Protein 7ZCC (pdb70)

Solvent-accessible surface area: 51188 Å² total; per-residue (Å²): 101,73,30,0,42,63,0,1,64,128,33,62,14,73,69,0,35,137,109,59,21,44,95,56,46,13,53,8,125,36,61,41,127,45,0,75,61,2,44,15,3,86,60,0,71,50,30,73,57,0,40,86,50,3,48,0,1,0,27,0,4,5,48,15,0,16,44,79,24,147,42,100,45,34,79,27,0,2,1,19,81,56,0,77,101,31,15,86,135,13,0,2,0,26,0,10,6,1,5,37,34,0,86,83,0,67,61,15,0,74,125,0,17,66,22,4,78,2,0,54,25,4,25,16,15,0,8,0,44,1,4,49,94,19,9,12,31,87,17,15,0,27,17,55,0,11,0,0,0,0,6,88,22,104,11,13,12,43,11,19,166,26,149,11,8,56,30,2,35,49,86,0,50,10,97,50,35,117,141,50,21,86,39,0,73,57,25,38,62,62,95,44,38,53,55,26,6,87,142,11,110,77,13,51,0,47,62,0,1,0,0,0,5,2,22,3,13,1,9,14,13,88,0,91,146,51,4,6,0,1,9,0,8,0,5,13,8,0,6,0,34,0,0,19,25,6,0,75,76,46,2,2,53,37,54,91,0,7,64,28,0,44,28,43,47,39,15,64,83,82,40,66,70,134,31,65,44,64,0,106,55,0,10,62,34,0,20,57,36,0,71,72,8,55,24,58,58,0,9,134,10,24,105,38,68,32,18,19,105,21,34,10,34,55,84,12,2,88,60,0,51,104,15,187,58,133,73,91,24,36,0,56,34,1,2,56,127,40,69,22,79,88,0,37,83,133,65,20,45,113,32,44,12,51,10,131,37,127,33,85,44,0,69,49,1,26,12,3,67,87,0,61,49,39,73,55,0,48,90,41,6,44,0,0,0,40,0,7,13,104,24,0,68,81,105,20,165,50,92,50,46,66,50,6,9,20,13,71,74,0,59,114,25,15,99,108,12,0,3,0,12,0,22,4,0,6,30,28,0,16,11,0,61,78,12,0,73,62,0,14,31,25,4,96,2,0,53,19,5,22,14,17,0,11,0,50,2,3,46,91,17,9,16,35,94,3,14,0,28,14,55,0,12,0,0,0,0,5,69,25,94,12,42,12,56,9,18,153,23,118,5,4,40,39,1,38,51,78,5,41,8,84,51,73,160,57,32,131,47,0,51,57,14,28,108,62,127,51,42,146,85,80,5,72,140,18,107,103,9,56,0,47,59,0,1,0,0,0,4,3,23,5,25,3,9,17,16,107,0,92,135,54,4,4,0,0,8,0,8,0,6,11,7,2,7,4,34,0,0,17,25,4,0,68,77,47,2,1,53,49,41,104,1,7,50,23,1,32,31,54,68,79,30,150,102,76,44,64,74,127,23,54,42,68,0,53,63,5,12,116,44,0,17,108,37,0,65,85,8,58,16,93,56,0,8,130,14,28,76,39,73,30,23,22,94,22,36,11,41,45,84,4,6,100,38,1,52,37,23,84,48,108,134,36,38,1,39,61,0,1,66,126,32,59,28,78,68,0,44,88,106,59,22,41,99,56,48,14,52,7,128,37,64,34,122,50,0,76,49,1,44,14,2,88,61,0,68,55,30,72,62,0,40,86,47,3,50,0,2,0,28,0,5,6,48,15,0,16,47,112,23,143,41,102,46,35,80,25,0,2,2,19,79,54,0,76,106,37,15,83,144,12,0,3,0,26,0,11,6,0,3,37,34,0,87,87,0,67,63,11,0,77,106,2,17,57,19,5,96,2,0,45,21,5,26,17,14,0,7,0,44,1,3,51,91,16,7,13,30,99,17,16,0,28,16,55,1,12,2,0,0,0,2,77,24,57,10,20,12,44,10,17,158,24,147,11,10,56,31,2,35,47,85,0,48,9,105,59,62,163,52,25,127,41,0,73,56,23,39,66,61,90,41,37,48,55,29,5,84,143,11,111,75,12,81,0,53,59,0,1,0,0,0,4,2,21,4,13,0,10,15,11,89,0,86,138,53,4,5,0,0,7,0,9,0,5,14,8,0,4,0,32,0,0,18,25,6,0,71,74,55,2,1,55,38,53,91,0,4,66,27,1,44,31,69,55,44,32,65,92,78,47,27,71,134,34,54,45,68,0,94,52,0,7,62,31,0,19,59,36,0,71,76,9,51,24,94,48,0,8,125,13,24,108,40,67,33,19,20,107,22,34,10,36,56,84,13,3,89,60,1,44,111,16,84,69,115,111,21,36,2,57,35,1,1,56,130,40,69,23,80,87,0,39,87,128,60,19,48,114,33,44,12,52,11,135,38,124,37,88,42,0,53,49,1,25,13,1,90,89,0,48,48,37,72,55,0,46,88,40,3,38,0,0,0,39,0,6,12,105,24,0,71,85,103,23,102,52,94,48,48,66,52,6,8,26,11,73,70,0,58,115,26,15,96,108,11,0,2,0,14,0,21,4,0,5,35,28,0,16,9,0,59,76,11,0,71,63,1,15,34,25,3,108,2,0,51,19,4,18,14,18,0,11,0,51,2,4,46,92,16,7,17,36,93,3,12,0,28,14,56,0,11,1,0,0,0,5,72,25,99,11,37,12,56,9,18,151,22,116,5,3,38,39,1,35,53,80,2,41,7,85,78,58,163,54,28,131,48,0,70,58,13,31,120,62,130,48,40,152,82,82,6,76,145,19,110,106,9,58,0,47,61,0,1,0,0,0,4,4,24,6,24,3,8,19,17,103,0,92,139,52,4,4,0,0,8,0,9,0,5,14,6,0,7,0,31,0,0,18,24,5,0,69,81,52,2,1,53,50,42,100,1,6,51,24,1,39,30,41,67,77,22,153,79,77,49,69,71,134,25,56,42,65,0,51,64,4,13,114,42,0,17,113,37,0,65,79,6,56,13,88,58,0,8,137,12,29,68,42,72,32,23,22,97,22,38,12,42,51,81,4,6,106,35,1,50,39,25,83,59

Organism: Bacillus subtilis (strain 168) (NCBI:txid224308)

Secondary structure (DSSP, 8-state):
--TTHHHHTTS-HHHIIIIITTTS-EEE---GGGGGGSTTGGGGSSHHHHHHH--S-EEEESHHHHHHTTTS-SEEEE-HHHHHHHHHTT-EEEETTGGGT-THHHHHHHHHHHHTT--TT--EEEEEEEE-TTB---SEE-SSEEEEEEEES-EEEEEE--SS-SS--S-EEGGGTT---HHHHTT--SPPPPTT-TTPEEEEE-TT-EEEE-TT-EEEEEBSS-EEEEEEEE---BHHHHHHHHHHHHHTTSHHHHSBP--GGGS-HHHHHHHHHHHHHHHHHHHHHHHT--HHHHHTTTTS-S-HHHHHHHHHHHHTTT---/----HHHHHHTTS-HHHIIIIITTTS-EEE---GGGGGGSTTGGGGSSHHHHHHH--S-EEEESHHHHHHTTTS-SEEEE-HHHHHHHHHTTPEEEETTGGGTSTHHHHHHHHHHHHTT--TT--EEEEEEEE-TTB---SEE-SSEEEEEEEES-EEEEEE--SS-SS-SS-EEGGG----HHHHHH--SPPPPTT-TTPEEEEE-TT-EEEE-TT-EEEEEBSS-EEEEEEEE---BHHHHHHHHHHHHHTT-HHHHSBP--GGGS-HHHHHHHHHHHHHHHHHHHHHHHT--HHHHHHTTTS-S-HHHHHHHHHHHHHTTS--/---HHHHHHTTS-HHHIIIIITTTS-EEE---GGGGGGSTTGGGGSSHHHHHHH--S-EEEESHHHHHHTTTS-SEEEE-HHHHHHHHHTTPEEEETTGGGT-THHHHHHHHHHHHTT--TT--EEEEEEEE-TTB---SEE-SSEEEEEEEES-EEEEEE--SS-SS--S-EEGGG----HHHHHH--SPPPPTT-TTPEEEEE-TT-EEEE-TT-EEEEEBSS-EEEEEEEE---BHHHHHHHHHHHHHTTSHHHHSBP--STTS-HHHHHHHHHHHHHHHHHHHHHHHT--HHHHHTTTTS-S-HHHHHHHHHHHTTTT---/---HHHHHHTTS-HHHIIIIITTTS-EEE---GGGGGGSTTGGGGSSHHHHHHH--S-EEEESHHHHHHTTTS-SEEEE-HHHHHHHHHTT-EEEETTGGGTSTHHHHHHHHHHHHTT--TT--EEEEEEEE-TTB---SEE-SSEEEEEEEES-EEEEEE--SS-SS-SS-EEGGG----HHHHHH--SPPPPTT-TTPEEEEE-TT-EEEE-TT-EEEEEBSS-EEEEEEEE---BHHHHHHHHHHHHHTT-HHHHSBP--GGGS-HHHHHHHHHHHHHHHHHHHHHHHT--HHHHHHTTTS-S-HHHHHHHHHHHHHTTS--

B-factor: mean 42.54, std 18.54, range [14.97, 152.39]

Nearest PDB structures (foldseek):
  7zcc-assembly2_D  TM=1.003E+00  e=8.969E-68  Bacillus subtilis subsp. subtilis str. 168
  7zcc-assembly1_A  TM=9.883E-01  e=1.552E-63  Bacillus subtilis subsp. subtilis str. 168
  1vrb-assembly1_A  TM=9.916E-01  e=4.651E-55  Bacillus subtilis
  1vrb-assembly1_B  TM=9.631E-01  e=7.523E-57  Bacillus subtilis
  1vrb-assembly2_C  TM=9.761E-01  e=9.740E-53  Bacillus subtilis

Structure (mmCIF, N/CA/C/O backbone):
data_7ZCC
#
_entry.id   7ZCC
#
_cell.length_a   109.733
_cell.length_b   109.733
_cell.length_c   192.191
_cell.angle_alpha   90.000
_cell.angle_beta   90.000
_cell.angle_gamma   120.000
#
_symmetry.space_group_name_H-M   'P 31 1 2'
#
loop_
_entity.id
_entity.type
_entity.pdbx_description
1 polymer 'Uncharacterized protein YxbC'
2 non-polymer 'MANGANESE (II) ION'
3 non-polymer N-OXALYLGLYCINE
4 non-polymer GLYCEROL
5 non-polymer 'SULFATE ION'
6 water water
#
loop_
_atom_site.group_PDB
_atom_site.id
_atom_site.type_symbol
_atom_site.label_atom_id
_atom_site.label_alt_id
_atom_site.label_comp_id
_atom_site.label_asym_id
_atom_site.label_entity_id
_atom_site.label_seq_id
_atom_site.pdbx_PDB_ins_code
_atom_site.Cartn_x
_atom_site.Cartn_y
_atom_site.Cartn_z
_atom_site.occupancy
_atom_site.B_iso_or_equiv
_atom_site.auth_seq_id
_atom_site.auth_comp_id
_atom_site.auth_asym_id
_atom_site.auth_atom_id
_atom_site.pdbx_PDB_model_num
ATOM 1 N N . GLU A 1 17 ? 21.580 -44.977 40.466 1.00 130.56 6 GLU A N 1
ATOM 2 C CA . GLU A 1 17 ? 21.095 -44.569 41.775 1.00 126.99 6 GLU A CA 1
ATOM 3 C C . GLU A 1 17 ? 22.121 -44.798 42.883 1.00 120.96 6 GLU A C 1
ATOM 4 O O . GLU A 1 17 ? 21.770 -44.806 44.064 1.00 124.62 6 GLU A O 1
ATOM 7 N N . SER A 1 18 ? 23.390 -44.928 42.516 1.00 110.86 7 SER A N 1
ATOM 8 C CA . SER A 1 18 ? 24.406 -45.372 43.466 1.00 99.30 7 SER A CA 1
ATOM 9 C C . SER A 1 18 ? 25.515 -44.362 43.720 1.00 89.83 7 SER A C 1
ATOM 10 O O . SER A 1 18 ? 25.987 -44.254 44.849 1.00 94.76 7 SER A O 1
ATOM 14 N N . VAL A 1 19 ? 25.930 -43.605 42.706 1.00 76.74 8 VAL A N 1
ATOM 15 C CA . VAL A 1 19 ? 27.183 -42.837 42.754 1.00 64.01 8 VAL A CA 1
ATOM 16 C C . VAL A 1 19 ? 27.313 -41.965 44.015 1.00 57.79 8 VAL A C 1
ATOM 17 O O . VAL A 1 19 ? 28.382 -41.861 44.636 1.00 53.35 8 VAL A O 1
ATOM 30 N N . LEU A 1 20 ? 26.247 -41.313 44.404 1.00 56.83 9 LEU A N 1
ATOM 31 C CA . LEU A 1 20 ? 26.322 -40.387 45.533 1.00 55.52 9 LEU A CA 1
ATOM 32 C C . LEU A 1 20 ? 26.155 -41.061 46.903 1.00 46.91 9 LEU A C 1
ATOM 33 O O . LEU A 1 20 ? 26.477 -40.458 47.944 1.00 41.72 9 LEU A O 1
ATOM 49 N N . GLU A 1 21 ? 25.688 -42.303 46.893 1.00 42.86 10 GLU A N 1
ATOM 50 C CA . GLU A 1 21 ? 25.192 -42.975 48.077 1.00 42.93 10 GLU A CA 1
ATOM 51 C C . GLU A 1 21 ? 26.201 -42.925 49.204 1.00 41.80 10 GLU A C 1
ATOM 52 O O . GLU A 1 21 ? 25.852 -42.609 50.333 1.00 40.80 10 GLU A O 1
ATOM 56 N N . SER A 1 22 ? 27.438 -43.350 48.956 1.00 42.07 11 SER A N 1
ATOM 57 C CA . SER A 1 22 ? 28.401 -43.433 50.052 1.00 46.42 11 SER A CA 1
ATOM 58 C C . SER A 1 22 ? 28.776 -42.065 50.613 1.00 46.34 11 SER A C 1
ATOM 59 O O . SER A 1 22 ? 29.178 -41.973 51.778 1.00 48.35 11 SER A O 1
ATOM 67 N N . ILE A 1 23 ? 28.612 -41.006 49.832 1.00 43.48 12 ILE A N 1
ATOM 68 C CA . ILE A 1 23 ? 28.952 -39.655 50.268 1.00 43.68 12 ILE A CA 1
ATOM 69 C C . ILE A 1 23 ? 27.814 -39.006 51.054 1.00 42.53 12 ILE A C 1
ATOM 70 O O . ILE A 1 23 ? 28.054 -38.321 52.050 1.00 43.88 12 ILE A O 1
ATOM 86 N N . ILE A 1 24 ? 26.552 -39.214 50.669 1.00 36.80 13 ILE A N 1
ATOM 87 C CA . ILE A 1 24 ? 25.477 -38.538 51.389 1.00 35.78 13 ILE A CA 1
ATOM 88 C C . ILE A 1 24 ? 24.877 -39.416 52.483 1.00 33.10 13 ILE A C 1
ATOM 89 O O . ILE A 1 24 ? 23.971 -38.982 53.201 1.00 33.06 13 ILE A O 1
ATOM 105 N N . SER A 1 25 ? 25.336 -40.645 52.608 1.00 38.91 14 SER A N 1
ATOM 106 C CA . SER A 1 25 ? 24.849 -41.539 53.648 1.00 47.34 14 SER A CA 1
ATOM 107 C C . SER A 1 25 ? 24.945 -40.840 55.002 1.00 48.95 14 SER A C 1
ATOM 108 O O . SER A 1 25 ? 25.942 -40.169 55.274 1.00 44.75 14 SER A O 1
ATOM 116 N N . PRO A 1 26 ? 23.939 -40.976 55.879 1.00 46.72 15 PRO A N 1
ATOM 117 C CA . PRO A 1 26 ? 22.751 -41.838 55.807 1.00 44.31 15 PRO A CA 1
ATOM 118 C C . PRO A 1 26 ? 21.582 -41.380 54.941 1.00 39.02 15 PRO A C 1
ATOM 119 O O . PRO A 1 26 ? 20.587 -42.095 54.894 1.00 41.50 15 PRO A O 1
ATOM 130 N N . VAL A 1 27 ? 21.679 -40.235 54.267 1.00 34.90 16 VAL A N 1
ATOM 131 C CA . VAL A 1 27 ? 20.641 -39.873 53.302 1.00 33.90 16 VAL A CA 1
ATOM 132 C C . VAL A 1 27 ? 20.703 -40.837 52.126 1.00 35.79 16 VAL A C 1
ATOM 133 O O . VAL A 1 27 ? 21.775 -41.105 51.596 1.00 35.01 16 VAL A O 1
ATOM 146 N N . THR A 1 28 ? 19.549 -41.341 51.701 1.00 36.35 17 THR A N 1
ATOM 147 C CA . THR A 1 28 ? 19.453 -42.220 50.541 1.00 37.16 17 THR A CA 1
ATOM 148 C C . THR A 1 28 ? 19.238 -41.427 49.249 1.00 34.80 17 THR A C 1
ATOM 149 O O . THR A 1 28 ? 18.767 -40.281 49.246 1.00 32.44 17 THR A O 1
ATOM 160 N N . MET A 1 29 ? 19.578 -42.053 48.127 1.00 35.60 18 MET A N 1
ATOM 161 C CA . MET A 1 29 ? 19.398 -41.367 46.855 1.00 36.51 18 MET A CA 1
ATOM 162 C C . MET A 1 29 ? 17.920 -41.040 46.624 1.00 34.50 18 MET A C 1
ATOM 163 O O . MET A 1 29 ? 17.584 -40.008 46.033 1.00 32.35 18 MET A O 1
ATOM 177 N N . SER A 1 30 ? 17.018 -41.941 47.023 1.00 36.88 19 SER A N 1
ATOM 178 C CA . SER A 1 30 ? 15.592 -41.656 46.865 1.00 43.93 19 SER A CA 1
ATOM 179 C C . SER A 1 30 ? 15.178 -40.449 47.697 1.00 36.16 19 SER A C 1
ATOM 180 O O . SER A 1 30 ? 14.428 -39.584 47.223 1.00 34.22 19 SER A O 1
ATOM 188 N N . GLU A 1 31 ? 15.636 -40.380 48.946 1.00 33.24 20 GLU A N 1
ATOM 189 C CA . GLU A 1 31 ? 15.369 -39.191 49.746 1.00 32.22 20 GLU A CA 1
ATOM 190 C C . GLU A 1 31 ? 15.954 -37.948 49.088 1.00 29.31 20 GLU A C 1
ATOM 191 O O . GLU A 1 31 ? 15.330 -36.884 49.125 1.00 29.91 20 GLU A O 1
ATOM 203 N N . PHE A 1 32 ? 17.169 -38.051 48.545 1.00 29.89 21 PHE A N 1
ATOM 204 C CA . PHE A 1 32 ? 17.765 -36.871 47.918 1.00 27.28 21 PHE A CA 1
ATOM 205 C C . PHE A 1 32 ? 16.915 -36.396 46.739 1.00 25.80 21 PHE A C 1
ATOM 206 O O . PHE A 1 32 ? 16.659 -35.198 46.584 1.00 24.63 21 PHE A O 1
ATOM 223 N N . LEU A 1 33 ? 16.449 -37.318 45.907 1.00 29.23 22 LEU A N 1
ATOM 224 C CA . LEU A 1 33 ? 15.719 -36.941 44.708 1.00 35.67 22 LEU A CA 1
ATOM 225 C C . LEU A 1 33 ? 14.346 -36.417 45.050 1.00 36.35 22 LEU A C 1
ATOM 226 O O . LEU A 1 33 ? 13.839 -35.550 44.341 1.00 38.18 22 LEU A O 1
ATOM 242 N N . GLU A 1 34 ? 13.700 -36.966 46.082 1.00 36.61 23 GLU A N 1
ATOM 243 C CA . GLU A 1 34 ? 12.353 -36.545 46.461 1.00 40.79 23 GLU A CA 1
ATOM 244 C C . GLU A 1 34 ? 12.296 -35.320 47.376 1.00 33.38 23 GLU A C 1
ATOM 245 O O . GLU A 1 34 ? 11.402 -34.481 47.229 1.00 34.38 23 GLU A O 1
ATOM 257 N N . GLU A 1 35 ? 13.264 -35.143 48.262 1.00 27.56 24 GLU A N 1
ATOM 258 C CA . GLU A 1 35 ? 13.152 -34.146 49.318 1.00 27.12 24 GLU A CA 1
ATOM 259 C C . GLU A 1 35 ? 14.053 -32.940 49.116 1.00 26.17 24 GLU A C 1
ATOM 260 O O . GLU A 1 35 ? 13.805 -31.898 49.721 1.00 26.95 24 GLU A O 1
ATOM 272 N N . TYR A 1 36 ? 15.115 -33.059 48.336 1.00 24.90 25 TYR A N 1
ATOM 273 C CA . TYR A 1 36 ? 16.096 -31.991 48.226 1.00 22.65 25 TYR A CA 1
ATOM 274 C C . TYR A 1 36 ? 16.239 -31.527 46.787 1.00 25.07 25 TYR A C 1
ATOM 275 O O . TYR A 1 36 ? 15.939 -30.367 46.466 1.00 24.57 25 TYR A O 1
ATOM 293 N N . TRP A 1 37 ? 16.724 -32.384 45.905 1.00 25.29 26 TRP A N 1
ATOM 294 C CA . TRP A 1 37 ? 16.819 -32.061 44.482 1.00 22.71 26 TRP A CA 1
ATOM 295 C C . TRP A 1 37 ? 15.451 -31.689 43.920 1.00 25.48 26 TRP A C 1
ATOM 296 O O . TRP A 1 37 ? 14.473 -32.411 44.169 1.00 30.76 26 TRP A O 1
ATOM 317 N N . PRO A 1 38 ? 15.343 -30.625 43.091 1.00 29.54 27 PRO A N 1
ATOM 318 C CA . PRO A 1 38 ? 16.372 -29.666 42.694 1.00 24.09 27 PRO A CA 1
ATOM 319 C C . PRO A 1 38 ? 16.196 -28.348 43.383 1.00 25.09 27 PRO A C 1
ATOM 320 O O . PRO A 1 38 ? 16.555 -27.379 42.776 1.00 23.99 27 PRO A O 1
ATOM 331 N N . VAL A 1 39 ? 15.675 -28.305 44.596 1.00 26.16 28 VAL A N 1
ATOM 332 C CA . VAL A 1 39 ? 15.269 -27.021 45.171 1.00 30.24 28 VAL A CA 1
ATOM 333 C C . VAL A 1 39 ? 15.846 -26.650 46.534 1.00 27.26 28 VAL A C 1
ATOM 334 O O . VAL A 1 39 ? 16.020 -25.453 46.823 1.00 26.95 28 VAL A O 1
ATOM 347 N N . LYS A 1 40 ? 16.205 -27.642 47.347 1.00 26.74 29 LYS A N 1
ATOM 348 C CA . LYS A 1 40 ? 16.611 -27.364 48.706 1.00 29.29 29 LYS A CA 1
ATOM 349 C C . LYS A 1 40 ? 18.006 -27.886 48.978 1.00 26.36 29 LYS A C 1
ATOM 350 O O . LYS A 1 40 ? 18.333 -29.003 48.552 1.00 25.25 29 LYS A O 1
ATOM 357 N N . PRO A 1 41 ? 18.826 -27.131 49.712 1.00 24.43 30 PRO A N 1
ATOM 358 C CA . PRO A 1 41 ? 20.196 -27.559 50.001 1.00 26.85 30 PRO A CA 1
ATOM 359 C C . PRO A 1 41 ? 20.278 -28.720 50.980 1.00 25.93 30 PRO A C 1
ATOM 360 O O . PRO A 1 41 ? 19.424 -28.930 51.853 1.00 24.69 30 PRO A O 1
ATOM 371 N N . LEU A 1 42 ? 21.372 -29.467 50.822 1.00 26.38 31 LEU A N 1
ATOM 372 C CA . LEU A 1 42 ? 21.706 -30.554 51.752 1.00 28.50 31 LEU A CA 1
ATOM 373 C C . LEU A 1 42 ? 23.170 -30.489 52.159 1.00 29.61 31 LEU A C 1
ATOM 374 O O . LEU A 1 42 ? 24.032 -30.237 51.307 1.00 28.14 31 LEU A O 1
ATOM 390 N N . VAL A 1 43 ? 23.448 -30.700 53.451 1.00 27.43 32 VAL A N 1
ATOM 391 C CA . VAL A 1 43 ? 24.815 -30.730 53.982 1.00 33.84 32 VAL A CA 1
ATOM 392 C C . VAL A 1 43 ? 25.085 -32.123 54.523 1.00 30.07 32 VAL A C 1
ATOM 393 O O . VAL A 1 43 ? 24.338 -32.599 55.383 1.00 30.65 32 VAL A O 1
ATOM 406 N N . ALA A 1 44 ? 26.082 -32.812 53.980 1.00 30.21 33 ALA A N 1
ATOM 407 C CA . ALA A 1 44 ? 26.397 -34.179 54.409 1.00 33.20 33 ALA A CA 1
ATOM 408 C C . ALA A 1 44 ? 27.827 -34.209 54.937 1.00 33.14 33 ALA A C 1
ATOM 409 O O . ALA A 1 44 ? 28.779 -33.941 54.189 1.00 32.34 33 ALA A O 1
ATOM 416 N N . ARG A 1 45 ? 27.984 -34.459 56.234 1.00 36.80 34 ARG A N 1
ATOM 417 C CA . ARG A 1 45 ? 29.308 -34.434 56.844 1.00 41.26 34 ARG A CA 1
ATOM 418 C C . ARG A 1 45 ? 29.818 -35.858 56.961 1.00 40.78 34 ARG A C 1
ATOM 419 O O . ARG A 1 45 ? 29.017 -36.785 57.070 1.00 41.62 34 ARG A O 1
ATOM 440 N N . GLY A 1 46 ? 31.136 -36.029 56.939 1.00 41.39 35 GLY A N 1
ATOM 441 C CA . GLY A 1 46 ? 31.727 -37.347 57.101 1.00 45.50 35 GLY A CA 1
ATOM 442 C C . GLY A 1 46 ? 33.227 -37.299 56.875 1.00 49.37 35 GLY A C 1
ATOM 443 O O . GLY A 1 46 ? 33.818 -36.226 56.767 1.00 42.73 35 GLY A O 1
ATOM 447 N N . GLU A 1 47 ? 33.842 -38.475 56.803 1.00 59.94 36 GLU A N 1
ATOM 448 C CA . GLU A 1 47 ? 35.288 -38.530 56.583 1.00 66.20 36 GLU A CA 1
ATOM 449 C C . GLU A 1 47 ? 35.657 -38.239 55.124 1.00 57.88 36 GLU A C 1
ATOM 450 O O . GLU A 1 47 ? 34.979 -38.690 54.201 1.00 53.80 36 GLU A O 1
ATOM 454 N N . VAL A 1 48 ? 36.752 -37.498 54.909 1.00 52.54 37 VAL A N 1
ATOM 455 C CA . VAL A 1 48 ? 37.091 -37.090 53.539 1.00 48.54 37 VAL A CA 1
ATOM 456 C C . VAL A 1 48 ? 37.539 -38.283 52.688 1.00 49.37 37 VAL A C 1
ATOM 457 O O . VAL A 1 48 ? 37.463 -38.229 51.452 1.00 49.71 37 VAL A O 1
ATOM 470 N N . GLU A 1 49 ? 37.944 -39.396 53.306 1.00 56.28 38 GLU A N 1
ATOM 471 C CA . GLU A 1 49 ? 38.249 -40.589 52.513 1.00 61.32 38 GLU A CA 1
ATOM 472 C C . GLU A 1 49 ? 37.043 -41.113 51.724 1.00 56.39 38 GLU A C 1
ATOM 473 O O . GLU A 1 49 ? 37.240 -41.752 50.683 1.00 53.61 38 GLU A O 1
ATOM 485 N N . ARG A 1 50 ? 35.811 -40.858 52.176 1.00 54.77 39 ARG A N 1
ATOM 486 C CA . ARG A 1 50 ? 34.638 -41.028 51.317 1.00 58.07 39 ARG A CA 1
ATOM 487 C C . ARG A 1 50 ? 34.907 -40.599 49.877 1.00 54.51 39 ARG A C 1
ATOM 488 O O . ARG A 1 50 ? 34.592 -41.313 48.913 1.00 56.69 39 ARG A O 1
ATOM 509 N N . PHE A 1 51 ? 35.442 -39.394 49.723 1.00 53.57 40 PHE A N 1
ATOM 510 C CA . PHE A 1 51 ? 35.594 -38.789 48.413 1.00 50.40 40 PHE A CA 1
ATOM 511 C C . PHE A 1 51 ? 36.549 -39.556 47.516 1.00 54.65 40 PHE A C 1
ATOM 512 O O . PHE A 1 51 ? 36.513 -39.329 46.302 1.00 55.24 40 PHE A O 1
ATOM 529 N N . THR A 1 52 ? 37.347 -40.490 48.058 1.00 57.08 41 THR A N 1
ATOM 530 C CA . THR A 1 52 ? 38.208 -41.292 47.194 1.00 61.78 41 THR A CA 1
ATOM 531 C C . THR A 1 52 ? 37.407 -42.015 46.117 1.00 56.27 41 THR A C 1
ATOM 532 O O . THR A 1 52 ? 37.990 -42.477 45.115 1.00 57.84 41 THR A O 1
ATOM 543 N N . SER A 1 53 ? 36.091 -42.182 46.336 1.00 58.12 42 SER A N 1
ATOM 544 C CA . SER A 1 53 ? 35.271 -42.868 45.342 1.00 62.84 42 SER A CA 1
ATOM 545 C C . SER A 1 53 ? 35.191 -42.101 44.018 1.00 56.49 42 SER A C 1
ATOM 546 O O . SER A 1 53 ? 34.955 -42.714 42.973 1.00 57.90 42 SER A O 1
ATOM 554 N N . ILE A 1 54 ? 35.416 -40.785 44.022 1.00 52.92 43 ILE A N 1
ATOM 555 C CA . ILE A 1 54 ? 35.336 -39.995 42.788 1.00 51.46 43 ILE A CA 1
ATOM 556 C C . ILE A 1 54 ? 36.567 -40.206 41.915 1.00 51.63 43 ILE A C 1
ATOM 557 O O . ILE A 1 54 ? 37.682 -39.949 42.392 1.00 50.85 43 ILE A O 1
ATOM 573 N N . PRO A 1 55 ? 36.447 -40.662 40.671 1.00 53.53 44 PRO A N 1
ATOM 574 C CA . PRO A 1 55 ? 37.656 -40.890 39.869 1.00 54.94 44 PRO A CA 1
ATOM 575 C C . PRO A 1 55 ? 38.498 -39.623 39.832 1.00 53.68 44 PRO A C 1
ATOM 576 O O . PRO A 1 55 ? 37.987 -38.534 39.651 1.00 52.35 44 PRO A O 1
ATOM 587 N N . GLY A 1 56 ? 39.803 -39.783 39.975 1.00 46.13 45 GLY A N 1
ATOM 588 C CA . GLY A 1 56 ? 40.694 -38.661 39.855 1.00 41.37 45 GLY A CA 1
ATOM 589 C C . GLY A 1 56 ? 40.754 -37.755 41.054 1.00 41.20 45 GLY A C 1
ATOM 590 O O . GLY A 1 56 ? 41.486 -36.754 41.001 1.00 37.55 45 GLY A O 1
ATOM 594 N N . PHE A 1 57 ? 40.072 -38.111 42.145 1.00 42.51 46 PHE A N 1
ATOM 595 C CA . PHE A 1 57 ? 40.100 -37.283 43.343 1.00 43.22 46 PHE A CA 1
ATOM 596 C C . PHE A 1 57 ? 41.517 -37.102 43.886 1.00 41.48 46 PHE A C 1
ATOM 597 O O . PHE A 1 57 ? 41.892 -35.999 44.295 1.00 41.26 46 PHE A O 1
ATOM 614 N N . GLU A 1 58 ? 42.321 -38.166 43.904 1.00 39.69 47 GLU A N 1
ATOM 615 C CA . GLU A 1 58 ? 43.713 -38.023 44.330 1.00 43.83 47 GLU A CA 1
ATOM 616 C C . GLU A 1 58 ? 44.445 -36.929 43.566 1.00 43.90 47 GLU A C 1
ATOM 617 O O . GLU A 1 58 ? 45.289 -36.226 44.133 1.00 46.43 47 GLU A O 1
ATOM 629 N N . LYS A 1 59 ? 44.126 -36.751 42.288 1.00 40.78 48 LYS A N 1
ATOM 630 C CA . LYS A 1 59 ? 44.846 -35.772 41.494 1.00 40.63 48 LYS A CA 1
ATOM 631 C C . LYS A 1 59 ? 44.424 -34.329 41.799 1.00 37.29 48 LYS A C 1
ATOM 632 O O . LYS A 1 59 ? 45.149 -33.412 41.385 1.00 38.19 48 LYS A O 1
ATOM 642 N N . VAL A 1 60 ? 43.315 -34.091 42.526 1.00 36.44 49 VAL A N 1
ATOM 643 C CA . VAL A 1 60 ? 42.925 -32.722 42.892 1.00 33.55 49 VAL A CA 1
ATOM 644 C C . VAL A 1 60 ? 42.861 -32.507 44.405 1.00 39.02 49 VAL A C 1
ATOM 645 O O . VAL A 1 60 ? 42.191 -31.594 44.864 1.00 37.34 49 VAL A O 1
ATOM 658 N N . ARG A 1 61 ? 43.558 -33.326 45.181 1.00 40.81 50 ARG A N 1
ATOM 659 C CA . ARG A 1 61 ? 43.420 -33.351 46.624 1.00 45.50 50 ARG A CA 1
ATOM 660 C C . ARG A 1 61 ? 44.207 -32.261 47.316 1.00 39.96 50 ARG A C 1
ATOM 661 O O . ARG A 1 61 ? 43.882 -31.938 48.452 1.00 36.74 50 ARG A O 1
ATOM 682 N N . THR A 1 62 ? 45.191 -31.673 46.646 1.00 38.02 51 THR A N 1
ATOM 683 C CA . THR A 1 62 ? 45.888 -30.488 47.132 1.00 35.21 51 THR A CA 1
ATOM 684 C C . THR A 1 62 ? 46.009 -29.433 46.024 1.00 31.74 51 THR A C 1
ATOM 685 O O . THR A 1 62 ? 45.935 -29.724 44.837 1.00 30.61 51 THR A O 1
ATOM 696 N N . LEU A 1 63 ? 46.242 -28.184 46.407 1.00 31.03 52 LEU A N 1
ATOM 697 C CA . LEU A 1 63 ? 46.428 -27.137 45.397 1.00 29.64 52 LEU A CA 1
ATOM 698 C C . LEU A 1 63 ? 47.680 -27.381 44.550 1.00 25.71 52 LEU A C 1
ATOM 699 O O . LEU A 1 63 ? 47.686 -27.118 43.331 1.00 26.88 52 LEU A O 1
ATOM 715 N N . GLU A 1 64 ? 48.736 -27.905 45.180 1.00 28.03 53 GLU A N 1
ATOM 716 C CA . GLU A 1 64 ? 49.935 -28.254 44.416 1.00 29.07 53 GLU A CA 1
ATOM 717 C C . GLU A 1 64 ? 49.576 -29.224 43.274 1.00 30.62 53 GLU A C 1
ATOM 718 O O . GLU A 1 64 ? 50.003 -29.038 42.122 1.00 33.00 53 GLU A O 1
ATOM 722 N N . ASN A 1 65 ? 48.806 -30.281 43.588 1.00 32.23 54 ASN A N 1
ATOM 723 C CA . ASN A 1 65 ? 48.475 -31.281 42.573 1.00 35.34 54 ASN A CA 1
ATOM 724 C C . ASN A 1 65 ? 47.637 -30.641 41.475 1.00 30.99 54 ASN A C 1
ATOM 725 O O . ASN A 1 65 ? 47.848 -30.886 40.273 1.00 30.46 54 ASN A O 1
ATOM 736 N N . VAL A 1 66 ? 46.667 -29.809 41.864 1.00 30.81 55 VAL A N 1
ATOM 737 C CA . VAL A 1 66 ? 45.800 -29.199 40.858 1.00 26.62 55 VAL A CA 1
ATOM 738 C C . VAL A 1 66 ? 46.656 -28.387 39.898 1.00 28.56 55 VAL A C 1
ATOM 739 O O . VAL A 1 66 ? 46.507 -28.449 38.665 1.00 27.34 55 VAL A O 1
ATOM 752 N N . LEU A 1 67 ? 47.575 -27.617 40.462 1.00 27.73 56 LEU A N 1
ATOM 753 C CA . LEU A 1 67 ? 48.397 -26.754 39.639 1.00 29.52 56 LEU A CA 1
ATOM 754 C C . LEU A 1 67 ? 49.321 -27.582 38.765 1.00 34.51 56 LEU A C 1
ATOM 755 O O . LEU A 1 67 ? 49.635 -27.174 37.644 1.00 33.08 56 LEU A O 1
ATOM 771 N N . ALA A 1 68 ? 49.753 -28.751 39.253 1.00 34.43 57 ALA A N 1
ATOM 772 C CA . ALA A 1 68 ? 50.603 -29.604 38.436 1.00 37.48 57 ALA A CA 1
ATOM 773 C C . ALA A 1 68 ? 49.865 -30.053 37.185 1.00 37.50 57 ALA A C 1
ATOM 774 O O . ALA A 1 68 ? 50.462 -30.111 36.106 1.00 37.55 57 ALA A O 1
ATOM 781 N N . ILE A 1 69 ? 48.573 -30.380 37.297 1.00 33.02 58 ILE A N 1
ATOM 782 C CA . ILE A 1 69 ? 47.894 -31.021 36.166 1.00 37.59 58 ILE A CA 1
ATOM 783 C C . ILE A 1 69 ? 47.070 -30.059 35.320 1.00 30.93 58 ILE A C 1
ATOM 784 O O . ILE A 1 69 ? 46.709 -30.409 34.185 1.00 30.00 58 ILE A O 1
ATOM 800 N N . TYR A 1 70 ? 46.731 -28.883 35.845 1.00 27.02 59 TYR A N 1
ATOM 801 C CA . TYR A 1 70 ? 45.749 -28.012 35.203 1.00 25.08 59 TYR A CA 1
ATOM 802 C C . TYR A 1 70 ? 46.453 -27.122 34.176 1.00 27.45 59 TYR A C 1
ATOM 803 O O . TYR A 1 70 ? 47.043 -26.099 34.541 1.00 28.38 59 TYR A O 1
ATOM 821 N N . ASN A 1 71 ? 46.390 -27.493 32.885 1.00 24.47 60 ASN A N 1
ATOM 822 C CA . ASN A 1 71 ? 47.108 -26.766 31.822 1.00 26.57 60 ASN A CA 1
ATOM 823 C C . ASN A 1 71 ? 46.086 -25.945 31.026 1.00 22.32 60 ASN A C 1
ATOM 824 O O . ASN A 1 71 ? 45.685 -26.311 29.922 1.00 23.41 60 ASN A O 1
ATOM 835 N N . ASN A 1 72 ? 45.662 -24.807 31.601 1.00 24.11 61 ASN A N 1
ATOM 836 C CA . ASN A 1 72 ? 44.598 -23.997 31.025 1.00 23.32 61 ASN A CA 1
ATOM 837 C C . ASN A 1 72 ? 44.612 -22.672 31.754 1.00 21.53 61 ASN A C 1
ATOM 838 O O . ASN A 1 72 ? 45.235 -22.557 32.817 1.00 18.75 61 ASN A O 1
ATOM 849 N N . PRO A 1 73 ? 43.960 -21.663 31.182 1.00 20.73 62 PRO A N 1
ATOM 850 C CA . PRO A 1 73 ? 43.724 -20.404 31.930 1.00 22.10 62 PRO A CA 1
ATOM 851 C C . PRO A 1 73 ? 42.977 -20.622 33.240 1.00 22.61 62 PRO A C 1
ATOM 852 O O . PRO A 1 73 ? 42.013 -21.371 33.315 1.00 22.22 62 PRO A O 1
ATOM 863 N N . VAL A 1 74 ? 43.420 -19.905 34.267 1.00 18.05 63 VAL A N 1
ATOM 864 C CA . VAL A 1 74 ? 42.910 -19.973 35.611 1.00 18.75 63 VAL A CA 1
ATOM 865 C C . VAL A 1 74 ? 42.226 -18.637 35.854 1.00 21.19 63 VAL A C 1
ATOM 866 O O . VAL A 1 74 ? 42.819 -17.592 35.570 1.00 18.85 63 VAL A O 1
ATOM 879 N N . MET A 1 75 ? 40.991 -18.660 36.378 1.00 15.77 64 MET A N 1
ATOM 880 C CA . MET A 1 75 ? 40.288 -17.424 36.721 1.00 21.14 64 MET A CA 1
ATOM 881 C C . MET A 1 75 ? 40.677 -16.990 38.138 1.00 19.99 64 MET A C 1
ATOM 882 O O . MET A 1 75 ? 40.675 -17.805 39.073 1.00 23.39 64 MET A O 1
ATOM 896 N N . VAL A 1 76 ? 41.052 -15.711 38.280 1.00 19.36 65 VAL A N 1
ATOM 897 C CA . VAL A 1 76 ? 41.352 -15.127 39.577 1.00 21.14 65 VAL A CA 1
ATOM 898 C C . VAL A 1 76 ? 40.356 -14.005 39.855 1.00 19.79 65 VAL A C 1
ATOM 899 O O . VAL A 1 76 ? 40.008 -13.232 38.941 1.00 20.49 65 VAL A O 1
ATOM 912 N N . VAL A 1 77 ? 39.857 -13.965 41.100 1.00 18.06 66 VAL A N 1
ATOM 913 C CA . VAL A 1 77 ? 38.687 -13.157 41.453 1.00 20.17 66 VAL A CA 1
ATOM 914 C C . VAL A 1 77 ? 38.934 -12.465 42.786 1.00 21.77 66 VAL A C 1
ATOM 915 O O . VAL A 1 77 ? 39.127 -13.153 43.791 1.00 21.53 66 VAL A O 1
ATOM 928 N N . GLY A 1 78 ? 38.856 -11.116 42.810 1.00 22.85 67 GLY A N 1
ATOM 929 C CA . GLY A 1 78 ? 38.819 -10.447 44.101 1.00 23.92 67 GLY A CA 1
ATOM 930 C C . GLY A 1 78 ? 39.406 -9.058 44.112 1.00 21.87 67 GLY A C 1
ATOM 931 O O . GLY A 1 78 ? 39.677 -8.464 43.075 1.00 20.40 67 GLY A O 1
ATOM 935 N N . ASP A 1 79 ? 39.570 -8.570 45.348 1.00 20.76 68 ASP A N 1
ATOM 936 C CA . ASP A 1 79 ? 39.967 -7.195 45.567 1.00 23.11 68 ASP A CA 1
ATOM 937 C C . ASP A 1 79 ? 41.270 -6.887 44.878 1.00 22.67 68 ASP A C 1
ATOM 938 O O . ASP A 1 79 ? 41.448 -5.772 44.392 1.00 21.76 68 ASP A O 1
ATOM 947 N N . ALA A 1 80 ? 42.195 -7.846 44.843 1.00 23.42 69 ALA A N 1
ATOM 948 C CA . ALA A 1 80 ? 43.494 -7.621 44.201 1.00 27.43 69 ALA A CA 1
ATOM 949 C C . ALA A 1 80 ? 43.336 -7.349 42.709 1.00 24.52 69 ALA A C 1
ATOM 950 O O . ALA A 1 80 ? 44.065 -6.530 42.139 1.00 22.72 69 ALA A O 1
ATOM 957 N N . VAL A 1 81 ? 42.348 -7.994 42.074 1.00 22.70 70 VAL A N 1
ATOM 958 C CA . VAL A 1 81 ? 42.073 -7.772 40.656 1.00 23.43 70 VAL A CA 1
ATOM 959 C C . VAL A 1 81 ? 41.397 -6.412 40.440 1.00 21.66 70 VAL A C 1
ATOM 960 O O . VAL A 1 81 ? 41.712 -5.709 39.475 1.00 23.79 70 VAL A O 1
ATOM 973 N N . ILE A 1 82 ? 40.445 -6.035 41.315 1.00 20.38 71 ILE A N 1
ATOM 974 C CA . ILE A 1 82 ? 39.845 -4.701 41.255 1.00 23.07 71 ILE A CA 1
ATOM 975 C C . ILE A 1 82 ? 40.937 -3.653 41.303 1.00 22.74 71 ILE A C 1
ATOM 976 O O . ILE A 1 82 ? 40.899 -2.667 40.567 1.00 22.05 71 ILE A O 1
ATOM 992 N N . GLU A 1 83 ? 41.933 -3.862 42.162 1.00 23.70 72 GLU A N 1
ATOM 993 C CA . GLU A 1 83 ? 42.997 -2.878 42.293 1.00 26.59 72 GLU A CA 1
ATOM 994 C C . GLU A 1 83 ? 43.831 -2.828 41.034 1.00 25.33 72 GLU A C 1
ATOM 995 O O . GLU A 1 83 ? 44.093 -1.744 40.518 1.00 26.11 72 GLU A O 1
ATOM 1007 N N . GLU A 1 84 ? 44.283 -3.993 40.567 1.00 26.53 73 GLU A N 1
ATOM 1008 C CA . GLU A 1 84 ? 45.165 -4.059 39.400 1.00 28.33 73 GLU A CA 1
ATOM 1009 C C . GLU A 1 84 ? 44.511 -3.504 38.163 1.00 31.12 73 GLU A C 1
ATOM 1010 O O . GLU A 1 84 ? 45.192 -2.887 37.344 1.00 32.49 73 GLU A O 1
ATOM 1017 N N . SER A 1 85 ? 43.204 -3.696 37.999 1.00 27.54 74 SER A N 1
ATOM 1018 C CA . SER A 1 85 ? 42.476 -3.215 36.838 1.00 28.60 74 SER A CA 1
ATOM 1019 C C . SER A 1 85 ? 41.940 -1.798 37.013 1.00 30.42 74 SER A C 1
ATOM 1020 O O . SER A 1 85 ? 41.192 -1.324 36.158 1.00 30.98 74 SER A O 1
ATOM 1028 N N . GLU A 1 86 ? 42.307 -1.112 38.094 1.00 32.65 75 GLU A N 1
ATOM 1029 C CA . GLU A 1 86 ? 41.851 0.246 38.370 1.00 35.70 75 GLU A CA 1
ATOM 1030 C C . GLU A 1 86 ? 40.332 0.326 38.393 1.00 32.98 75 GLU A C 1
ATOM 1031 O O . GLU A 1 86 ? 39.751 1.300 37.924 1.00 35.36 75 GLU A O 1
ATOM 1043 N N . GLY A 1 87 ? 39.687 -0.707 38.923 1.00 31.11 76 GLY A N 1
ATOM 1044 C CA . GLY A 1 87 ? 38.265 -0.673 39.151 1.00 32.57 76 GLY A CA 1
ATOM 1045 C C . GLY A 1 87 ? 37.423 -1.282 38.056 1.00 34.14 76 GLY A C 1
ATOM 1046 O O . GLY A 1 87 ? 36.194 -1.285 38.182 1.00 35.44 76 GLY A O 1
ATOM 1050 N N . ILE A 1 88 ? 38.041 -1.747 36.971 1.00 32.44 77 ILE A N 1
ATOM 1051 C CA . ILE A 1 88 ? 37.307 -2.141 35.774 1.00 33.90 77 ILE A CA 1
ATOM 1052 C C . ILE A 1 88 ? 36.684 -3.508 35.949 1.00 34.89 77 ILE A C 1
ATOM 1053 O O . ILE A 1 88 ? 35.587 -3.777 35.455 1.00 34.15 77 ILE A O 1
ATOM 1069 N N . THR A 1 89 ? 37.387 -4.421 36.592 1.00 28.26 78 THR A N 1
ATOM 1070 C CA . THR A 1 89 ? 36.844 -5.760 36.734 1.00 27.97 78 THR A CA 1
ATOM 1071 C C . THR A 1 89 ? 37.366 -6.369 38.026 1.00 24.29 78 THR A C 1
ATOM 1072 O O . THR A 1 89 ? 38.419 -5.965 38.528 1.00 24.15 78 THR A O 1
ATOM 1083 N N . ASP A 1 90 ? 36.671 -7.406 38.507 1.00 24.39 79 ASP A N 1
ATOM 1084 C CA . ASP A 1 90 ? 37.102 -8.157 39.678 1.00 24.26 79 ASP A CA 1
ATOM 1085 C C . ASP A 1 90 ? 37.645 -9.522 39.296 1.00 23.92 79 ASP A C 1
ATOM 1086 O O . ASP A 1 90 ? 38.005 -10.300 40.158 1.00 22.62 79 ASP A O 1
ATOM 1095 N N . ARG A 1 91 ? 37.796 -9.792 38.008 1.00 20.01 80 ARG A N 1
ATOM 1096 C CA . ARG A 1 91 ? 38.298 -11.087 37.605 1.00 25.21 80 ARG A CA 1
ATOM 1097 C C . ARG A 1 91 ? 39.025 -11.028 36.263 1.00 23.90 80 ARG A C 1
ATOM 1098 O O . ARG A 1 91 ? 38.690 -10.286 35.337 1.00 23.86 80 ARG A O 1
ATOM 1119 N N . PHE A 1 92 ? 40.001 -11.893 36.149 1.00 18.89 81 PHE A N 1
ATOM 1120 C CA . PHE A 1 92 ? 40.483 -12.165 34.804 1.00 26.47 81 PHE A CA 1
ATOM 1121 C C . PHE A 1 92 ? 41.159 -13.534 34.780 1.00 23.19 81 PHE A C 1
ATOM 1122 O O . PHE A 1 92 ? 41.139 -14.253 35.774 1.00 18.08 81 PHE A O 1
ATOM 1139 N N . LEU A 1 93 ? 41.556 -13.968 33.583 1.00 19.81 82 LEU A N 1
ATOM 1140 C CA . LEU A 1 93 ? 42.213 -15.263 33.380 1.00 23.48 82 LEU A CA 1
ATOM 1141 C C . LEU A 1 93 ? 43.721 -15.062 33.263 1.00 20.76 82 LEU A C 1
ATOM 1142 O O . LEU A 1 93 ? 44.192 -14.154 32.561 1.00 26.77 82 LEU A O 1
ATOM 1158 N N . VAL A 1 94 ? 44.474 -15.929 33.922 1.00 19.40 83 VAL A N 1
ATOM 1159 C CA . VAL A 1 94 ? 45.935 -15.917 33.931 1.00 23.04 83 VAL A CA 1
ATOM 1160 C C . VAL A 1 94 ? 46.477 -17.324 33.730 1.00 20.22 83 VAL A C 1
ATOM 1161 O O . VAL A 1 94 ? 45.752 -18.302 33.817 1.00 19.16 83 VAL A O 1
ATOM 1174 N N . SER A 1 95 ? 47.795 -17.417 33.557 1.00 23.85 84 SER A N 1
ATOM 1175 C CA . SER A 1 95 ? 48.465 -18.714 33.444 1.00 27.51 84 SER A CA 1
ATOM 1176 C C . SER A 1 95 ? 48.507 -19.462 34.783 1.00 27.26 84 SER A C 1
ATOM 1177 O O . SER A 1 95 ? 48.481 -18.853 35.872 1.00 25.78 84 SER A O 1
ATOM 1185 N N . PRO A 1 96 ? 48.542 -20.795 34.723 1.00 27.92 85 PRO A N 1
ATOM 1186 C CA . PRO A 1 96 ? 48.673 -21.548 35.980 1.00 33.73 85 PRO A CA 1
ATOM 1187 C C . PRO A 1 96 ? 49.856 -21.053 36.800 1.00 33.62 85 PRO A C 1
ATOM 1188 O O . PRO A 1 96 ? 49.752 -20.875 38.017 1.00 34.26 85 PRO A O 1
ATOM 1199 N N . ALA A 1 97 ? 50.951 -20.711 36.110 1.00 36.47 86 ALA A N 1
ATOM 1200 C CA . ALA A 1 97 ? 52.171 -20.220 36.748 1.00 42.05 86 ALA A CA 1
ATOM 1201 C C . ALA A 1 97 ? 51.995 -18.866 37.409 1.00 44.67 86 ALA A C 1
ATOM 1202 O O . ALA A 1 97 ? 52.733 -18.552 38.340 1.00 57.03 86 ALA A O 1
ATOM 1209 N N . GLU A 1 98 ? 51.047 -18.057 36.964 1.00 33.84 87 GLU A N 1
ATOM 1210 C CA . GLU A 1 98 ? 50.785 -16.793 37.629 1.00 33.14 87 GLU A CA 1
ATOM 1211 C C . GLU A 1 98 ? 49.662 -16.862 38.647 1.00 26.88 87 GLU A C 1
ATOM 1212 O O . GLU A 1 98 ? 49.480 -15.910 39.408 1.00 26.17 87 GLU A O 1
ATOM 1224 N N . ALA A 1 99 ? 48.877 -17.928 38.644 1.00 26.36 88 ALA A N 1
ATOM 1225 C CA . ALA A 1 99 ? 47.718 -17.999 39.531 1.00 26.95 88 ALA A CA 1
ATOM 1226 C C . ALA A 1 99 ? 48.113 -17.949 41.018 1.00 23.96 88 ALA A C 1
ATOM 1227 O O . ALA A 1 99 ? 47.394 -17.370 41.838 1.00 22.84 88 ALA A O 1
ATOM 1234 N N . LEU A 1 100 ? 49.230 -18.585 41.386 1.00 23.42 89 LEU A N 1
ATOM 1235 C CA . LEU A 1 100 ? 49.651 -18.633 42.779 1.00 26.15 89 LEU A CA 1
ATOM 1236 C C . LEU A 1 100 ? 49.968 -17.241 43.309 1.00 24.32 89 LEU A C 1
ATOM 1237 O O . LEU A 1 100 ? 49.664 -16.951 44.472 1.00 27.53 89 LEU A O 1
ATOM 1253 N N . GLU A 1 101 ? 50.545 -16.358 42.480 1.00 27.54 90 GLU A N 1
ATOM 1254 C CA . GLU A 1 101 ? 50.731 -14.970 42.911 1.00 30.63 90 GLU A CA 1
ATOM 1255 C C . GLU A 1 101 ? 49.403 -14.334 43.350 1.00 27.79 90 GLU A C 1
ATOM 1256 O O . GLU A 1 101 ? 49.299 -13.670 44.402 1.00 25.97 90 GLU A O 1
ATOM 1268 N N . TRP A 1 102 ? 48.368 -14.497 42.526 1.00 22.22 91 TRP A N 1
ATOM 1269 C CA . TRP A 1 102 ? 47.085 -13.883 42.878 1.00 20.68 91 TRP A CA 1
ATOM 1270 C C . TRP A 1 102 ? 46.465 -14.525 44.112 1.00 19.89 91 TRP A C 1
ATOM 1271 O O . TRP A 1 102 ? 45.874 -13.830 44.949 1.00 25.75 91 TRP A O 1
ATOM 1292 N N . TYR A 1 103 ? 46.641 -15.833 44.260 1.00 23.69 92 TYR A N 1
ATOM 1293 C CA . TYR A 1 103 ? 46.177 -16.560 45.437 1.00 24.92 92 TYR A CA 1
ATOM 1294 C C . TYR A 1 103 ? 46.792 -15.991 46.694 1.00 22.39 92 TYR A C 1
ATOM 1295 O O . TYR A 1 103 ? 46.116 -15.864 47.719 1.00 25.10 92 TYR A O 1
ATOM 1313 N N . GLU A 1 104 ? 48.085 -15.696 46.647 1.00 24.55 93 GLU A N 1
ATOM 1314 C CA . GLU A 1 104 ? 48.729 -15.136 47.827 1.00 25.09 93 GLU A CA 1
ATOM 1315 C C . GLU A 1 104 ? 48.203 -13.747 48.132 1.00 30.48 93 GLU A C 1
ATOM 1316 O O . GLU A 1 104 ? 48.359 -13.258 49.244 1.00 30.92 93 GLU A O 1
ATOM 1328 N N . LYS A 1 105 ? 47.619 -13.072 47.169 1.00 28.47 94 LYS A N 1
ATOM 1329 C CA . LYS A 1 105 ? 46.986 -11.779 47.429 1.00 31.97 94 LYS A CA 1
ATOM 1330 C C . LYS A 1 105 ? 45.473 -11.880 47.754 1.00 30.20 94 LYS A C 1
ATOM 1331 O O . LYS A 1 105 ? 44.755 -10.869 47.735 1.00 32.42 94 LYS A O 1
ATOM 1350 N N . GLY A 1 106 ? 44.980 -13.078 48.001 1.00 26.59 95 GLY A N 1
ATOM 1351 C CA . GLY A 1 106 ? 43.643 -13.281 48.455 1.00 25.30 95 GLY A CA 1
ATOM 1352 C C . GLY A 1 106 ? 42.620 -13.386 47.369 1.00 22.50 95 GLY A C 1
ATOM 1353 O O . GLY A 1 106 ? 41.433 -13.387 47.679 1.00 25.07 95 GLY A O 1
ATOM 1357 N N . ALA A 1 107 ? 43.047 -13.480 46.114 1.00 24.16 96 ALA A N 1
ATOM 1358 C CA . ALA A 1 107 ? 42.144 -13.760 45.001 1.00 24.02 96 ALA A CA 1
ATOM 1359 C C . ALA A 1 107 ? 41.709 -15.219 45.003 1.00 24.32 96 ALA A C 1
ATOM 1360 O O . ALA A 1 107 ? 42.500 -16.101 45.325 1.00 22.05 96 ALA A O 1
ATOM 1367 N N . ALA A 1 108 ? 40.417 -15.458 44.819 1.00 22.14 97 ALA A N 1
ATOM 1368 C CA . ALA A 1 108 ? 39.921 -16.816 44.680 1.00 23.30 97 ALA A CA 1
ATOM 1369 C C . ALA A 1 108 ? 40.337 -17.312 43.305 1.00 23.92 97 ALA A C 1
ATOM 1370 O O . ALA A 1 108 ? 40.269 -16.565 42.321 1.00 25.06 97 ALA A O 1
ATOM 1377 N N . LEU A 1 109 ? 40.789 -18.568 43.252 1.00 19.65 98 LEU A N 1
ATOM 1378 C CA . LEU A 1 109 ? 41.179 -19.231 42.010 1.00 19.49 98 LEU A CA 1
ATOM 1379 C C . LEU A 1 109 ? 40.095 -20.211 41.615 1.00 20.75 98 LEU A C 1
ATOM 1380 O O . LEU A 1 109 ? 39.660 -21.011 42.447 1.00 22.28 98 LEU A O 1
ATOM 1396 N N . GLU A 1 110 ? 39.712 -20.191 40.346 1.00 19.62 99 GLU A N 1
ATOM 1397 C CA . GLU A 1 110 ? 38.682 -21.054 39.783 1.00 23.09 99 GLU A CA 1
ATOM 1398 C C . GLU A 1 110 ? 39.348 -21.787 38.633 1.00 18.31 99 GLU A C 1
ATOM 1399 O O . GLU A 1 110 ? 39.791 -21.165 37.660 1.00 23.23 99 GLU A O 1
ATOM 1411 N N . PHE A 1 111 ? 39.459 -23.098 38.781 1.00 19.60 100 PHE A N 1
ATOM 1412 C CA . PHE A 1 111 ? 40.033 -23.975 37.772 1.00 21.84 100 PHE A CA 1
ATOM 1413 C C . PHE A 1 111 ? 38.842 -24.632 37.063 1.00 25.48 100 PHE A C 1
ATOM 1414 O O . PHE A 1 111 ? 38.357 -25.709 37.466 1.00 19.09 100 PHE A O 1
ATOM 1431 N N . ASP A 1 112 ? 38.357 -23.942 36.036 1.00 20.14 101 ASP A N 1
ATOM 1432 C CA . ASP A 1 112 ? 37.121 -24.310 35.354 1.00 21.06 101 ASP A CA 1
ATOM 1433 C C . ASP A 1 112 ? 37.441 -25.495 34.431 1.00 20.14 101 ASP A C 1
ATOM 1434 O O . ASP A 1 112 ? 38.561 -25.599 33.888 1.00 23.05 101 ASP A O 1
ATOM 1443 N N . PHE A 1 113 ? 36.445 -26.387 34.248 1.00 22.73 102 PHE A N 1
ATOM 1444 C CA . PHE A 1 113 ? 36.590 -27.591 33.405 1.00 19.31 102 PHE A CA 1
ATOM 1445 C C . PHE A 1 113 ? 37.806 -28.423 33.803 1.00 19.98 102 PHE A C 1
ATOM 1446 O O . PHE A 1 113 ? 38.566 -28.916 32.966 1.00 20.79 102 PHE A O 1
ATOM 1463 N N . THR A 1 114 ? 37.978 -28.585 35.119 1.00 25.26 103 THR A N 1
ATOM 1464 C CA . THR A 1 114 ? 39.064 -29.422 35.633 1.00 24.15 103 THR A CA 1
ATOM 1465 C C . THR A 1 114 ? 38.937 -30.846 35.102 1.00 25.52 103 THR A C 1
ATOM 1466 O O . THR A 1 114 ? 39.939 -31.566 34.974 1.00 23.80 103 THR A O 1
ATOM 1477 N N . ASP A 1 115 ? 37.718 -31.272 34.769 1.00 24.57 104 ASP A N 1
ATOM 1478 C CA . ASP A 1 115 ? 37.531 -32.601 34.189 1.00 26.22 104 ASP A CA 1
ATOM 1479 C C . ASP A 1 115 ? 38.245 -32.785 32.844 1.00 25.30 104 ASP A C 1
ATOM 1480 O O . ASP A 1 115 ? 38.351 -33.935 32.389 1.00 28.07 104 ASP A O 1
ATOM 1489 N N . LEU A 1 116 ? 38.740 -31.712 32.205 1.00 26.28 105 LEU A N 1
ATOM 1490 C CA . LEU A 1 116 ? 39.558 -31.878 31.008 1.00 25.66 105 LEU A CA 1
ATOM 1491 C C . LEU A 1 116 ? 40.857 -32.593 31.338 1.00 32.04 105 LEU A C 1
ATOM 1492 O O . LEU A 1 116 ? 41.452 -33.226 30.474 1.00 30.07 105 LEU A O 1
ATOM 1508 N N . PHE A 1 117 ? 41.320 -32.498 32.569 1.00 31.35 106 PHE A N 1
ATOM 1509 C CA . PHE A 1 117 ? 42.642 -32.985 32.944 1.00 30.55 106 PHE A CA 1
ATOM 1510 C C . PHE A 1 117 ? 42.557 -34.198 33.840 1.00 30.05 106 PHE A C 1
ATOM 1511 O O . PHE A 1 117 ? 43.562 -34.869 34.057 1.00 27.84 106 PHE A O 1
ATOM 1528 N N . ILE A 1 118 ? 41.355 -34.512 34.302 1.00 31.11 107 ILE A N 1
ATOM 1529 C CA . ILE A 1 118 ? 41.057 -35.801 34.904 1.00 40.43 107 ILE A CA 1
ATOM 1530 C C . ILE A 1 118 ? 39.937 -36.472 34.121 1.00 37.35 107 ILE A C 1
ATOM 1531 O O . ILE A 1 118 ? 38.797 -36.591 34.638 1.00 29.44 107 ILE A O 1
ATOM 1547 N N . PRO A 1 119 ? 40.218 -36.836 32.842 1.00 45.25 108 PRO A N 1
ATOM 1548 C CA . PRO A 1 119 ? 39.182 -37.451 31.986 1.00 51.85 108 PRO A CA 1
ATOM 1549 C C . PRO A 1 119 ? 38.398 -38.538 32.684 1.00 44.78 108 PRO A C 1
ATOM 1550 O O . PRO A 1 119 ? 37.214 -38.756 32.361 1.00 43.33 108 PRO A O 1
ATOM 1561 N N . GLN A 1 120 ? 39.032 -39.200 33.656 1.00 42.95 109 GLN A N 1
ATOM 1562 C CA . GLN A 1 120 ? 38.403 -40.303 34.361 1.00 45.72 109 GLN A CA 1
ATOM 1563 C C . GLN A 1 120 ? 37.078 -39.892 34.929 1.00 40.22 109 GLN A C 1
ATOM 1564 O O . GLN A 1 120 ? 36.167 -40.714 35.022 1.00 41.33 109 GLN A O 1
ATOM 1578 N N . VAL A 1 121 ? 36.977 -38.648 35.393 1.00 35.43 110 VAL A N 1
ATOM 1579 C CA . VAL A 1 121 ? 35.752 -38.255 36.060 1.00 40.54 110 VAL A CA 1
ATOM 1580 C C . VAL A 1 121 ? 34.554 -38.084 35.110 1.00 37.68 110 VAL A C 1
ATOM 1581 O O . VAL A 1 121 ? 33.416 -38.052 35.600 1.00 37.66 110 VAL A O 1
ATOM 1594 N N A ARG A 1 122 ? 34.770 -37.951 33.793 0.58 38.84 111 ARG A N 1
ATOM 1595 N N B ARG A 1 122 ? 34.769 -37.938 33.789 0.42 38.50 111 ARG A N 1
ATOM 1596 C CA A ARG A 1 122 ? 33.649 -37.731 32.880 0.58 41.05 111 ARG A CA 1
ATOM 1597 C CA B ARG A 1 122 ? 33.645 -37.716 32.875 0.42 40.84 111 ARG A CA 1
ATOM 1598 C C A ARG A 1 122 ? 32.639 -38.857 33.013 0.58 38.23 111 ARG A C 1
ATOM 1599 C C B ARG A 1 122 ? 32.638 -38.851 33.020 0.42 38.43 111 ARG A C 1
ATOM 1600 O O A ARG A 1 122 ? 31.432 -38.621 33.161 0.58 35.91 111 ARG A O 1
ATOM 1601 O O B ARG A 1 122 ? 31.432 -38.618 33.181 0.42 35.32 111 ARG A O 1
ATOM 1642 N N . ARG A 1 123 ? 33.124 -40.099 32.979 1.00 39.17 112 ARG A N 1
ATOM 1643 C CA . ARG A 1 123 ? 32.215 -41.233 33.110 1.00 40.27 112 ARG A CA 1
ATOM 1644 C C . ARG A 1 123 ? 31.382 -41.061 34.373 1.00 36.65 112 ARG A C 1
ATOM 1645 O O . ARG A 1 123 ? 30.141 -41.177 34.350 1.00 37.01 112 ARG A O 1
ATOM 1649 N N . TRP A 1 124 ? 32.052 -40.706 35.478 1.00 33.59 113 TRP A N 1
ATOM 1650 C CA . TRP A 1 124 ? 31.336 -40.477 36.731 1.00 35.40 113 TRP A CA 1
ATOM 1651 C C . TRP A 1 124 ? 30.275 -39.369 36.569 1.00 31.63 113 TRP A C 1
ATOM 1652 O O . TRP A 1 124 ? 29.092 -39.532 36.909 1.00 29.56 113 TRP A O 1
ATOM 1673 N N . ILE A 1 125 ? 30.693 -38.222 36.026 1.00 31.07 114 ILE A N 1
ATOM 1674 C CA . ILE A 1 125 ? 29.764 -37.112 35.879 1.00 27.81 114 ILE A CA 1
ATOM 1675 C C . ILE A 1 125 ? 28.587 -37.540 35.015 1.00 28.31 114 ILE A C 1
ATOM 1676 O O . ILE A 1 125 ? 27.427 -37.238 35.328 1.00 25.52 114 ILE A O 1
ATOM 1692 N N . GLU A 1 126 ? 28.850 -38.342 33.973 1.00 30.00 115 GLU A N 1
ATOM 1693 C CA . GLU A 1 126 ? 27.763 -38.759 33.085 1.00 31.48 115 GLU A CA 1
ATOM 1694 C C . GLU A 1 126 ? 26.800 -39.680 33.834 1.00 29.17 115 GLU A C 1
ATOM 1695 O O . GLU A 1 126 ? 25.567 -39.587 33.691 1.00 27.88 115 GLU A O 1
ATOM 1707 N N . LYS A 1 127 ? 27.340 -40.499 34.729 1.00 29.07 116 LYS A N 1
ATOM 1708 C CA . LYS A 1 127 ? 26.469 -41.390 35.482 1.00 32.40 116 LYS A CA 1
ATOM 1709 C C . LYS A 1 127 ? 25.575 -40.571 36.394 1.00 29.39 116 LYS A C 1
ATOM 1710 O O . LYS A 1 127 ? 24.354 -40.804 36.490 1.00 28.39 116 LYS A O 1
ATOM 1729 N N . LEU A 1 128 ? 26.179 -39.572 37.045 1.00 26.29 117 LEU A N 1
ATOM 1730 C CA . LEU A 1 128 ? 25.434 -38.701 37.941 1.00 29.99 117 LEU A CA 1
ATOM 1731 C C . LEU A 1 128 ? 24.326 -37.992 37.164 1.00 26.45 117 LEU A C 1
ATOM 1732 O O . LEU A 1 128 ? 23.155 -38.002 37.575 1.00 25.86 117 LEU A O 1
ATOM 1748 N N . LYS A 1 129 ? 24.670 -37.458 35.980 1.00 22.41 118 LYS A N 1
ATOM 1749 C CA . LYS A 1 129 ? 23.686 -36.781 35.140 1.00 27.67 118 LYS A CA 1
ATOM 1750 C C . LYS A 1 129 ? 22.497 -37.682 34.868 1.00 26.76 118 LYS A C 1
ATOM 1751 O O . LYS A 1 129 ? 21.340 -37.231 34.920 1.00 27.35 118 LYS A O 1
ATOM 1770 N N . ALA A 1 130 ? 22.778 -38.964 34.569 1.00 28.66 119 ALA A N 1
ATOM 1771 C CA . ALA A 1 130 ? 21.720 -39.931 34.310 1.00 32.24 119 ALA A CA 1
ATOM 1772 C C . ALA A 1 130 ? 20.890 -40.200 35.559 1.00 30.77 119 ALA A C 1
ATOM 1773 O O . ALA A 1 130 ? 19.666 -40.324 35.465 1.00 28.30 119 ALA A O 1
ATOM 1780 N N . GLU A 1 131 ? 21.555 -40.365 36.705 1.00 32.22 120 GLU A N 1
ATOM 1781 C CA . GLU A 1 131 ? 20.887 -40.594 37.984 1.00 35.67 120 GLU A CA 1
ATOM 1782 C C . GLU A 1 131 ? 19.925 -39.460 38.333 1.00 30.93 120 GLU A C 1
ATOM 1783 O O . GLU A 1 131 ? 18.880 -39.676 38.946 1.00 29.71 120 GLU A O 1
ATOM 1795 N N . LEU A 1 132 ? 20.307 -38.248 38.054 1.00 26.97 121 LEU A N 1
ATOM 1796 C CA . LEU A 1 132 ? 19.509 -37.084 38.372 1.00 25.20 121 LEU A CA 1
ATOM 1797 C C . LEU A 1 132 ? 18.431 -36.848 37.331 1.00 27.50 121 LEU A C 1
ATOM 1798 O O . LEU A 1 132 ? 17.690 -35.876 37.442 1.00 27.69 121 LEU A O 1
ATOM 1814 N N . ARG A 1 133 ? 18.400 -37.654 36.279 1.00 23.98 122 ARG A N 1
ATOM 1815 C CA . ARG A 1 133 ? 17.383 -37.594 35.217 1.00 31.82 122 ARG A CA 1
ATOM 1816 C C . ARG A 1 133 ? 17.472 -36.281 34.435 1.00 28.40 122 ARG A C 1
ATOM 1817 O O . ARG A 1 133 ? 16.467 -35.718 34.025 1.00 27.46 122 ARG A O 1
ATOM 1838 N N . LEU A 1 134 ? 18.704 -35.729 34.305 1.00 21.50 123 LEU A N 1
ATOM 1839 C CA . LEU A 1 134 ? 18.924 -34.521 33.537 1.00 21.14 123 LEU A CA 1
ATOM 1840 C C . LEU A 1 134 ? 18.875 -34.834 32.040 1.00 21.86 123 LEU A C 1
ATOM 1841 O O . LEU A 1 134 ? 19.248 -35.928 31.630 1.00 24.56 123 LEU A O 1
ATOM 1857 N N . PRO A 1 135 ? 18.348 -33.919 31.230 1.00 23.91 124 PRO A N 1
ATOM 1858 C CA . PRO A 1 135 ? 18.460 -34.069 29.769 1.00 23.32 124 PRO A CA 1
ATOM 1859 C C . PRO A 1 135 ? 19.880 -34.445 29.379 1.00 25.03 124 PRO A C 1
ATOM 1860 O O . PRO A 1 135 ? 20.872 -33.936 29.916 1.00 23.99 124 PRO A O 1
ATOM 1871 N N . ALA A 1 136 ? 19.977 -35.284 28.356 1.00 27.32 125 ALA A N 1
ATOM 1872 C CA . ALA A 1 136 ? 21.294 -35.713 27.877 1.00 27.98 125 ALA A CA 1
ATOM 1873 C C . ALA A 1 136 ? 22.226 -34.533 27.513 1.00 26.01 125 ALA A C 1
ATOM 1874 O O . ALA A 1 136 ? 23.439 -34.554 27.803 1.00 25.54 125 ALA A O 1
ATOM 1881 N N . GLY A 1 137 ? 21.673 -33.487 26.921 1.00 25.46 126 GLY A N 1
ATOM 1882 C CA . GLY A 1 137 ? 22.437 -32.312 26.527 1.00 28.74 126 GLY A CA 1
ATOM 1883 C C . GLY A 1 137 ? 22.842 -31.325 27.627 1.00 24.88 126 GLY A C 1
ATOM 1884 O O . GLY A 1 137 ? 23.544 -30.340 27.385 1.00 23.41 126 GLY A O 1
ATOM 1888 N N . THR A 1 138 ? 22.423 -31.581 28.848 1.00 23.31 127 THR A N 1
ATOM 1889 C CA . THR A 1 138 ? 22.721 -30.699 29.969 1.00 20.96 127 THR A CA 1
ATOM 1890 C C . THR A 1 138 ? 24.220 -30.500 30.118 1.00 17.92 127 THR A C 1
ATOM 1891 O O . THR A 1 138 ? 24.989 -31.469 30.092 1.00 23.60 127 THR A O 1
ATOM 1902 N N . SER A 1 139 ? 24.613 -29.253 30.383 1.00 19.51 128 SER A N 1
ATOM 1903 C CA . SER A 1 139 ? 26.028 -28.989 30.563 1.00 21.56 128 SER A CA 1
ATOM 1904 C C . SER A 1 139 ? 26.513 -29.615 31.879 1.00 20.33 128 SER A C 1
ATOM 1905 O O . SER A 1 139 ? 25.770 -29.726 32.867 1.00 19.09 128 SER A O 1
ATOM 1913 N N . SER A 1 140 ? 27.772 -30.031 31.897 1.00 20.15 129 SER A N 1
ATOM 1914 C CA . SER A 1 140 ? 28.261 -30.684 33.099 1.00 20.95 129 SER A CA 1
ATOM 1915 C C . SER A 1 140 ? 29.773 -30.617 33.098 1.00 23.81 129 SER A C 1
ATOM 1916 O O . SER A 1 140 ? 30.390 -30.733 32.046 1.00 22.60 129 SER A O 1
ATOM 1924 N N . LYS A 1 141 ? 30.351 -30.362 34.268 1.00 20.76 130 LYS A N 1
ATOM 1925 C CA . LYS A 1 141 ? 31.796 -30.169 34.377 1.00 22.76 130 LYS A CA 1
ATOM 1926 C C . LYS A 1 141 ? 32.201 -30.287 35.835 1.00 22.93 130 LYS A C 1
ATOM 1927 O O . LYS A 1 141 ? 31.342 -30.303 36.725 1.00 22.97 130 LYS A O 1
ATOM 1946 N N . ALA A 1 142 ? 33.527 -30.318 36.062 1.00 20.12 131 ALA A N 1
ATOM 1947 C CA . ALA A 1 142 ? 34.121 -30.168 37.386 1.00 19.83 131 ALA A CA 1
ATOM 1948 C C . ALA A 1 142 ? 34.880 -28.852 37.448 1.00 20.11 131 ALA A C 1
ATOM 1949 O O . ALA A 1 142 ? 35.400 -28.379 36.446 1.00 23.40 131 ALA A O 1
ATOM 1956 N N . ILE A 1 143 ? 34.881 -28.237 38.613 1.00 19.63 132 ILE A N 1
ATOM 1957 C CA . ILE A 1 143 ? 35.567 -26.975 38.847 1.00 23.38 132 ILE A CA 1
ATOM 1958 C C . ILE A 1 143 ? 36.263 -27.124 40.187 1.00 20.55 132 ILE A C 1
ATOM 1959 O O . ILE A 1 143 ? 35.624 -27.530 41.152 1.00 24.50 132 ILE A O 1
ATOM 1975 N N . VAL A 1 144 ? 37.507 -26.686 40.302 1.00 21.15 133 VAL A N 1
ATOM 1976 C CA . VAL A 1 144 ? 38.157 -26.601 41.618 1.00 18.06 133 VAL A CA 1
ATOM 1977 C C . VAL A 1 144 ? 38.234 -25.135 42.061 1.00 22.72 133 VAL A C 1
ATOM 1978 O O . VAL A 1 144 ? 38.564 -24.246 41.256 1.00 21.49 133 VAL A O 1
ATOM 1991 N N . TYR A 1 145 ? 37.888 -24.889 43.331 1.00 19.88 134 TYR A N 1
ATOM 1992 C CA . TYR A 1 145 ? 37.976 -23.563 43.934 1.00 21.57 134 TYR A CA 1
ATOM 1993 C C . TYR A 1 145 ? 39.002 -23.555 45.056 1.00 20.93 134 TYR A C 1
ATOM 1994 O O . TYR A 1 145 ? 38.950 -24.420 45.942 1.00 22.49 134 TYR A O 1
A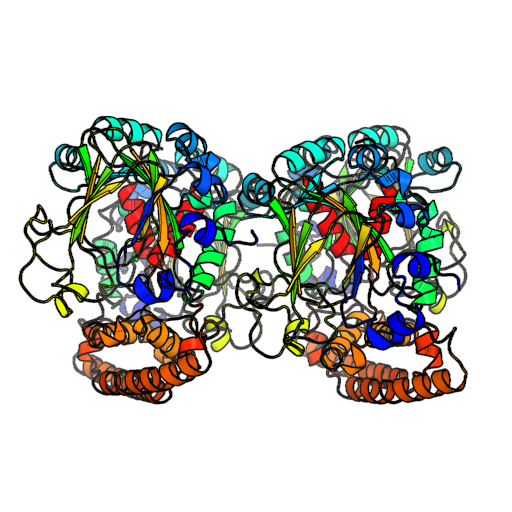TOM 2012 N N . ALA A 1 146 ? 39.908 -22.579 45.023 1.00 19.83 135 ALA A N 1
ATOM 2013 C CA . ALA A 1 146 ? 40.951 -22.454 46.036 1.00 21.59 135 ALA A CA 1
ATOM 2014 C C . ALA A 1 146 ? 40.995 -21.015 46.481 1.00 21.74 135 ALA A C 1
ATOM 2015 O O . ALA A 1 146 ? 40.989 -20.121 45.632 1.00 20.56 135 ALA A O 1
ATOM 2022 N N . ALA A 1 147 ? 41.156 -20.776 47.779 1.00 20.24 136 ALA A N 1
ATOM 2023 C CA . ALA A 1 147 ? 41.243 -19.395 48.236 1.00 21.28 136 ALA A CA 1
ATOM 2024 C C . ALA A 1 147 ? 41.854 -19.401 49.630 1.00 23.34 136 ALA A C 1
ATOM 2025 O O . ALA A 1 147 ? 41.797 -20.401 50.341 1.00 22.45 136 ALA A O 1
ATOM 2032 N N . LYS A 1 148 ? 42.390 -18.258 50.025 1.00 23.74 137 LYS A N 1
ATOM 2033 C CA . LYS A 1 148 ? 42.884 -18.025 51.382 1.00 27.22 137 LYS A CA 1
ATOM 2034 C C . LYS A 1 148 ? 42.712 -16.535 51.702 1.00 26.29 137 LYS A C 1
ATOM 2035 O O . LYS A 1 148 ? 42.288 -15.743 50.850 1.00 27.18 137 LYS A O 1
ATOM 2054 N N . ASN A 1 149 ? 43.050 -16.153 52.946 1.00 36.75 138 ASN A N 1
ATOM 2055 C CA . ASN A 1 149 ? 43.223 -14.733 53.314 1.00 41.88 138 ASN A CA 1
ATOM 2056 C C . ASN A 1 149 ? 41.912 -13.960 53.142 1.00 35.95 138 ASN A C 1
ATOM 2057 O O . ASN A 1 149 ? 41.906 -12.797 52.723 1.00 35.17 138 ASN A O 1
ATOM 2068 N N . GLY A 1 150 ? 40.792 -14.640 53.359 1.00 31.90 139 GLY A N 1
ATOM 2069 C CA . GLY A 1 150 ? 39.475 -14.039 53.238 1.00 30.50 139 GLY A CA 1
ATOM 2070 C C . GLY A 1 150 ? 38.914 -13.955 51.835 1.00 26.89 139 GLY A C 1
ATOM 2071 O O . GLY A 1 150 ? 37.800 -13.421 51.664 1.00 29.91 139 GLY A O 1
ATOM 2075 N N . GLY A 1 151 ? 39.586 -14.565 50.856 1.00 25.69 140 GLY A N 1
ATOM 2076 C CA . GLY A 1 151 ? 39.072 -14.603 49.504 1.00 25.23 140 GLY A CA 1
ATOM 2077 C C . GLY A 1 151 ? 37.821 -15.478 49.343 1.00 29.54 140 GLY A C 1
ATOM 2078 O O . GLY A 1 151 ? 37.429 -16.336 50.146 1.00 26.12 140 GLY A O 1
ATOM 2082 N N . GLY A 1 152 ? 37.101 -15.201 48.279 1.00 21.95 141 GLY A N 1
ATOM 2083 C CA . GLY A 1 152 ? 35.885 -15.951 47.965 1.00 21.73 141 GLY A CA 1
ATOM 2084 C C . GLY A 1 152 ? 35.013 -15.122 47.044 1.00 24.31 141 GLY A C 1
ATOM 2085 O O . GLY A 1 152 ? 35.505 -14.212 46.389 1.00 25.02 141 GLY A O 1
ATOM 2089 N N . PHE A 1 153 ? 33.707 -15.433 47.030 1.00 22.63 142 PHE A N 1
ATOM 2090 C CA . PHE A 1 153 ? 32.732 -14.783 46.159 1.00 24.45 142 PHE A CA 1
ATOM 2091 C C . PHE A 1 153 ? 31.642 -14.091 46.942 1.00 32.36 142 PHE A C 1
ATOM 2092 O O . PHE A 1 153 ? 31.112 -14.663 47.893 1.00 28.33 142 PHE A O 1
ATOM 2109 N N . LYS A 1 154 ? 31.278 -12.890 46.496 1.00 29.24 143 LYS A N 1
ATOM 2110 C CA . LYS A 1 154 ? 30.223 -12.143 47.168 1.00 33.47 143 LYS A CA 1
ATOM 2111 C C . LYS A 1 154 ? 28.850 -12.685 46.784 1.00 28.34 143 LYS A C 1
ATOM 2112 O O . LYS A 1 154 ? 28.717 -13.468 45.836 1.00 26.44 143 LYS A O 1
ATOM 2131 N N . ALA A 1 155 ? 27.841 -12.257 47.561 1.00 29.52 144 ALA A N 1
ATOM 2132 C CA . ALA A 1 155 ? 26.467 -12.754 47.497 1.00 29.31 144 ALA A CA 1
ATOM 2133 C C . ALA A 1 155 ? 25.926 -12.738 46.077 1.00 29.83 144 ALA A C 1
ATOM 2134 O O . ALA A 1 155 ? 25.874 -11.698 45.425 1.00 25.33 144 ALA A O 1
ATOM 2141 N N . HIS A 1 156 ? 25.390 -13.871 45.649 1.00 22.46 145 HIS A N 1
ATOM 2142 C CA . HIS A 1 156 ? 24.868 -14.018 44.298 1.00 23.45 145 HIS A CA 1
ATOM 2143 C C . HIS A 1 156 ? 24.071 -15.308 44.238 1.00 21.01 145 HIS A C 1
ATOM 2144 O O . HIS A 1 156 ? 24.036 -16.087 45.191 1.00 25.68 145 HIS A O 1
ATOM 2158 N N . PHE A 1 157 ? 23.379 -15.490 43.126 1.00 23.71 146 PHE A N 1
ATOM 2159 C CA . PHE A 1 157 ? 22.828 -16.795 42.792 1.00 24.59 146 PHE A CA 1
ATOM 2160 C C . PHE A 1 157 ? 23.154 -17.124 41.342 1.00 22.67 146 PHE A C 1
ATOM 2161 O O . PHE A 1 157 ? 23.434 -16.237 40.520 1.00 23.87 146 PHE A O 1
ATOM 2178 N N . ASP A 1 158 ? 23.187 -18.422 41.061 1.00 22.58 147 ASP A N 1
ATOM 2179 C CA . ASP A 1 158 ? 23.558 -18.970 39.773 1.00 24.08 147 ASP A CA 1
ATOM 2180 C C . ASP A 1 158 ? 22.346 -19.644 39.130 1.00 25.20 147 ASP A C 1
ATOM 2181 O O . ASP A 1 158 ? 21.372 -20.019 39.786 1.00 24.94 147 ASP A O 1
ATOM 2190 N N . ALA A 1 159 ? 22.430 -19.809 37.823 1.00 23.20 148 ALA A N 1
ATOM 2191 C CA . ALA A 1 159 ? 21.461 -20.594 37.083 1.00 20.24 148 ALA A CA 1
ATOM 2192 C C . ALA A 1 159 ? 21.888 -22.053 37.013 1.00 24.90 148 ALA A C 1
ATOM 2193 O O . ALA A 1 159 ? 21.307 -22.846 36.286 1.00 26.53 148 ALA A O 1
ATOM 2200 N N . TYR A 1 160 ? 22.971 -22.412 37.676 1.00 20.83 149 TYR A N 1
ATOM 2201 C CA . TYR A 1 160 ? 23.508 -23.767 37.684 1.00 20.21 149 TYR A CA 1
ATOM 2202 C C . TYR A 1 160 ? 23.261 -24.371 39.066 1.00 21.78 149 TYR A C 1
ATOM 2203 O O . TYR A 1 160 ? 23.026 -23.641 40.037 1.00 24.36 149 TYR A O 1
ATOM 2221 N N . THR A 1 161 ? 23.423 -25.686 39.176 1.00 16.42 150 THR A N 1
ATOM 2222 C CA . THR A 1 161 ? 23.391 -26.378 40.453 1.00 22.97 150 THR A CA 1
ATOM 2223 C C . THR A 1 161 ? 24.739 -27.047 40.677 1.00 21.00 150 THR A C 1
ATOM 2224 O O . THR A 1 161 ? 25.445 -27.407 39.727 1.00 22.57 150 THR A O 1
ATOM 2235 N N . ASN A 1 162 ? 25.082 -27.243 41.942 1.00 22.23 151 ASN A N 1
ATOM 2236 C CA . ASN A 1 162 ? 26.427 -27.682 42.237 1.00 20.47 151 ASN A CA 1
ATOM 2237 C C . ASN A 1 162 ? 26.412 -28.719 43.334 1.00 22.43 151 ASN A C 1
ATOM 2238 O O . ASN A 1 162 ? 25.652 -28.578 44.294 1.00 24.31 151 ASN A O 1
ATOM 2249 N N A LEU A 1 163 ? 27.246 -29.756 43.189 0.41 22.21 152 LEU A N 1
ATOM 2250 N N B LEU A 1 163 ? 27.249 -29.755 43.187 0.59 22.05 152 LEU A N 1
ATOM 2251 C CA A LEU A 1 163 ? 27.606 -30.680 44.263 0.41 27.13 152 LEU A CA 1
ATOM 2252 C CA B LEU A 1 163 ? 27.607 -30.681 44.263 0.59 26.95 152 LEU A CA 1
ATOM 2253 C C A LEU A 1 163 ? 29.025 -30.302 44.674 0.41 25.53 152 LEU A C 1
ATOM 2254 C C B LEU A 1 163 ? 29.025 -30.302 44.674 0.59 25.24 152 LEU A C 1
ATOM 2255 O O A LEU A 1 163 ? 29.937 -30.337 43.846 0.41 24.85 152 LEU A O 1
ATOM 2256 O O B LEU A 1 163 ? 29.936 -30.335 43.848 0.59 24.86 152 LEU A O 1
ATOM 2287 N N . ILE A 1 164 ? 29.211 -29.895 45.920 1.00 26.04 153 ILE A N 1
ATOM 2288 C CA . ILE A 1 164 ? 30.453 -29.278 46.360 1.00 27.72 153 ILE A CA 1
ATOM 2289 C C . ILE A 1 164 ? 31.100 -30.187 47.388 1.00 28.25 153 ILE A C 1
ATOM 2290 O O . ILE A 1 164 ? 30.450 -30.572 48.352 1.00 25.96 153 ILE A O 1
ATOM 2306 N N . PHE A 1 165 ? 32.359 -30.542 47.183 1.00 26.23 154 PHE A N 1
ATOM 2307 C CA . PHE A 1 165 ? 33.085 -31.481 48.026 1.00 29.80 154 PHE A CA 1
ATOM 2308 C C . PHE A 1 165 ? 34.243 -30.716 48.656 1.00 28.65 154 PHE A C 1
ATOM 2309 O O . PHE A 1 165 ? 35.211 -30.367 47.975 1.00 28.01 154 PHE A O 1
ATOM 2326 N N . GLN A 1 166 ? 34.151 -30.461 49.952 1.00 27.58 155 GLN A N 1
ATOM 2327 C CA . GLN A 1 166 ? 35.189 -29.711 50.627 1.00 30.88 155 GLN A CA 1
ATOM 2328 C C . GLN A 1 166 ? 36.358 -30.659 50.886 1.00 32.80 155 GLN A C 1
ATOM 2329 O O . GLN A 1 166 ? 36.201 -31.668 51.598 1.00 32.32 155 GLN A O 1
ATOM 2343 N N . ILE A 1 167 ? 37.529 -30.334 50.336 1.00 29.45 156 ILE A N 1
ATOM 2344 C CA . ILE A 1 167 ? 38.698 -31.205 50.436 1.00 34.53 156 ILE A CA 1
ATOM 2345 C C . ILE A 1 167 ? 39.649 -30.751 51.526 1.00 34.83 156 ILE A C 1
ATOM 2346 O O . ILE A 1 167 ? 40.159 -31.590 52.272 1.00 33.61 156 ILE A O 1
ATOM 2362 N N . GLN A 1 168 ? 39.931 -29.451 51.590 1.00 33.96 157 GLN A N 1
ATOM 2363 C CA . GLN A 1 168 ? 40.912 -28.902 52.508 1.00 43.46 157 GLN A CA 1
ATOM 2364 C C . GLN A 1 168 ? 40.332 -27.640 53.120 1.00 35.48 157 GLN A C 1
ATOM 2365 O O . GLN A 1 168 ? 39.747 -26.813 52.422 1.00 31.62 157 GLN A O 1
ATOM 2379 N N . GLY A 1 169 ? 40.580 -27.461 54.415 1.00 36.37 158 GLY A N 1
ATOM 2380 C CA . GLY A 1 169 ? 40.277 -26.214 55.083 1.00 36.48 158 GLY A CA 1
ATOM 2381 C C . GLY A 1 169 ? 38.823 -26.050 55.484 1.00 35.37 158 GLY A C 1
ATOM 2382 O O . GLY A 1 169 ? 37.943 -26.835 55.143 1.00 34.98 158 GLY A O 1
ATOM 2386 N N . GLU A 1 170 ? 38.577 -24.967 56.212 1.00 37.20 159 GLU A N 1
ATOM 2387 C CA . GLU A 1 170 ? 37.259 -24.606 56.726 1.00 41.68 159 GLU A CA 1
ATOM 2388 C C . GLU A 1 170 ? 36.766 -23.385 55.949 1.00 36.44 159 GLU A C 1
ATOM 2389 O O . GLU A 1 170 ? 37.377 -22.312 56.019 1.00 34.21 159 GLU A O 1
ATOM 2401 N N . LYS A 1 171 ? 35.671 -23.536 55.207 1.00 35.86 160 LYS A N 1
ATOM 2402 C CA . LYS A 1 171 ? 35.200 -22.480 54.323 1.00 32.29 160 LYS A CA 1
ATOM 2403 C C . LYS A 1 171 ? 33.831 -21.986 54.778 1.00 29.93 160 LYS A C 1
ATOM 2404 O O . LYS A 1 171 ? 32.927 -22.791 55.033 1.00 32.75 160 LYS A O 1
ATOM 2423 N N . THR A 1 172 ? 33.675 -20.670 54.919 1.00 31.05 161 THR A N 1
ATOM 2424 C CA . THR A 1 172 ? 32.428 -20.116 55.435 1.00 31.56 161 THR A CA 1
ATOM 2425 C C . THR A 1 172 ? 31.502 -19.870 54.257 1.00 30.69 161 THR A C 1
ATOM 2426 O O . THR A 1 172 ? 31.792 -19.033 53.400 1.00 30.93 161 THR A O 1
ATOM 2437 N N . TRP A 1 173 ? 30.423 -20.617 54.188 1.00 29.83 162 TRP A N 1
ATOM 2438 C CA . TRP A 1 173 ? 29.348 -20.405 53.240 1.00 30.98 162 TRP A CA 1
ATOM 2439 C C . TRP A 1 173 ? 28.202 -19.665 53.919 1.00 30.30 162 TRP A C 1
ATOM 2440 O O . TRP A 1 173 ? 27.792 -19.993 55.045 1.00 32.69 162 TRP A O 1
ATOM 2461 N N . LYS A 1 174 ? 27.682 -18.664 53.237 1.00 30.69 163 LYS A N 1
ATOM 2462 C CA . LYS A 1 174 ? 26.353 -18.154 53.560 1.00 31.49 163 LYS A CA 1
ATOM 2463 C C . LYS A 1 174 ? 25.354 -18.740 52.562 1.00 30.79 163 LYS A C 1
ATOM 2464 O O . LYS A 1 174 ? 25.641 -18.790 51.356 1.00 29.44 163 LYS A O 1
ATOM 2483 N N . LEU A 1 175 ? 24.211 -19.211 53.065 1.00 34.33 164 LEU A N 1
ATOM 2484 C CA . LEU A 1 175 ? 23.153 -19.792 52.231 1.00 33.53 164 LEU A CA 1
ATOM 2485 C C . LEU A 1 175 ? 21.861 -19.090 52.579 1.00 40.25 164 LEU A C 1
ATOM 2486 O O . LEU A 1 175 ? 21.550 -18.976 53.763 1.00 36.29 164 LEU A O 1
ATOM 2502 N N . ALA A 1 176 ? 21.104 -18.636 51.588 1.00 32.30 165 ALA A N 1
ATOM 2503 C CA . ALA A 1 176 ? 19.816 -17.997 51.846 1.00 32.33 165 ALA A CA 1
ATOM 2504 C C . ALA A 1 176 ? 18.786 -18.381 50.793 1.00 31.77 165 ALA A C 1
ATOM 2505 O O . ALA A 1 176 ? 19.002 -18.184 49.593 1.00 30.99 165 ALA A O 1
ATOM 2512 N N . LYS A 1 177 ? 17.652 -18.895 51.263 1.00 32.39 166 LYS A N 1
ATOM 2513 C CA . LYS A 1 177 ? 16.508 -19.204 50.414 1.00 37.65 166 LYS A CA 1
ATOM 2514 C C . LYS A 1 177 ? 16.164 -18.024 49.520 1.00 32.84 166 LYS A C 1
ATOM 2515 O O . LYS A 1 177 ? 16.135 -16.886 49.976 1.00 34.16 166 LYS A O 1
ATOM 2534 N N . ASN A 1 178 ? 15.929 -18.287 48.236 1.00 31.96 167 ASN A N 1
ATOM 2535 C CA . ASN A 1 178 ? 15.569 -17.229 47.296 1.00 32.53 167 ASN A CA 1
ATOM 2536 C C . ASN A 1 178 ? 14.064 -16.971 47.351 1.00 34.12 167 ASN A C 1
ATOM 2537 O O . ASN A 1 178 ? 13.270 -17.814 46.935 1.00 33.64 167 ASN A O 1
ATOM 2548 N N . GLU A 1 179 ? 13.666 -15.812 47.866 1.00 35.60 168 GLU A N 1
ATOM 2549 C CA . GLU A 1 179 ? 12.248 -15.455 47.929 1.00 41.31 168 GLU A CA 1
ATOM 2550 C C . GLU A 1 179 ? 11.815 -14.573 46.770 1.00 39.64 168 GLU A C 1
ATOM 2551 O O . GLU A 1 179 ? 10.636 -14.220 46.685 1.00 39.14 168 GLU A O 1
ATOM 2563 N N . ASN A 1 180 ? 12.734 -14.226 45.868 1.00 36.72 169 AS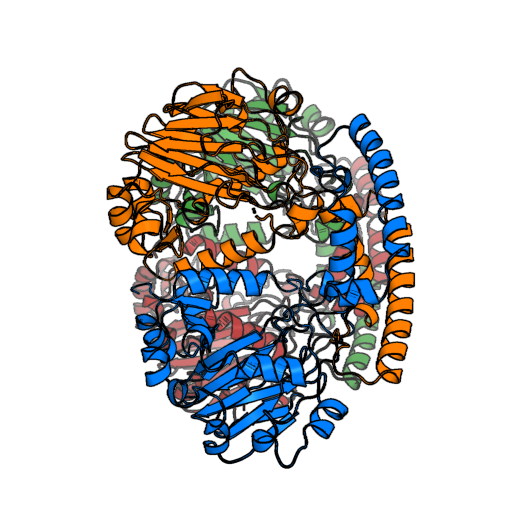N A N 1
ATOM 2564 C CA . ASN A 1 180 ? 12.472 -13.285 44.784 1.00 37.36 169 ASN A CA 1
ATOM 2565 C C . ASN A 1 180 ? 12.123 -13.965 43.461 1.00 36.36 169 ASN A C 1
ATOM 2566 O O . ASN A 1 180 ? 11.220 -13.512 42.745 1.00 37.32 169 ASN A O 1
ATOM 2577 N N . VAL A 1 181 ? 12.802 -15.048 43.121 1.00 34.63 170 VAL A N 1
ATOM 2578 C CA . VAL A 1 181 ? 12.624 -15.666 41.817 1.00 33.81 170 VAL A CA 1
ATOM 2579 C C . VAL A 1 181 ? 12.645 -17.167 41.997 1.00 32.60 170 VAL A C 1
ATOM 2580 O O . VAL A 1 181 ? 13.471 -17.704 42.736 1.00 31.74 170 VAL A O 1
ATOM 2593 N N A SER A 1 182 ? 11.713 -17.837 41.329 0.53 32.70 171 SER A N 1
ATOM 2594 N N B SER A 1 182 ? 11.738 -17.841 41.301 0.47 32.67 171 SER A N 1
ATOM 2595 C CA A SER A 1 182 ? 11.725 -19.286 41.183 0.53 33.51 171 SER A CA 1
ATOM 2596 C CA B SER A 1 182 ? 11.745 -19.292 41.178 0.47 33.58 171 SER A CA 1
ATOM 2597 C C A SER A 1 182 ? 12.346 -19.699 39.846 0.53 31.82 171 SER A C 1
ATOM 2598 C C B SER A 1 182 ? 12.354 -19.701 39.841 0.47 31.93 171 SER A C 1
ATOM 2599 O O A SER A 1 182 ? 12.052 -19.082 38.817 0.53 31.24 171 SER A O 1
ATOM 2600 O O B SER A 1 182 ? 12.062 -19.088 38.810 0.47 31.22 171 SER A O 1
ATOM 2615 N N . ASN A 1 183 ? 13.175 -20.747 39.862 1.00 29.47 172 ASN A N 1
ATOM 2616 C CA . ASN A 1 183 ? 13.832 -21.273 38.669 1.00 28.96 172 ASN A CA 1
ATOM 2617 C C . ASN A 1 183 ? 14.468 -20.181 37.803 1.00 32.02 172 ASN A C 1
ATOM 2618 O O . ASN A 1 183 ? 14.145 -20.047 36.625 1.00 29.27 172 ASN A O 1
ATOM 2629 N N . PRO A 1 184 ? 15.394 -19.421 38.365 1.00 28.72 173 PRO A N 1
ATOM 2630 C CA . PRO A 1 184 ? 16.073 -18.391 37.572 1.00 29.08 173 PRO A CA 1
ATOM 2631 C C . PRO A 1 184 ? 16.863 -19.031 36.453 1.00 28.44 173 PRO A C 1
ATOM 2632 O O . PRO A 1 184 ? 17.460 -20.096 36.639 1.00 27.50 173 PRO A O 1
ATOM 2643 N N . MET A 1 185 ? 16.926 -18.315 35.334 1.00 29.14 174 MET A N 1
ATOM 2644 C CA . MET A 1 185 ? 17.609 -18.730 34.116 1.00 34.28 174 MET A CA 1
ATOM 2645 C C . MET A 1 185 ? 18.894 -17.935 33.865 1.00 30.43 174 MET A C 1
ATOM 2646 O O . MET A 1 185 ? 19.508 -18.049 32.783 1.00 29.49 174 MET A O 1
ATOM 2660 N N . GLN A 1 186 ? 19.281 -17.065 34.791 1.00 29.46 175 GLN A N 1
ATOM 2661 C CA . GLN A 1 186 ? 20.564 -16.398 34.635 1.00 29.81 175 GLN A CA 1
ATOM 2662 C C . GLN A 1 186 ? 21.152 -16.087 36.005 1.00 29.57 175 GLN A C 1
ATOM 2663 O O . GLN A 1 186 ? 20.481 -16.206 37.029 1.00 29.33 175 GLN A O 1
ATOM 2677 N N . HIS A 1 187 ? 22.435 -15.710 35.986 1.00 30.07 176 HIS A N 1
ATOM 2678 C CA . HIS A 1 187 ? 23.217 -15.349 37.162 1.00 34.87 176 HIS A CA 1
ATOM 2679 C C . HIS A 1 187 ? 22.784 -13.969 37.658 1.00 32.07 176 HIS A C 1
ATOM 2680 O O . HIS A 1 187 ? 22.416 -13.089 36.880 1.00 32.20 176 HIS A O 1
ATOM 2694 N N . TYR A 1 188 ? 22.872 -13.757 38.960 1.00 31.15 177 TYR A N 1
ATOM 2695 C CA . TYR A 1 188 ? 22.654 -12.412 39.482 1.00 32.63 177 TYR A CA 1
ATOM 2696 C C . TYR A 1 188 ? 23.513 -12.149 40.716 1.00 32.91 177 TYR A C 1
ATOM 2697 O O . TYR A 1 188 ? 23.515 -12.942 41.654 1.00 32.04 177 TYR A O 1
ATOM 2715 N N . ASP A 1 189 ? 24.193 -11.012 40.735 1.00 34.33 178 ASP A N 1
ATOM 2716 C CA . ASP A 1 189 ? 24.936 -10.537 41.897 1.00 35.06 178 ASP A CA 1
ATOM 2717 C C . ASP A 1 189 ? 24.076 -9.568 42.704 1.00 36.45 178 ASP A C 1
ATOM 2718 O O . ASP A 1 189 ? 23.541 -8.592 42.165 1.00 37.75 178 ASP A O 1
ATOM 2727 N N . LEU A 1 190 ? 23.960 -9.838 44.000 1.00 36.37 179 LEU A N 1
ATOM 2728 C CA . LEU A 1 190 ? 23.178 -8.983 44.878 1.00 37.88 179 LEU A CA 1
ATOM 2729 C C . LEU A 1 190 ? 23.660 -7.554 44.801 1.00 39.95 179 LEU A C 1
ATOM 2730 O O . LEU A 1 190 ? 22.838 -6.639 44.869 1.00 41.46 179 LEU A O 1
ATOM 2746 N N . SER A 1 191 ? 24.965 -7.345 44.550 1.00 40.21 180 SER A N 1
ATOM 2747 C CA . SER A 1 191 ? 25.525 -5.991 44.461 1.00 46.39 180 SER A CA 1
ATOM 2748 C C . SER A 1 191 ? 24.973 -5.175 43.292 1.00 48.11 180 SER A C 1
ATOM 2749 O O . SER A 1 191 ? 25.155 -3.950 43.268 1.00 45.53 180 SER A O 1
ATOM 2757 N N . GLU A 1 192 ? 24.285 -5.789 42.333 1.00 52.07 181 GLU A N 1
ATOM 2758 C CA . GLU A 1 192 ? 23.775 -5.005 41.212 1.00 60.40 181 GLU A CA 1
ATOM 2759 C C . GLU A 1 192 ? 22.304 -4.593 41.381 1.00 66.54 181 GLU A C 1
ATOM 2760 O O . GLU A 1 192 ? 21.664 -4.148 40.412 1.00 67.53 181 GLU A O 1
ATOM 2772 N N . ALA A 1 193 ? 21.809 -4.613 42.623 1.00 75.29 182 ALA A N 1
ATOM 2773 C CA . ALA A 1 193 ? 20.408 -4.431 42.988 1.00 87.95 182 ALA A CA 1
ATOM 2774 C C . ALA A 1 193 ? 19.633 -3.236 42.446 1.00 96.05 182 ALA A C 1
ATOM 2775 O O . ALA A 1 193 ? 18.394 -3.262 42.461 1.00 99.59 182 ALA A O 1
ATOM 2782 N N . PRO A 1 194 ? 20.266 -2.159 41.989 1.00 102.69 183 PRO A N 1
ATOM 2783 C CA . PRO A 1 194 ? 19.486 -1.208 41.178 1.00 102.47 183 PRO A CA 1
ATOM 2784 C C . PRO A 1 194 ? 19.008 -1.813 39.863 1.00 93.90 183 PRO A C 1
ATOM 2785 O O . PRO A 1 194 ? 17.834 -1.688 39.513 1.00 96.42 183 PRO A O 1
ATOM 2796 N N . TYR A 1 195 ? 19.888 -2.544 39.200 1.00 81.97 184 TYR A N 1
ATOM 2797 C CA . TYR A 1 195 ? 19.680 -3.039 37.858 1.00 67.12 184 TYR A CA 1
ATOM 2798 C C . TYR A 1 195 ? 19.243 -4.507 37.885 1.00 56.25 184 TYR A C 1
ATOM 2799 O O . TYR A 1 195 ? 19.713 -5.321 38.694 1.00 49.91 184 TYR A O 1
ATOM 2817 N N . TYR A 1 196 ? 18.357 -4.842 36.959 1.00 62.06 185 TYR A N 1
ATOM 2818 C CA . TYR A 1 196 ? 17.930 -6.217 36.771 1.00 62.15 185 TYR A CA 1
ATOM 2819 C C . TYR A 1 196 ? 17.891 -6.550 35.287 1.00 59.44 185 TYR A C 1
ATOM 2820 O O . TYR A 1 196 ? 17.261 -5.809 34.502 1.00 56.62 185 TYR A O 1
ATOM 2838 N N . PRO A 1 197 ? 18.532 -7.639 34.859 1.00 57.45 186 PRO A N 1
ATOM 2839 C CA . PRO A 1 197 ? 18.337 -8.124 33.482 1.00 56.97 186 PRO A CA 1
ATOM 2840 C C . PRO A 1 197 ? 16.859 -8.227 33.113 1.00 53.65 186 PRO A C 1
ATOM 2841 O O . PRO A 1 197 ? 16.029 -8.592 33.940 1.00 50.05 186 PRO A O 1
ATOM 2852 N N . ASP A 1 198 ? 16.556 -7.930 31.838 1.00 59.46 187 ASP A N 1
ATOM 2853 C CA . ASP A 1 198 ? 15.169 -7.844 31.377 1.00 61.72 187 ASP A CA 1
ATOM 2854 C C . ASP A 1 198 ? 14.388 -9.110 31.692 1.00 53.29 187 ASP A C 1
ATOM 2855 O O . ASP A 1 198 ? 13.253 -9.042 32.206 1.00 51.52 187 ASP A O 1
ATOM 2859 N N . ASP A 1 199 ? 14.968 -10.267 31.326 1.00 51.50 188 ASP A N 1
ATOM 2860 C CA . ASP A 1 199 ? 14.309 -11.544 31.538 1.00 46.64 188 ASP A CA 1
ATOM 2861 C C . ASP A 1 199 ? 14.054 -11.748 33.013 1.00 42.19 188 ASP A C 1
ATOM 2862 O O . ASP A 1 199 ? 12.935 -12.061 33.411 1.00 39.38 188 ASP A O 1
ATOM 2871 N N . LEU A 1 200 ? 15.103 -11.651 33.835 1.00 40.54 189 LEU A N 1
ATOM 2872 C CA . LEU A 1 200 ? 14.919 -11.784 35.280 1.00 41.14 189 LEU A CA 1
ATOM 2873 C C . LEU A 1 200 ? 13.852 -10.813 35.794 1.00 40.52 189 LEU A C 1
ATOM 2874 O O . LEU A 1 200 ? 13.021 -11.168 36.651 1.00 37.46 189 LEU A O 1
ATOM 2890 N N . GLN A 1 201 ? 13.860 -9.580 35.274 1.00 38.96 190 GLN A N 1
ATOM 2891 C CA . GLN A 1 201 ? 12.873 -8.598 35.704 1.00 44.09 190 GLN A CA 1
ATOM 2892 C C . GLN A 1 201 ? 11.468 -9.145 35.530 1.00 45.00 190 GLN A C 1
ATOM 2893 O O . GLN A 1 201 ? 10.594 -8.887 36.369 1.00 41.88 190 GLN A O 1
ATOM 2900 N N . SER A 1 202 ? 11.228 -9.899 34.450 1.00 41.30 191 SER A N 1
ATOM 2901 C CA . SER A 1 202 ? 9.851 -10.291 34.129 1.00 43.83 191 SER A CA 1
ATOM 2902 C C . SER A 1 202 ? 9.274 -11.342 35.093 1.00 42.17 191 SER A C 1
ATOM 2903 O O . SER A 1 202 ? 8.099 -11.709 34.935 1.00 40.81 191 SER A O 1
ATOM 2911 N N . TYR A 1 203 ? 10.080 -11.895 36.030 1.00 38.84 192 TYR A N 1
ATOM 2912 C CA . TYR A 1 203 ? 9.544 -12.848 37.001 1.00 39.63 192 TYR A CA 1
ATOM 2913 C C . TYR A 1 203 ? 10.109 -12.620 38.403 1.00 40.25 192 TYR A C 1
ATOM 2914 O O . TYR A 1 203 ? 9.888 -13.459 39.269 1.00 38.63 192 TYR A O 1
ATOM 2932 N N . TRP A 1 204 ? 10.788 -11.482 38.649 1.00 39.61 193 TRP A N 1
ATOM 2933 C CA . TRP A 1 204 ? 11.234 -11.103 39.991 1.00 43.28 193 TRP A CA 1
ATOM 2934 C C . TRP A 1 204 ? 10.080 -10.535 40.795 1.00 47.13 193 TRP A C 1
ATOM 2935 O O . TRP A 1 204 ? 9.345 -9.688 40.294 1.00 42.50 193 TRP A O 1
ATOM 2956 N N . LYS A 1 205 ? 9.930 -10.991 42.044 1.00 51.60 194 LYS A N 1
ATOM 2957 C CA . LYS A 1 205 ? 8.907 -10.472 42.946 1.00 61.73 194 LYS A CA 1
ATOM 2958 C C . LYS A 1 205 ? 9.543 -9.978 44.246 1.00 51.60 194 LYS A C 1
ATOM 2959 O O . LYS A 1 205 ? 10.488 -10.565 44.763 1.00 43.20 194 LYS A O 1
ATOM 2963 N N . GLY A 1 206 ? 9.053 -8.895 44.749 1.00 54.28 195 GLY A N 1
ATOM 2964 C CA . GLY A 1 206 ? 9.459 -8.405 46.059 1.00 53.51 195 GLY A CA 1
ATOM 2965 C C . GLY A 1 206 ? 10.785 -7.651 46.074 1.00 54.20 195 GLY A C 1
ATOM 2966 O O . GLY A 1 206 ? 11.365 -7.279 45.053 1.00 55.33 195 GLY A O 1
ATOM 2970 N N . ASP A 1 207 ? 11.277 -7.433 47.283 1.00 54.12 196 ASP A N 1
ATOM 2971 C CA . ASP A 1 207 ? 12.526 -6.700 47.515 1.00 56.31 196 ASP A CA 1
ATOM 2972 C C . ASP A 1 207 ? 13.708 -7.657 47.623 1.00 49.62 196 ASP A C 1
ATOM 2973 O O . ASP A 1 207 ? 13.586 -8.714 48.248 1.00 44.22 196 ASP A O 1
ATOM 2982 N N . PRO A 1 208 ? 14.871 -7.288 47.080 1.00 48.75 197 PRO A N 1
ATOM 2983 C CA . PRO A 1 208 ? 16.065 -8.145 47.210 1.00 47.23 197 PRO A CA 1
ATOM 2984 C C . PRO A 1 208 ? 16.416 -8.364 48.669 1.00 48.62 197 PRO A C 1
ATOM 2985 O O . PRO A 1 208 ? 15.986 -7.586 49.538 1.00 49.82 197 PRO A O 1
ATOM 2996 N N . PRO A 1 209 ? 17.201 -9.395 48.975 1.00 41.38 198 PRO A N 1
ATOM 2997 C CA . PRO A 1 209 ? 17.663 -9.584 50.362 1.00 50.20 198 PRO A CA 1
ATOM 2998 C C . PRO A 1 209 ? 18.559 -8.442 50.808 1.00 49.88 198 PRO A C 1
ATOM 2999 O O . PRO A 1 209 ? 19.150 -7.732 49.986 1.00 43.60 198 PRO A O 1
ATOM 3010 N N . LYS A 1 210 ? 18.673 -8.312 52.138 1.00 54.65 199 LYS A N 1
ATOM 3011 C CA . LYS A 1 210 ? 19.452 -7.254 52.772 1.00 58.42 199 LYS A CA 1
ATOM 3012 C C . LYS A 1 210 ? 20.952 -7.503 52.610 1.00 55.93 199 LYS A C 1
ATOM 3013 O O . LYS A 1 210 ? 21.416 -8.631 52.420 1.00 51.05 199 LYS A O 1
ATOM 3017 N N . GLU A 1 211 ? 21.712 -6.413 52.729 1.00 60.77 200 GLU A N 1
ATOM 3018 C CA . GLU A 1 211 ? 23.158 -6.449 52.549 1.00 61.92 200 GLU A CA 1
ATOM 3019 C C . GLU A 1 211 ? 23.813 -7.416 53.528 1.00 55.45 200 GLU A C 1
ATOM 3020 O O . GLU A 1 211 ? 23.555 -7.385 54.739 1.00 54.99 200 GLU A O 1
ATOM 3032 N N . ASP A 1 212 ? 24.719 -8.232 52.999 1.00 54.75 201 ASP A N 1
ATOM 3033 C CA . ASP A 1 212 ? 25.452 -9.234 53.765 1.00 57.13 201 ASP A CA 1
ATOM 3034 C C . ASP A 1 212 ? 24.574 -10.414 54.149 1.00 54.01 201 ASP A C 1
ATOM 3035 O O . ASP A 1 212 ? 24.986 -11.218 55.005 1.00 53.07 201 ASP A O 1
ATOM 3039 N N . LEU A 1 213 ? 23.369 -10.538 53.539 1.00 50.95 202 LEU A N 1
ATOM 3040 C CA . LEU A 1 213 ? 22.409 -11.602 53.811 1.00 48.04 202 LEU A CA 1
ATOM 3041 C C . LEU A 1 213 ? 22.325 -11.839 55.310 1.00 52.57 202 LEU A C 1
ATOM 3042 O O . LEU A 1 213 ? 22.805 -12.872 55.798 1.00 46.97 202 LEU A O 1
ATOM 3058 N N . PRO A 1 214 ? 21.759 -10.889 56.067 1.00 53.17 203 PRO A N 1
ATOM 3059 C CA . PRO A 1 214 ? 21.760 -11.017 57.539 1.00 53.86 203 PRO A CA 1
ATOM 3060 C C . PRO A 1 214 ? 21.025 -12.241 58.037 1.00 52.14 203 PRO A C 1
ATOM 3061 O O . PRO A 1 214 ? 21.391 -12.787 59.090 1.00 52.13 203 PRO A O 1
ATOM 3072 N N . ASP A 1 215 ? 19.986 -12.673 57.322 1.00 50.85 204 ASP A N 1
ATOM 3073 C CA . ASP A 1 215 ? 19.179 -13.816 57.726 1.00 54.00 204 ASP A CA 1
ATOM 3074 C C . ASP A 1 215 ? 19.709 -15.129 57.172 1.00 47.88 204 ASP A C 1
ATOM 3075 O O . ASP A 1 215 ? 19.069 -16.170 57.335 1.00 45.05 204 ASP A O 1
ATOM 3084 N N . ALA A 1 216 ? 20.857 -15.105 56.520 1.00 38.98 205 ALA A N 1
ATOM 3085 C CA . ALA A 1 216 ? 21.369 -16.314 55.910 1.00 37.15 205 ALA A CA 1
ATOM 3086 C C . ALA A 1 216 ? 21.743 -17.360 56.961 1.00 36.53 205 ALA A C 1
ATOM 3087 O O . ALA A 1 216 ? 22.122 -17.053 58.099 1.00 38.37 205 ALA A O 1
ATOM 3094 N N . GLU A 1 217 ? 21.703 -18.610 56.535 1.00 33.35 206 GLU A N 1
ATOM 3095 C CA . GLU A 1 217 ? 22.325 -19.673 57.296 1.00 37.98 206 GLU A CA 1
ATOM 3096 C C . GLU A 1 217 ? 23.815 -19.591 57.080 1.00 37.80 206 GLU A C 1
ATOM 3097 O O . GLU A 1 217 ? 24.252 -19.557 55.936 1.00 37.65 206 GLU A O 1
ATOM 3109 N N . ILE A 1 218 ? 24.607 -19.613 58.137 1.00 39.58 207 ILE A N 1
ATOM 3110 C CA . ILE A 1 218 ? 26.057 -19.724 57.999 1.00 41.24 207 ILE A CA 1
ATOM 3111 C C . ILE A 1 218 ? 26.434 -21.196 58.157 1.00 37.17 207 ILE A C 1
ATOM 3112 O O . ILE A 1 218 ? 26.026 -21.868 59.115 1.00 34.12 207 ILE A O 1
ATOM 3128 N N . VAL A 1 219 ? 27.168 -21.724 57.196 1.00 36.64 208 VAL A N 1
ATOM 3129 C CA . VAL A 1 219 ? 27.549 -23.121 57.213 1.00 43.00 208 VAL A CA 1
ATOM 3130 C C . VAL A 1 219 ? 29.053 -23.147 57.060 1.00 41.33 208 VAL A C 1
ATOM 3131 O O . VAL A 1 219 ? 29.583 -22.622 56.072 1.00 38.01 208 VAL A O 1
ATOM 3144 N N . ASN A 1 220 ? 29.753 -23.728 58.020 1.00 39.25 209 ASN A N 1
ATOM 3145 C CA . ASN A 1 220 ? 31.187 -23.886 57.867 1.00 45.66 209 ASN A CA 1
ATOM 3146 C C . ASN A 1 220 ? 31.449 -25.260 57.257 1.00 41.56 209 ASN A C 1
ATOM 3147 O O . ASN A 1 220 ? 31.114 -26.293 57.845 1.00 42.99 209 ASN A O 1
ATOM 3158 N N . LEU A 1 221 ? 31.992 -25.269 56.042 1.00 38.52 210 LEU A N 1
ATOM 3159 C CA . LEU A 1 221 ? 32.273 -26.507 55.321 1.00 36.23 210 LEU A CA 1
ATOM 3160 C C . LEU A 1 221 ? 33.679 -26.939 55.700 1.00 33.27 210 LEU A C 1
ATOM 3161 O O . LEU A 1 221 ? 34.626 -26.169 55.566 1.00 32.56 210 LEU A O 1
ATOM 3177 N N . THR A 1 222 ? 33.806 -28.120 56.252 1.00 35.62 211 THR A N 1
ATOM 3178 C CA . THR A 1 222 ? 35.095 -28.649 56.672 1.00 38.94 211 THR A CA 1
ATOM 3179 C C . THR A 1 222 ? 35.424 -29.852 55.799 1.00 41.07 211 THR A C 1
ATOM 3180 O O . THR A 1 222 ? 34.546 -30.368 55.095 1.00 36.62 211 THR A O 1
ATOM 3191 N N . PRO A 1 223 ? 36.666 -30.319 55.793 1.00 39.82 212 PRO A N 1
ATOM 3192 C CA . PRO A 1 223 ? 37.009 -31.452 54.923 1.00 40.25 212 PRO A CA 1
ATOM 3193 C C . PRO A 1 223 ? 36.058 -32.611 55.123 1.00 36.41 212 PRO A C 1
ATOM 3194 O O . PRO A 1 223 ? 35.743 -32.979 56.250 1.00 36.78 212 PRO A O 1
ATOM 3205 N N . GLY A 1 224 ? 35.585 -33.166 54.009 1.00 34.64 213 GLY A N 1
ATOM 3206 C CA . GLY A 1 224 ? 34.638 -34.258 53.989 1.00 35.26 213 GLY A CA 1
ATOM 3207 C C . GLY A 1 224 ? 33.199 -33.830 53.996 1.00 34.20 213 GLY A C 1
ATOM 3208 O O . GLY A 1 224 ? 32.315 -34.684 54.010 1.00 34.60 213 GLY A O 1
ATOM 3212 N N . THR A 1 225 ? 32.935 -32.544 54.039 1.00 34.19 214 THR A N 1
ATOM 3213 C CA . THR A 1 225 ? 31.575 -32.044 53.988 1.00 32.77 214 THR A CA 1
ATOM 3214 C C . THR A 1 225 ? 31.182 -31.847 52.524 1.00 29.88 214 THR A C 1
ATOM 3215 O O . THR A 1 225 ? 31.924 -31.220 51.757 1.00 29.53 214 THR A O 1
ATOM 3226 N N . MET A 1 226 ? 30.030 -32.381 52.129 1.00 29.23 215 MET A N 1
ATOM 3227 C CA . MET A 1 226 ? 29.514 -32.123 50.800 1.00 31.53 215 MET A CA 1
ATOM 3228 C C . MET A 1 226 ? 28.273 -31.275 50.926 1.00 26.49 215 MET A C 1
ATOM 3229 O O . MET A 1 226 ? 27.415 -31.562 51.762 1.00 31.15 215 MET A O 1
ATOM 3243 N N . LEU A 1 227 ? 28.183 -30.252 50.090 1.00 27.35 216 LEU A N 1
ATOM 3244 C CA . LEU A 1 227 ? 27.060 -29.339 50.047 1.00 24.36 216 LEU A CA 1
ATOM 3245 C C . LEU A 1 227 ? 26.383 -29.532 48.702 1.00 21.32 216 LEU A C 1
ATOM 3246 O O . LEU A 1 227 ? 27.038 -29.403 47.652 1.00 24.36 216 LEU A O 1
ATOM 3262 N N . TYR A 1 228 ? 25.086 -29.823 48.730 1.00 25.69 217 TYR A N 1
ATOM 3263 C CA . TYR A 1 228 ? 24.247 -29.688 47.547 1.00 20.63 217 TYR A CA 1
ATOM 3264 C C . TYR A 1 228 ? 23.693 -28.257 47.512 1.00 17.59 217 TYR A C 1
ATOM 3265 O O . TYR A 1 228 ? 22.995 -27.824 48.439 1.00 24.34 217 TYR A O 1
ATOM 3283 N N . LEU A 1 229 ? 23.980 -27.544 46.429 1.00 18.68 218 LEU A N 1
ATOM 3284 C CA . LEU A 1 229 ? 23.677 -26.131 46.259 1.00 21.88 218 LEU A CA 1
ATOM 3285 C C . LEU A 1 229 ? 22.688 -26.020 45.093 1.00 20.80 218 LEU A C 1
ATOM 3286 O O . LEU A 1 229 ? 23.100 -26.077 43.912 1.00 21.55 218 LEU A O 1
ATOM 3302 N N . PRO A 1 230 ? 21.389 -25.882 45.359 1.00 22.78 219 PRO A N 1
ATOM 3303 C CA . PRO A 1 230 ? 20.421 -25.799 44.253 1.00 24.90 219 PRO A CA 1
ATOM 3304 C C . PRO A 1 230 ? 20.528 -24.495 43.497 1.00 23.99 219 PRO A C 1
ATOM 3305 O O . PRO A 1 230 ? 20.892 -23.456 44.030 1.00 21.81 219 PRO A O 1
ATOM 3316 N N . ARG A 1 231 ? 20.115 -24.556 42.253 1.00 19.04 220 ARG A N 1
ATOM 3317 C CA . ARG A 1 231 ? 19.993 -23.387 41.406 1.00 23.62 220 ARG A CA 1
ATOM 3318 C C . ARG A 1 231 ? 19.131 -22.321 42.070 1.00 23.36 220 ARG A C 1
ATOM 3319 O O . ARG A 1 231 ? 18.100 -22.597 42.675 1.00 24.85 220 ARG A O 1
ATOM 3340 N N . GLY A 1 232 ? 19.616 -21.104 42.025 1.00 23.56 221 GLY A N 1
ATOM 3341 C CA . GLY A 1 232 ? 18.856 -19.968 42.518 1.00 24.25 221 GLY A CA 1
ATOM 3342 C C . GLY A 1 232 ? 19.051 -19.648 43.988 1.00 21.97 221 GLY A C 1
ATOM 3343 O O . GLY A 1 232 ? 18.719 -18.545 44.414 1.00 28.06 221 GLY A O 1
ATOM 3347 N N . LEU A 1 233 ? 19.609 -20.560 44.772 1.00 25.80 222 LEU A N 1
ATOM 3348 C CA . LEU A 1 233 ? 19.868 -20.278 46.178 1.00 22.43 222 LEU A CA 1
ATOM 3349 C C . LEU A 1 233 ? 20.938 -19.202 46.316 1.00 24.42 222 LEU A C 1
ATOM 3350 O O . LEU A 1 233 ? 22.001 -19.298 45.695 1.00 24.14 222 LEU A O 1
ATOM 3366 N N . TRP A 1 234 ? 20.636 -18.157 47.102 1.00 24.07 223 TRP A N 1
ATOM 3367 C CA . TRP A 1 234 ? 21.640 -17.124 47.382 1.00 24.76 223 TRP A CA 1
ATOM 3368 C C . TRP A 1 234 ? 22.816 -17.716 48.147 1.00 23.53 223 TRP A C 1
ATOM 3369 O O . TRP A 1 234 ? 22.618 -18.443 49.130 1.00 24.14 223 TRP A O 1
ATOM 3390 N N . HIS A 1 235 ? 24.044 -17.357 47.737 1.00 24.75 224 HIS A N 1
ATOM 3391 C CA . HIS A 1 235 ? 25.188 -17.782 48.525 1.00 23.88 224 HIS A CA 1
ATOM 3392 C C . HIS A 1 235 ? 26.350 -16.806 48.395 1.00 26.73 224 HIS A C 1
ATOM 3393 O O . HIS A 1 235 ? 26.427 -15.957 47.490 1.00 25.14 224 HIS A O 1
ATOM 3407 N N . SER A 1 236 ? 27.275 -16.974 49.338 1.00 28.20 225 SER A N 1
ATOM 3408 C CA . SER A 1 236 ? 28.568 -16.275 49.288 1.00 27.03 225 SER A CA 1
ATOM 3409 C C . SER A 1 236 ? 29.593 -17.084 50.078 1.00 28.51 225 SER A C 1
ATOM 3410 O O . SER A 1 236 ? 29.239 -18.005 50.819 1.00 26.08 225 SER A O 1
ATOM 3418 N N . THR A 1 237 ? 30.872 -16.819 49.857 1.00 27.31 226 THR A N 1
ATOM 3419 C CA . THR A 1 237 ? 31.912 -17.672 50.407 1.00 30.05 226 THR A CA 1
ATOM 3420 C C . THR A 1 237 ? 33.072 -16.827 50.897 1.00 25.28 226 THR A C 1
ATOM 3421 O O . THR A 1 237 ? 33.428 -15.789 50.317 1.00 26.16 226 THR A O 1
ATOM 3432 N N . LYS A 1 238 ? 33.712 -17.343 51.919 1.00 28.03 227 LYS A N 1
ATOM 3433 C CA . LYS A 1 238 ? 34.857 -16.688 52.526 1.00 35.92 227 LYS A CA 1
ATOM 3434 C C . LYS A 1 238 ? 35.800 -17.771 53.051 1.00 43.75 227 LYS A C 1
ATOM 3435 O O . LYS A 1 238 ? 35.380 -18.666 53.802 1.00 35.26 227 LYS A O 1
ATOM 3454 N N . SER A 1 239 ? 37.081 -17.697 52.666 1.00 35.74 228 SER A N 1
ATOM 3455 C CA . SER A 1 239 ? 38.105 -18.607 53.195 1.00 33.84 228 SER A CA 1
ATOM 3456 C C . SER A 1 239 ? 39.066 -17.813 54.077 1.00 32.88 228 SER A C 1
ATOM 3457 O O . SER A 1 239 ? 39.959 -17.156 53.554 1.00 30.86 228 SER A O 1
ATOM 3465 N N . ASP A 1 240 ? 38.902 -17.883 55.406 1.00 39.47 229 ASP A N 1
ATOM 3466 C CA . ASP A 1 240 ? 39.812 -17.168 56.313 1.00 47.12 229 ASP A CA 1
ATOM 3467 C C . ASP A 1 240 ? 41.244 -17.652 56.134 1.00 43.81 229 ASP A C 1
ATOM 3468 O O . ASP A 1 240 ? 42.197 -16.859 56.136 1.00 43.48 229 ASP A O 1
ATOM 3477 N N . GLN A 1 241 ? 41.413 -18.965 56.091 1.00 40.29 230 GLN A N 1
ATOM 3478 C CA . GLN A 1 241 ? 42.674 -19.646 55.846 1.00 42.15 230 GLN A CA 1
ATOM 3479 C C . GLN A 1 241 ? 42.478 -20.513 54.608 1.00 37.18 230 GLN A C 1
ATOM 3480 O O . GLN A 1 241 ? 41.385 -20.583 54.065 1.00 36.92 230 GLN A O 1
ATOM 3494 N N . ALA A 1 242 ? 43.518 -21.211 54.181 1.00 36.10 231 ALA A N 1
ATOM 3495 C CA . ALA A 1 242 ? 43.498 -21.878 52.882 1.00 33.18 231 ALA A CA 1
ATOM 3496 C C . ALA A 1 242 ? 42.390 -22.909 52.795 1.00 31.63 231 ALA A C 1
ATOM 3497 O O . ALA A 1 242 ? 42.196 -23.707 53.716 1.00 31.19 231 ALA A O 1
ATOM 3504 N N . THR A 1 243 ? 41.682 -22.908 51.663 1.00 29.77 232 THR A N 1
ATOM 3505 C CA . THR A 1 243 ? 40.625 -23.873 51.403 1.00 27.92 232 THR A CA 1
ATOM 3506 C C . THR A 1 243 ? 40.725 -24.384 49.962 1.00 26.73 232 THR A C 1
ATOM 3507 O O . THR A 1 243 ? 41.211 -23.680 49.051 1.00 27.79 232 THR A O 1
ATOM 3518 N N . LEU A 1 244 ? 40.171 -25.591 49.767 1.00 28.97 233 LEU A N 1
ATOM 3519 C CA . LEU A 1 244 ? 40.210 -26.307 48.497 1.00 25.56 233 LEU A CA 1
ATOM 3520 C C . LEU A 1 244 ? 38.933 -27.122 48.344 1.00 25.58 233 LEU A C 1
ATOM 3521 O O . LEU A 1 244 ? 38.589 -27.941 49.208 1.00 29.44 233 LEU A O 1
ATOM 3537 N N . ALA A 1 245 ? 38.203 -26.905 47.273 1.00 23.39 234 ALA A N 1
ATOM 3538 C CA . ALA A 1 245 ? 36.959 -27.635 47.073 1.00 26.89 234 ALA A CA 1
ATOM 3539 C C . ALA A 1 245 ? 36.804 -28.058 45.624 1.00 25.36 234 ALA A C 1
ATOM 3540 O O . ALA A 1 245 ? 37.263 -27.375 44.694 1.00 26.10 234 ALA A O 1
ATOM 3547 N N . LEU A 1 246 ? 36.118 -29.182 45.451 1.00 25.48 235 LEU A N 1
ATOM 3548 C CA . LEU A 1 246 ? 35.787 -29.706 44.137 1.00 23.76 235 LEU A CA 1
ATOM 3549 C C . LEU A 1 246 ? 34.291 -29.562 43.906 1.00 25.27 235 LEU A C 1
ATOM 3550 O O . LEU A 1 246 ? 33.497 -30.053 44.716 1.00 26.99 235 LEU A O 1
ATOM 3566 N N . ASN A 1 247 ? 33.908 -28.926 42.805 1.00 20.70 236 ASN A N 1
ATOM 3567 C CA . ASN A 1 247 ? 32.503 -28.810 42.451 1.00 24.34 236 ASN A CA 1
ATOM 3568 C C . ASN A 1 247 ? 32.239 -29.663 41.226 1.00 22.49 236 ASN A C 1
ATOM 3569 O O . ASN A 1 247 ? 33.009 -29.634 40.272 1.00 22.34 236 ASN A O 1
ATOM 3580 N N . ILE A 1 248 ? 31.069 -30.282 41.207 1.00 22.18 237 ILE A N 1
ATOM 3581 C CA . ILE A 1 248 ? 30.466 -30.887 40.028 1.00 21.66 237 ILE A CA 1
ATOM 3582 C C . ILE A 1 248 ? 29.255 -30.002 39.719 1.00 19.65 237 ILE A C 1
ATOM 3583 O O . ILE A 1 248 ? 28.354 -29.839 40.553 1.00 21.92 237 ILE A O 1
ATOM 3599 N N . THR A 1 249 ? 29.276 -29.375 38.568 1.00 20.18 238 THR A N 1
ATOM 3600 C CA . THR A 1 249 ? 28.385 -28.284 38.201 1.00 21.32 238 THR A CA 1
ATOM 3601 C C . THR A 1 249 ? 27.537 -28.759 37.040 1.00 19.86 238 THR A C 1
ATOM 3602 O O . THR A 1 249 ? 28.080 -29.161 35.984 1.00 23.03 238 THR A O 1
ATOM 3613 N N . PHE A 1 250 ? 26.216 -28.675 37.235 1.00 18.63 239 PHE A N 1
ATOM 3614 C CA . PHE A 1 250 ? 25.267 -29.016 36.196 1.00 20.20 239 PHE A CA 1
ATOM 3615 C C . PHE A 1 250 ? 24.405 -27.827 35.743 1.00 19.07 239 PHE A C 1
ATOM 3616 O O . PHE A 1 250 ? 23.841 -27.066 36.566 1.00 20.40 239 PHE A O 1
ATOM 3633 N N . GLY A 1 251 ? 24.199 -27.762 34.419 1.00 18.81 240 GLY A N 1
ATOM 3634 C CA . GLY A 1 251 ? 23.148 -26.918 33.899 1.00 20.31 240 GLY A CA 1
ATOM 3635 C C . GLY A 1 251 ? 21.790 -27.320 34.454 1.00 18.16 240 GLY A C 1
ATOM 3636 O O . GLY A 1 251 ? 21.580 -28.417 34.982 1.00 20.34 240 GLY A O 1
ATOM 3640 N N . GLN A 1 252 ? 20.825 -26.419 34.270 1.00 17.75 241 GLN A N 1
ATOM 3641 C CA . GLN A 1 252 ? 19.416 -26.636 34.614 1.00 19.46 241 GLN A CA 1
ATOM 3642 C C . GLN A 1 252 ? 18.552 -26.217 33.428 1.00 18.87 241 GLN A C 1
ATOM 3643 O O . GLN A 1 252 ? 17.802 -25.236 33.506 1.00 20.93 241 GLN A O 1
ATOM 3657 N N . PRO A 1 253 ? 18.612 -26.966 32.317 1.00 21.12 242 PRO A N 1
ATOM 3658 C CA . PRO A 1 253 ? 17.791 -26.602 31.150 1.00 21.61 242 PRO A CA 1
ATOM 3659 C C . PRO A 1 253 ? 16.328 -26.681 31.520 1.00 23.79 242 PRO A C 1
ATOM 3660 O O . PRO A 1 253 ? 15.878 -27.605 32.193 1.00 22.86 242 PRO A O 1
ATOM 3671 N N . ALA A 1 254 ? 15.591 -25.705 31.060 1.00 25.83 243 ALA A N 1
ATOM 3672 C CA . ALA A 1 254 ? 14.167 -25.594 31.313 1.00 22.42 243 ALA A CA 1
ATOM 3673 C C . ALA A 1 254 ? 13.378 -26.252 30.191 1.00 19.60 243 ALA A C 1
ATOM 3674 O O . ALA A 1 254 ? 13.859 -26.384 29.048 1.00 21.44 243 ALA A O 1
ATOM 3681 N N . TRP A 1 255 ? 12.115 -26.588 30.501 1.00 21.62 244 TRP A N 1
ATOM 3682 C CA . TRP A 1 255 ? 11.237 -27.049 29.441 1.00 18.74 244 TRP A CA 1
ATOM 3683 C C . TRP A 1 255 ? 11.249 -26.073 28.273 1.00 21.10 244 TRP A C 1
ATOM 3684 O O . TRP A 1 255 ? 11.255 -26.482 27.116 1.00 20.06 244 TRP A O 1
ATOM 3705 N N . LEU A 1 256 ? 11.281 -24.766 28.543 1.00 22.42 245 LEU A N 1
ATOM 3706 C CA . LEU A 1 256 ? 11.284 -23.769 27.475 1.00 24.01 245 LEU A CA 1
ATOM 3707 C C . LEU A 1 256 ? 12.453 -23.974 26.525 1.00 25.05 245 LEU A C 1
ATOM 3708 O O . LEU A 1 256 ? 12.310 -23.801 25.306 1.00 25.75 245 LEU A O 1
ATOM 3724 N N . ASP A 1 257 ? 13.624 -24.315 27.082 1.00 27.15 246 ASP A N 1
ATOM 3725 C CA . ASP A 1 257 ? 14.809 -24.593 26.258 1.00 26.71 246 ASP A CA 1
ATOM 3726 C C . ASP A 1 257 ? 14.561 -25.787 25.297 1.00 24.46 246 ASP A C 1
ATOM 3727 O O . ASP A 1 257 ? 14.929 -25.742 24.103 1.00 22.36 246 ASP A O 1
ATOM 3736 N N . LEU A 1 258 ? 14.029 -26.906 25.816 1.00 19.51 247 LEU A N 1
ATOM 3737 C CA . LEU A 1 258 ? 13.804 -28.050 24.941 1.00 20.85 247 LEU A CA 1
ATOM 3738 C C . LEU A 1 258 ? 12.749 -27.722 23.901 1.00 21.91 247 LEU A C 1
ATOM 3739 O O . LEU A 1 258 ? 12.813 -28.219 22.770 1.00 23.24 247 LEU A O 1
ATOM 3755 N N . MET A 1 259 ? 11.699 -26.993 24.310 1.00 20.63 248 MET A N 1
ATOM 3756 C CA . MET A 1 259 ? 10.599 -26.733 23.395 1.00 25.26 248 MET A CA 1
ATOM 3757 C C . MET A 1 259 ? 11.019 -25.791 22.280 1.00 23.32 248 MET A C 1
ATOM 3758 O O . MET A 1 259 ? 10.673 -25.999 21.108 1.00 24.01 248 MET A O 1
ATOM 3772 N N . LEU A 1 260 ? 11.780 -24.762 22.630 1.00 24.95 249 LEU A N 1
ATOM 3773 C CA . LEU A 1 260 ? 12.208 -23.865 21.574 1.00 24.68 249 LEU A CA 1
ATOM 3774 C C . LEU A 1 260 ? 13.213 -24.551 20.673 1.00 26.61 249 LEU A C 1
ATOM 3775 O O . LEU A 1 260 ? 13.174 -24.335 19.463 1.00 24.49 249 LEU A O 1
ATOM 3791 N N . ALA A 1 261 ? 14.060 -25.438 21.214 1.00 21.73 250 ALA A N 1
ATOM 3792 C CA . ALA A 1 261 ? 14.902 -26.249 20.324 1.00 25.35 250 ALA A CA 1
ATOM 3793 C C . ALA A 1 261 ? 14.070 -27.087 19.351 1.00 26.83 250 ALA A C 1
ATOM 3794 O O . ALA A 1 261 ? 14.446 -27.255 18.177 1.00 23.11 250 ALA A O 1
ATOM 3801 N N . ALA A 1 262 ? 13.028 -27.754 19.853 1.00 23.99 251 ALA A N 1
ATOM 3802 C CA . ALA A 1 262 ? 12.190 -28.588 18.995 1.00 22.41 251 ALA A CA 1
ATOM 3803 C C . ALA A 1 262 ? 11.517 -27.729 17.918 1.00 25.76 251 ALA A C 1
ATOM 3804 O O . ALA A 1 262 ? 11.447 -28.108 16.723 1.00 28.20 251 ALA A O 1
ATOM 3811 N N . LEU A 1 263 ? 11.022 -26.558 18.306 1.00 23.45 252 LEU A N 1
ATOM 3812 C CA . LEU A 1 263 ? 10.351 -25.717 17.321 1.00 26.25 252 LEU A CA 1
ATOM 3813 C C . LEU A 1 263 ? 11.335 -25.196 16.257 1.00 25.92 252 LEU A C 1
ATOM 3814 O O . LEU A 1 263 ? 11.028 -25.158 15.054 1.00 26.21 252 LEU A O 1
ATOM 3830 N N . ARG A 1 264 ? 12.545 -24.845 16.671 1.00 24.18 253 ARG A N 1
ATOM 3831 C CA . ARG A 1 264 ? 13.538 -24.360 15.722 1.00 26.58 253 ARG A CA 1
ATOM 3832 C C . ARG A 1 264 ? 13.877 -25.445 14.723 1.00 26.18 253 ARG A C 1
ATOM 3833 O O . ARG A 1 264 ? 13.965 -25.193 13.510 1.00 29.87 253 ARG A O 1
ATOM 3854 N N . LYS A 1 265 ? 13.975 -26.682 15.199 1.00 27.75 254 LYS A N 1
ATOM 3855 C CA . LYS A 1 265 ? 14.269 -27.774 14.287 1.00 29.65 254 LYS A CA 1
ATOM 3856 C C . LYS A 1 265 ? 13.162 -27.978 13.275 1.00 31.33 254 LYS A C 1
ATOM 3857 O O . LYS A 1 265 ? 13.450 -28.323 12.132 1.00 29.71 254 LYS A O 1
ATOM 3864 N N . LYS A 1 266 ? 11.907 -27.763 13.656 1.00 28.80 255 LYS A N 1
ATOM 3865 C CA . LYS A 1 266 ? 10.827 -27.842 12.686 1.00 34.54 255 LYS A CA 1
ATOM 3866 C C . LYS A 1 266 ? 10.919 -26.751 11.642 1.00 33.43 255 LYS A C 1
ATOM 3867 O O . LYS A 1 266 ? 10.501 -26.948 10.507 1.00 37.37 255 LYS A O 1
ATOM 3880 N N . LEU A 1 267 ? 11.399 -25.576 12.011 1.00 30.15 256 LEU A N 1
ATOM 3881 C CA . LEU A 1 267 ? 11.314 -24.437 11.102 1.00 30.52 256 LEU A CA 1
ATOM 3882 C C . LEU A 1 267 ? 12.592 -24.181 10.291 1.00 26.71 256 LEU A C 1
ATOM 3883 O O . LEU A 1 267 ? 12.519 -23.610 9.198 1.00 31.10 256 LEU A O 1
ATOM 3899 N N . ILE A 1 268 ? 13.757 -24.607 10.786 1.00 28.24 257 ILE A N 1
ATOM 3900 C CA . ILE A 1 268 ? 15.035 -24.243 10.189 1.00 28.14 257 ILE A CA 1
ATOM 3901 C C . ILE A 1 268 ? 15.124 -24.794 8.785 1.00 28.04 257 ILE A C 1
ATOM 3902 O O . ILE A 1 268 ? 15.882 -24.263 7.980 1.00 27.96 257 ILE A O 1
ATOM 3918 N N . SER A 1 269 ? 14.306 -25.800 8.458 1.00 30.14 258 SER A N 1
ATOM 3919 C CA . SER A 1 269 ? 14.244 -26.397 7.125 1.00 36.76 258 SER A CA 1
ATOM 3920 C C . SER A 1 269 ? 13.597 -25.474 6.099 1.00 35.07 258 SER A C 1
ATOM 3921 O O . SER A 1 269 ? 13.729 -25.709 4.909 1.00 38.65 258 SER A O 1
ATOM 3929 N N . ASP A 1 270 ? 12.904 -24.431 6.520 1.00 33.13 259 ASP A N 1
ATOM 3930 C CA . ASP A 1 270 ? 12.148 -23.544 5.631 1.00 35.35 259 ASP A CA 1
ATOM 3931 C C . ASP A 1 270 ? 12.938 -22.270 5.361 1.00 31.96 259 ASP A C 1
ATOM 3932 O O . ASP A 1 270 ? 13.235 -21.508 6.290 1.00 34.98 259 ASP A O 1
ATOM 3941 N N . ASN A 1 271 ? 13.243 -22.030 4.089 1.00 33.59 260 ASN A N 1
ATOM 3942 C CA . ASN A 1 271 ? 14.163 -20.962 3.736 1.00 36.04 260 ASN A CA 1
ATOM 3943 C C . ASN A 1 271 ? 13.605 -19.612 4.140 1.00 37.07 260 ASN A C 1
ATOM 3944 O O . ASN A 1 271 ? 14.356 -18.696 4.451 1.00 36.82 260 ASN A O 1
ATOM 3955 N N . ARG A 1 272 ? 12.289 -19.458 4.145 1.00 35.88 261 ARG A N 1
ATOM 3956 C CA . ARG A 1 272 ? 11.711 -18.189 4.561 1.00 39.51 261 ARG A CA 1
ATOM 3957 C C . ARG A 1 272 ? 12.162 -17.813 5.964 1.00 35.67 261 ARG A C 1
ATOM 3958 O O . ARG A 1 272 ? 12.356 -16.632 6.269 1.00 35.42 261 ARG A O 1
ATOM 3979 N N . PHE A 1 273 ? 12.276 -18.802 6.849 1.00 32.21 262 PHE A N 1
ATOM 3980 C CA . PHE A 1 273 ? 12.707 -18.528 8.216 1.00 29.40 262 PHE A CA 1
ATOM 3981 C C . PHE A 1 273 ? 14.207 -18.287 8.339 1.00 27.21 262 PHE A C 1
ATOM 3982 O O . PHE A 1 273 ? 14.636 -17.723 9.351 1.00 27.75 262 PHE A O 1
ATOM 3999 N N . ARG A 1 274 ? 15.009 -18.736 7.372 1.00 27.31 263 ARG A N 1
ATOM 4000 C CA . ARG A 1 274 ? 16.458 -18.538 7.412 1.00 29.11 263 ARG A CA 1
ATOM 4001 C C . ARG A 1 274 ? 16.877 -17.222 6.775 1.00 29.14 263 ARG A C 1
ATOM 4002 O O . ARG A 1 274 ? 18.035 -16.821 6.876 1.00 26.96 263 ARG A O 1
ATOM 4023 N N . GLU A 1 275 ? 15.980 -16.538 6.102 1.00 29.56 264 GLU A N 1
ATOM 4024 C CA . GLU A 1 275 ? 16.346 -15.295 5.458 1.00 31.94 264 GLU A CA 1
ATOM 4025 C C . GLU A 1 275 ? 16.775 -14.244 6.476 1.00 30.08 264 GLU A C 1
ATOM 4026 O O . GLU A 1 275 ? 16.268 -14.175 7.605 1.00 28.99 264 GLU A O 1
ATOM 4038 N N . LEU A 1 276 ? 17.684 -13.386 6.021 1.00 32.86 265 LEU A N 1
ATOM 4039 C CA . LEU A 1 276 ? 18.254 -12.332 6.837 1.00 33.95 265 LEU A CA 1
ATOM 4040 C C . LEU A 1 276 ? 17.189 -11.370 7.325 1.00 34.65 265 LEU A C 1
ATOM 4041 O O . LEU A 1 276 ? 16.417 -10.832 6.526 1.00 37.08 265 LEU A O 1
ATOM 4057 N N . ALA A 1 277 ? 17.202 -11.115 8.632 1.00 34.58 266 ALA A N 1
ATOM 4058 C CA . ALA A 1 277 ? 16.378 -10.118 9.286 1.00 31.72 266 ALA A CA 1
ATOM 4059 C C . ALA A 1 277 ? 16.965 -8.730 9.076 1.00 38.86 266 ALA A C 1
ATOM 4060 O O . ALA A 1 277 ? 18.127 -8.570 8.704 1.00 36.84 266 ALA A O 1
ATOM 4067 N N . VAL A 1 278 ? 16.162 -7.715 9.375 1.00 45.59 267 VAL A N 1
ATOM 4068 C CA . VAL A 1 278 ? 16.512 -6.331 9.073 1.00 54.11 267 VAL A CA 1
ATOM 4069 C C . VAL A 1 278 ? 16.248 -5.431 10.276 1.00 60.69 267 VAL A C 1
ATOM 4070 O O . VAL A 1 278 ? 15.470 -5.756 11.177 1.00 65.18 267 VAL A O 1
ATOM 4083 N N . ASN A 1 279 ? 16.933 -4.295 10.296 1.00 64.17 268 ASN A N 1
ATOM 4084 C CA . ASN A 1 279 ? 16.682 -3.290 11.315 1.00 67.84 268 ASN A CA 1
ATOM 4085 C C . ASN A 1 279 ? 15.431 -2.526 10.901 1.00 69.92 268 ASN A C 1
ATOM 4086 O O . ASN A 1 279 ? 15.386 -1.942 9.810 1.00 72.22 268 ASN A O 1
ATOM 4097 N N . HIS A 1 280 ? 14.417 -2.559 11.770 1.00 71.22 269 HIS A N 1
ATOM 4098 C CA . HIS A 1 280 ? 13.086 -2.033 11.470 1.00 72.14 269 HIS A CA 1
ATOM 4099 C C . HIS A 1 280 ? 13.119 -0.552 11.097 1.00 76.05 269 HIS A C 1
ATOM 4100 O O . HIS A 1 280 ? 12.617 -0.150 10.037 1.00 79.73 269 HIS A O 1
ATOM 4114 N N . GLN A 1 281 ? 13.682 0.279 11.971 1.00 79.58 270 GLN A N 1
ATOM 4115 C CA . GLN A 1 281 ? 13.648 1.725 11.807 1.00 80.40 270 GLN A CA 1
ATOM 4116 C C . GLN A 1 281 ? 14.746 2.247 10.891 1.00 82.39 270 GLN A C 1
ATOM 4117 O O . GLN A 1 281 ? 15.021 3.451 10.908 1.00 84.41 270 GLN A O 1
ATOM 4121 N N . SER A 1 282 ? 15.371 1.372 10.103 1.00 83.95 271 SER A N 1
ATOM 4122 C CA . SER A 1 282 ? 16.298 1.790 9.060 1.00 84.93 271 SER A CA 1
ATOM 4123 C C . SER A 1 282 ? 15.648 1.881 7.685 1.00 87.36 271 SER A C 1
ATOM 4124 O O . SER A 1 282 ? 16.201 2.550 6.801 1.00 90.75 271 SER A O 1
ATOM 4128 N N . LEU A 1 283 ? 14.485 1.259 7.494 1.00 93.90 272 LEU A N 1
ATOM 4129 C CA . LEU A 1 283 ? 13.890 1.108 6.171 1.00 95.50 272 LEU A CA 1
ATOM 4130 C C . LEU A 1 283 ? 12.755 2.106 5.947 1.00 100.40 272 LEU A C 1
ATOM 4131 O O . LEU A 1 283 ? 12.252 2.743 6.877 1.00 100.31 272 LEU A O 1
ATOM 4135 N N . HIS A 1 284 ? 12.351 2.215 4.679 1.00 102.68 273 HIS A N 1
ATOM 4136 C CA . HIS A 1 284 ? 11.407 3.235 4.238 1.00 104.05 273 HIS A CA 1
ATOM 4137 C C . HIS A 1 284 ? 9.987 2.918 4.714 1.00 105.92 273 HIS A C 1
ATOM 4138 O O . HIS A 1 284 ? 9.700 1.841 5.237 1.00 101.23 273 HIS A O 1
ATOM 4142 N N . GLU A 1 285 ? 9.090 3.893 4.532 1.00 109.47 274 GLU A N 1
ATOM 4143 C CA . GLU A 1 285 ? 7.688 3.683 4.879 1.00 108.19 274 GLU A CA 1
ATOM 4144 C C . GLU A 1 285 ? 7.072 2.585 4.019 1.00 108.16 274 GLU A C 1
ATOM 4145 O O . GLU A 1 285 ? 6.364 1.704 4.532 1.00 107.77 274 GLU A O 1
ATOM 4149 N N . SER A 1 286 ? 7.331 2.618 2.707 1.00 107.72 275 SER A N 1
ATOM 4150 C CA . SER A 1 286 ? 6.871 1.546 1.826 1.00 100.72 275 SER A CA 1
ATOM 4151 C C . SER A 1 286 ? 7.458 0.199 2.248 1.00 97.91 275 SER A C 1
ATOM 4152 O O . SER A 1 286 ? 6.739 -0.807 2.343 1.00 96.80 275 SER A O 1
ATOM 4156 N N . SER A 1 287 ? 8.772 0.163 2.508 1.00 100.73 276 SER A N 1
ATOM 4157 C CA . SER A 1 287 ? 9.408 -1.063 2.987 1.00 100.82 276 SER A CA 1
ATOM 4158 C C . SER A 1 287 ? 8.868 -1.468 4.356 1.00 99.33 276 SER A C 1
ATOM 4159 O O . SER A 1 287 ? 8.681 -2.660 4.628 1.00 97.08 276 SER A O 1
ATOM 4163 N N . LYS A 1 288 ? 8.630 -0.493 5.239 1.00 96.49 277 LYS A N 1
ATOM 4164 C CA . LYS A 1 288 ? 8.100 -0.801 6.564 1.00 91.90 277 LYS A CA 1
ATOM 4165 C C . LYS A 1 288 ? 6.713 -1.423 6.482 1.00 90.04 277 LYS A C 1
ATOM 4166 O O . LYS A 1 288 ? 6.347 -2.228 7.344 1.00 85.45 277 LYS A O 1
ATOM 4185 N N . SER A 1 289 ? 5.915 -1.048 5.481 1.00 89.31 278 SER A N 1
ATOM 4186 C CA . SER A 1 289 ? 4.620 -1.705 5.311 1.00 87.54 278 SER A CA 1
ATOM 4187 C C . SER A 1 289 ? 4.782 -3.075 4.656 1.00 87.94 278 SER A C 1
ATOM 4188 O O . SER A 1 289 ? 4.080 -4.030 5.014 1.00 87.21 278 SER A O 1
ATOM 4192 N N . GLU A 1 290 ? 5.720 -3.200 3.716 1.00 90.17 279 GLU A N 1
ATOM 4193 C CA . GLU A 1 290 ? 5.938 -4.474 3.034 1.00 88.31 279 GLU A CA 1
ATOM 4194 C C . GLU A 1 290 ? 6.504 -5.551 3.954 1.00 79.94 279 GLU A C 1
ATOM 4195 O O . GLU A 1 290 ? 6.336 -6.747 3.672 1.00 78.02 279 GLU A O 1
ATOM 4207 N N . LEU A 1 291 ? 7.181 -5.160 5.032 1.00 78.63 280 LEU A N 1
ATOM 4208 C CA . LEU A 1 291 ? 7.677 -6.161 5.968 1.00 77.53 280 LEU A CA 1
ATOM 4209 C C . LEU A 1 291 ? 6.568 -6.726 6.850 1.00 71.85 280 LEU A C 1
ATOM 4210 O O . LEU A 1 291 ? 6.639 -7.896 7.250 1.00 67.84 280 LEU A O 1
ATOM 4226 N N . ASN A 1 292 ? 5.563 -5.909 7.180 1.00 76.70 281 ASN A N 1
ATOM 4227 C CA . ASN A 1 292 ? 4.511 -6.334 8.099 1.00 74.36 281 ASN A CA 1
ATOM 4228 C C . ASN A 1 292 ? 3.769 -7.550 7.565 1.00 73.22 281 ASN A C 1
ATOM 4229 O O . ASN A 1 292 ? 3.484 -8.491 8.312 1.00 67.44 281 ASN A O 1
ATOM 4240 N N . GLY A 1 293 ? 3.421 -7.530 6.276 1.00 73.83 282 GLY A N 1
ATOM 4241 C CA . GLY A 1 293 ? 2.672 -8.636 5.709 1.00 72.58 282 GLY A CA 1
ATOM 4242 C C . GLY A 1 293 ? 3.476 -9.919 5.671 1.00 66.74 282 GLY A C 1
ATOM 4243 O O . GLY A 1 293 ? 2.961 -10.999 5.989 1.00 63.81 282 GLY A O 1
ATOM 4247 N N . TYR A 1 294 ? 4.744 -9.817 5.259 1.00 64.11 283 TYR A N 1
ATOM 4248 C CA . TYR A 1 294 ? 5.627 -10.975 5.262 1.00 60.37 283 TYR A CA 1
ATOM 4249 C C . TYR A 1 294 ? 5.737 -11.559 6.662 1.00 58.37 283 TYR A C 1
ATOM 4250 O O . TYR A 1 294 ? 5.613 -12.775 6.840 1.00 57.01 283 TYR A O 1
ATOM 4268 N N . LEU A 1 295 ? 5.955 -10.707 7.672 1.00 55.67 284 LEU A N 1
ATOM 4269 C CA . LEU A 1 295 ? 6.105 -11.189 9.041 1.00 53.35 284 LEU A CA 1
ATOM 4270 C C . LEU A 1 295 ? 4.796 -11.769 9.574 1.00 50.10 284 LEU A C 1
ATOM 4271 O O . LEU A 1 295 ? 4.804 -12.791 10.256 1.00 45.38 284 LEU A O 1
ATOM 4287 N N . GLU A 1 296 ? 3.651 -11.174 9.242 1.00 51.18 285 GLU A N 1
ATOM 4288 C CA . GLU A 1 296 ? 2.368 -11.765 9.638 1.00 51.39 285 GLU A CA 1
ATOM 4289 C C . GLU A 1 296 ? 2.202 -13.179 9.075 1.00 49.16 285 GLU A C 1
ATOM 4290 O O . GLU A 1 296 ? 1.805 -14.110 9.790 1.00 47.74 285 GLU A O 1
ATOM 4302 N N . SER A 1 297 ? 2.568 -13.367 7.810 1.00 56.08 286 SER A N 1
ATOM 4303 C CA . SER A 1 297 ? 2.563 -14.697 7.203 1.00 58.48 286 SER A CA 1
ATOM 4304 C C . SER A 1 297 ? 3.508 -15.669 7.927 1.00 52.92 286 SER A C 1
ATOM 4305 O O . SER A 1 297 ? 3.144 -16.823 8.223 1.00 54.01 286 SER A O 1
ATOM 4313 N N . LEU A 1 298 ? 4.744 -15.233 8.191 1.00 47.78 287 LEU A N 1
ATOM 4314 C CA . LEU A 1 298 ? 5.669 -16.112 8.902 1.00 44.45 287 LEU A CA 1
ATOM 4315 C C . LEU A 1 298 ? 5.125 -16.464 10.279 1.00 38.07 287 LEU A C 1
ATOM 4316 O O . LEU A 1 298 ? 5.330 -17.574 10.773 1.00 35.56 287 LEU A O 1
ATOM 4332 N N . ILE A 1 299 ? 4.478 -15.511 10.938 1.00 38.89 288 ILE A N 1
ATOM 4333 C CA . ILE A 1 299 ? 3.938 -15.782 12.260 1.00 39.73 288 ILE A CA 1
ATOM 4334 C C . ILE A 1 299 ? 2.864 -16.855 12.172 1.00 39.85 288 ILE A C 1
ATOM 4335 O O . ILE A 1 299 ? 2.787 -17.750 13.016 1.00 36.79 288 ILE A O 1
ATOM 4351 N N . GLN A 1 300 ? 2.043 -16.805 11.125 1.00 43.64 289 GLN A N 1
ATOM 4352 C CA . GLN A 1 300 ? 1.047 -17.861 10.936 1.00 43.53 289 GLN A CA 1
ATOM 4353 C C . GLN A 1 300 ? 1.719 -19.222 10.824 1.00 42.03 289 GLN A C 1
ATOM 4354 O O . GLN A 1 300 ? 1.268 -20.209 11.417 1.00 44.95 289 GLN A O 1
ATOM 4358 N N . THR A 1 301 ? 2.796 -19.297 10.050 1.00 43.79 290 THR A N 1
ATOM 4359 C CA . THR A 1 301 ? 3.438 -20.595 9.825 1.00 43.80 290 THR A CA 1
ATOM 4360 C C . THR A 1 301 ? 4.106 -21.093 11.098 1.00 41.11 290 THR A C 1
ATOM 4361 O O . THR A 1 301 ? 4.018 -22.288 11.431 1.00 40.31 290 THR A O 1
ATOM 4372 N N A LEU A 1 302 ? 4.798 -20.201 11.812 0.74 37.20 291 LEU A N 1
ATOM 4373 N N B LEU A 1 302 ? 4.776 -20.195 11.827 0.26 37.61 291 LEU A N 1
ATOM 4374 C CA A LEU A 1 302 ? 5.355 -20.557 13.112 0.74 36.02 291 LEU A CA 1
ATOM 4375 C CA B LEU A 1 302 ? 5.342 -20.550 13.125 0.26 36.77 291 LEU A CA 1
ATOM 4376 C C A LEU A 1 302 ? 4.271 -21.125 14.021 0.74 36.59 291 LEU A C 1
ATOM 4377 C C B LEU A 1 302 ? 4.270 -21.111 14.047 0.26 36.49 291 LEU A C 1
ATOM 4378 O O A LEU A 1 302 ? 4.454 -22.185 14.625 0.74 35.16 291 LEU A O 1
ATOM 4379 O O B LEU A 1 302 ? 4.467 -22.143 14.696 0.26 34.87 291 LEU A O 1
ATOM 4410 N N . SER A 1 303 ? 3.128 -20.429 14.130 1.00 38.72 292 SER A N 1
ATOM 4411 C CA . SER A 1 303 ? 2.041 -20.906 14.989 1.00 41.55 292 SER A CA 1
ATOM 4412 C C . SER A 1 303 ? 1.554 -22.289 14.572 1.00 43.01 292 SER A C 1
ATOM 4413 O O . SER A 1 303 ? 1.235 -23.130 15.432 1.00 39.95 292 SER A O 1
ATOM 4421 N N . GLU A 1 304 ? 1.420 -22.516 13.257 1.00 44.44 293 GLU A N 1
ATOM 4422 C CA . GLU A 1 304 ? 0.943 -23.811 12.780 1.00 45.29 293 GLU A CA 1
ATOM 4423 C C . GLU A 1 304 ? 1.922 -24.914 13.152 1.00 42.25 293 GLU A C 1
ATOM 4424 O O . GLU A 1 304 ? 1.520 -26.011 13.540 1.00 41.99 293 GLU A O 1
ATOM 4428 N N . ASN A 1 305 ? 3.217 -24.637 13.071 1.00 39.46 294 ASN A N 1
ATOM 4429 C CA . ASN A 1 305 ? 4.185 -25.665 13.424 1.00 40.20 294 ASN A CA 1
ATOM 4430 C C . ASN A 1 305 ? 4.235 -25.860 14.925 1.00 37.65 294 ASN A C 1
ATOM 4431 O O . ASN A 1 305 ? 4.512 -26.970 15.390 1.00 37.10 294 ASN A O 1
ATOM 4442 N N . ALA A 1 306 ? 3.952 -24.801 15.691 1.00 37.23 295 ALA A N 1
ATOM 4443 C CA . ALA A 1 306 ? 3.912 -24.949 17.140 1.00 34.20 295 ALA A CA 1
ATOM 4444 C C . ALA A 1 306 ? 2.774 -25.848 17.558 1.00 35.20 295 ALA A C 1
ATOM 4445 O O . ALA A 1 306 ? 2.927 -26.643 18.504 1.00 32.90 295 ALA A O 1
ATOM 4452 N N . GLU A 1 307 ? 1.615 -25.707 16.878 1.00 37.85 296 GLU A N 1
ATOM 4453 C CA . GLU A 1 307 ? 0.461 -26.560 17.137 1.00 39.41 296 GLU A CA 1
ATOM 4454 C C . GLU A 1 307 ? 0.739 -28.013 16.788 1.00 41.09 296 GLU A C 1
ATOM 4455 O O . GLU A 1 307 ? 0.050 -28.884 17.309 1.00 40.72 296 GLU A O 1
ATOM 4459 N N . THR A 1 308 ? 1.719 -28.296 15.935 1.00 41.17 297 THR A N 1
ATOM 4460 C CA . THR A 1 308 ? 2.089 -29.663 15.592 1.00 45.47 297 THR A CA 1
ATOM 4461 C C . THR A 1 308 ? 2.991 -30.296 16.652 1.00 38.39 297 THR A C 1
ATOM 4462 O O . THR A 1 308 ? 3.280 -31.493 16.600 1.00 36.13 297 THR A O 1
ATOM 4473 N N . LEU A 1 309 ? 3.501 -29.511 17.578 1.00 35.51 298 LEU A N 1
ATOM 4474 C CA . LEU A 1 309 ? 4.518 -30.009 18.492 1.00 37.92 298 LEU A CA 1
ATOM 4475 C C . LEU A 1 309 ? 3.948 -31.107 19.373 1.00 27.98 298 LEU A C 1
ATOM 4476 O O . LEU A 1 309 ? 2.827 -30.994 19.870 1.00 34.92 298 LEU A O 1
ATOM 4492 N N . THR A 1 310 ? 4.727 -32.153 19.565 1.00 34.15 299 THR A N 1
ATOM 4493 C CA . THR A 1 310 ? 4.359 -33.258 20.434 1.00 33.63 299 THR A CA 1
ATOM 4494 C C . THR A 1 310 ? 5.358 -33.457 21.583 1.00 31.81 299 THR A C 1
ATOM 4495 O O . THR A 1 310 ? 6.534 -33.073 21.501 1.00 30.59 299 THR A O 1
ATOM 4506 N N . PRO A 1 311 ? 4.909 -34.114 22.665 1.00 31.81 300 PRO A N 1
ATOM 4507 C CA . PRO A 1 311 ? 5.896 -34.445 23.720 1.00 30.32 300 PRO A CA 1
ATOM 4508 C C . PRO A 1 311 ? 7.080 -35.224 23.181 1.00 28.93 300 PRO A C 1
ATOM 4509 O O . PRO A 1 311 ? 8.221 -34.932 23.573 1.00 29.22 300 PRO A O 1
ATOM 4520 N N . GLU A 1 312 ? 6.848 -36.155 22.244 1.00 29.30 301 GLU A N 1
ATOM 4521 C CA . GLU A 1 312 ? 7.951 -36.933 21.668 1.00 32.29 301 GLU A CA 1
ATOM 4522 C C . GLU A 1 312 ? 9.014 -36.034 21.040 1.00 30.66 301 GLU A C 1
ATOM 4523 O O . GLU A 1 312 ? 10.215 -36.308 21.177 1.00 30.02 301 GLU A O 1
ATOM 4527 N N . GLN A 1 313 ? 8.588 -35.002 20.273 1.00 28.58 302 GLN A N 1
ATOM 4528 C CA . GLN A 1 313 ? 9.533 -34.078 19.656 1.00 29.33 302 GLN A CA 1
ATOM 4529 C C . GLN A 1 313 ? 10.316 -33.296 20.698 1.00 27.84 302 GLN A C 1
ATOM 4530 O O . GLN A 1 313 ? 11.514 -33.060 20.513 1.00 26.37 302 GLN A O 1
ATOM 4544 N N . ILE A 1 314 ? 9.682 -32.921 21.815 1.00 27.22 303 ILE A N 1
ATOM 4545 C CA . ILE A 1 314 ? 10.397 -32.240 22.902 1.00 26.31 303 ILE A CA 1
ATOM 4546 C C . ILE A 1 314 ? 11.492 -33.151 23.475 1.00 30.27 303 ILE A C 1
ATOM 4547 O O . ILE A 1 314 ? 12.657 -32.754 23.643 1.00 25.74 303 ILE A O 1
ATOM 4563 N N . PHE A 1 315 ? 11.143 -34.406 23.726 1.00 31.47 304 PHE A N 1
ATOM 4564 C CA . PHE A 1 315 ? 12.140 -35.326 24.250 1.00 31.02 304 PHE A CA 1
ATOM 4565 C C . PHE A 1 315 ? 13.215 -35.632 23.216 1.00 33.32 304 PHE A C 1
ATOM 4566 O O . PHE A 1 315 ? 14.384 -35.789 23.572 1.00 33.40 304 PHE A O 1
ATOM 4583 N N . GLN A 1 316 ? 12.848 -35.733 21.944 1.00 34.58 305 GLN A N 1
ATOM 4584 C CA . GLN A 1 316 ? 13.815 -35.894 20.870 1.00 35.63 305 GLN A CA 1
ATOM 4585 C C . GLN A 1 316 ? 14.769 -34.719 20.765 1.00 32.01 305 GLN A C 1
ATOM 4586 O O . GLN A 1 316 ? 15.738 -34.807 20.035 1.00 32.63 305 GLN A O 1
ATOM 4600 N N A SER A 1 317 ? 14.486 -33.597 21.409 0.31 29.89 306 SER A N 1
ATOM 4601 N N B SER A 1 317 ? 14.545 -33.620 21.468 0.69 30.25 306 SER A N 1
ATOM 4602 C CA A SER A 1 317 ? 15.465 -32.513 21.416 0.31 30.62 306 SER A CA 1
ATOM 4603 C CA B SER A 1 317 ? 15.512 -32.530 21.427 0.69 29.58 306 SER A CA 1
ATOM 4604 C C A SER A 1 317 ? 16.285 -32.434 22.707 0.31 29.26 306 SER A C 1
ATOM 4605 C C B SER A 1 317 ? 16.344 -32.458 22.696 0.69 28.91 306 SER A C 1
ATOM 4606 O O A SER A 1 317 ? 16.942 -31.413 22.943 0.31 27.87 306 SER A O 1
ATOM 4607 O O B SER A 1 317 ? 17.033 -31.458 22.922 0.69 28.54 306 SER A O 1
ATOM 4622 N N . GLN A 1 318 ? 16.235 -33.455 23.570 1.00 26.54 307 GLN A N 1
ATOM 4623 C CA . GLN A 1 318 ? 16.924 -33.355 24.865 1.00 30.74 307 GLN A CA 1
ATOM 4624 C C . GLN A 1 318 ? 18.448 -33.391 24.767 1.00 30.84 307 GLN A C 1
ATOM 4625 O O . GLN A 1 318 ? 19.137 -33.053 25.754 1.00 26.49 307 GLN A O 1
ATOM 4639 N N . ASP A 1 319 ? 18.975 -33.763 23.607 1.00 27.80 308 ASP A N 1
ATOM 4640 C CA . ASP A 1 319 ? 20.406 -33.775 23.337 1.00 36.30 308 ASP A CA 1
ATOM 4641 C C . ASP A 1 319 ? 20.907 -32.506 22.666 1.00 30.78 308 ASP A C 1
ATOM 4642 O O . ASP A 1 319 ? 22.054 -32.478 22.233 1.00 30.90 308 ASP A O 1
ATOM 4651 N N . SER A 1 320 ? 20.098 -31.461 22.579 1.00 26.90 309 SER A N 1
ATOM 4652 C CA . SER A 1 320 ? 20.538 -30.202 21.994 1.00 28.81 309 SER A CA 1
ATOM 4653 C C . SER A 1 320 ? 21.465 -29.456 22.957 1.00 25.25 309 SER A C 1
ATOM 4654 O O . SER A 1 320 ? 21.574 -29.805 24.153 1.00 28.84 309 SER A O 1
ATOM 4662 N N . ASP A 1 321 ? 22.050 -28.359 22.434 1.00 26.46 310 ASP A N 1
ATOM 4663 C CA . ASP A 1 321 ? 22.903 -27.476 23.235 1.00 26.38 310 ASP A CA 1
ATOM 4664 C C . ASP A 1 321 ? 22.023 -26.422 23.860 1.00 25.44 310 ASP A C 1
ATOM 4665 O O . ASP A 1 321 ? 21.521 -25.541 23.142 1.00 27.13 310 ASP A O 1
ATOM 4674 N N . PHE A 1 322 ? 21.826 -26.518 25.191 1.00 25.69 311 PHE A N 1
ATOM 4675 C CA . PHE A 1 322 ? 21.013 -25.525 25.883 1.00 22.61 311 PHE A CA 1
ATOM 4676 C C . PHE A 1 322 ? 21.832 -24.438 26.555 1.00 26.42 311 PHE A C 1
ATOM 4677 O O . PHE A 1 322 ? 21.267 -23.579 27.231 1.00 28.81 311 PHE A O 1
ATOM 4694 N N . ASP A 1 323 ? 23.141 -24.457 26.374 1.00 19.71 312 ASP A N 1
ATOM 4695 C CA . ASP A 1 323 ? 24.049 -23.603 27.127 1.00 22.12 312 ASP A CA 1
ATOM 4696 C C . ASP A 1 323 ? 25.248 -23.311 26.239 1.00 23.63 312 ASP A C 1
ATOM 4697 O O . ASP A 1 323 ? 26.356 -23.838 26.438 1.00 21.78 312 ASP A O 1
ATOM 4706 N N . PRO A 1 324 ? 25.049 -22.461 25.226 1.00 27.73 313 PRO A N 1
ATOM 4707 C CA . PRO A 1 324 ? 26.167 -22.108 24.333 1.00 27.58 313 PRO A CA 1
ATOM 4708 C C . PRO A 1 324 ? 27.326 -21.412 25.043 1.00 26.54 313 PRO A C 1
ATOM 4709 O O . PRO A 1 324 ? 28.463 -21.494 24.570 1.00 27.90 313 PRO A O 1
ATOM 4720 N N . TYR A 1 325 ? 27.071 -20.699 26.127 1.00 26.72 314 TYR A N 1
ATOM 4721 C CA . TYR A 1 325 ? 28.151 -20.093 26.899 1.00 30.45 314 TYR A CA 1
ATOM 4722 C C . TYR A 1 325 ? 29.099 -21.142 27.459 1.00 28.94 314 TYR A C 1
ATOM 4723 O O . TYR A 1 325 ? 30.327 -21.008 27.367 1.00 28.43 314 TYR A O 1
ATOM 4741 N N . GLN A 1 326 ? 28.556 -22.225 27.998 1.00 21.44 315 GLN A N 1
ATOM 4742 C CA . GLN A 1 326 ? 29.422 -23.288 28.491 1.00 23.79 315 GLN A CA 1
ATOM 4743 C C . GLN A 1 326 ? 30.063 -24.056 27.341 1.00 24.40 315 GLN A C 1
ATOM 4744 O O . GLN A 1 326 ? 31.252 -24.399 27.424 1.00 24.31 315 GLN A O 1
ATOM 4758 N N . SER A 1 327 ? 29.260 -24.444 26.319 1.00 24.37 316 SER A N 1
ATOM 4759 C CA . SER A 1 327 ? 29.821 -25.279 25.247 1.00 22.92 316 SER A CA 1
ATOM 4760 C C . SER A 1 327 ? 30.958 -24.549 24.525 1.00 22.72 316 SER A C 1
ATOM 4761 O O . SER A 1 327 ? 31.976 -25.158 24.159 1.00 23.22 316 SER A O 1
ATOM 4769 N N . THR A 1 328 ? 30.786 -23.262 24.310 1.00 21.43 317 THR A N 1
ATOM 4770 C CA . THR A 1 328 ? 31.798 -22.450 23.663 1.00 26.02 317 THR A CA 1
ATOM 4771 C C . THR A 1 328 ? 33.061 -22.414 24.487 1.00 21.52 317 THR A C 1
ATOM 4772 O O . THR A 1 328 ? 34.165 -22.551 23.941 1.00 21.48 317 THR A O 1
ATOM 4783 N N . GLN A 1 329 ? 32.911 -22.221 25.810 1.00 20.58 318 GLN A N 1
ATOM 4784 C CA . GLN A 1 329 ? 34.115 -22.173 26.626 1.00 20.04 318 GLN A CA 1
ATOM 4785 C C . GLN A 1 329 ? 34.833 -23.514 26.620 1.00 21.01 318 GLN A C 1
ATOM 4786 O O . GLN A 1 329 ? 36.067 -23.562 26.691 1.00 23.22 318 GLN A O 1
ATOM 4800 N N . LEU A 1 330 ? 34.077 -24.613 26.641 1.00 22.28 319 LEU A N 1
ATOM 4801 C CA . LEU A 1 330 ? 34.703 -25.929 26.597 1.00 21.55 319 LEU A CA 1
ATOM 4802 C C . LEU A 1 330 ? 35.521 -26.090 25.327 1.00 20.89 319 LEU A C 1
ATOM 4803 O O . LEU A 1 330 ? 36.658 -26.576 25.362 1.00 21.58 319 LEU A O 1
ATOM 4819 N N . VAL A 1 331 ? 34.953 -25.732 24.179 1.00 21.27 320 VAL A N 1
ATOM 4820 C CA . VAL A 1 331 ? 35.701 -25.966 22.951 1.00 26.00 320 VAL A CA 1
ATOM 4821 C C . VAL A 1 331 ? 36.989 -25.145 22.959 1.00 23.65 320 VAL A C 1
ATOM 4822 O O . VAL A 1 331 ? 38.071 -25.616 22.534 1.00 24.46 320 VAL A O 1
ATOM 4835 N N . PHE A 1 332 ? 36.871 -23.865 23.353 1.00 22.98 321 PHE A N 1
ATOM 4836 C CA . PHE A 1 332 ? 38.048 -22.988 23.426 1.00 23.82 321 PHE A CA 1
ATOM 4837 C C . PHE A 1 332 ? 39.138 -23.588 24.315 1.00 23.74 321 PHE A C 1
ATOM 4838 O O . PHE A 1 332 ? 40.333 -23.665 23.947 1.00 24.93 321 PHE A O 1
ATOM 4855 N N . ARG A 1 333 ? 38.731 -24.042 25.497 1.00 22.67 322 ARG A N 1
ATOM 4856 C CA . ARG A 1 333 ? 39.682 -24.594 26.455 1.00 22.87 322 ARG A CA 1
ATOM 4857 C C . ARG A 1 333 ? 40.285 -25.888 25.949 1.00 25.06 322 ARG A C 1
ATOM 4858 O O . ARG A 1 333 ? 41.478 -26.127 26.143 1.00 24.81 322 ARG A O 1
ATOM 4879 N N . GLN A 1 334 ? 39.487 -26.728 25.272 1.00 24.78 323 GLN A N 1
ATOM 4880 C CA . GLN A 1 334 ? 40.034 -27.943 24.657 1.00 27.33 323 GLN A CA 1
ATOM 4881 C C . GLN A 1 334 ? 41.134 -27.612 23.668 1.00 29.30 323 GLN A C 1
ATOM 4882 O O . GLN A 1 334 ? 42.143 -28.322 23.583 1.00 31.23 323 GLN A O 1
ATOM 4896 N N . LEU A 1 335 ? 40.962 -26.537 22.917 1.00 26.69 324 LEU A N 1
ATOM 4897 C CA . LEU A 1 335 ? 42.023 -26.135 22.017 1.00 32.18 324 LEU A CA 1
ATOM 4898 C C . LEU A 1 335 ? 43.238 -25.595 22.741 1.00 35.62 324 LEU A C 1
ATOM 4899 O O . LEU A 1 335 ? 44.291 -25.491 22.102 1.00 35.39 324 LEU A O 1
ATOM 4915 N N . LEU A 1 336 ? 43.143 -25.294 24.044 1.00 35.79 325 LEU A N 1
ATOM 4916 C CA . LEU A 1 336 ? 44.339 -24.873 24.803 1.00 39.59 325 LEU A CA 1
ATOM 4917 C C . LEU A 1 336 ? 44.986 -25.921 25.756 1.00 40.70 325 LEU A C 1
ATOM 4918 O O . LEU A 1 336 ? 45.907 -25.566 26.523 1.00 40.23 325 LEU A O 1
ATOM 4934 N N . THR A 1 337 ? 44.586 -27.192 25.708 1.00 43.47 326 THR A N 1
ATOM 4935 C CA . THR A 1 337 ? 45.007 -28.135 26.746 1.00 47.35 326 THR A CA 1
ATOM 4936 C C . THR A 1 337 ? 46.500 -28.445 26.699 1.00 50.28 326 THR A C 1
ATOM 4937 O O . THR A 1 337 ? 47.097 -28.730 27.742 1.00 52.48 326 THR A O 1
ATOM 4948 N N . SER A 1 338 ? 47.130 -28.398 25.524 1.00 51.30 327 SER A N 1
ATOM 4949 C CA . SER A 1 338 ? 48.577 -28.571 25.419 1.00 55.79 327 SER A CA 1
ATOM 4950 C C . SER A 1 338 ? 49.287 -27.248 25.119 1.00 56.98 327 SER A C 1
ATOM 4951 O O . SER A 1 338 ? 50.337 -27.224 24.472 1.00 60.89 327 SER A O 1
ATOM 4955 N N . TYR A 1 339 ? 48.728 -26.138 25.589 1.00 56.31 328 TYR A N 1
ATOM 4956 C CA . TYR A 1 339 ? 49.332 -24.826 25.382 1.00 66.94 328 TYR A CA 1
ATOM 4957 C C . TYR A 1 339 ? 50.439 -24.580 26.396 1.00 80.72 328 TYR A C 1
ATOM 4958 O O . TYR A 1 339 ? 50.253 -24.830 27.590 1.00 64.93 328 TYR A O 1
ATOM 4976 N N . LYS A 1 340 ? 51.589 -24.091 25.915 1.00 68.35 329 LYS A N 1
ATOM 4977 C CA . LYS A 1 340 ? 52.755 -23.838 26.772 1.00 87.88 329 LYS A CA 1
ATOM 4978 C C . LYS A 1 340 ? 52.616 -22.458 27.411 1.00 89.22 329 LYS A C 1
ATOM 4979 O O . LYS A 1 340 ? 53.025 -21.440 26.845 1.00 88.67 329 LYS A O 1
ATOM 4998 N N . PHE A 1 341 ? 52.032 -22.428 28.610 1.00 93.20 330 PHE A N 1
ATOM 4999 C CA . PHE A 1 341 ? 51.823 -21.177 29.340 1.00 95.00 330 PHE A CA 1
ATOM 5000 C C . PHE A 1 341 ? 53.113 -20.740 30.055 1.00 95.43 330 PHE A C 1
ATOM 5001 O O . PHE A 1 341 ? 53.368 -19.541 30.228 1.00 97.01 330 PHE A O 1
ATOM 5019 N N . VAL B 1 15 ? 34.913 15.823 0.414 1.00 128.71 4 VAL B N 1
ATOM 5020 C CA . VAL B 1 15 ? 33.574 15.251 0.339 1.00 125.54 4 VAL B CA 1
ATOM 5021 C C . VAL B 1 15 ? 33.160 14.677 1.693 1.00 118.30 4 VAL B C 1
ATOM 5022 O O . VAL B 1 15 ? 33.937 13.987 2.348 1.00 117.63 4 VAL B O 1
ATOM 5025 N N . THR B 1 16 ? 31.932 14.972 2.118 1.00 115.63 5 THR B N 1
ATOM 5026 C CA . THR B 1 16 ? 31.387 14.418 3.358 1.00 107.32 5 THR B CA 1
ATOM 5027 C C . THR B 1 16 ? 30.870 13.020 3.038 1.00 90.34 5 THR B C 1
ATOM 5028 O O . THR B 1 16 ? 29.733 12.824 2.604 1.00 91.22 5 THR B O 1
ATOM 5039 N N . GLU B 1 17 ? 31.732 12.033 3.252 1.00 82.10 6 GLU B N 1
ATOM 5040 C CA . GLU B 1 17 ? 31.484 10.655 2.858 1.00 73.33 6 GLU B CA 1
ATOM 5041 C C . GLU B 1 17 ? 31.699 9.746 4.057 1.00 65.30 6 GLU B C 1
ATOM 5042 O O . GLU B 1 17 ? 32.463 10.074 4.967 1.00 60.94 6 GLU B O 1
ATOM 5054 N N . SER B 1 18 ? 31.003 8.612 4.064 1.00 59.22 7 SER B N 1
ATOM 5055 C CA . SER B 1 18 ? 31.245 7.597 5.080 1.00 55.54 7 SER B CA 1
ATOM 5056 C C . SER B 1 18 ? 32.526 6.846 4.737 1.00 50.04 7 SER B C 1
ATOM 5057 O O . SER B 1 18 ? 32.995 6.866 3.601 1.00 48.80 7 SER B O 1
ATOM 5065 N N . VAL B 1 19 ? 33.089 6.166 5.734 1.00 48.96 8 VAL B N 1
ATOM 5066 C CA . VAL B 1 19 ? 34.292 5.375 5.483 1.00 45.96 8 VAL B CA 1
ATOM 5067 C C . VAL B 1 19 ? 34.022 4.327 4.408 1.00 43.50 8 VAL B C 1
ATOM 5068 O O . VAL B 1 19 ? 34.786 4.219 3.421 1.00 43.51 8 VAL B O 1
ATOM 5081 N N . LEU B 1 20 ? 32.887 3.602 4.530 1.00 38.49 9 LEU B N 1
ATOM 5082 C CA . LEU B 1 20 ? 32.530 2.601 3.521 1.00 41.82 9 LEU B CA 1
ATOM 5083 C C . LEU B 1 20 ? 32.404 3.227 2.123 1.00 39.83 9 LEU B C 1
ATOM 5084 O O . LEU B 1 20 ? 32.968 2.710 1.143 1.00 36.70 9 LEU B O 1
ATOM 5100 N N . GLU B 1 21 ? 31.648 4.331 2.020 1.00 37.30 10 GLU B N 1
ATOM 5101 C CA . GLU B 1 21 ? 31.493 5.040 0.745 1.00 40.76 10 GLU B CA 1
ATOM 5102 C C . GLU B 1 21 ? 32.854 5.423 0.166 1.00 39.47 10 GLU B C 1
ATOM 5103 O O . GLU B 1 21 ? 33.105 5.266 -1.039 1.00 37.80 10 GLU B O 1
ATOM 5115 N N . SER B 1 22 ? 33.722 5.995 1.008 1.00 38.96 11 SER B N 1
ATOM 5116 C CA . SER B 1 22 ? 35.072 6.354 0.579 1.00 42.27 11 SER B CA 1
ATOM 5117 C C . SER B 1 22 ? 35.778 5.163 -0.060 1.00 41.22 11 SER B C 1
ATOM 5118 O O . SER B 1 22 ? 36.534 5.309 -1.021 1.00 39.20 11 SER B O 1
ATOM 5126 N N . ILE B 1 23 ? 35.528 3.962 0.450 1.00 39.71 12 ILE B N 1
ATOM 5127 C CA . ILE B 1 23 ? 36.270 2.792 -0.021 1.00 42.50 12 ILE B CA 1
ATOM 5128 C C . ILE B 1 23 ? 35.665 2.222 -1.297 1.00 43.47 12 ILE B C 1
ATOM 5129 O O . ILE B 1 23 ? 36.385 1.723 -2.161 1.00 38.93 12 ILE B O 1
ATOM 5145 N N . ILE B 1 24 ? 34.340 2.186 -1.429 1.00 38.28 13 ILE B N 1
ATOM 5146 C CA . ILE B 1 24 ? 33.788 1.557 -2.637 1.00 35.27 13 ILE B CA 1
ATOM 5147 C C . ILE B 1 24 ? 33.544 2.548 -3.777 1.00 32.46 13 ILE B C 1
ATOM 5148 O O . ILE B 1 24 ? 33.192 2.124 -4.894 1.00 31.64 13 ILE B O 1
ATOM 5164 N N . SER B 1 25 ? 33.713 3.848 -3.521 1.00 34.68 14 SER B N 1
ATOM 5165 C CA . SER B 1 25 ? 33.625 4.847 -4.576 1.00 34.67 14 SER B CA 1
ATOM 5166 C C . SER B 1 25 ? 34.385 4.377 -5.818 1.00 35.82 14 SER B C 1
ATOM 5167 O O . SER B 1 25 ? 35.523 3.902 -5.715 1.00 37.97 14 SER B O 1
ATOM 5175 N N . PRO B 1 26 ? 33.822 4.525 -7.006 1.00 33.98 15 PRO B N 1
ATOM 5176 C CA . PRO B 1 26 ? 32.623 5.323 -7.287 1.00 35.87 15 PRO B CA 1
ATOM 5177 C C . PRO B 1 26 ? 31.275 4.611 -7.179 1.00 30.96 15 PRO B C 1
ATOM 5178 O O . PRO B 1 26 ? 30.258 5.170 -7.588 1.00 36.94 15 PRO B O 1
ATOM 5189 N N . VAL B 1 27 ? 31.253 3.392 -6.658 1.00 33.09 16 VAL B N 1
ATOM 5190 C CA . VAL B 1 27 ? 29.981 2.742 -6.337 1.00 32.98 16 VAL B CA 1
ATOM 5191 C C . VAL B 1 27 ? 29.329 3.436 -5.152 1.00 33.72 16 VAL B C 1
ATOM 5192 O O . VAL B 1 27 ? 29.978 3.675 -4.125 1.00 31.44 16 VAL B O 1
ATOM 5205 N N . THR B 1 28 ? 28.046 3.778 -5.293 1.00 36.10 17 THR B N 1
ATOM 5206 C CA . THR B 1 28 ? 27.329 4.388 -4.185 1.00 38.15 17 THR B CA 1
ATOM 5207 C C . THR B 1 28 ? 26.889 3.350 -3.122 1.00 37.54 17 THR B C 1
ATOM 5208 O O . THR B 1 28 ? 26.681 2.157 -3.376 1.00 35.78 17 THR B O 1
ATOM 5219 N N . MET B 1 29 ? 26.687 3.838 -1.907 1.00 39.98 18 MET B N 1
ATOM 5220 C CA . MET B 1 29 ? 26.130 2.965 -0.879 1.00 45.12 18 MET B CA 1
ATOM 5221 C C . MET B 1 29 ? 24.764 2.401 -1.277 1.00 41.34 18 MET B C 1
ATOM 5222 O O . MET B 1 29 ? 24.468 1.234 -0.996 1.00 39.27 18 MET B O 1
ATOM 5236 N N A SER B 1 30 ? 23.937 3.196 -1.967 0.56 43.75 19 SER B N 1
ATOM 5237 N N B SER B 1 30 ? 23.934 3.195 -1.961 0.44 42.66 19 SER B N 1
ATOM 5238 C CA A SER B 1 30 ? 22.637 2.689 -2.403 0.56 42.45 19 SER B CA 1
ATOM 5239 C CA B SER B 1 30 ? 22.634 2.694 -2.408 0.44 42.63 19 SER B CA 1
ATOM 5240 C C A SER B 1 30 ? 22.797 1.552 -3.407 0.56 42.75 19 SER B C 1
ATOM 5241 C C B SER B 1 30 ? 22.796 1.553 -3.403 0.44 42.32 19 SER B C 1
ATOM 5242 O O A SER B 1 30 ? 22.076 0.549 -3.342 0.56 41.59 19 SER B O 1
ATOM 5243 O O B SER B 1 30 ? 22.072 0.553 -3.335 0.44 41.13 19 SER B O 1
ATOM 5258 N N . GLU B 1 31 ? 23.741 1.685 -4.336 1.00 36.35 20 GLU B N 1
ATOM 5259 C CA . GLU B 1 31 ? 24.001 0.604 -5.269 1.00 35.77 20 GLU B CA 1
ATOM 5260 C C . GLU B 1 31 ? 24.447 -0.633 -4.517 1.00 34.10 20 GLU B C 1
ATOM 5261 O O . GLU B 1 31 ? 24.076 -1.757 -4.868 1.00 38.24 20 GLU B O 1
ATOM 5273 N N . PHE B 1 32 ? 25.345 -0.452 -3.554 1.00 33.61 21 PHE B N 1
ATOM 5274 C CA . PHE B 1 32 ? 25.797 -1.595 -2.779 1.00 33.30 21 PHE B CA 1
ATOM 5275 C C . PHE B 1 32 ? 24.615 -2.290 -2.114 1.00 37.82 21 PHE B C 1
ATOM 5276 O O . PHE B 1 32 ? 24.492 -3.522 -2.152 1.00 39.32 21 PHE B O 1
ATOM 5293 N N . LEU B 1 33 ? 23.729 -1.512 -1.495 1.00 39.36 22 LEU B N 1
ATOM 5294 C CA . LEU B 1 33 ? 22.632 -2.109 -0.730 1.00 41.45 22 LEU B CA 1
ATOM 5295 C C . LEU B 1 33 ? 21.575 -2.729 -1.631 1.00 43.16 22 LEU B C 1
ATOM 5296 O O . LEU B 1 33 ? 20.866 -3.655 -1.212 1.00 41.61 22 LEU B O 1
ATOM 5312 N N . GLU B 1 34 ? 21.429 -2.218 -2.857 1.00 41.19 23 GLU B N 1
ATOM 5313 C CA . GLU B 1 34 ? 20.371 -2.700 -3.736 1.00 44.11 23 GLU B CA 1
ATOM 5314 C C . GLU B 1 34 ? 20.819 -3.835 -4.641 1.00 41.94 23 GLU B C 1
ATOM 5315 O O . GLU B 1 34 ? 20.014 -4.736 -4.921 1.00 45.17 23 GLU B O 1
ATOM 5319 N N . GLU B 1 35 ? 22.071 -3.832 -5.103 1.00 42.33 24 GLU B N 1
ATOM 5320 C CA . GLU B 1 35 ? 22.484 -4.857 -6.049 1.00 48.97 24 GLU B CA 1
ATOM 5321 C C . GLU B 1 35 ? 23.481 -5.882 -5.534 1.00 43.78 24 GLU B C 1
ATOM 5322 O O . GLU B 1 35 ? 23.618 -6.932 -6.169 1.00 42.59 24 GLU B O 1
ATOM 5334 N N . TYR B 1 36 ? 24.181 -5.621 -4.436 1.00 37.51 25 TYR B N 1
ATOM 5335 C CA . TYR B 1 36 ? 25.189 -6.559 -3.961 1.00 35.59 25 TYR B CA 1
ATOM 5336 C C . TYR B 1 36 ? 24.779 -7.148 -2.617 1.00 36.18 25 TYR B C 1
ATOM 5337 O O . TYR B 1 36 ? 24.425 -8.312 -2.572 1.00 38.27 25 TYR B O 1
ATOM 5355 N N . TRP B 1 37 ? 24.807 -6.359 -1.544 1.00 34.45 26 TRP B N 1
ATOM 5356 C CA . TRP B 1 37 ? 24.336 -6.792 -0.225 1.00 35.30 26 TRP B CA 1
ATOM 5357 C C . TRP B 1 37 ? 22.911 -7.314 -0.321 1.00 36.32 26 TRP B C 1
ATOM 5358 O O . TRP B 1 37 ? 22.076 -6.658 -0.928 1.00 39.68 26 TRP B O 1
ATOM 5379 N N . PRO B 1 38 ? 22.597 -8.507 0.239 1.00 35.40 27 PRO B N 1
ATOM 5380 C CA . PRO B 1 38 ? 23.443 -9.452 0.988 1.00 32.74 27 PRO B CA 1
ATOM 5381 C C . PRO B 1 38 ? 23.712 -10.742 0.250 1.00 30.35 27 PRO B C 1
ATOM 5382 O O . PRO B 1 38 ? 23.952 -11.792 0.884 1.00 29.06 27 PRO B O 1
ATOM 5393 N N . VAL B 1 39 ? 23.619 -10.641 -1.081 1.00 32.24 28 VAL B N 1
ATOM 5394 C CA . VAL B 1 39 ? 23.559 -11.788 -1.966 1.00 39.04 28 VAL B CA 1
ATOM 5395 C C . VAL B 1 39 ? 24.677 -11.900 -3.006 1.00 36.67 28 VAL B C 1
ATOM 5396 O O . VAL B 1 39 ? 25.103 -13.010 -3.365 1.00 34.87 28 VAL B O 1
ATOM 5409 N N . LYS B 1 40 ? 25.227 -10.777 -3.464 1.00 32.45 29 LYS B N 1
ATOM 5410 C CA . LYS B 1 40 ? 26.164 -10.854 -4.576 1.00 34.02 29 LYS B CA 1
ATOM 5411 C C . LYS B 1 40 ? 27.499 -10.205 -4.243 1.00 31.03 29 LYS B C 1
ATOM 5412 O O . LYS B 1 40 ? 27.529 -9.094 -3.702 1.00 30.71 29 LYS B O 1
ATOM 5416 N N . PRO B 1 41 ? 28.616 -10.876 -4.550 1.00 28.47 30 PRO B N 1
ATOM 5417 C CA . PRO B 1 41 ? 29.925 -10.327 -4.212 1.00 27.47 30 PRO B CA 1
ATOM 5418 C C . PRO B 1 41 ? 30.259 -9.071 -4.998 1.00 29.36 30 PRO B C 1
ATOM 5419 O O . PRO B 1 41 ? 29.865 -8.888 -6.154 1.00 31.39 30 PRO B O 1
ATOM 5430 N N . LEU B 1 42 ? 31.048 -8.225 -4.366 1.00 28.99 31 LEU B N 1
ATOM 5431 C CA . LEU B 1 42 ? 31.555 -7.026 -5.032 1.00 30.17 31 LEU B CA 1
ATOM 5432 C C . LEU B 1 42 ? 33.069 -6.954 -4.897 1.00 28.72 31 LEU B C 1
ATOM 5433 O O . LEU B 1 42 ? 33.610 -7.220 -3.824 1.00 27.02 31 LEU B O 1
ATOM 5449 N N . VAL B 1 43 ? 33.750 -6.608 -5.988 1.00 26.04 32 VAL B N 1
ATOM 5450 C CA . VAL B 1 43 ? 35.191 -6.392 -5.971 1.00 26.21 32 VAL B CA 1
ATOM 5451 C C . VAL B 1 43 ? 35.439 -4.915 -6.261 1.00 30.80 32 VAL B C 1
ATOM 5452 O O . VAL B 1 43 ? 35.139 -4.445 -7.353 1.00 29.54 32 VAL B O 1
ATOM 5465 N N . ALA B 1 44 ? 36.031 -4.204 -5.317 1.00 31.09 33 ALA B N 1
ATOM 5466 C CA . ALA B 1 44 ? 36.293 -2.772 -5.436 1.00 39.01 33 ALA B CA 1
ATOM 5467 C C . ALA B 1 44 ? 37.803 -2.562 -5.405 1.00 38.40 33 ALA B C 1
ATOM 5468 O O . ALA B 1 44 ? 38.440 -2.814 -4.378 1.00 38.79 33 ALA B O 1
ATOM 5475 N N . ARG B 1 45 ? 38.381 -2.107 -6.516 1.00 38.39 34 ARG B N 1
ATOM 5476 C CA . ARG B 1 45 ? 39.830 -1.944 -6.585 1.00 41.87 34 ARG B CA 1
ATOM 5477 C C . ARG B 1 45 ? 40.268 -0.487 -6.479 1.00 39.85 34 ARG B C 1
ATOM 5478 O O . ARG B 1 45 ? 39.522 0.435 -6.795 1.00 39.68 34 ARG B O 1
ATOM 5499 N N . GLY B 1 46 ? 41.480 -0.281 -5.981 1.00 38.01 35 GLY B N 1
ATOM 5500 C CA . GLY B 1 46 ? 41.979 1.067 -5.821 1.00 43.85 35 GLY B CA 1
ATOM 5501 C C . GLY B 1 46 ? 43.228 1.043 -4.966 1.00 39.99 35 GLY B C 1
ATOM 5502 O O . GLY B 1 46 ? 43.785 -0.027 -4.681 1.00 37.18 35 GLY B O 1
ATOM 5506 N N A GLU B 1 47 ? 43.676 2.236 -4.588 0.55 41.14 36 GLU B N 1
ATOM 5507 N N B GLU B 1 47 ? 43.629 2.241 -4.552 0.45 41.20 36 GLU B N 1
ATOM 5508 C CA A GLU B 1 47 ? 44.921 2.343 -3.842 0.55 40.32 36 GLU B CA 1
ATOM 5509 C CA B GLU B 1 47 ? 44.853 2.434 -3.787 0.45 40.43 36 GLU B CA 1
ATOM 5510 C C A GLU B 1 47 ? 44.692 1.989 -2.370 0.55 37.16 36 GLU B C 1
ATOM 5511 C C B GLU B 1 47 ? 44.670 2.004 -2.328 0.45 37.41 36 GLU B C 1
ATOM 5512 O O A GLU B 1 47 ? 43.638 2.273 -1.781 0.55 35.28 36 GLU B O 1
ATOM 5513 O O B GLU B 1 47 ? 43.632 2.265 -1.701 0.45 36.17 36 GLU B O 1
ATOM 5536 N N . VAL B 1 48 ? 45.694 1.348 -1.777 1.00 34.06 37 VAL B N 1
ATOM 5537 C CA . VAL B 1 48 ? 45.546 0.844 -0.420 1.00 38.20 37 VAL B CA 1
ATOM 5538 C C . VAL B 1 48 ? 45.378 2.005 0.563 1.00 36.60 37 VAL B C 1
ATOM 5539 O O . VAL B 1 48 ? 44.845 1.822 1.663 1.00 34.35 37 VAL B O 1
ATOM 5552 N N . GLU B 1 49 ? 45.807 3.207 0.181 1.00 36.60 38 GLU B N 1
ATOM 5553 C CA . GLU B 1 49 ? 45.716 4.348 1.080 1.00 44.55 38 GLU B CA 1
ATOM 5554 C C . GLU B 1 49 ? 44.289 4.727 1.445 1.00 40.14 38 GLU B C 1
ATOM 5555 O O . GLU B 1 49 ? 44.074 5.310 2.507 1.00 38.33 38 GLU B O 1
ATOM 5567 N N . ARG B 1 50 ? 43.306 4.395 0.628 1.00 38.93 39 ARG B N 1
ATOM 5568 C CA . ARG B 1 50 ? 41.948 4.726 1.022 1.00 40.21 39 ARG B CA 1
ATOM 5569 C C . ARG B 1 50 ? 41.495 3.858 2.180 1.00 32.25 39 ARG B C 1
ATOM 5570 O O . ARG B 1 50 ? 40.510 4.195 2.844 1.00 33.20 39 ARG B O 1
ATOM 5591 N N . PHE B 1 51 ? 42.165 2.731 2.423 1.00 28.98 40 PHE B N 1
ATOM 5592 C CA . PHE B 1 51 ? 41.851 1.972 3.627 1.00 27.94 40 PHE B CA 1
ATOM 5593 C C . PHE B 1 51 ? 42.233 2.697 4.911 1.00 29.45 40 PHE B C 1
ATOM 5594 O O . PHE B 1 51 ? 41.739 2.285 5.972 1.00 27.88 40 PHE B O 1
ATOM 5611 N N . THR B 1 52 ? 43.074 3.751 4.849 1.00 28.90 41 THR B N 1
ATOM 5612 C CA . THR B 1 52 ? 43.530 4.390 6.076 1.00 32.31 41 THR B CA 1
ATOM 5613 C C . THR B 1 52 ? 42.411 5.119 6.805 1.00 37.58 41 THR B C 1
ATOM 5614 O O . THR B 1 52 ? 42.589 5.534 7.943 1.00 37.06 41 THR B O 1
ATOM 5625 N N . SER B 1 53 ? 41.240 5.248 6.233 1.00 37.88 42 SER B N 1
ATOM 5626 C CA . SER B 1 53 ? 40.130 5.812 6.996 1.00 41.46 42 SER B CA 1
ATOM 5627 C C . SER B 1 53 ? 39.459 4.788 7.901 1.00 34.39 42 SER B C 1
ATOM 5628 O O . SER B 1 53 ? 38.595 5.141 8.704 1.00 35.32 42 SER B O 1
ATOM 5636 N N . ILE B 1 54 ? 39.838 3.524 7.821 1.00 30.06 43 ILE B N 1
ATOM 5637 C CA . ILE B 1 54 ? 39.357 2.558 8.801 1.00 26.08 43 ILE B CA 1
ATOM 5638 C C . ILE B 1 54 ? 40.073 2.817 10.122 1.00 25.74 43 ILE B C 1
ATOM 5639 O O . ILE B 1 54 ? 41.321 2.770 10.148 1.00 26.50 43 ILE B O 1
ATOM 5655 N N . PRO B 1 55 ? 39.370 3.051 11.246 1.00 25.03 44 PRO B N 1
ATOM 5656 C CA . PRO B 1 55 ? 40.105 3.375 12.490 1.00 27.48 44 PRO B CA 1
ATOM 5657 C C . PRO B 1 55 ? 40.964 2.204 12.921 1.00 26.13 44 PRO B C 1
ATOM 5658 O O . PRO B 1 55 ? 40.492 1.077 12.989 1.00 23.73 44 PRO B O 1
ATOM 5669 N N . GLY B 1 56 ? 42.255 2.459 13.126 1.00 27.91 45 GLY B N 1
ATOM 5670 C CA . GLY B 1 56 ? 43.179 1.447 13.549 1.00 27.25 45 GLY B CA 1
ATOM 5671 C C . GLY B 1 56 ? 43.898 0.771 12.412 1.00 26.12 45 GLY B C 1
ATOM 5672 O O . GLY B 1 56 ? 44.694 -0.104 12.652 1.00 24.84 45 GLY B O 1
ATOM 5676 N N . PHE B 1 57 ? 43.632 1.148 11.173 1.00 24.82 46 PHE B N 1
ATOM 5677 C CA . PHE B 1 57 ? 44.250 0.477 10.039 1.00 25.24 46 PHE B CA 1
ATOM 5678 C C . PHE B 1 57 ? 45.772 0.470 10.120 1.00 26.42 46 PHE B C 1
ATOM 5679 O O . PHE B 1 57 ? 46.391 -0.541 9.787 1.00 24.03 46 PHE B O 1
ATOM 5696 N N . GLU B 1 58 ? 46.398 1.590 10.509 1.00 25.91 47 GLU B N 1
ATOM 5697 C CA . GLU B 1 58 ? 47.866 1.654 10.561 1.00 30.85 47 GLU B CA 1
ATOM 5698 C C . GLU B 1 58 ? 48.454 0.591 11.495 1.00 29.28 47 GLU B C 1
ATOM 5699 O O . GLU B 1 58 ? 49.569 0.108 11.283 1.00 31.23 47 GLU B O 1
ATOM 5703 N N . LYS B 1 59 ? 47.726 0.218 12.542 1.00 26.25 48 LYS B N 1
ATOM 5704 C CA . LYS B 1 59 ? 48.176 -0.782 13.494 1.00 26.66 48 LYS B CA 1
ATOM 5705 C C . LYS B 1 59 ? 48.093 -2.205 12.962 1.00 27.78 48 LYS B C 1
ATOM 5706 O O . LYS B 1 59 ? 48.658 -3.092 13.598 1.00 28.10 48 LYS B O 1
ATOM 5725 N N . VAL B 1 60 ? 47.347 -2.458 11.879 1.00 24.68 49 VAL B N 1
ATOM 5726 C CA . VAL B 1 60 ? 47.216 -3.811 11.352 1.00 25.61 49 VAL B CA 1
ATOM 5727 C C . VAL B 1 60 ? 47.690 -3.869 9.906 1.00 28.23 49 VAL B C 1
ATOM 5728 O O . VAL B 1 60 ? 47.401 -4.829 9.196 1.00 24.06 49 VAL B O 1
ATOM 5741 N N . ARG B 1 61 ? 48.463 -2.853 9.484 1.00 29.01 50 ARG B N 1
ATOM 5742 C CA . ARG B 1 61 ? 48.908 -2.686 8.092 1.00 35.98 50 ARG B CA 1
ATOM 5743 C C . ARG B 1 61 ? 50.017 -3.642 7.636 1.00 30.15 50 ARG B C 1
ATOM 5744 O O . ARG B 1 61 ? 50.296 -3.784 6.429 1.00 26.08 50 ARG B O 1
ATOM 5765 N N . THR B 1 62 ? 50.720 -4.212 8.579 1.00 28.29 51 THR B N 1
ATOM 5766 C CA . THR B 1 62 ? 51.766 -5.152 8.286 1.00 24.73 51 THR B CA 1
ATOM 5767 C C . THR B 1 62 ? 51.653 -6.286 9.309 1.00 26.08 51 THR B C 1
ATOM 5768 O O . THR B 1 62 ? 51.092 -6.135 10.392 1.00 25.10 51 THR B O 1
ATOM 5779 N N . LEU B 1 63 ? 52.226 -7.434 8.973 1.00 22.99 52 LEU B N 1
ATOM 5780 C CA . LEU B 1 63 ? 52.190 -8.564 9.906 1.00 26.80 52 LEU B CA 1
ATOM 5781 C C . LEU B 1 63 ? 52.933 -8.227 11.201 1.00 24.08 52 LEU B C 1
ATOM 5782 O O . LEU B 1 63 ? 52.503 -8.603 12.306 1.00 23.88 52 LEU B O 1
ATOM 5798 N N . GLU B 1 64 ? 54.049 -7.489 11.082 1.00 26.33 53 GLU B N 1
ATOM 5799 C CA . GLU B 1 64 ? 54.807 -7.093 12.269 1.00 26.29 53 GLU B CA 1
ATOM 5800 C C . GLU B 1 64 ? 53.982 -6.174 13.173 1.00 25.86 53 GLU B C 1
ATOM 5801 O O . GLU B 1 64 ? 53.993 -6.331 14.400 1.00 26.89 53 GLU B O 1
ATOM 5805 N N . ASN B 1 65 ? 53.191 -5.275 12.590 1.00 23.56 54 ASN B N 1
ATOM 5806 C CA . ASN B 1 65 ? 52.310 -4.421 13.388 1.00 29.69 54 ASN B CA 1
ATOM 5807 C C . ASN B 1 65 ? 51.225 -5.226 14.112 1.00 24.03 54 ASN B C 1
ATOM 5808 O O . ASN B 1 65 ? 50.931 -4.993 15.306 1.00 25.62 54 ASN B O 1
ATOM 5819 N N . VAL B 1 66 ? 50.585 -6.155 13.388 1.00 22.66 55 VAL B N 1
ATOM 5820 C CA . VAL B 1 66 ? 49.565 -6.993 14.014 1.00 22.66 55 VAL B CA 1
ATOM 5821 C C . VAL B 1 66 ? 50.169 -7.761 15.182 1.00 24.44 55 VAL B C 1
ATOM 5822 O O . VAL B 1 66 ? 49.590 -7.877 16.283 1.00 24.47 55 VAL B O 1
ATOM 5835 N N . LEU B 1 67 ? 51.353 -8.298 14.970 1.00 22.64 56 LEU B N 1
ATOM 5836 C CA . LEU B 1 67 ? 51.990 -9.050 16.037 1.00 23.06 56 LEU B CA 1
ATOM 5837 C C . LEU B 1 67 ? 52.337 -8.176 17.215 1.00 29.60 56 LEU B C 1
ATOM 5838 O O . LEU B 1 67 ? 52.330 -8.662 18.355 1.00 26.81 56 LEU B O 1
ATOM 5854 N N . ALA B 1 68 ? 52.686 -6.900 16.970 1.00 24.89 57 ALA B N 1
ATOM 5855 C CA . ALA B 1 68 ? 53.012 -5.993 18.062 1.00 27.74 57 ALA B CA 1
ATOM 5856 C C . ALA B 1 68 ? 51.797 -5.706 18.944 1.00 26.34 57 ALA B C 1
ATOM 5857 O O . ALA B 1 68 ? 51.948 -5.335 20.115 1.00 28.78 57 ALA B O 1
ATOM 5864 N N . ILE B 1 69 ? 50.588 -5.786 18.407 1.00 24.92 58 ILE B N 1
ATOM 5865 C CA . ILE B 1 69 ? 49.420 -5.424 19.215 1.00 27.16 58 ILE B CA 1
ATOM 5866 C C . ILE B 1 69 ? 48.553 -6.614 19.670 1.00 25.81 58 ILE B C 1
ATOM 5867 O O . ILE B 1 69 ? 47.706 -6.438 20.574 1.00 23.67 58 ILE B O 1
ATOM 5883 N N . TYR B 1 70 ? 48.694 -7.785 19.047 1.00 26.66 59 TYR B N 1
ATOM 5884 C CA . TYR B 1 70 ? 47.703 -8.862 19.184 1.00 22.57 59 TYR B CA 1
ATOM 5885 C C . TYR B 1 70 ? 48.066 -9.757 20.368 1.00 25.55 59 TYR B C 1
ATOM 5886 O O . TYR B 1 70 ? 48.865 -10.673 20.246 1.00 25.04 59 TYR B O 1
ATOM 5904 N N . ASN B 1 71 ? 47.481 -9.485 21.521 1.00 24.09 60 ASN B N 1
ATOM 5905 C CA . ASN B 1 71 ? 47.800 -10.214 22.755 1.00 25.86 60 ASN B CA 1
ATOM 5906 C C . ASN B 1 71 ? 46.713 -11.247 23.052 1.00 25.01 60 ASN B C 1
ATOM 5907 O O . ASN B 1 71 ? 45.860 -11.069 23.926 1.00 20.37 60 ASN B O 1
ATOM 5918 N N . ASN B 1 72 ? 46.740 -12.333 22.282 1.00 24.45 61 ASN B N 1
ATOM 5919 C CA . ASN B 1 72 ? 45.682 -13.339 22.305 1.00 23.58 61 ASN B CA 1
ATOM 5920 C C . ASN B 1 72 ? 46.189 -14.566 21.567 1.00 23.93 61 ASN B C 1
ATOM 5921 O O . ASN B 1 72 ? 47.166 -14.487 20.808 1.00 21.60 61 ASN B O 1
ATOM 5932 N N . PRO B 1 73 ? 45.530 -15.711 21.742 1.00 27.87 62 PRO B N 1
ATOM 5933 C CA . PRO B 1 73 ? 45.862 -16.907 20.952 1.00 24.34 62 PRO B CA 1
ATOM 5934 C C . PRO B 1 73 ? 45.520 -16.711 19.476 1.00 23.33 62 PRO B C 1
ATOM 5935 O O . PRO B 1 73 ? 44.525 -16.079 19.126 1.00 19.49 62 PRO B O 1
ATOM 5946 N N . VAL B 1 74 ? 46.297 -17.356 18.623 1.00 19.87 63 VAL B N 1
ATOM 5947 C CA . VAL B 1 74 ? 46.165 -17.279 17.178 1.00 18.65 63 VAL B CA 1
ATOM 5948 C C . VAL B 1 74 ? 45.735 -18.658 16.685 1.00 20.66 63 VAL B C 1
ATOM 5949 O O . VAL B 1 74 ? 46.330 -19.670 17.079 1.00 21.03 63 VAL B O 1
ATOM 5962 N N . MET B 1 75 ? 44.744 -18.711 15.798 1.00 19.63 64 MET B N 1
ATOM 5963 C CA . MET B 1 75 ? 44.408 -19.989 15.148 1.00 22.38 64 MET B CA 1
ATOM 5964 C C . MET B 1 75 ? 45.325 -20.251 13.941 1.00 26.36 64 MET B C 1
ATOM 5965 O O . MET B 1 75 ? 45.622 -19.341 13.161 1.00 24.44 64 MET B O 1
ATOM 5979 N N . VAL B 1 76 ? 45.814 -21.493 13.811 1.00 25.91 65 VAL B N 1
ATOM 5980 C CA . VAL B 1 76 ? 46.596 -21.915 12.655 1.00 24.46 65 VAL B CA 1
ATOM 5981 C C . VAL B 1 76 ? 45.867 -23.068 11.983 1.00 24.46 65 VAL B C 1
ATOM 5982 O O . VAL B 1 76 ? 45.381 -23.981 12.659 1.00 26.04 65 VAL B O 1
ATOM 5995 N N . VAL B 1 77 ? 45.763 -23.017 10.656 1.00 24.59 66 VAL B N 1
ATOM 5996 C CA . VAL B 1 77 ? 44.980 -23.985 9.896 1.00 27.96 66 VAL B CA 1
ATOM 5997 C C . VAL B 1 77 ? 45.777 -24.423 8.667 1.00 28.29 66 VAL B C 1
ATOM 5998 O O . VAL B 1 77 ? 46.237 -23.589 7.878 1.00 27.64 66 VAL B O 1
ATOM 6011 N N . GLY B 1 78 ? 45.856 -25.727 8.442 1.00 30.20 67 GLY B N 1
ATOM 6012 C CA . GLY B 1 78 ? 46.373 -26.193 7.173 1.00 33.20 67 GLY B CA 1
ATOM 6013 C C . GLY B 1 78 ? 46.924 -27.604 7.204 1.00 35.20 67 GLY B C 1
ATOM 6014 O O . GLY B 1 78 ? 46.909 -28.272 8.233 1.00 34.81 67 GLY B O 1
ATOM 6018 N N . ASP B 1 79 ? 47.446 -28.011 6.031 1.00 37.89 68 ASP B N 1
ATOM 6019 C CA . ASP B 1 79 ? 47.922 -29.378 5.822 1.00 42.71 68 ASP B CA 1
ATOM 6020 C C . ASP B 1 79 ? 49.033 -29.741 6.787 1.00 39.43 68 ASP B C 1
ATOM 6021 O O . ASP B 1 79 ? 49.183 -30.914 7.139 1.00 39.09 68 ASP B O 1
ATOM 6030 N N . ALA B 1 80 ? 49.847 -28.762 7.199 1.00 39.99 69 ALA B N 1
ATOM 6031 C CA . ALA B 1 80 ? 50.904 -29.058 8.159 1.00 42.10 69 ALA B CA 1
ATOM 6032 C C . ALA B 1 80 ? 50.303 -29.468 9.492 1.00 39.45 69 ALA B C 1
ATOM 6033 O O . ALA B 1 80 ? 50.860 -30.309 10.203 1.00 41.24 69 ALA B O 1
ATOM 6040 N N . VAL B 1 81 ? 49.164 -28.882 9.854 1.00 37.18 70 VAL B N 1
ATOM 6041 C CA . VAL B 1 81 ? 48.486 -29.284 11.080 1.00 39.50 70 VAL B CA 1
ATOM 6042 C C . VAL B 1 81 ? 47.895 -30.677 10.930 1.00 46.59 70 VAL B C 1
ATOM 6043 O O . VAL B 1 81 ? 47.988 -31.510 11.845 1.00 44.62 70 VAL B O 1
ATOM 6056 N N . ILE B 1 82 ? 47.285 -30.967 9.782 1.00 50.44 71 ILE B N 1
ATOM 6057 C CA . ILE B 1 82 ? 46.756 -32.309 9.559 1.00 50.23 71 ILE B CA 1
ATOM 6058 C C . ILE B 1 82 ? 47.869 -33.343 9.669 1.00 55.09 71 ILE B C 1
ATOM 6059 O O . ILE B 1 82 ? 47.684 -34.407 10.274 1.00 54.87 71 ILE B O 1
ATOM 6075 N N . GLU B 1 83 ? 49.045 -33.040 9.100 1.00 55.94 72 GLU B N 1
ATOM 6076 C CA . GLU B 1 83 ? 50.151 -33.994 9.104 1.00 58.14 72 GLU B CA 1
ATOM 6077 C C . GLU B 1 83 ? 50.722 -34.161 10.509 1.00 59.60 72 GLU B C 1
ATOM 6078 O O . GLU B 1 83 ? 51.017 -35.291 10.932 1.00 61.33 72 GLU B O 1
ATOM 6082 N N . GLU B 1 84 ? 50.848 -33.059 11.266 1.00 56.97 73 GLU B N 1
ATOM 6083 C CA . GLU B 1 84 ? 51.399 -33.183 12.616 1.00 57.84 73 GLU B CA 1
ATOM 6084 C C . GLU B 1 84 ? 50.421 -33.891 13.541 1.00 55.65 73 GLU B C 1
ATOM 6085 O O . GLU B 1 84 ? 50.836 -34.671 14.414 1.00 58.21 73 GLU B O 1
ATOM 6097 N N . SER B 1 85 ? 49.124 -33.601 13.396 1.00 54.00 74 SER B N 1
ATOM 6098 C CA . SER B 1 85 ? 48.116 -34.217 14.250 1.00 53.66 74 SER B CA 1
ATOM 6099 C C . SER B 1 85 ? 47.765 -35.639 13.809 1.00 55.88 74 SER B C 1
ATOM 6100 O O . SER B 1 85 ? 46.817 -36.219 14.347 1.00 58.37 74 SER B O 1
ATOM 6108 N N . GLU B 1 86 ? 48.482 -36.197 12.830 1.00 61.31 75 GLU B N 1
ATOM 6109 C CA . GLU B 1 86 ? 48.172 -37.527 12.300 1.00 66.60 75 GLU B CA 1
ATOM 6110 C C . GLU B 1 86 ? 46.704 -37.621 11.881 1.00 69.31 75 GLU B C 1
ATOM 6111 O O . GLU B 1 86 ? 46.048 -38.657 12.027 1.00 71.30 75 GLU B O 1
ATOM 6123 N N . GLY B 1 87 ? 46.175 -36.512 11.370 1.00 64.34 76 GLY B N 1
ATOM 6124 C CA . GLY B 1 87 ? 44.855 -36.469 10.774 1.00 60.02 76 GLY B CA 1
ATOM 6125 C C . GLY B 1 87 ? 43.707 -36.166 11.711 1.00 55.73 76 GLY B C 1
ATOM 6126 O O . GLY B 1 87 ? 42.545 -36.170 11.267 1.00 57.90 76 GLY B O 1
ATOM 6130 N N . ILE B 1 88 ? 43.979 -35.891 12.987 1.00 54.49 77 ILE B N 1
ATOM 6131 C CA . ILE B 1 88 ? 42.885 -35.624 13.916 1.00 54.74 77 ILE B CA 1
ATOM 6132 C C . ILE B 1 88 ? 42.220 -34.303 13.566 1.00 51.26 77 ILE B C 1
ATOM 6133 O O . ILE B 1 88 ? 40.987 -34.197 13.508 1.00 51.76 77 ILE B O 1
ATOM 6137 N N . THR B 1 89 ? 43.021 -33.281 13.292 1.00 50.79 78 THR B N 1
ATOM 6138 C CA . THR B 1 89 ? 42.458 -31.957 13.069 1.00 49.73 78 THR B CA 1
ATOM 6139 C C . THR B 1 89 ? 43.284 -31.162 12.070 1.00 42.36 78 THR B C 1
ATOM 6140 O O . THR B 1 89 ? 44.449 -31.476 11.802 1.00 40.61 78 THR B O 1
ATOM 6151 N N . ASP B 1 90 ? 42.672 -30.090 11.557 1.00 38.87 79 ASP B N 1
ATOM 6152 C CA . ASP B 1 90 ? 43.369 -29.170 10.679 1.00 36.09 79 ASP B CA 1
ATOM 6153 C C . ASP B 1 90 ? 43.653 -27.842 11.362 1.00 31.94 79 ASP B C 1
ATOM 6154 O O . ASP B 1 90 ? 44.129 -26.933 10.700 1.00 27.16 79 ASP B O 1
ATOM 6163 N N . ARG B 1 91 ? 43.383 -27.684 12.653 1.00 31.28 80 ARG B N 1
ATOM 6164 C CA . ARG B 1 91 ? 43.720 -26.401 13.253 1.00 31.89 80 ARG B CA 1
ATOM 6165 C C . ARG B 1 91 ? 44.090 -26.536 14.717 1.00 30.23 80 ARG B C 1
ATOM 6166 O O . ARG B 1 91 ? 43.607 -27.427 15.414 1.00 31.38 80 ARG B O 1
ATOM 6187 N N . PHE B 1 92 ? 45.004 -25.662 15.146 1.00 30.70 81 PHE B N 1
ATOM 6188 C CA . PHE B 1 92 ? 45.337 -25.504 16.566 1.00 32.59 81 PHE B CA 1
ATOM 6189 C C . PHE B 1 92 ? 45.184 -24.043 16.974 1.00 29.57 81 PHE B C 1
ATOM 6190 O O . PHE B 1 92 ? 45.285 -23.153 16.128 1.00 24.36 81 PHE B O 1
ATOM 6207 N N . LEU B 1 93 ? 44.984 -23.787 18.278 1.00 29.15 82 LEU B N 1
ATOM 6208 C CA . LEU B 1 93 ? 45.101 -22.446 18.865 1.00 31.92 82 LEU B CA 1
ATOM 6209 C C . LEU B 1 93 ? 46.433 -22.384 19.596 1.00 28.12 82 LEU B C 1
ATOM 6210 O O . LEU B 1 93 ? 46.654 -23.207 20.477 1.00 27.74 82 LEU B O 1
ATOM 6226 N N . VAL B 1 94 ? 47.282 -21.381 19.303 1.00 23.33 83 VAL B N 1
ATOM 6227 C CA . VAL B 1 94 ? 48.664 -21.338 19.779 1.00 28.55 83 VAL B CA 1
ATOM 6228 C C . VAL B 1 94 ? 49.033 -19.896 20.132 1.00 26.35 83 VAL B C 1
ATOM 6229 O O . VAL B 1 94 ? 48.332 -18.944 19.800 1.00 22.08 83 VAL B O 1
ATOM 6242 N N . SER B 1 95 ? 50.199 -19.735 20.756 1.00 26.41 84 SER B N 1
ATOM 6243 C CA . SER B 1 95 ? 50.704 -18.400 21.010 1.00 27.82 84 SER B CA 1
ATOM 6244 C C . SER B 1 95 ? 51.061 -17.721 19.687 1.00 25.68 84 SER B C 1
ATOM 6245 O O . SER B 1 95 ? 51.370 -18.387 18.679 1.00 27.30 84 SER B O 1
ATOM 6253 N N . PRO B 1 96 ? 51.074 -16.378 19.670 1.00 27.51 85 PRO B N 1
ATOM 6254 C CA . PRO B 1 96 ? 51.566 -15.682 18.472 1.00 25.75 85 PRO B CA 1
ATOM 6255 C C . PRO B 1 96 ? 52.935 -16.137 18.014 1.00 22.75 85 PRO B C 1
ATOM 6256 O O . PRO B 1 96 ? 53.143 -16.329 16.798 1.00 25.64 85 PRO B O 1
ATOM 6267 N N . ALA B 1 97 ? 53.853 -16.369 18.964 1.00 28.36 86 ALA B N 1
ATOM 6268 C CA . ALA B 1 97 ? 55.180 -16.832 18.582 1.00 27.58 86 ALA B CA 1
ATOM 6269 C C . ALA B 1 97 ? 55.090 -18.192 17.864 1.00 27.84 86 ALA B C 1
ATOM 6270 O O . ALA B 1 97 ? 55.773 -18.437 16.853 1.00 27.42 86 ALA B O 1
ATOM 6277 N N . GLU B 1 98 ? 54.353 -19.141 18.445 1.00 31.32 87 GLU B N 1
ATOM 6278 C CA . GLU B 1 98 ? 54.314 -20.452 17.801 1.00 34.94 87 GLU B CA 1
ATOM 6279 C C . GLU B 1 98 ? 53.612 -20.342 16.463 1.00 27.86 87 GLU B C 1
ATOM 6280 O O . GLU B 1 98 ? 53.921 -21.086 15.507 1.00 28.75 87 GLU B O 1
ATOM 6292 N N . ALA B 1 99 ? 52.656 -19.427 16.389 1.00 23.35 88 ALA B N 1
ATOM 6293 C CA . ALA B 1 99 ? 51.936 -19.252 15.142 1.00 24.29 88 ALA B CA 1
ATOM 6294 C C . ALA B 1 99 ? 52.892 -18.910 14.019 1.00 23.86 88 ALA B C 1
ATOM 6295 O O . ALA B 1 99 ? 52.733 -19.392 12.896 1.00 23.87 88 ALA B O 1
ATOM 6302 N N . LEU B 1 100 ? 53.910 -18.097 14.303 1.00 21.53 89 LEU B N 1
ATOM 6303 C CA . LEU B 1 100 ? 54.914 -17.826 13.278 1.00 25.10 89 LEU B CA 1
ATOM 6304 C C . LEU B 1 100 ? 55.669 -19.095 12.813 1.00 28.96 89 LEU B C 1
ATOM 6305 O O . LEU B 1 100 ? 56.098 -19.199 11.648 1.00 29.47 89 LEU B O 1
ATOM 6321 N N . GLU B 1 101 ? 55.864 -20.070 13.703 1.00 27.72 90 GLU B N 1
ATOM 6322 C CA . GLU B 1 101 ? 56.489 -21.317 13.280 1.00 28.73 90 GLU B CA 1
ATOM 6323 C C . GLU B 1 101 ? 55.589 -22.039 12.292 1.00 24.51 90 GLU B C 1
ATOM 6324 O O . GLU B 1 101 ? 56.055 -22.508 11.248 1.00 27.35 90 GLU B O 1
ATOM 6336 N N . TRP B 1 102 ? 54.286 -22.072 12.594 1.00 23.44 91 TRP B N 1
ATOM 6337 C CA . TRP B 1 102 ? 53.317 -22.683 11.665 1.00 22.66 91 TRP B CA 1
ATOM 6338 C C . TRP B 1 102 ? 53.179 -21.894 10.359 1.00 25.47 91 TRP B C 1
ATOM 6339 O O . TRP B 1 102 ? 53.018 -22.481 9.271 1.00 26.16 91 TRP B O 1
ATOM 6360 N N . TYR B 1 103 ? 53.147 -20.571 10.447 1.00 23.21 92 TYR B N 1
ATOM 6361 C CA . TYR B 1 103 ? 53.168 -19.700 9.275 1.00 22.38 92 TYR B CA 1
ATOM 6362 C C . TYR B 1 103 ? 54.263 -20.094 8.281 1.00 26.55 92 TYR B C 1
ATOM 6363 O O . TYR B 1 103 ? 54.041 -20.133 7.066 1.00 23.79 92 TYR B O 1
ATOM 6381 N N . GLU B 1 104 ? 55.463 -20.361 8.775 1.00 27.56 93 GLU B N 1
ATOM 6382 C CA . GLU B 1 104 ? 56.512 -20.782 7.839 1.00 31.32 93 GLU B CA 1
ATOM 6383 C C . GLU B 1 104 ? 56.227 -22.145 7.192 1.00 31.07 93 GLU B C 1
ATOM 6384 O O . GLU B 1 104 ? 56.794 -22.470 6.133 1.00 33.74 93 GLU B O 1
ATOM 6396 N N . LYS B 1 105 ? 55.409 -22.979 7.820 1.00 29.35 94 LYS B N 1
ATOM 6397 C CA . LYS B 1 105 ? 55.001 -24.222 7.181 1.00 30.40 94 LYS B CA 1
ATOM 6398 C C . LYS B 1 105 ? 53.722 -24.105 6.352 1.00 29.26 94 LYS B C 1
ATOM 6399 O O . LYS B 1 105 ? 53.115 -25.125 5.991 1.00 28.94 94 LYS B O 1
ATOM 6412 N N . GLY B 1 106 ? 53.319 -22.900 6.015 1.00 29.02 95 GLY B N 1
ATOM 6413 C CA . GLY B 1 106 ? 52.189 -22.684 5.150 1.00 28.17 95 GLY B CA 1
ATOM 6414 C C . GLY B 1 106 ? 50.849 -22.801 5.801 1.00 28.07 95 GLY B C 1
ATOM 6415 O O . GLY B 1 106 ? 49.844 -22.773 5.085 1.00 27.33 95 GLY B O 1
ATOM 6419 N N . ALA B 1 107 ? 50.791 -22.803 7.131 1.00 27.07 96 ALA B N 1
ATOM 6420 C CA . ALA B 1 107 ? 49.509 -22.732 7.805 1.00 30.61 96 ALA B CA 1
ATOM 6421 C C . ALA B 1 107 ? 48.945 -21.320 7.704 1.00 26.53 96 ALA B C 1
ATOM 6422 O O . ALA B 1 107 ? 49.674 -20.340 7.783 1.00 26.28 96 ALA B O 1
ATOM 6429 N N . ALA B 1 108 ? 47.641 -21.213 7.513 1.00 26.13 97 ALA B N 1
ATOM 6430 C CA . ALA B 1 108 ? 46.997 -19.909 7.522 1.00 24.68 97 ALA B CA 1
ATOM 6431 C C . ALA B 1 108 ? 46.777 -19.481 8.966 1.00 20.24 97 ALA B C 1
ATOM 6432 O O . ALA B 1 108 ? 46.285 -20.270 9.766 1.00 24.21 97 ALA B O 1
ATOM 6439 N N . LEU B 1 109 ? 47.089 -18.224 9.264 1.00 20.68 98 LEU B N 1
ATOM 6440 C CA . LEU B 1 109 ? 46.954 -17.641 10.587 1.00 19.11 98 LEU B CA 1
ATOM 6441 C C . LEU B 1 109 ? 45.721 -16.762 10.642 1.00 22.06 98 LEU B C 1
ATOM 6442 O O . LEU B 1 109 ? 45.474 -15.934 9.744 1.00 21.51 98 LEU B O 1
ATOM 6458 N N A GLU B 1 110 ? 44.961 -16.931 11.717 0.35 20.52 99 GLU B N 1
ATOM 6459 N N B GLU B 1 110 ? 44.930 -16.962 11.693 0.65 20.68 99 GLU B N 1
ATOM 6460 C CA A GLU B 1 110 ? 43.755 -16.159 11.922 0.35 20.30 99 GLU B CA 1
ATOM 6461 C CA B GLU B 1 110 ? 43.727 -16.180 11.930 0.65 20.09 99 GLU B CA 1
ATOM 6462 C C A GLU B 1 110 ? 43.825 -15.491 13.286 0.35 21.90 99 GLU B C 1
ATOM 6463 C C B GLU B 1 110 ? 43.821 -15.496 13.292 0.65 21.65 99 GLU B C 1
ATOM 6464 O O A GLU B 1 110 ? 43.954 -16.159 14.324 0.35 21.53 99 GLU B O 1
ATOM 6465 O O B GLU B 1 110 ? 43.973 -16.152 14.333 0.65 21.66 99 GLU B O 1
ATOM 6488 N N . PHE B 1 111 ? 43.839 -14.166 13.242 1.00 19.11 100 PHE B N 1
ATOM 6489 C CA . PHE B 1 111 ? 43.891 -13.321 14.417 1.00 18.29 100 PHE B CA 1
ATOM 6490 C C . PHE B 1 111 ? 42.469 -12.817 14.680 1.00 19.44 100 PHE B C 1
ATOM 6491 O O . PHE B 1 111 ? 42.066 -11.736 14.205 1.00 19.50 100 PHE B O 1
ATOM 6508 N N . ASP B 1 112 ? 41.715 -13.596 15.433 1.00 20.30 101 ASP B N 1
ATOM 6509 C CA . ASP B 1 112 ? 40.296 -13.365 15.631 1.00 21.61 101 ASP B CA 1
ATOM 6510 C C . ASP B 1 112 ? 40.037 -12.253 16.663 1.00 20.93 101 ASP B C 1
ATOM 6511 O O . ASP B 1 112 ? 40.831 -12.013 17.587 1.00 22.05 101 ASP B O 1
ATOM 6520 N N . PHE B 1 113 ? 38.945 -11.517 16.479 1.00 19.78 102 PHE B N 1
ATOM 6521 C CA . PHE B 1 113 ? 38.640 -10.411 17.409 1.00 18.19 102 PHE B CA 1
ATOM 6522 C C . PHE B 1 113 ? 39.832 -9.443 17.552 1.00 19.71 102 PHE B C 1
ATOM 6523 O O . PHE B 1 113 ? 40.149 -8.881 18.630 1.00 22.47 102 PHE B O 1
ATOM 6540 N N . THR B 1 114 ? 40.413 -9.146 16.404 1.00 21.64 103 THR B N 1
ATOM 6541 C CA . THR B 1 114 ? 41.412 -8.093 16.346 1.00 21.92 103 THR B CA 1
ATOM 6542 C C . THR B 1 114 ? 40.876 -6.751 16.832 1.00 22.87 103 THR B C 1
ATOM 6543 O O . THR B 1 114 ? 41.662 -5.929 17.303 1.00 21.72 103 THR B O 1
ATOM 6554 N N . ASP B 1 115 ? 39.555 -6.530 16.793 1.00 23.12 104 ASP B N 1
ATOM 6555 C CA . ASP B 1 115 ? 38.942 -5.329 17.357 1.00 20.82 104 ASP B CA 1
ATOM 6556 C C . ASP B 1 115 ? 39.195 -5.156 18.868 1.00 23.44 104 ASP B C 1
ATOM 6557 O O . ASP B 1 115 ? 39.128 -4.028 19.368 1.00 26.93 104 ASP B O 1
ATOM 6566 N N . LEU B 1 116 ? 39.557 -6.219 19.606 1.00 18.30 105 LEU B N 1
ATOM 6567 C CA . LEU B 1 116 ? 39.958 -6.004 21.001 1.00 21.57 105 LEU B CA 1
ATOM 6568 C C . LEU B 1 116 ? 41.227 -5.157 21.117 1.00 22.33 105 LEU B C 1
ATOM 6569 O O . LEU B 1 116 ? 41.450 -4.510 22.144 1.00 23.89 105 LEU B O 1
ATOM 6585 N N . PHE B 1 117 ? 42.078 -5.164 20.091 1.00 20.92 106 PHE B N 1
ATOM 6586 C CA . PHE B 1 117 ? 43.410 -4.558 20.141 1.00 24.78 106 PHE B CA 1
ATOM 6587 C C . PHE B 1 117 ? 43.504 -3.283 19.327 1.00 27.66 106 PHE B C 1
ATOM 6588 O O . PHE B 1 117 ? 44.426 -2.502 19.553 1.00 31.20 106 PHE B O 1
ATOM 6605 N N . ILE B 1 118 ? 42.567 -3.024 18.418 1.00 23.72 107 ILE B N 1
ATOM 6606 C CA . ILE B 1 118 ? 42.328 -1.701 17.825 1.00 20.45 107 ILE B CA 1
ATOM 6607 C C . ILE B 1 118 ? 40.891 -1.351 18.201 1.00 22.83 107 ILE B C 1
ATOM 6608 O O . ILE B 1 118 ? 39.989 -1.339 17.337 1.00 23.87 107 ILE B O 1
ATOM 6624 N N . PRO B 1 119 ? 40.606 -1.091 19.476 1.00 21.22 108 PRO B N 1
ATOM 6625 C CA . PRO B 1 119 ? 39.199 -0.952 19.896 1.00 25.14 108 PRO B CA 1
ATOM 6626 C C . PRO B 1 119 ? 38.484 0.253 19.284 1.00 23.82 108 PRO B C 1
ATOM 6627 O O . PRO B 1 119 ? 37.237 0.288 19.283 1.00 23.99 108 PRO B O 1
ATOM 6638 N N . GLN B 1 120 ? 39.236 1.230 18.736 1.00 24.24 109 GLN B N 1
ATOM 6639 C CA . GLN B 1 120 ? 38.600 2.313 17.980 1.00 25.74 109 GLN B CA 1
ATOM 6640 C C . GLN B 1 120 ? 37.814 1.779 16.768 1.00 24.27 109 GLN B C 1
ATOM 6641 O O . GLN B 1 120 ? 36.932 2.457 16.261 1.00 23.56 109 GLN B O 1
ATOM 6655 N N . VAL B 1 121 ? 38.154 0.614 16.219 1.00 20.62 110 VAL B N 1
ATOM 6656 C CA . VAL B 1 121 ? 37.387 0.144 15.081 1.00 22.51 110 VAL B CA 1
ATOM 6657 C C . VAL B 1 121 ? 35.989 -0.275 15.478 1.00 23.04 110 VAL B C 1
ATOM 6658 O O . VAL B 1 121 ? 35.122 -0.302 14.596 1.00 28.00 110 VAL B O 1
ATOM 6671 N N . ARG B 1 122 ? 35.754 -0.591 16.768 1.00 25.73 111 ARG B N 1
ATOM 6672 C CA . ARG B 1 122 ? 34.460 -1.090 17.211 1.00 27.45 111 ARG B CA 1
ATOM 6673 C C . ARG B 1 122 ? 33.387 -0.064 16.949 1.00 32.24 111 ARG B C 1
ATOM 6674 O O . ARG B 1 122 ? 32.319 -0.414 16.445 1.00 30.87 111 ARG B O 1
ATOM 6695 N N . ARG B 1 123 ? 33.714 1.218 17.183 1.00 37.10 112 ARG B N 1
ATOM 6696 C CA . ARG B 1 123 ? 32.839 2.329 16.838 1.00 44.16 112 ARG B CA 1
ATOM 6697 C C . ARG B 1 123 ? 32.401 2.216 15.396 1.00 35.35 112 ARG B C 1
ATOM 6698 O O . ARG B 1 123 ? 31.201 2.334 15.071 1.00 34.78 112 ARG B O 1
ATOM 6719 N N . TRP B 1 124 ? 33.403 2.059 14.515 1.00 33.25 113 TRP B N 1
ATOM 6720 C CA . TRP B 1 124 ? 33.127 2.078 13.089 1.00 30.05 113 TRP B CA 1
ATOM 6721 C C . TRP B 1 124 ? 32.247 0.896 12.742 1.00 28.37 113 TRP B C 1
ATOM 6722 O O . TRP B 1 124 ? 31.295 1.031 11.970 1.00 30.26 113 TRP B O 1
ATOM 6743 N N . ILE B 1 125 ? 32.567 -0.277 13.296 1.00 29.26 114 ILE B N 1
ATOM 6744 C CA . ILE B 1 125 ? 31.831 -1.491 12.974 1.00 28.72 114 ILE B CA 1
ATOM 6745 C C . ILE B 1 125 ? 30.371 -1.311 13.354 1.00 32.59 114 ILE B C 1
ATOM 6746 O O . ILE B 1 125 ? 29.472 -1.606 12.552 1.00 28.40 114 ILE B O 1
ATOM 6762 N N . GLU B 1 126 ? 30.118 -0.673 14.518 1.00 29.53 115 GLU B N 1
ATOM 6763 C CA . GLU B 1 126 ? 28.731 -0.521 14.953 1.00 31.57 115 GLU B CA 1
ATOM 6764 C C . GLU B 1 126 ? 28.007 0.398 13.989 1.00 31.80 115 GLU B C 1
ATOM 6765 O O . GLU B 1 126 ? 26.875 0.126 13.569 1.00 32.78 115 GLU B O 1
ATOM 6777 N N . LYS B 1 127 ? 28.722 1.436 13.527 1.00 35.35 116 LYS B N 1
ATOM 6778 C CA . LYS B 1 127 ? 28.189 2.340 12.507 1.00 35.56 116 LYS B CA 1
ATOM 6779 C C . LYS B 1 127 ? 27.853 1.588 11.212 1.00 32.69 116 LYS B C 1
ATOM 6780 O O . LYS B 1 127 ? 26.755 1.712 10.658 1.00 32.68 116 LYS B O 1
ATOM 6793 N N . LEU B 1 128 ? 28.795 0.793 10.719 1.00 29.16 117 LEU B N 1
ATOM 6794 C CA . LEU B 1 128 ? 28.578 0.003 9.513 1.00 32.07 117 LEU B CA 1
ATOM 6795 C C . LEU B 1 128 ? 27.393 -0.945 9.692 1.00 30.59 117 LEU B C 1
ATOM 6796 O O . LEU B 1 128 ? 26.552 -1.094 8.787 1.00 27.33 117 LEU B O 1
ATOM 6812 N N . LYS B 1 129 ? 27.271 -1.538 10.893 1.00 28.35 118 LYS B N 1
ATOM 6813 C CA . LYS B 1 129 ? 26.153 -2.438 11.148 1.00 29.94 118 LYS B CA 1
ATOM 6814 C C . LYS B 1 129 ? 24.833 -1.705 10.953 1.00 28.80 118 LYS B C 1
ATOM 6815 O O . LYS B 1 129 ? 23.903 -2.229 10.324 1.00 31.78 118 LYS B O 1
ATOM 6834 N N . ALA B 1 130 ? 24.735 -0.489 11.480 1.00 28.57 119 ALA B N 1
ATOM 6835 C CA . ALA B 1 130 ? 23.535 0.321 11.262 1.00 30.77 119 ALA B CA 1
ATOM 6836 C C . ALA B 1 130 ? 23.388 0.723 9.789 1.00 31.32 119 ALA B C 1
ATOM 6837 O O . ALA B 1 130 ? 22.272 0.796 9.251 1.00 33.70 119 ALA B O 1
ATOM 6844 N N . GLU B 1 131 ? 24.488 1.004 9.113 1.00 33.67 120 GLU B N 1
ATOM 6845 C CA . GLU B 1 131 ? 24.342 1.455 7.728 1.00 39.18 120 GLU B CA 1
ATOM 6846 C C . GLU B 1 131 ? 23.856 0.321 6.838 1.00 39.78 120 GLU B C 1
ATOM 6847 O O . GLU B 1 131 ? 23.156 0.534 5.837 1.00 36.45 120 GLU B O 1
ATOM 6859 N N . LEU B 1 132 ? 24.243 -0.886 7.172 1.00 30.44 121 LEU B N 1
ATOM 6860 C CA . LEU B 1 132 ? 23.748 -2.067 6.488 1.00 27.84 121 LEU B CA 1
ATOM 6861 C C . LEU B 1 132 ? 22.365 -2.520 6.950 1.00 29.14 121 LEU B C 1
ATOM 6862 O O . LEU B 1 132 ? 21.888 -3.526 6.438 1.00 27.51 121 LEU B O 1
ATOM 6878 N N . ARG B 1 133 ? 21.737 -1.836 7.902 1.00 29.50 122 ARG B N 1
ATOM 6879 C CA . ARG B 1 133 ? 20.398 -2.166 8.411 1.00 33.80 122 ARG B CA 1
ATOM 6880 C C . ARG B 1 133 ? 20.315 -3.560 9.061 1.00 31.71 122 ARG B C 1
ATOM 6881 O O . ARG B 1 133 ? 19.258 -4.211 9.086 1.00 28.71 122 ARG B O 1
ATOM 6902 N N . LEU B 1 134 ? 21.400 -3.977 9.638 1.00 27.14 123 LEU B N 1
ATOM 6903 C CA . LEU B 1 134 ? 21.438 -5.203 10.424 1.00 25.16 123 LEU B CA 1
ATOM 6904 C C . LEU B 1 134 ? 20.799 -4.985 11.792 1.00 30.00 123 LEU B C 1
ATOM 6905 O O . LEU B 1 134 ? 20.881 -3.892 12.346 1.00 29.38 123 LEU B O 1
ATOM 6921 N N . PRO B 1 135 ? 20.122 -5.995 12.338 1.00 28.34 124 PRO B N 1
ATOM 6922 C CA . PRO B 1 135 ? 19.684 -5.915 13.742 1.00 31.65 124 PRO B CA 1
ATOM 6923 C C . PRO B 1 135 ? 20.831 -5.496 14.666 1.00 28.08 124 PRO B C 1
ATOM 6924 O O . PRO B 1 135 ? 22.003 -5.847 14.468 1.00 23.42 124 PRO B O 1
ATOM 6935 N N . ALA B 1 136 ? 20.495 -4.686 15.669 1.00 32.24 125 ALA B N 1
ATOM 6936 C CA . ALA B 1 136 ? 21.496 -4.250 16.650 1.00 36.02 125 ALA B CA 1
ATOM 6937 C C . ALA B 1 136 ? 22.243 -5.408 17.326 1.00 32.81 125 ALA B C 1
ATOM 6938 O O . ALA B 1 136 ? 23.442 -5.301 17.616 1.00 28.51 125 ALA B O 1
ATOM 6945 N N . GLY B 1 137 ? 21.568 -6.498 17.581 1.00 27.33 126 GLY B N 1
ATOM 6946 C CA . GLY B 1 137 ? 22.173 -7.658 18.193 1.00 26.73 126 GLY B CA 1
ATOM 6947 C C . GLY B 1 137 ? 23.068 -8.484 17.321 1.00 28.70 126 GLY B C 1
ATOM 6948 O O . GLY B 1 137 ? 23.653 -9.449 17.814 1.00 27.41 126 GLY B O 1
ATOM 6952 N N . THR B 1 138 ? 23.197 -8.154 16.051 1.00 23.90 127 THR B N 1
ATOM 6953 C CA . THR B 1 138 ? 24.012 -8.949 15.141 1.00 27.85 127 THR B CA 1
ATOM 6954 C C . THR B 1 138 ? 25.459 -9.019 15.630 1.00 23.35 127 THR B C 1
ATOM 6955 O O . THR B 1 138 ? 26.046 -8.007 16.041 1.00 22.68 127 THR B O 1
ATOM 6966 N N . SER B 1 139 ? 26.068 -10.197 15.494 1.00 22.18 128 SER B N 1
ATOM 6967 C CA . SER B 1 139 ? 27.482 -10.377 15.853 1.00 21.67 128 SER B CA 1
ATOM 6968 C C . SER B 1 139 ? 28.397 -9.625 14.872 1.00 18.07 128 SER B C 1
ATOM 6969 O O . SER B 1 139 ? 28.082 -9.463 13.681 1.00 20.25 128 SER B O 1
ATOM 6977 N N . SER B 1 140 ? 29.477 -9.034 15.402 1.00 18.91 129 SER B N 1
ATOM 6978 C CA . SER B 1 140 ? 30.366 -8.282 14.532 1.00 19.22 129 SER B CA 1
ATOM 6979 C C . SER B 1 140 ? 31.760 -8.261 15.115 1.00 20.74 129 SER B C 1
ATOM 6980 O O . SER B 1 140 ? 31.924 -8.155 16.335 1.00 18.62 129 SER B O 1
ATOM 6988 N N . LYS B 1 141 ? 32.752 -8.340 14.247 1.00 20.35 130 LYS B N 1
ATOM 6989 C CA . LYS B 1 141 ? 34.142 -8.321 14.705 1.00 17.20 130 LYS B CA 1
ATOM 6990 C C . LYS B 1 141 ? 35.070 -7.986 13.539 1.00 19.40 130 LYS B C 1
ATOM 6991 O O . LYS B 1 141 ? 34.672 -7.978 12.372 1.00 19.48 130 LYS B O 1
ATOM 7010 N N . ALA B 1 142 ? 36.337 -7.725 13.887 1.00 18.18 131 ALA B N 1
ATOM 7011 C CA . ALA B 1 142 ? 37.437 -7.704 12.929 1.00 20.89 131 ALA B CA 1
ATOM 7012 C C . ALA B 1 142 ? 38.311 -8.946 13.091 1.00 19.46 131 ALA B C 1
ATOM 7013 O O . ALA B 1 142 ? 38.540 -9.400 14.213 1.00 22.68 131 ALA B O 1
ATOM 7020 N N . ILE B 1 143 ? 38.825 -9.464 11.965 1.00 18.35 132 ILE B N 1
ATOM 7021 C CA . ILE B 1 143 ? 39.725 -10.613 11.964 1.00 22.77 132 ILE B CA 1
ATOM 7022 C C . ILE B 1 143 ? 40.832 -10.286 11.002 1.00 21.03 132 ILE B C 1
ATOM 7023 O O . ILE B 1 143 ? 40.521 -9.815 9.909 1.00 20.78 132 ILE B O 1
ATOM 7039 N N . VAL B 1 144 ? 42.095 -10.658 11.325 1.00 20.76 133 VAL B N 1
ATOM 7040 C CA . VAL B 1 144 ? 43.223 -10.557 10.378 1.00 18.47 133 VAL B CA 1
ATOM 7041 C C . VAL B 1 144 ? 43.635 -11.957 9.932 1.00 18.56 133 VAL B C 1
ATOM 7042 O O . VAL B 1 144 ? 43.642 -12.882 10.734 1.00 22.23 133 VAL B O 1
ATOM 7055 N N . TYR B 1 145 ? 43.854 -12.135 8.631 1.00 18.19 134 TYR B N 1
ATOM 7056 C CA . TYR B 1 145 ? 44.279 -13.390 8.009 1.00 18.71 134 TYR B CA 1
ATOM 7057 C C . TYR B 1 145 ? 45.629 -13.194 7.340 1.00 21.06 134 TYR B C 1
ATOM 7058 O O . TYR B 1 145 ? 45.821 -12.203 6.619 1.00 20.11 134 TYR B O 1
ATOM 7076 N N . ALA B 1 146 ? 46.580 -14.071 7.664 1.00 21.22 135 ALA B N 1
ATOM 7077 C CA . ALA B 1 146 ? 47.928 -14.024 7.116 1.00 21.25 135 ALA B CA 1
ATOM 7078 C C . ALA B 1 146 ? 48.308 -15.408 6.635 1.00 21.09 135 ALA B C 1
ATOM 7079 O O . ALA B 1 146 ? 47.999 -16.406 7.286 1.00 22.61 135 ALA B O 1
ATOM 7086 N N . ALA B 1 147 ? 48.955 -15.463 5.476 1.00 22.40 136 ALA B N 1
ATOM 7087 C CA . ALA B 1 147 ? 49.387 -16.759 4.957 1.00 24.94 136 ALA B CA 1
ATOM 7088 C C . ALA B 1 147 ? 50.482 -16.581 3.916 1.00 23.50 136 ALA B C 1
ATOM 7089 O O . ALA B 1 147 ? 50.617 -15.530 3.300 1.00 25.49 136 ALA B O 1
ATOM 7096 N N . LYS B 1 148 ? 51.244 -17.642 3.726 1.00 25.47 137 LYS B N 1
ATOM 7097 C CA . LYS B 1 148 ? 52.250 -17.710 2.676 1.00 27.75 137 LYS B CA 1
ATOM 7098 C C . LYS B 1 148 ? 52.415 -19.167 2.256 1.00 27.77 137 LYS B C 1
ATOM 7099 O O . LYS B 1 148 ? 51.775 -20.073 2.786 1.00 26.17 137 LYS B O 1
ATOM 7118 N N . ASN B 1 149 ? 53.293 -19.375 1.275 1.00 31.47 138 ASN B N 1
ATOM 7119 C CA . ASN B 1 149 ? 53.748 -20.708 0.886 1.00 36.59 138 ASN B CA 1
ATOM 7120 C C . ASN B 1 149 ? 52.589 -21.599 0.437 1.00 39.27 138 ASN B C 1
ATOM 7121 O O . ASN B 1 149 ? 52.602 -22.814 0.627 1.00 37.97 138 ASN B O 1
ATOM 7132 N N . GLY B 1 150 ? 51.565 -21.001 -0.143 1.00 34.64 139 GLY B N 1
ATOM 7133 C CA . GLY B 1 150 ? 50.442 -21.758 -0.628 1.00 34.42 139 GLY B CA 1
ATOM 7134 C C . GLY B 1 150 ? 49.371 -22.041 0.377 1.00 31.06 139 GLY B C 1
ATOM 7135 O O . GLY B 1 150 ? 48.376 -22.676 0.010 1.00 31.57 139 GLY B O 1
ATOM 7139 N N . GLY B 1 151 ? 49.486 -21.511 1.604 1.00 26.01 140 GLY B N 1
ATOM 7140 C CA . GLY B 1 151 ? 48.462 -21.705 2.595 1.00 26.32 140 GLY B CA 1
ATOM 7141 C C . GLY B 1 151 ? 47.180 -20.887 2.356 1.00 23.78 140 GLY B C 1
ATOM 7142 O O . GLY B 1 151 ? 47.073 -19.996 1.503 1.00 25.42 140 GLY B O 1
ATOM 7146 N N . GLY B 1 152 ? 46.189 -21.260 3.148 1.00 25.00 141 GLY B N 1
ATOM 7147 C CA . GLY B 1 152 ? 44.857 -20.721 3.076 1.00 23.61 141 GLY B CA 1
ATOM 7148 C C . GLY B 1 152 ? 43.846 -21.767 3.522 1.00 26.60 141 GLY B C 1
ATOM 7149 O O . GLY B 1 152 ? 44.158 -22.701 4.270 1.00 24.56 141 GLY B O 1
ATOM 7153 N N . PHE B 1 153 ? 42.616 -21.530 3.096 1.00 25.18 142 PHE B N 1
ATOM 7154 C CA . PHE B 1 153 ? 41.483 -22.357 3.479 1.00 24.79 142 PHE B CA 1
ATOM 7155 C C . PHE B 1 153 ? 40.940 -23.133 2.291 1.00 26.61 142 PHE B C 1
ATOM 7156 O O . PHE B 1 153 ? 40.724 -22.586 1.204 1.00 26.03 142 PHE B O 1
ATOM 7173 N N . LYS B 1 154 ? 40.653 -24.401 2.534 1.00 23.40 143 LYS B N 1
ATOM 7174 C CA . LYS B 1 154 ? 40.021 -25.238 1.533 1.00 30.89 143 LYS B CA 1
ATOM 7175 C C . LYS B 1 154 ? 38.545 -24.861 1.394 1.00 25.99 143 LYS B C 1
ATOM 7176 O O . LYS B 1 154 ? 37.983 -24.129 2.217 1.00 28.19 143 LYS B O 1
ATOM 7186 N N . ALA B 1 155 ? 37.918 -25.401 0.350 1.00 27.54 144 ALA B N 1
ATOM 7187 C CA . ALA B 1 155 ? 36.542 -25.060 0.014 1.00 24.47 144 ALA B CA 1
ATOM 7188 C C . ALA B 1 155 ? 35.594 -25.230 1.194 1.00 23.94 144 ALA B C 1
ATOM 7189 O O . ALA B 1 155 ? 35.557 -26.277 1.850 1.00 23.74 144 ALA B O 1
ATOM 7196 N N . HIS B 1 156 ? 34.809 -24.185 1.455 1.00 22.80 145 HIS B N 1
ATOM 7197 C CA . HIS B 1 156 ? 33.860 -24.212 2.556 1.00 21.58 145 HIS B CA 1
ATOM 7198 C C . HIS B 1 156 ? 32.820 -23.129 2.320 1.00 23.46 145 HIS B C 1
ATOM 7199 O O . HIS B 1 156 ? 32.978 -22.290 1.425 1.00 23.03 145 HIS B O 1
ATOM 7213 N N . PHE B 1 157 ? 31.762 -23.127 3.154 1.00 22.64 146 PHE B N 1
ATOM 7214 C CA . PHE B 1 157 ? 30.972 -21.913 3.307 1.00 25.17 146 PHE B CA 1
ATOM 7215 C C . PHE B 1 157 ? 30.789 -21.549 4.780 1.00 22.18 146 PHE B C 1
ATOM 7216 O O . PHE B 1 157 ? 30.930 -22.366 5.691 1.00 23.06 146 PHE B O 1
ATOM 7233 N N . ASP B 1 158 ? 30.355 -20.316 4.999 1.00 23.15 147 ASP B N 1
ATOM 7234 C CA . ASP B 1 158 ? 30.201 -19.752 6.331 1.00 23.34 147 ASP B CA 1
ATOM 7235 C C . ASP B 1 158 ? 28.753 -19.293 6.493 1.00 19.56 147 ASP B C 1
ATOM 7236 O O . ASP B 1 158 ? 28.066 -19.058 5.514 1.00 21.23 147 ASP B O 1
ATOM 7245 N N . ALA B 1 159 ? 28.318 -19.138 7.746 1.00 19.91 148 ALA B N 1
ATOM 7246 C CA . ALA B 1 159 ? 27.060 -18.492 8.081 1.00 20.92 148 ALA B CA 1
ATOM 7247 C C . ALA B 1 159 ? 27.208 -17.010 8.331 1.00 19.96 148 ALA B C 1
ATOM 7248 O O . ALA B 1 159 ? 26.258 -16.395 8.821 1.00 28.32 148 ALA B O 1
ATOM 7255 N N . TYR B 1 160 ? 28.349 -16.436 7.974 1.00 18.61 149 TYR B N 1
ATOM 7256 C CA . TYR B 1 160 ? 28.687 -15.040 8.190 1.00 18.21 149 TYR B CA 1
ATOM 7257 C C . TYR B 1 160 ? 28.953 -14.393 6.823 1.00 20.09 149 TYR B C 1
ATOM 7258 O O . TYR B 1 160 ? 29.295 -15.064 5.848 1.00 23.55 149 TYR B O 1
ATOM 7276 N N . THR B 1 161 ? 28.902 -13.071 6.784 1.00 21.53 150 THR B N 1
ATOM 7277 C CA . THR B 1 161 ? 29.305 -12.296 5.618 1.00 19.98 150 THR B CA 1
ATOM 7278 C C . THR B 1 161 ? 30.503 -11.447 6.013 1.00 22.05 150 THR B C 1
ATOM 7279 O O . THR B 1 161 ? 30.715 -11.135 7.197 1.00 23.15 150 THR B O 1
ATOM 7290 N N . ASN B 1 162 ? 31.310 -11.118 5.016 1.00 20.07 151 ASN B N 1
ATOM 7291 C CA . ASN B 1 162 ? 32.567 -10.432 5.270 1.00 23.78 151 ASN B CA 1
ATOM 7292 C C . ASN B 1 162 ? 32.802 -9.259 4.322 1.00 22.74 151 ASN B C 1
ATOM 7293 O O . ASN B 1 162 ? 32.494 -9.341 3.137 1.00 20.00 151 ASN B O 1
ATOM 7304 N N A LEU B 1 163 ? 33.356 -8.184 4.853 0.33 22.45 152 LEU B N 1
ATOM 7305 N N B LEU B 1 163 ? 33.331 -8.174 4.855 0.67 21.36 152 LEU B N 1
ATOM 7306 C CA A LEU B 1 163 ? 34.004 -7.155 4.040 0.33 24.54 152 LEU B CA 1
ATOM 7307 C CA B LEU B 1 163 ? 33.997 -7.162 4.034 0.67 23.87 152 LEU B CA 1
ATOM 7308 C C A LEU B 1 163 ? 35.505 -7.352 4.175 0.33 23.35 152 LEU B C 1
ATOM 7309 C C B LEU B 1 163 ? 35.496 -7.368 4.177 0.67 23.89 152 LEU B C 1
ATOM 7310 O O A LEU B 1 163 ? 36.042 -7.261 5.283 0.33 21.58 152 LEU B O 1
ATOM 7311 O O B LEU B 1 163 ? 36.019 -7.313 5.294 0.67 21.36 152 LEU B O 1
ATOM 7342 N N . ILE B 1 164 ? 36.182 -7.649 3.073 1.00 21.88 153 ILE B N 1
ATOM 7343 C CA . ILE B 1 164 ? 37.562 -8.116 3.110 1.00 22.83 153 ILE B CA 1
ATOM 7344 C C . ILE B 1 164 ? 38.447 -7.047 2.489 1.00 23.67 153 ILE B C 1
ATOM 7345 O O . ILE B 1 164 ? 38.247 -6.674 1.343 1.00 26.09 153 ILE B O 1
ATOM 7361 N N . PHE B 1 165 ? 39.449 -6.576 3.230 1.00 23.82 154 PHE B N 1
ATOM 7362 C CA . PHE B 1 165 ? 40.345 -5.523 2.761 1.00 23.84 154 PHE B CA 1
ATOM 7363 C C . PHE B 1 165 ? 41.726 -6.138 2.593 1.00 23.15 154 PHE B C 1
ATOM 7364 O O . PHE B 1 165 ? 42.391 -6.434 3.589 1.00 26.46 154 PHE B O 1
ATOM 7381 N N . GLN B 1 166 ? 42.164 -6.321 1.349 1.00 25.25 155 GLN B N 1
ATOM 7382 C CA . GLN B 1 166 ? 43.445 -6.960 1.074 1.00 28.80 155 GLN B CA 1
ATOM 7383 C C . GLN B 1 166 ? 44.553 -5.935 1.284 1.00 26.40 155 GLN B C 1
ATOM 7384 O O . GLN B 1 166 ? 44.543 -4.866 0.656 1.00 23.54 155 GLN B O 1
ATOM 7398 N N . ILE B 1 167 ? 45.502 -6.222 2.171 1.00 24.10 156 ILE B N 1
ATOM 7399 C CA . ILE B 1 167 ? 46.523 -5.220 2.552 1.00 25.36 156 ILE B CA 1
ATOM 7400 C C . ILE B 1 167 ? 47.874 -5.509 1.910 1.00 29.21 156 ILE B C 1
ATOM 7401 O O . ILE B 1 167 ? 48.503 -4.614 1.349 1.00 31.60 156 ILE B O 1
ATOM 7417 N N . GLN B 1 168 ? 48.349 -6.738 1.989 1.00 25.53 157 GLN B N 1
ATOM 7418 C CA . GLN B 1 168 ? 49.636 -7.126 1.442 1.00 31.28 157 GLN B CA 1
ATOM 7419 C C . GLN B 1 168 ? 49.458 -8.367 0.581 1.00 27.90 157 GLN B C 1
ATOM 7420 O O . GLN B 1 168 ? 48.690 -9.282 0.932 1.00 25.79 157 GLN B O 1
ATOM 7434 N N . GLY B 1 169 ? 50.206 -8.390 -0.533 1.00 29.70 158 GLY B N 1
ATOM 7435 C CA . GLY B 1 169 ? 50.348 -9.581 -1.337 1.00 31.55 158 GLY B CA 1
ATOM 7436 C C . GLY B 1 169 ? 49.141 -9.826 -2.224 1.00 32.92 158 GLY B C 1
ATOM 7437 O O . GLY B 1 169 ? 48.128 -9.116 -2.189 1.00 30.32 158 GLY B O 1
ATOM 7441 N N . GLU B 1 170 ? 49.286 -10.842 -3.072 1.00 30.95 159 GLU B N 1
ATOM 7442 C CA . GLU B 1 170 ? 48.263 -11.234 -4.031 1.00 34.99 159 GLU B CA 1
ATOM 7443 C C . GLU B 1 170 ? 47.667 -12.562 -3.579 1.00 32.77 159 GLU B C 1
ATOM 7444 O O . GLU B 1 170 ? 48.377 -13.556 -3.386 1.00 30.75 159 GLU B O 1
ATOM 7456 N N . LYS B 1 171 ? 46.372 -12.573 -3.371 1.00 30.48 160 LYS B N 1
ATOM 7457 C CA . LYS B 1 171 ? 45.718 -13.730 -2.798 1.00 29.96 160 LYS B CA 1
ATOM 7458 C C . LYS B 1 171 ? 44.669 -14.222 -3.774 1.00 29.75 160 LYS B C 1
ATOM 7459 O O . LYS B 1 171 ? 43.834 -13.438 -4.242 1.00 29.68 160 LYS B O 1
ATOM 7478 N N . THR B 1 172 ? 44.681 -15.512 -4.042 1.00 28.91 161 THR B N 1
ATOM 7479 C CA . THR B 1 172 ? 43.745 -16.134 -4.970 1.00 28.15 161 THR B CA 1
ATOM 7480 C C . THR B 1 172 ? 42.527 -16.688 -4.236 1.00 28.25 161 THR B C 1
ATOM 7481 O O . THR B 1 172 ? 42.656 -17.556 -3.345 1.00 27.66 161 THR B O 1
ATOM 7492 N N . TRP B 1 173 ? 41.363 -16.091 -4.538 1.00 28.60 162 TRP B N 1
ATOM 7493 C CA . TRP B 1 173 ? 40.059 -16.530 -4.062 1.00 27.39 162 TRP B CA 1
ATOM 7494 C C . TRP B 1 173 ? 39.336 -17.322 -5.153 1.00 30.76 162 TRP B C 1
ATOM 7495 O O . TRP B 1 173 ? 39.427 -16.993 -6.341 1.00 30.04 162 TRP B O 1
ATOM 7516 N N . LYS B 1 174 ? 38.687 -18.404 -4.749 1.00 27.14 163 LYS B N 1
ATOM 7517 C CA . LYS B 1 174 ? 37.704 -19.081 -5.578 1.00 29.90 163 LYS B CA 1
ATOM 7518 C C . LYS B 1 174 ? 36.332 -18.833 -4.951 1.00 28.68 163 LYS B C 1
ATOM 7519 O O . LYS B 1 174 ? 36.159 -19.015 -3.731 1.00 27.51 163 LYS B O 1
ATOM 7538 N N . LEU B 1 175 ? 35.360 -18.449 -5.785 1.00 29.97 164 LEU B N 1
ATOM 7539 C CA . LEU B 1 175 ? 33.995 -18.159 -5.359 1.00 30.56 164 LEU B CA 1
ATOM 7540 C C . LEU B 1 175 ? 33.012 -18.922 -6.233 1.00 30.37 164 LEU B C 1
ATOM 7541 O O . LEU B 1 175 ? 33.072 -18.813 -7.445 1.00 30.73 164 LEU B O 1
ATOM 7557 N N . ALA B 1 176 ? 32.077 -19.624 -5.636 1.00 34.64 165 ALA B N 1
ATOM 7558 C CA . ALA B 1 176 ? 31.078 -20.354 -6.410 1.00 32.62 165 ALA B CA 1
ATOM 7559 C C . ALA B 1 176 ? 29.718 -20.220 -5.747 1.00 32.48 165 ALA B C 1
ATOM 7560 O O . ALA B 1 176 ? 29.604 -20.246 -4.518 1.00 26.60 165 ALA B O 1
ATOM 7567 N N . LYS B 1 177 ? 28.688 -20.073 -6.571 1.00 32.33 166 LYS B N 1
ATOM 7568 C CA . LYS B 1 177 ? 27.326 -20.078 -6.087 1.00 33.62 166 LYS B CA 1
ATOM 7569 C C . LYS B 1 177 ? 27.038 -21.402 -5.381 1.00 31.38 166 LYS B C 1
ATOM 7570 O O . LYS B 1 177 ? 27.477 -22.483 -5.787 1.00 29.05 166 LYS B O 1
ATOM 7589 N N . ASN B 1 178 ? 26.296 -21.308 -4.303 1.00 31.79 167 ASN B N 1
ATOM 7590 C CA . ASN B 1 178 ? 25.970 -22.469 -3.501 1.00 30.29 167 ASN B CA 1
ATOM 7591 C C . ASN B 1 178 ? 24.619 -22.979 -3.966 1.00 35.13 167 ASN B C 1
ATOM 7592 O O . ASN B 1 178 ? 23.587 -22.365 -3.663 1.00 33.27 167 ASN B O 1
ATOM 7603 N N . GLU B 1 179 ? 24.629 -24.114 -4.673 1.00 33.92 168 GLU B N 1
ATOM 7604 C CA . GLU B 1 179 ? 23.417 -24.780 -5.148 1.00 36.76 168 GLU B CA 1
ATOM 7605 C C . GLU B 1 179 ? 22.855 -25.745 -4.112 1.00 34.37 168 GLU B C 1
ATOM 7606 O O . GLU B 1 179 ? 21.788 -26.334 -4.304 1.00 35.76 168 GLU B O 1
ATOM 7618 N N . ASN B 1 180 ? 23.551 -25.919 -3.005 1.00 34.86 169 ASN B N 1
ATOM 7619 C CA . ASN B 1 180 ? 23.150 -26.918 -2.038 1.00 36.08 169 ASN B CA 1
ATOM 7620 C C . ASN B 1 180 ? 22.369 -26.343 -0.884 1.00 31.24 169 ASN B C 1
ATOM 7621 O O . ASN B 1 180 ? 21.497 -27.026 -0.343 1.00 32.15 169 ASN B O 1
ATOM 7632 N N . VAL B 1 181 ? 22.640 -25.112 -0.479 1.00 34.30 170 VAL B N 1
ATOM 7633 C CA . VAL B 1 181 ? 21.933 -24.577 0.675 1.00 33.09 170 VAL B CA 1
ATOM 7634 C C . VAL B 1 181 ? 21.755 -23.099 0.440 1.00 32.37 170 VAL B C 1
ATOM 7635 O O . VAL B 1 181 ? 22.723 -22.404 0.117 1.00 33.19 170 VAL B O 1
ATOM 7648 N N . SER B 1 182 ? 20.519 -22.628 0.607 1.00 32.72 171 SER B N 1
ATOM 7649 C CA . SER B 1 182 ? 20.180 -21.210 0.706 1.00 34.01 171 SER B CA 1
ATOM 7650 C C . SER B 1 182 ? 20.254 -20.776 2.168 1.00 31.61 171 SER B C 1
ATOM 7651 O O . SER B 1 182 ? 19.719 -21.478 3.034 1.00 29.95 171 SER B O 1
ATOM 7659 N N . ASN B 1 183 ? 20.918 -19.645 2.443 1.00 27.48 172 ASN B N 1
ATOM 7660 C CA . ASN B 1 183 ? 20.913 -19.031 3.770 1.00 26.99 172 ASN B CA 1
ATOM 7661 C C . ASN B 1 183 ? 21.343 -20.029 4.847 1.00 28.50 172 ASN B C 1
ATOM 7662 O O . ASN B 1 183 ? 20.624 -20.243 5.841 1.00 25.96 172 ASN B O 1
ATOM 7673 N N . PRO B 1 184 ? 22.522 -20.622 4.690 1.00 25.28 173 PRO B N 1
ATOM 7674 C CA . PRO B 1 184 ? 23.003 -21.558 5.709 1.00 25.38 173 PRO B CA 1
ATOM 7675 C C . PRO B 1 184 ? 23.208 -20.839 7.037 1.00 27.13 173 PRO B C 1
ATOM 7676 O O . PRO B 1 184 ? 23.695 -19.705 7.095 1.00 23.27 173 PRO B O 1
ATOM 7687 N N A MET B 1 185 ? 22.871 -21.532 8.115 0.32 27.09 174 MET B N 1
ATOM 7688 N N B MET B 1 185 ? 22.868 -21.525 8.117 0.68 26.45 174 MET B N 1
ATOM 7689 C CA A MET B 1 185 ? 23.021 -20.988 9.453 0.32 28.16 174 MET B CA 1
ATOM 7690 C CA B MET B 1 185 ? 23.032 -20.973 9.446 0.68 28.34 174 MET B CA 1
ATOM 7691 C C A MET B 1 185 ? 24.149 -21.657 10.225 0.32 25.25 174 MET B C 1
ATOM 7692 C C B MET B 1 185 ? 24.143 -21.664 10.221 0.68 25.06 174 MET B C 1
ATOM 7693 O O A MET B 1 185 ? 24.223 -21.497 11.439 0.32 25.82 174 MET B O 1
ATOM 7694 O O B MET B 1 185 ? 24.213 -21.504 11.430 0.68 25.96 174 MET B O 1
ATOM 7721 N N . GLN B 1 186 ? 25.009 -22.422 9.559 1.00 24.22 175 GLN B N 1
ATOM 7722 C CA . GLN B 1 186 ? 26.210 -22.949 10.183 1.00 22.81 175 GLN B CA 1
ATOM 7723 C C . GLN B 1 186 ? 27.288 -23.094 9.120 1.00 23.32 175 GLN B C 1
ATOM 7724 O O . GLN B 1 186 ? 26.999 -23.073 7.929 1.00 25.40 175 GLN B O 1
ATOM 7738 N N . HIS B 1 187 ? 28.521 -23.273 9.556 1.00 23.97 176 HIS B N 1
ATOM 7739 C CA . HIS B 1 187 ? 29.688 -23.434 8.699 1.00 27.63 176 HIS B CA 1
ATOM 7740 C C . HIS B 1 187 ? 29.695 -24.837 8.116 1.00 25.95 176 HIS B C 1
ATOM 7741 O O . HIS B 1 187 ? 29.237 -25.807 8.738 1.00 24.71 176 HIS B O 1
ATOM 7755 N N . TYR B 1 188 ? 30.283 -24.969 6.943 1.00 24.11 177 TYR B N 1
ATOM 7756 C CA . TYR B 1 188 ? 30.497 -26.329 6.455 1.00 26.31 177 TYR B CA 1
ATOM 7757 C C . TYR B 1 188 ? 31.781 -26.426 5.627 1.00 24.14 177 TYR B C 1
ATOM 7758 O O . TYR B 1 188 ? 31.999 -25.634 4.708 1.00 24.31 177 TYR B O 1
ATOM 7776 N N . ASP B 1 189 ? 32.593 -27.451 5.892 1.00 29.67 178 ASP B N 1
ATOM 7777 C CA . ASP B 1 189 ? 33.804 -27.668 5.113 1.00 33.95 178 ASP B CA 1
ATOM 7778 C C . ASP B 1 189 ? 33.481 -28.728 4.081 1.00 32.87 178 ASP B C 1
ATOM 7779 O O . ASP B 1 189 ? 32.939 -29.767 4.437 1.00 33.20 178 ASP B O 1
ATOM 7788 N N . LEU B 1 190 ? 33.797 -28.473 2.815 1.00 36.19 179 LEU B N 1
ATOM 7789 C CA . LEU B 1 190 ? 33.515 -29.453 1.770 1.00 42.70 179 LEU B CA 1
ATOM 7790 C C . LEU B 1 190 ? 34.250 -30.769 1.994 1.00 47.85 179 LEU B C 1
ATOM 7791 O O . LEU B 1 190 ? 33.793 -31.800 1.489 1.00 51.86 179 LEU B O 1
ATOM 7807 N N . SER B 1 191 ? 35.335 -30.765 2.784 1.00 50.02 180 SER B N 1
ATOM 7808 C CA . SER B 1 191 ? 36.040 -31.995 3.140 1.00 53.44 180 SER B CA 1
ATOM 7809 C C . SER B 1 191 ? 35.266 -32.893 4.104 1.00 57.10 180 SER B C 1
ATOM 7810 O O . SER B 1 191 ? 35.782 -33.956 4.474 1.00 59.30 180 SER B O 1
ATOM 7818 N N . GLU B 1 192 ? 33.977 -32.616 4.284 1.00 60.37 181 GLU B N 1
ATOM 7819 C CA . GLU B 1 192 ? 33.077 -33.488 5.084 1.00 67.66 181 GLU B CA 1
ATOM 7820 C C . GLU B 1 192 ? 32.138 -34.307 4.170 1.00 80.80 181 GLU B C 1
ATOM 7821 O O . GLU B 1 192 ? 31.579 -35.265 4.667 1.00 79.88 181 GLU B O 1
ATOM 7828 N N . ALA B 1 193 ? 31.963 -33.961 2.892 1.00 91.23 182 ALA B N 1
ATOM 7829 C CA . ALA B 1 193 ? 31.110 -34.687 1.917 1.00 103.30 182 ALA B CA 1
ATOM 7830 C C . ALA B 1 193 ? 29.755 -35.086 2.509 1.00 104.28 182 ALA B C 1
ATOM 7831 O O . ALA B 1 193 ? 29.133 -36.027 1.934 1.00 105.78 182 ALA B O 1
ATOM 7838 N N . TYR B 1 195 ? 29.008 -36.502 4.661 1.00 78.55 184 TYR B N 1
ATOM 7839 C CA . TYR B 1 195 ? 28.365 -36.252 5.946 1.00 75.00 184 TYR B CA 1
ATOM 7840 C C . TYR B 1 195 ? 28.003 -34.768 6.132 1.00 68.19 184 TYR B C 1
ATOM 7841 O O . TYR B 1 195 ? 28.872 -33.889 6.092 1.00 62.43 184 TYR B O 1
ATOM 7859 N N . TYR B 1 196 ? 26.698 -34.492 6.379 1.00 63.61 185 TYR B N 1
ATOM 7860 C CA . TYR B 1 196 ? 26.219 -33.167 6.743 1.00 57.12 185 TYR B CA 1
ATOM 7861 C C . TYR B 1 196 ? 25.755 -33.124 8.203 1.00 55.78 185 TYR B C 1
ATOM 7862 O O . TYR B 1 196 ? 25.062 -34.040 8.651 1.00 57.00 185 TYR B O 1
ATOM 7880 N N . PRO B 1 197 ? 26.140 -32.104 8.983 1.00 55.13 186 PRO B N 1
ATOM 7881 C CA . PRO B 1 197 ? 25.635 -31.993 10.366 1.00 56.62 186 PRO B CA 1
ATOM 7882 C C . PRO B 1 197 ? 24.119 -31.830 10.410 1.00 56.78 186 PRO B C 1
ATOM 7883 O O . PRO B 1 197 ? 23.458 -31.546 9.413 1.00 54.37 186 PRO B O 1
ATOM 7894 N N . ASP B 1 198 ? 23.561 -32.029 11.603 1.00 59.84 187 ASP B N 1
ATOM 7895 C CA . ASP B 1 198 ? 22.123 -32.293 11.730 1.00 65.42 187 ASP B CA 1
ATOM 7896 C C . ASP B 1 198 ? 21.184 -31.248 11.123 1.00 64.84 187 ASP B C 1
ATOM 7897 O O . ASP B 1 198 ? 20.418 -31.540 10.168 1.00 66.27 187 ASP B O 1
ATOM 7906 N N . ASP B 1 199 ? 21.234 -30.027 11.678 1.00 54.48 188 ASP B N 1
ATOM 7907 C CA . ASP B 1 199 ? 20.399 -28.968 11.137 1.00 45.16 188 ASP B CA 1
ATOM 7908 C C . ASP B 1 199 ? 20.651 -28.808 9.647 1.00 33.91 188 ASP B C 1
ATOM 7909 O O . ASP B 1 199 ? 19.702 -28.780 8.859 1.00 32.11 188 ASP B O 1
ATOM 7918 N N . LEU B 1 200 ? 21.930 -28.790 9.244 1.00 30.30 189 LEU B N 1
ATOM 7919 C CA . LEU B 1 200 ? 22.280 -28.595 7.841 1.00 31.69 189 LEU B CA 1
ATOM 7920 C C . LEU B 1 200 ? 21.674 -29.699 6.996 1.00 30.93 189 LEU B C 1
ATOM 7921 O O . LEU B 1 200 ? 21.116 -29.429 5.921 1.00 32.61 189 LEU B O 1
ATOM 7937 N N . GLN B 1 201 ? 21.752 -30.950 7.484 1.00 29.93 190 GLN B N 1
ATOM 7938 C CA . GLN B 1 201 ? 21.188 -32.074 6.747 1.00 37.26 190 GLN B CA 1
ATOM 7939 C C . GLN B 1 201 ? 19.711 -31.847 6.441 1.00 37.23 190 GLN B C 1
ATOM 7940 O O . GLN B 1 201 ? 19.218 -32.277 5.383 1.00 39.24 190 GLN B O 1
ATOM 7944 N N . SER B 1 202 ? 19.001 -31.155 7.343 1.00 33.90 191 SER B N 1
ATOM 7945 C CA . SER B 1 202 ? 17.576 -30.877 7.128 1.00 40.83 191 SER B CA 1
ATOM 7946 C C . SER B 1 202 ? 17.285 -29.941 5.948 1.00 35.04 191 SER B C 1
ATOM 7947 O O . SER B 1 202 ? 16.161 -29.967 5.411 1.00 35.96 191 SER B O 1
ATOM 7955 N N . TYR B 1 203 ? 18.247 -29.162 5.475 1.00 32.09 192 TYR B N 1
ATOM 7956 C CA . TYR B 1 203 ? 17.948 -28.299 4.348 1.00 30.68 192 TYR B CA 1
ATOM 7957 C C . TYR B 1 203 ? 19.019 -28.336 3.278 1.00 33.95 192 TYR B C 1
ATOM 7958 O O . TYR B 1 203 ? 18.971 -27.519 2.340 1.00 31.57 192 TYR B O 1
ATOM 7976 N N . TRP B 1 204 ? 19.936 -29.296 3.340 1.00 35.77 193 TRP B N 1
ATOM 7977 C CA . TRP B 1 204 ? 20.851 -29.543 2.222 1.00 39.59 193 TRP B CA 1
ATOM 7978 C C . TRP B 1 204 ? 20.173 -30.236 1.033 1.00 36.22 193 TRP B C 1
ATOM 7979 O O . TRP B 1 204 ? 19.593 -31.314 1.168 1.00 34.69 193 TRP B O 1
ATOM 8000 N N . LYS B 1 205 ? 20.344 -29.689 -0.158 1.00 36.58 194 LYS B N 1
ATOM 8001 C CA . LYS B 1 205 ? 19.782 -30.315 -1.344 1.00 42.37 194 LYS B CA 1
ATOM 8002 C C . LYS B 1 205 ? 20.872 -30.566 -2.376 1.00 40.89 194 LYS B C 1
ATOM 8003 O O . LYS B 1 205 ? 21.799 -29.755 -2.529 1.00 39.07 194 LYS B O 1
ATOM 8016 N N . GLY B 1 206 ? 20.807 -31.758 -3.004 1.00 45.85 195 GLY B N 1
ATOM 8017 C CA . GLY B 1 206 ? 21.680 -32.068 -4.123 1.00 49.03 195 GLY B CA 1
ATOM 8018 C C . GLY B 1 206 ? 23.062 -32.615 -3.776 1.00 51.06 195 GLY B C 1
ATOM 8019 O O . GLY B 1 206 ? 23.399 -32.972 -2.647 1.00 51.22 195 GLY B O 1
ATOM 8023 N N . ASP B 1 207 ? 23.878 -32.673 -4.816 1.00 53.97 196 ASP B N 1
ATOM 8024 C CA . ASP B 1 207 ? 25.206 -33.260 -4.843 1.00 55.52 196 ASP B CA 1
ATOM 8025 C C . ASP B 1 207 ? 26.246 -32.209 -4.443 1.00 48.79 196 ASP B C 1
ATOM 8026 O O . ASP B 1 207 ? 26.169 -31.070 -4.885 1.00 45.27 196 ASP B O 1
ATOM 8035 N N . PRO B 1 208 ? 27.231 -32.537 -3.624 1.00 51.72 197 PRO B N 1
ATOM 8036 C CA . PRO B 1 208 ? 28.266 -31.555 -3.293 1.00 50.95 197 PRO B CA 1
ATOM 8037 C C . PRO B 1 208 ? 29.080 -31.174 -4.515 1.00 49.79 197 PRO B C 1
ATOM 8038 O O . PRO B 1 208 ? 29.164 -31.938 -5.480 1.00 51.19 197 PRO B O 1
ATOM 8049 N N . PRO B 1 209 ? 29.694 -30.000 -4.512 1.00 47.38 198 PRO B N 1
ATOM 8050 C CA . PRO B 1 209 ? 30.697 -29.684 -5.535 1.00 48.27 198 PRO B CA 1
ATOM 8051 C C . PRO B 1 209 ? 31.992 -30.457 -5.322 1.00 49.34 198 PRO B C 1
ATOM 8052 O O . PRO B 1 209 ? 32.279 -30.989 -4.248 1.00 48.49 198 PRO B O 1
ATOM 8063 N N . LYS B 1 210 ? 32.790 -30.509 -6.377 1.00 51.73 199 LYS B N 1
ATOM 8064 C CA . LYS B 1 210 ? 34.112 -31.109 -6.265 1.00 54.20 199 LYS B CA 1
ATOM 8065 C C . LYS B 1 210 ? 35.040 -30.247 -5.412 1.00 50.17 199 LYS B C 1
ATOM 8066 O O . LYS B 1 210 ? 34.884 -29.025 -5.352 1.00 46.00 199 LYS B O 1
ATOM 8085 N N . GLU B 1 211 ? 36.051 -30.902 -4.802 1.00 52.93 200 GLU B N 1
ATOM 8086 C CA . GLU B 1 211 ? 36.899 -30.266 -3.789 1.00 57.75 200 GLU B CA 1
ATOM 8087 C C . GLU B 1 211 ? 37.588 -29.014 -4.324 1.00 51.74 200 GLU B C 1
ATOM 8088 O O . GLU B 1 211 ? 37.769 -28.041 -3.584 1.00 46.08 200 GLU B O 1
ATOM 8100 N N . ASP B 1 212 ? 37.970 -29.012 -5.595 1.00 49.35 201 ASP B N 1
ATOM 8101 C CA . ASP B 1 212 ? 38.664 -27.872 -6.184 1.00 49.10 201 ASP B CA 1
ATOM 8102 C C . ASP B 1 212 ? 37.735 -26.791 -6.737 1.00 43.22 201 ASP B C 1
ATOM 8103 O O . ASP B 1 212 ? 38.217 -25.839 -7.372 1.00 40.44 201 ASP B O 1
ATOM 8112 N N . LEU B 1 213 ? 36.431 -26.914 -6.524 1.00 39.18 202 LEU B N 1
ATOM 8113 C CA . LEU B 1 213 ? 35.465 -25.914 -6.975 1.00 39.76 202 LEU B CA 1
ATOM 8114 C C . LEU B 1 213 ? 35.661 -25.615 -8.449 1.00 44.42 202 LEU B C 1
ATOM 8115 O O . LEU B 1 213 ? 35.938 -24.430 -8.824 1.00 43.67 202 LEU B O 1
ATOM 8131 N N . PRO B 1 214 ? 35.570 -26.596 -9.333 1.00 50.72 203 PRO B N 1
ATOM 8132 C CA . PRO B 1 214 ? 35.991 -26.399 -10.737 1.00 55.36 203 PRO B CA 1
ATOM 8133 C C . PRO B 1 214 ? 35.192 -25.347 -11.492 1.00 56.38 203 PRO B C 1
ATOM 8134 O O . PRO B 1 214 ? 35.713 -24.750 -12.445 1.00 53.55 203 PRO B O 1
ATOM 8145 N N . ASP B 1 215 ? 33.948 -25.084 -11.095 1.00 57.91 204 ASP B N 1
ATOM 8146 C CA . ASP B 1 215 ? 33.145 -24.085 -11.787 1.00 61.83 204 ASP B CA 1
ATOM 8147 C C . ASP B 1 215 ? 33.214 -22.712 -11.119 1.00 56.24 204 ASP B C 1
ATOM 8148 O O . ASP B 1 215 ? 32.441 -21.810 -11.462 1.00 55.96 204 ASP B O 1
ATOM 8157 N N . ALA B 1 216 ? 34.134 -22.525 -10.188 1.00 49.22 205 ALA B N 1
ATOM 8158 C CA . ALA B 1 216 ? 34.189 -21.275 -9.453 1.00 42.87 205 ALA B CA 1
ATOM 8159 C C . ALA B 1 216 ? 34.810 -20.155 -10.288 1.00 42.67 205 ALA B C 1
ATOM 8160 O O . ALA B 1 216 ? 35.606 -20.396 -11.203 1.00 45.01 205 ALA B O 1
ATOM 8167 N N . GLU B 1 217 ? 34.448 -18.918 -9.937 1.00 40.32 206 GLU B N 1
ATOM 8168 C CA . GLU B 1 217 ? 35.110 -17.725 -10.435 1.00 42.32 206 GLU B CA 1
ATOM 8169 C C . GLU B 1 217 ? 36.396 -17.529 -9.643 1.00 38.40 206 GLU B C 1
ATOM 8170 O O . GLU B 1 217 ? 36.390 -17.617 -8.409 1.00 35.36 206 GLU B O 1
ATOM 8182 N N . ILE B 1 218 ? 37.504 -17.291 -10.330 1.00 39.36 207 ILE B N 1
ATOM 8183 C CA . ILE B 1 218 ? 38.766 -17.033 -9.641 1.00 39.52 207 ILE B CA 1
ATOM 8184 C C . ILE B 1 218 ? 39.018 -15.538 -9.625 1.00 35.79 207 ILE B C 1
ATOM 8185 O O . ILE B 1 218 ? 38.952 -14.886 -10.670 1.00 34.64 207 ILE B O 1
ATOM 8201 N N . VAL B 1 219 ? 39.279 -14.986 -8.441 1.00 33.59 208 VAL B N 1
ATOM 8202 C CA . VAL B 1 219 ? 39.495 -13.557 -8.267 1.00 37.76 208 VAL B CA 1
ATOM 8203 C C . VAL B 1 219 ? 40.849 -13.387 -7.603 1.00 34.61 208 VAL B C 1
ATOM 8204 O O . VAL B 1 219 ? 41.079 -13.948 -6.532 1.00 33.70 208 VAL B O 1
ATOM 8217 N N . ASN B 1 220 ? 41.735 -12.618 -8.208 1.00 34.51 209 ASN B N 1
ATOM 8218 C CA . ASN B 1 220 ? 42.983 -12.220 -7.561 1.00 36.38 209 ASN B CA 1
ATOM 8219 C C . ASN B 1 220 ? 42.812 -10.914 -6.793 1.00 31.21 209 ASN B C 1
ATOM 8220 O O . ASN B 1 220 ? 42.550 -9.850 -7.368 1.00 33.49 209 ASN B O 1
ATOM 8231 N N . LEU B 1 221 ? 42.892 -11.019 -5.477 1.00 27.59 210 LEU B N 1
ATOM 8232 C CA . LEU B 1 221 ? 42.885 -9.865 -4.608 1.00 29.19 210 LEU B CA 1
ATOM 8233 C C . LEU B 1 221 ? 44.307 -9.342 -4.453 1.00 32.27 210 LEU B C 1
ATOM 8234 O O . LEU B 1 221 ? 45.161 -10.011 -3.880 1.00 33.96 210 LEU B O 1
ATOM 8250 N N . THR B 1 222 ? 44.514 -8.106 -4.820 1.00 33.83 211 THR B N 1
ATOM 8251 C CA . THR B 1 222 ? 45.740 -7.365 -4.597 1.00 37.98 211 THR B CA 1
ATOM 8252 C C . THR B 1 222 ? 45.579 -6.265 -3.555 1.00 34.34 211 THR B C 1
ATOM 8253 O O . THR B 1 222 ? 44.457 -5.905 -3.185 1.00 34.38 211 THR B O 1
ATOM 8264 N N . PRO B 1 223 ? 46.684 -5.653 -3.106 1.00 36.50 212 PRO B N 1
ATOM 8265 C CA . PRO B 1 223 ? 46.575 -4.586 -2.106 1.00 35.77 212 PRO B CA 1
ATOM 8266 C C . PRO B 1 223 ? 45.651 -3.493 -2.594 1.00 36.60 212 PRO B C 1
ATOM 8267 O O . PRO B 1 223 ? 45.728 -3.073 -3.754 1.00 35.72 212 PRO B O 1
ATOM 8278 N N . GLY B 1 224 ? 44.736 -3.067 -1.711 1.00 33.64 213 GLY B N 1
ATOM 8279 C CA . GLY B 1 224 ? 43.754 -2.083 -2.093 1.00 31.84 213 GLY B CA 1
ATOM 8280 C C . GLY B 1 224 ? 42.478 -2.656 -2.648 1.00 30.90 213 GLY B C 1
ATOM 8281 O O . GLY B 1 224 ? 41.537 -1.890 -2.952 1.00 33.00 213 GLY B O 1
ATOM 8285 N N . THR B 1 225 ? 42.406 -3.966 -2.806 1.00 29.39 214 THR B N 1
ATOM 8286 C CA . THR B 1 225 ? 41.153 -4.573 -3.218 1.00 28.31 214 THR B CA 1
ATOM 8287 C C . THR B 1 225 ? 40.267 -4.843 -2.007 1.00 24.20 214 THR B C 1
ATOM 8288 O O . THR B 1 225 ? 40.691 -5.497 -1.050 1.00 23.35 214 THR B O 1
ATOM 8299 N N . MET B 1 226 ? 39.021 -4.436 -2.091 1.00 25.18 215 MET B N 1
ATOM 8300 C CA . MET B 1 226 ? 38.021 -4.876 -1.133 1.00 27.29 215 MET B CA 1
ATOM 8301 C C . MET B 1 226 ? 37.080 -5.879 -1.786 1.00 24.17 215 MET B C 1
ATOM 8302 O O . MET B 1 226 ? 36.585 -5.665 -2.900 1.00 28.37 215 MET B O 1
ATOM 8316 N N . LEU B 1 227 ? 36.846 -6.983 -1.103 1.00 23.25 216 LEU B N 1
ATOM 8317 C CA . LEU B 1 227 ? 35.935 -8.009 -1.576 1.00 22.63 216 LEU B CA 1
ATOM 8318 C C . LEU B 1 227 ? 34.798 -8.054 -0.576 1.00 22.26 216 LEU B C 1
ATOM 8319 O O . LEU B 1 227 ? 35.036 -8.168 0.624 1.00 22.35 216 LEU B O 1
ATOM 8335 N N . TYR B 1 228 ? 33.583 -7.858 -1.050 1.00 21.97 217 TYR B N 1
ATOM 8336 C CA . TYR B 1 228 ? 32.392 -8.142 -0.276 1.00 22.29 217 TYR B CA 1
ATOM 8337 C C . TYR B 1 228 ? 32.033 -9.591 -0.564 1.00 22.88 217 TYR B C 1
ATOM 8338 O O . TYR B 1 228 ? 31.769 -9.949 -1.720 1.00 27.85 217 TYR B O 1
ATOM 8356 N N . LEU B 1 229 ? 31.942 -10.406 0.495 1.00 22.88 218 LEU B N 1
ATOM 8357 C CA . LEU B 1 229 ? 31.721 -11.841 0.389 1.00 21.94 218 LEU B CA 1
ATOM 8358 C C . LEU B 1 229 ? 30.395 -12.191 1.052 1.00 21.59 218 LEU B C 1
ATOM 8359 O O . LEU B 1 229 ? 30.308 -12.156 2.296 1.00 21.42 218 LEU B O 1
ATOM 8375 N N . PRO B 1 230 ? 29.341 -12.502 0.301 1.00 24.10 219 PRO B N 1
ATOM 8376 C CA . PRO B 1 230 ? 28.061 -12.780 0.960 1.00 23.87 219 PRO B CA 1
ATOM 8377 C C . PRO B 1 230 ? 28.105 -14.104 1.700 1.00 25.71 219 PRO B C 1
ATOM 8378 O O . PRO B 1 230 ? 28.809 -15.038 1.312 1.00 24.73 219 PRO B O 1
ATOM 8389 N N . ARG B 1 231 ? 27.307 -14.193 2.745 1.00 24.29 220 ARG B N 1
ATOM 8390 C CA . ARG B 1 231 ? 27.062 -15.464 3.406 1.00 25.90 220 ARG B CA 1
ATOM 8391 C C . ARG B 1 231 ? 26.626 -16.542 2.424 1.00 23.84 220 ARG B C 1
ATOM 8392 O O . ARG B 1 231 ? 25.760 -16.315 1.545 1.00 22.07 220 ARG B O 1
ATOM 8413 N N . GLY B 1 232 ? 27.238 -17.723 2.580 1.00 21.62 221 GLY B N 1
ATOM 8414 C CA . GLY B 1 232 ? 26.842 -18.969 1.976 1.00 25.20 221 GLY B CA 1
ATOM 8415 C C . GLY B 1 232 ? 27.594 -19.342 0.709 1.00 26.82 221 GLY B C 1
ATOM 8416 O O . GLY B 1 232 ? 27.520 -20.499 0.286 1.00 24.94 221 GLY B O 1
ATOM 8420 N N . LEU B 1 233 ? 28.232 -18.382 0.056 1.00 25.42 222 LEU B N 1
ATOM 8421 C CA . LEU B 1 233 ? 29.001 -18.680 -1.140 1.00 32.11 222 LEU B CA 1
ATOM 8422 C C . LEU B 1 233 ? 30.100 -19.655 -0.786 1.00 29.24 222 LEU B C 1
ATOM 8423 O O . LEU B 1 233 ? 30.779 -19.527 0.239 1.00 25.02 222 LEU B O 1
ATOM 8439 N N . TRP B 1 234 ? 30.273 -20.633 -1.648 1.00 28.93 223 TRP B N 1
ATOM 8440 C CA . TRP B 1 234 ? 31.457 -21.476 -1.547 1.00 27.30 223 TRP B CA 1
ATOM 8441 C C . TRP B 1 234 ? 32.709 -20.653 -1.850 1.00 25.05 223 TRP B C 1
ATOM 8442 O O . TRP B 1 234 ? 32.741 -19.856 -2.796 1.00 25.41 223 TRP B O 1
ATOM 8463 N N . HIS B 1 235 ? 33.750 -20.837 -1.050 1.00 24.98 224 HIS B N 1
ATOM 8464 C CA . HIS B 1 235 ? 34.993 -20.124 -1.323 1.00 23.10 224 HIS B CA 1
ATOM 8465 C C . HIS B 1 235 ? 36.189 -20.899 -0.771 1.00 23.52 224 HIS B C 1
ATOM 8466 O O . HIS B 1 235 ? 36.061 -21.797 0.074 1.00 24.63 224 HIS B O 1
ATOM 8480 N N . SER B 1 236 ? 37.338 -20.625 -1.374 1.00 27.64 225 SER B N 1
ATOM 8481 C CA . SER B 1 236 ? 38.616 -21.157 -0.889 1.00 26.16 225 SER B CA 1
ATOM 8482 C C . SER B 1 236 ? 39.667 -20.091 -1.142 1.00 25.02 225 SER B C 1
ATOM 8483 O O . SER B 1 236 ? 39.493 -19.236 -2.017 1.00 25.66 225 SER B O 1
ATOM 8491 N N . THR B 1 237 ? 40.798 -20.177 -0.418 1.00 24.19 226 THR B N 1
ATOM 8492 C CA . THR B 1 237 ? 41.861 -19.184 -0.565 1.00 25.54 226 THR B CA 1
ATOM 8493 C C . THR B 1 237 ? 43.231 -19.821 -0.678 1.00 25.40 226 THR B C 1
ATOM 8494 O O . THR B 1 237 ? 43.472 -20.877 -0.104 1.00 25.91 226 THR B O 1
ATOM 8505 N N . LYS B 1 238 ? 44.122 -19.179 -1.433 1.00 26.42 227 LYS B N 1
ATOM 8506 C CA . LYS B 1 238 ? 45.497 -19.633 -1.582 1.00 28.82 227 LYS B CA 1
ATOM 8507 C C . LYS B 1 238 ? 46.392 -18.403 -1.692 1.00 29.97 227 LYS B C 1
ATOM 8508 O O . LYS B 1 238 ? 46.154 -17.491 -2.498 1.00 31.80 227 LYS B O 1
ATOM 8527 N N . SER B 1 239 ? 47.458 -18.418 -0.916 1.00 27.48 228 SER B N 1
ATOM 8528 C CA . SER B 1 239 ? 48.462 -17.359 -0.887 1.00 26.33 228 SER B CA 1
ATOM 8529 C C . SER B 1 239 ? 49.773 -18.016 -1.312 1.00 31.78 228 SER B C 1
ATOM 8530 O O . SER B 1 239 ? 50.451 -18.643 -0.490 1.00 30.56 228 SER B O 1
ATOM 8538 N N . ASP B 1 240 ? 50.132 -17.866 -2.582 1.00 30.42 229 ASP B N 1
ATOM 8539 C CA . ASP B 1 240 ? 51.416 -18.378 -3.060 1.00 40.60 229 ASP B CA 1
ATOM 8540 C C . ASP B 1 240 ? 52.576 -17.658 -2.392 1.00 40.49 229 ASP B C 1
ATOM 8541 O O . ASP B 1 240 ? 53.565 -18.278 -1.994 1.00 42.58 229 ASP B O 1
ATOM 8550 N N . GLN B 1 241 ? 52.489 -16.346 -2.304 1.00 38.69 230 GLN B N 1
ATOM 8551 C CA . GLN B 1 241 ? 53.394 -15.511 -1.528 1.00 42.15 230 GLN B CA 1
ATOM 8552 C C . GLN B 1 241 ? 52.688 -14.941 -0.296 1.00 35.55 230 GLN B C 1
ATOM 8553 O O . GLN B 1 241 ? 51.480 -15.116 -0.109 1.00 33.16 230 GLN B O 1
ATOM 8567 N N . ALA B 1 242 ? 53.452 -14.216 0.537 1.00 32.14 231 ALA B N 1
ATOM 8568 C CA . ALA B 1 242 ? 52.927 -13.695 1.800 1.00 33.73 231 ALA B CA 1
ATOM 8569 C C . ALA B 1 242 ? 51.761 -12.733 1.551 1.00 29.22 231 ALA B C 1
ATOM 8570 O O . ALA B 1 242 ? 51.848 -11.813 0.735 1.00 26.97 231 ALA B O 1
ATOM 8577 N N . THR B 1 243 ? 50.692 -12.904 2.302 1.00 22.69 232 THR B N 1
ATOM 8578 C CA . THR B 1 243 ? 49.534 -12.030 2.193 1.00 25.73 232 THR B CA 1
ATOM 8579 C C . THR B 1 243 ? 49.053 -11.673 3.602 1.00 21.30 232 THR B C 1
ATOM 8580 O O . THR B 1 243 ? 49.209 -12.439 4.577 1.00 25.19 232 THR B O 1
ATOM 8591 N N . LEU B 1 244 ? 48.288 -10.587 3.633 1.00 22.12 233 LEU B N 1
ATOM 8592 C CA . LEU B 1 244 ? 47.710 -10.052 4.848 1.00 19.69 233 LEU B CA 1
ATOM 8593 C C . LEU B 1 244 ? 46.411 -9.404 4.443 1.00 21.14 233 LEU B C 1
ATOM 8594 O O . LEU B 1 244 ? 46.413 -8.593 3.516 1.00 20.99 233 LEU B O 1
ATOM 8610 N N . ALA B 1 245 ? 45.326 -9.704 5.150 1.00 21.18 234 ALA B N 1
ATOM 8611 C CA . ALA B 1 245 ? 44.039 -9.052 4.907 1.00 21.81 234 ALA B CA 1
ATOM 8612 C C . ALA B 1 245 ? 43.295 -8.811 6.210 1.00 20.45 234 ALA B C 1
ATOM 8613 O O . ALA B 1 245 ? 43.463 -9.545 7.197 1.00 21.28 234 ALA B O 1
ATOM 8620 N N . LEU B 1 246 ? 42.454 -7.778 6.208 1.00 23.46 235 LEU B N 1
ATOM 8621 C CA . LEU B 1 246 ? 41.610 -7.457 7.355 1.00 20.67 235 LEU B CA 1
ATOM 8622 C C . LEU B 1 246 ? 40.160 -7.696 6.947 1.00 19.18 235 LEU B C 1
ATOM 8623 O O . LEU B 1 246 ? 39.709 -7.153 5.938 1.00 19.81 235 LEU B O 1
ATOM 8639 N N . ASN B 1 247 ? 39.471 -8.564 7.676 1.00 20.29 236 ASN B N 1
ATOM 8640 C CA . ASN B 1 247 ? 38.063 -8.815 7.430 1.00 19.22 236 ASN B CA 1
ATOM 8641 C C . ASN B 1 247 ? 37.236 -8.137 8.516 1.00 19.05 236 ASN B C 1
ATOM 8642 O O . ASN B 1 247 ? 37.585 -8.193 9.703 1.00 23.50 236 ASN B O 1
ATOM 8653 N N . ILE B 1 248 ? 36.129 -7.528 8.130 1.00 16.75 237 ILE B N 1
ATOM 8654 C CA . ILE B 1 248 ? 35.042 -7.168 9.027 1.00 18.61 237 ILE B CA 1
ATOM 8655 C C . ILE B 1 248 ? 33.930 -8.188 8.804 1.00 21.77 237 ILE B C 1
ATOM 8656 O O . ILE B 1 248 ? 33.403 -8.311 7.694 1.00 20.83 237 ILE B O 1
ATOM 8672 N N . THR B 1 249 ? 33.582 -8.903 9.854 1.00 17.93 238 THR B N 1
ATOM 8673 C CA . THR B 1 249 ? 32.757 -10.108 9.820 1.00 21.55 238 THR B CA 1
ATOM 8674 C C . THR B 1 249 ? 31.427 -9.842 10.547 1.00 22.44 238 THR B C 1
ATOM 8675 O O . THR B 1 249 ? 31.413 -9.428 11.721 1.00 22.30 238 THR B O 1
ATOM 8686 N N . PHE B 1 250 ? 30.323 -10.036 9.829 1.00 19.38 239 PHE B N 1
ATOM 8687 C CA . PHE B 1 250 ? 28.998 -9.850 10.384 1.00 19.54 239 PHE B CA 1
ATOM 8688 C C . PHE B 1 250 ? 28.201 -11.151 10.434 1.00 22.40 239 PHE B C 1
ATOM 8689 O O . PHE B 1 250 ? 28.168 -11.939 9.477 1.00 18.11 239 PHE B O 1
ATOM 8706 N N . GLY B 1 251 ? 27.520 -11.333 11.548 1.00 20.63 240 GLY B N 1
ATOM 8707 C CA . GLY B 1 251 ? 26.444 -12.301 11.621 1.00 23.40 240 GLY B CA 1
ATOM 8708 C C . GLY B 1 251 ? 25.352 -12.013 10.597 1.00 24.71 240 GLY B C 1
ATOM 8709 O O . GLY B 1 251 ? 25.230 -10.938 10.022 1.00 23.26 240 GLY B O 1
ATOM 8713 N N . GLN B 1 252 ? 24.527 -13.016 10.379 1.00 21.42 241 GLN B N 1
ATOM 8714 C CA . GLN B 1 252 ? 23.364 -12.879 9.533 1.00 26.29 241 GLN B CA 1
ATOM 8715 C C . GLN B 1 252 ? 22.162 -13.399 10.292 1.00 25.13 241 GLN B C 1
ATOM 8716 O O . GLN B 1 252 ? 21.716 -14.499 9.992 1.00 22.82 241 GLN B O 1
ATOM 8730 N N . PRO B 1 253 ? 21.638 -12.670 11.298 1.00 25.04 242 PRO B N 1
ATOM 8731 C CA . PRO B 1 253 ? 20.480 -13.171 12.064 1.00 26.85 242 PRO B CA 1
ATOM 8732 C C . PRO B 1 253 ? 19.287 -13.421 11.164 1.00 29.32 242 PRO B C 1
ATOM 8733 O O . PRO B 1 253 ? 18.864 -12.535 10.420 1.00 26.00 242 PRO B O 1
ATOM 8744 N N . ALA B 1 254 ? 18.659 -14.578 11.340 1.00 29.82 243 ALA B N 1
ATOM 8745 C CA . ALA B 1 254 ? 17.507 -14.986 10.555 1.00 31.20 243 ALA B CA 1
ATOM 8746 C C . ALA B 1 254 ? 16.241 -14.484 11.227 1.00 26.12 243 ALA B C 1
ATOM 8747 O O . ALA B 1 254 ? 16.206 -14.258 12.443 1.00 27.88 243 ALA B O 1
ATOM 8754 N N . TRP B 1 255 ? 15.178 -14.349 10.438 1.00 29.92 244 TRP B N 1
ATOM 8755 C CA . TRP B 1 255 ? 13.872 -14.077 11.025 1.00 31.76 244 TRP B CA 1
ATOM 8756 C C . TRP B 1 255 ? 13.575 -15.088 12.128 1.00 34.17 244 TRP B C 1
ATOM 8757 O O . TRP B 1 255 ? 13.037 -14.742 13.176 1.00 25.64 244 TRP B O 1
ATOM 8778 N N . LEU B 1 256 ? 13.927 -16.350 11.919 1.00 26.39 245 LEU B N 1
ATOM 8779 C CA . LEU B 1 256 ? 13.674 -17.357 12.954 1.00 26.87 245 LEU B CA 1
ATOM 8780 C C . LEU B 1 256 ? 14.309 -16.979 14.285 1.00 30.70 245 LEU B C 1
ATOM 8781 O O . LEU B 1 256 ? 13.711 -17.178 15.345 1.00 32.00 245 LEU B O 1
ATOM 8797 N N . ASP B 1 257 ? 15.539 -16.452 14.240 1.00 28.70 246 ASP B N 1
ATOM 8798 C CA . ASP B 1 257 ? 16.239 -16.038 15.452 1.00 30.62 246 ASP B CA 1
ATOM 8799 C C . ASP B 1 257 ? 15.403 -15.008 16.205 1.00 23.90 246 ASP B C 1
ATOM 8800 O O . ASP B 1 257 ? 15.280 -15.059 17.442 1.00 26.59 246 ASP B O 1
ATOM 8809 N N . LEU B 1 258 ? 14.894 -14.003 15.482 1.00 23.05 247 LEU B N 1
ATOM 8810 C CA . LEU B 1 258 ? 14.192 -12.896 16.133 1.00 24.58 247 LEU B CA 1
ATOM 8811 C C . LEU B 1 258 ? 12.845 -13.368 16.654 1.00 27.35 247 LEU B C 1
ATOM 8812 O O . LEU B 1 258 ? 12.398 -12.962 17.737 1.00 27.87 247 LEU B O 1
ATOM 8828 N N . MET B 1 259 ? 12.195 -14.235 15.894 1.00 27.04 248 MET B N 1
ATOM 8829 C CA . MET B 1 259 ? 10.889 -14.731 16.283 1.00 29.16 248 MET B CA 1
ATOM 8830 C C . MET B 1 259 ? 11.011 -15.604 17.526 1.00 28.12 248 MET B C 1
ATOM 8831 O O . MET B 1 259 ? 10.201 -15.488 18.457 1.00 28.45 248 MET B O 1
ATOM 8845 N N . LEU B 1 260 ? 12.034 -16.475 17.564 1.00 26.22 249 LEU B N 1
ATOM 8846 C CA . LEU B 1 260 ? 12.160 -17.326 18.745 1.00 25.67 249 LEU B CA 1
ATOM 8847 C C . LEU B 1 260 ? 12.587 -16.500 19.947 1.00 28.80 249 LEU B C 1
ATOM 8848 O O . LEU B 1 260 ? 12.164 -16.798 21.069 1.00 29.13 249 LEU B O 1
ATOM 8864 N N . ALA B 1 261 ? 13.367 -15.424 19.742 1.00 26.67 250 ALA B N 1
ATOM 8865 C CA . ALA B 1 261 ? 13.683 -14.530 20.866 1.00 28.77 250 ALA B CA 1
ATOM 8866 C C . ALA B 1 261 ? 12.424 -13.859 21.402 1.00 28.08 250 ALA B C 1
ATOM 8867 O O . ALA B 1 261 ? 12.214 -13.751 22.624 1.00 25.15 250 ALA B O 1
ATOM 8874 N N . ALA B 1 262 ? 11.548 -13.433 20.499 1.00 28.37 251 ALA B N 1
ATOM 8875 C CA . ALA B 1 262 ? 10.319 -12.773 20.919 1.00 29.36 251 ALA B CA 1
ATOM 8876 C C . ALA B 1 262 ? 9.381 -13.742 21.645 1.00 28.64 251 ALA B C 1
ATOM 8877 O O . ALA B 1 262 ? 8.719 -13.389 22.633 1.00 28.62 251 ALA B O 1
ATOM 8884 N N . LEU B 1 263 ? 9.290 -14.964 21.140 1.00 28.32 252 LEU B N 1
ATOM 8885 C CA . LEU B 1 263 ? 8.451 -15.978 21.762 1.00 28.40 252 LEU B CA 1
ATOM 8886 C C . LEU B 1 263 ? 8.993 -16.342 23.130 1.00 28.58 252 LEU B C 1
ATOM 8887 O O . LEU B 1 263 ? 8.231 -16.504 24.099 1.00 30.40 252 LEU B O 1
ATOM 8903 N N . ARG B 1 264 ? 10.314 -16.421 23.256 1.00 25.71 253 ARG B N 1
ATOM 8904 C CA . ARG B 1 264 ? 10.880 -16.773 24.550 1.00 27.32 253 ARG B CA 1
ATOM 8905 C C . ARG B 1 264 ? 10.637 -15.666 25.575 1.00 26.44 253 ARG B C 1
ATOM 8906 O O . ARG B 1 264 ? 10.371 -15.933 26.758 1.00 26.41 253 ARG B O 1
ATOM 8927 N N . LYS B 1 265 ? 10.718 -14.412 25.138 1.00 29.39 254 LYS B N 1
ATOM 8928 C CA . LYS B 1 265 ? 10.412 -13.299 26.030 1.00 30.97 254 LYS B CA 1
ATOM 8929 C C . LYS B 1 265 ? 8.987 -13.387 26.533 1.00 30.57 254 LYS B C 1
ATOM 8930 O O . LYS B 1 265 ? 8.721 -13.059 27.699 1.00 30.08 254 LYS B O 1
ATOM 8937 N N . LYS B 1 266 ? 8.052 -13.810 25.669 1.00 29.09 255 LYS B N 1
ATOM 8938 C CA . LYS B 1 266 ? 6.684 -13.971 26.169 1.00 31.80 255 LYS B CA 1
ATOM 8939 C C . LYS B 1 266 ? 6.518 -15.112 27.175 1.00 31.05 255 LYS B C 1
ATOM 8940 O O . LYS B 1 266 ? 5.617 -15.046 28.021 1.00 33.81 255 LYS B O 1
ATOM 8959 N N . LEU B 1 267 ? 7.293 -16.186 27.050 1.00 27.81 256 LEU B N 1
ATOM 8960 C CA . LEU B 1 267 ? 7.099 -17.416 27.836 1.00 27.97 256 LEU B CA 1
ATOM 8961 C C . LEU B 1 267 ? 7.951 -17.503 29.096 1.00 27.82 256 LEU B C 1
ATOM 8962 O O . LEU B 1 267 ? 7.561 -18.193 30.059 1.00 24.27 256 LEU B O 1
ATOM 8978 N N . ILE B 1 268 ? 9.107 -16.832 29.105 1.00 30.56 257 ILE B N 1
ATOM 8979 C CA . ILE B 1 268 ? 10.046 -17.001 30.205 1.00 29.83 257 ILE B CA 1
ATOM 8980 C C . ILE B 1 268 ? 9.465 -16.515 31.514 1.00 29.33 257 ILE B C 1
ATOM 8981 O O . ILE B 1 268 ? 9.914 -16.959 32.576 1.00 27.53 257 ILE B O 1
ATOM 8997 N N . SER B 1 269 ? 8.435 -15.664 31.450 1.00 28.84 258 SER B N 1
ATOM 8998 C CA . SER B 1 269 ? 7.739 -15.154 32.619 1.00 39.30 258 SER B CA 1
ATOM 8999 C C . SER B 1 269 ? 6.965 -16.238 33.341 1.00 39.34 258 SER B C 1
ATOM 9000 O O . SER B 1 269 ? 6.687 -16.062 34.516 1.00 34.44 258 SER B O 1
ATOM 9008 N N . ASP B 1 270 ? 6.631 -17.342 32.669 1.00 35.10 259 ASP B N 1
ATOM 9009 C CA . ASP B 1 270 ? 5.718 -18.374 33.164 1.00 33.06 259 ASP B CA 1
ATOM 9010 C C . ASP B 1 270 ? 6.572 -19.454 33.822 1.00 29.53 259 ASP B C 1
ATOM 9011 O O . ASP B 1 270 ? 7.392 -20.092 33.148 1.00 28.07 259 ASP B O 1
ATOM 9020 N N . ASN B 1 271 ? 6.441 -19.594 35.151 1.00 29.08 260 ASN B N 1
ATOM 9021 C CA . ASN B 1 271 ? 7.271 -20.545 35.886 1.00 30.63 260 ASN B CA 1
ATOM 9022 C C . ASN B 1 271 ? 7.103 -21.967 35.350 1.00 27.70 260 ASN B C 1
ATOM 9023 O O . ASN B 1 271 ? 8.023 -22.785 35.479 1.00 30.09 260 ASN B O 1
ATOM 9034 N N . ARG B 1 272 ? 5.955 -22.281 34.735 1.00 30.14 261 ARG B N 1
ATOM 9035 C CA . ARG B 1 272 ? 5.783 -23.635 34.196 1.00 30.18 261 ARG B CA 1
ATOM 9036 C C . ARG B 1 272 ? 6.846 -23.930 33.139 1.00 28.17 261 ARG B C 1
ATOM 9037 O O . ARG B 1 272 ? 7.333 -25.069 33.035 1.00 27.81 261 ARG B O 1
ATOM 9058 N N . PHE B 1 273 ? 7.226 -22.887 32.366 1.00 24.18 262 PHE B N 1
ATOM 9059 C CA . PHE B 1 273 ? 8.215 -23.020 31.302 1.00 22.51 262 PHE B CA 1
ATOM 9060 C C . PHE B 1 273 ? 9.636 -22.987 31.827 1.00 21.63 262 PHE B C 1
ATOM 9061 O O . PHE B 1 273 ? 10.531 -23.425 31.102 1.00 24.40 262 PHE B O 1
ATOM 9078 N N . ARG B 1 274 ? 9.855 -22.464 33.044 1.00 22.37 263 ARG B N 1
ATOM 9079 C CA . ARG B 1 274 ? 11.196 -22.395 33.624 1.00 22.06 263 ARG B CA 1
ATOM 9080 C C . ARG B 1 274 ? 11.541 -23.643 34.426 1.00 22.64 263 ARG B C 1
ATOM 9081 O O . ARG B 1 274 ? 12.719 -23.845 34.767 1.00 25.84 263 ARG B O 1
ATOM 9102 N N . GLU B 1 275 ? 10.569 -24.496 34.711 1.00 23.59 264 GLU B N 1
ATOM 9103 C CA . GLU B 1 275 ? 10.882 -25.699 35.478 1.00 26.85 264 GLU B CA 1
ATOM 9104 C C . GLU B 1 275 ? 11.912 -26.585 34.773 1.00 25.33 264 GLU B C 1
ATOM 9105 O O . GLU B 1 275 ? 12.012 -26.625 33.534 1.00 24.28 264 GLU B O 1
ATOM 9117 N N . LEU B 1 276 ? 12.713 -27.271 35.590 1.00 25.40 265 LEU B N 1
ATOM 9118 C CA . LEU B 1 276 ? 13.760 -28.149 35.096 1.00 22.21 265 LEU B CA 1
ATOM 9119 C C . LEU B 1 276 ? 13.176 -29.255 34.209 1.00 22.55 265 LEU B C 1
ATOM 9120 O O . LEU B 1 276 ? 12.254 -29.980 34.603 1.00 23.60 265 LEU B O 1
ATOM 9136 N N . ALA B 1 277 ? 13.755 -29.442 33.035 1.00 22.59 266 ALA B N 1
ATOM 9137 C CA . ALA B 1 277 ? 13.389 -30.529 32.150 1.00 22.73 266 ALA B CA 1
ATOM 9138 C C . ALA B 1 277 ? 13.950 -31.841 32.658 1.00 24.00 266 ALA B C 1
ATOM 9139 O O . ALA B 1 277 ? 14.919 -31.893 33.432 1.00 24.27 266 ALA B O 1
ATOM 9146 N N . VAL B 1 278 ? 13.283 -32.908 32.234 1.00 30.24 267 VAL B N 1
ATOM 9147 C CA . VAL B 1 278 ? 13.530 -34.248 32.745 1.00 34.81 267 VAL B CA 1
ATOM 9148 C C . VAL B 1 278 ? 13.745 -35.194 31.585 1.00 39.89 267 VAL B C 1
ATOM 9149 O O . VAL B 1 278 ? 12.945 -35.187 30.648 1.00 32.83 267 VAL B O 1
ATOM 9162 N N . ASN B 1 279 ? 14.800 -36.027 31.648 1.00 32.70 268 ASN B N 1
ATOM 9163 C CA . ASN B 1 279 ? 14.933 -37.169 30.739 1.00 33.20 268 ASN B CA 1
ATOM 9164 C C . ASN B 1 279 ? 13.866 -38.231 31.057 1.00 33.87 268 ASN B C 1
ATOM 9165 O O . ASN B 1 279 ? 13.920 -38.887 32.094 1.00 32.98 268 ASN B O 1
ATOM 9176 N N . HIS B 1 280 ? 12.883 -38.404 30.179 1.00 34.68 269 HIS B N 1
ATOM 9177 C CA . HIS B 1 280 ? 11.849 -39.401 30.463 1.00 41.02 269 HIS B CA 1
ATOM 9178 C C . HIS B 1 280 ? 12.334 -40.847 30.358 1.00 40.63 269 HIS B C 1
ATOM 9179 O O . HIS B 1 280 ? 11.590 -41.756 30.737 1.00 38.14 269 HIS B O 1
ATOM 9193 N N . GLN B 1 281 ? 13.572 -41.081 29.925 1.00 42.35 270 GLN B N 1
ATOM 9194 C CA . GLN B 1 281 ? 14.017 -42.455 29.652 1.00 46.05 270 GLN B CA 1
ATOM 9195 C C . GLN B 1 281 ? 13.928 -43.372 30.877 1.00 50.08 270 GLN B C 1
ATOM 9196 O O . GLN B 1 281 ? 13.522 -44.539 30.761 1.00 51.48 270 GLN B O 1
ATOM 9200 N N . SER B 1 282 ? 14.297 -42.880 32.053 1.00 53.70 271 SER B N 1
ATOM 9201 C CA . SER B 1 282 ? 14.357 -43.770 33.213 1.00 57.67 271 SER B CA 1
ATOM 9202 C C . SER B 1 282 ? 13.021 -43.916 33.943 1.00 60.02 271 SER B C 1
ATOM 9203 O O . SER B 1 282 ? 12.957 -44.625 34.961 1.00 64.13 271 SER B O 1
ATOM 9211 N N . LEU B 1 283 ? 11.969 -43.254 33.476 1.00 50.28 272 LEU B N 1
ATOM 9212 C CA . LEU B 1 283 ? 10.723 -43.195 34.224 1.00 53.13 272 LEU B CA 1
ATOM 9213 C C . LEU B 1 283 ? 9.829 -44.405 33.957 1.00 53.56 272 LEU B C 1
ATOM 9214 O O . LEU B 1 283 ? 9.926 -45.067 32.930 1.00 49.34 272 LEU B O 1
ATOM 9230 N N . HIS B 1 284 ? 8.938 -44.676 34.905 1.00 55.82 273 HIS B N 1
ATOM 9231 C CA . HIS B 1 284 ? 7.899 -45.678 34.724 1.00 62.32 273 HIS B CA 1
ATOM 9232 C C . HIS B 1 284 ? 6.817 -45.147 33.795 1.00 54.54 273 HIS B C 1
ATOM 9233 O O . HIS B 1 284 ? 6.696 -43.937 33.580 1.00 50.63 273 HIS B O 1
ATOM 9247 N N . GLU B 1 285 ? 6.057 -46.080 33.206 1.00 56.10 274 GLU B N 1
ATOM 9248 C CA . GLU B 1 285 ? 5.154 -45.718 32.116 1.00 51.71 274 GLU B CA 1
ATOM 9249 C C . GLU B 1 285 ? 4.108 -44.704 32.564 1.00 48.36 274 GLU B C 1
ATOM 9250 O O . GLU B 1 285 ? 3.797 -43.757 31.821 1.00 44.10 274 GLU B O 1
ATOM 9257 N N . SER B 1 286 ? 3.561 -44.875 33.779 1.00 51.53 275 SER B N 1
ATOM 9258 C CA . SER B 1 286 ? 2.578 -43.915 34.272 1.00 52.35 275 SER B CA 1
ATOM 9259 C C . SER B 1 286 ? 3.204 -42.531 34.413 1.00 48.73 275 SER B C 1
ATOM 9260 O O . SER B 1 286 ? 2.601 -41.528 34.006 1.00 45.92 275 SER B O 1
ATOM 9268 N N . SER B 1 287 ? 4.429 -42.460 34.946 1.00 45.22 276 SER B N 1
ATOM 9269 C CA . SER B 1 287 ? 5.126 -41.179 35.057 1.00 42.33 276 SER B CA 1
ATOM 9270 C C . SER B 1 287 ? 5.419 -40.573 33.683 1.00 36.41 276 SER B C 1
ATOM 9271 O O . SER B 1 287 ? 5.277 -39.360 33.477 1.00 31.94 276 SER B O 1
ATOM 9279 N N . LYS B 1 288 ? 5.841 -41.397 32.730 1.00 34.40 277 LYS B N 1
ATOM 9280 C CA . LYS B 1 288 ? 5.985 -40.915 31.357 1.00 34.44 277 LYS B CA 1
ATOM 9281 C C . LYS B 1 288 ? 4.699 -40.281 30.839 1.00 34.24 277 LYS B C 1
ATOM 9282 O O . LYS B 1 288 ? 4.730 -39.213 30.219 1.00 33.41 277 LYS B O 1
ATOM 9301 N N . SER B 1 289 ? 3.560 -40.959 31.011 1.00 35.15 278 SER B N 1
ATOM 9302 C CA . SER B 1 289 ? 2.299 -40.411 30.514 1.00 37.29 278 SER B CA 1
ATOM 9303 C C . SER B 1 289 ? 1.930 -39.110 31.214 1.00 37.47 278 SER B C 1
ATOM 9304 O O . SER B 1 289 ? 1.459 -38.170 30.564 1.00 34.40 278 SER B O 1
ATOM 9312 N N . GLU B 1 290 ? 2.130 -39.039 32.533 1.00 33.87 279 GLU B N 1
ATOM 9313 C CA . GLU B 1 290 ? 1.895 -37.780 33.242 1.00 35.44 279 GLU B CA 1
ATOM 9314 C C . GLU B 1 290 ? 2.761 -36.658 32.702 1.00 31.16 279 GLU B C 1
ATOM 9315 O O . GLU B 1 290 ? 2.286 -35.520 32.553 1.00 30.54 279 GLU B O 1
ATOM 9327 N N . LEU B 1 291 ? 4.029 -36.956 32.390 1.00 30.24 280 LEU B N 1
ATOM 9328 C CA . LEU B 1 291 ? 4.892 -35.922 31.841 1.00 31.72 280 LEU B CA 1
ATOM 9329 C C . LEU B 1 291 ? 4.376 -35.475 30.491 1.00 29.44 280 LEU B C 1
ATOM 9330 O O . LEU B 1 291 ? 4.413 -34.290 30.171 1.00 27.35 280 LEU B O 1
ATOM 9346 N N . ASN B 1 292 ? 3.875 -36.418 29.691 1.00 33.11 281 ASN B N 1
ATOM 9347 C CA . ASN B 1 292 ? 3.329 -36.048 28.394 1.00 35.65 281 ASN B CA 1
ATOM 9348 C C . ASN B 1 292 ? 2.132 -35.106 28.547 1.00 30.82 281 ASN B C 1
ATOM 9349 O O . ASN B 1 292 ? 2.020 -34.115 27.813 1.00 29.79 281 ASN B O 1
ATOM 9360 N N . GLY B 1 293 ? 1.249 -35.370 29.525 1.00 30.59 282 GLY B N 1
ATOM 9361 C CA . GLY B 1 293 ? 0.121 -34.462 29.744 1.00 28.69 282 GLY B CA 1
ATOM 9362 C C . GLY B 1 293 ? 0.560 -33.083 30.222 1.00 29.44 282 GLY B C 1
ATOM 9363 O O . GLY B 1 293 ? 0.014 -32.062 29.799 1.00 26.58 282 GLY B O 1
ATOM 9367 N N . TYR B 1 294 ? 1.560 -33.033 31.105 1.00 29.88 283 TYR B N 1
ATOM 9368 C CA . TYR B 1 294 ? 2.145 -31.745 31.499 1.00 29.65 283 TYR B CA 1
ATOM 9369 C C . TYR B 1 294 ? 2.694 -30.993 30.282 1.00 26.77 283 TYR B C 1
ATOM 9370 O O . TYR B 1 294 ? 2.413 -29.800 30.082 1.00 28.15 283 TYR B O 1
ATOM 9388 N N . LEU B 1 295 ? 3.432 -31.697 29.425 1.00 24.55 284 LEU B N 1
ATOM 9389 C CA . LEU B 1 295 ? 3.979 -31.076 28.220 1.00 25.94 284 LEU B CA 1
ATOM 9390 C C . LEU B 1 295 ? 2.894 -30.665 27.225 1.00 26.04 284 LEU B C 1
ATOM 9391 O O . LEU B 1 295 ? 3.024 -29.647 26.552 1.00 24.61 284 LEU B O 1
ATOM 9407 N N . GLU B 1 296 ? 1.790 -31.397 27.157 1.00 23.12 285 GLU B N 1
ATOM 9408 C CA . GLU B 1 296 ? 0.662 -30.959 26.325 1.00 30.32 285 GLU B CA 1
ATOM 9409 C C . GLU B 1 296 ? 0.121 -29.598 26.776 1.00 28.35 285 GLU B C 1
ATOM 9410 O O . GLU B 1 296 ? -0.226 -28.732 25.946 1.00 27.90 285 GLU B O 1
ATOM 9417 N N . SER B 1 297 ? 0.086 -29.394 28.091 1.00 29.52 286 SER B N 1
ATOM 9418 C CA . SER B 1 297 ? -0.357 -28.105 28.598 1.00 30.53 286 SER B CA 1
ATOM 9419 C C . SER B 1 297 ? 0.581 -27.001 28.130 1.00 25.67 286 SER B C 1
ATOM 9420 O O . SER B 1 297 ? 0.143 -25.966 27.591 1.00 28.44 286 SER B O 1
ATOM 9428 N N . LEU B 1 298 ? 1.881 -27.259 28.272 1.00 22.49 287 LEU B N 1
ATOM 9429 C CA . LEU B 1 298 ? 2.875 -26.296 27.793 1.00 25.61 287 LEU B CA 1
ATOM 9430 C C . LEU B 1 298 ? 2.772 -26.053 26.290 1.00 26.11 287 LEU B C 1
ATOM 9431 O O . LEU B 1 298 ? 2.936 -24.924 25.829 1.00 22.40 287 LEU B O 1
ATOM 9447 N N . ILE B 1 299 ? 2.599 -27.107 25.505 1.00 25.16 288 ILE B N 1
ATOM 9448 C CA . ILE B 1 299 ? 2.482 -26.964 24.057 1.00 28.29 288 ILE B CA 1
ATOM 9449 C C . ILE B 1 299 ? 1.321 -26.054 23.700 1.00 28.74 288 ILE B C 1
ATOM 9450 O O . ILE B 1 299 ? 1.429 -25.194 22.814 1.00 28.00 288 ILE B O 1
ATOM 9466 N N . GLN B 1 300 ? 0.175 -26.257 24.343 1.00 26.90 289 GLN B N 1
ATOM 9467 C CA . GLN B 1 300 ? -0.964 -25.419 24.020 1.00 32.50 289 GLN B CA 1
ATOM 9468 C C . GLN B 1 300 ? -0.677 -23.959 24.322 1.00 30.08 289 GLN B C 1
ATOM 9469 O O . GLN B 1 300 ? -1.017 -23.062 23.537 1.00 31.17 289 GLN B O 1
ATOM 9483 N N . THR B 1 301 ? -0.130 -23.693 25.499 1.00 27.71 290 THR B N 1
ATOM 9484 C CA . THR B 1 301 ? 0.203 -22.320 25.856 1.00 31.43 290 THR B CA 1
ATOM 9485 C C . THR B 1 301 ? 1.267 -21.718 24.936 1.00 28.05 290 THR B C 1
ATOM 9486 O O . THR B 1 301 ? 1.192 -20.536 24.583 1.00 31.16 290 THR B O 1
ATOM 9497 N N . LEU B 1 302 ? 2.288 -22.490 24.565 1.00 26.69 291 LEU B N 1
ATOM 9498 C CA . LEU B 1 302 ? 3.284 -21.982 23.616 1.00 26.21 291 LEU B CA 1
ATOM 9499 C C . LEU B 1 302 ? 2.640 -21.631 22.280 1.00 26.24 291 LEU B C 1
ATOM 9500 O O . LEU B 1 302 ? 2.905 -20.556 21.727 1.00 27.14 291 LEU B O 1
ATOM 9516 N N . SER B 1 303 ? 1.742 -22.489 21.789 1.00 30.15 292 SER B N 1
ATOM 9517 C CA . SER B 1 303 ? 1.086 -22.248 20.502 1.00 37.12 292 SER B CA 1
ATOM 9518 C C . SER B 1 303 ? 0.244 -20.980 20.542 1.00 38.85 292 SER B C 1
ATOM 9519 O O . SER B 1 303 ? 0.166 -20.235 19.559 1.00 34.50 292 SER B O 1
ATOM 9527 N N . GLU B 1 304 ? -0.462 -20.766 21.649 1.00 34.03 293 GLU B N 1
ATOM 9528 C CA . GLU B 1 304 ? -1.308 -19.582 21.767 1.00 36.77 293 GLU B CA 1
ATOM 9529 C C . GLU B 1 304 ? -0.488 -18.306 21.857 1.00 36.57 293 GLU B C 1
ATOM 9530 O O . GLU B 1 304 ? -0.890 -17.271 21.308 1.00 37.78 293 GLU B O 1
ATOM 9542 N N . ASN B 1 305 ? 0.687 -18.368 22.493 1.00 32.78 294 ASN B N 1
ATOM 9543 C CA . ASN B 1 305 ? 1.570 -17.203 22.494 1.00 35.77 294 ASN B CA 1
ATOM 9544 C C . ASN B 1 305 ? 2.182 -16.968 21.122 1.00 39.14 294 ASN B C 1
ATOM 9545 O O . ASN B 1 305 ? 2.407 -15.828 20.731 1.00 36.51 294 ASN B O 1
ATOM 9556 N N . ALA B 1 306 ? 2.478 -18.025 20.391 1.00 35.32 295 ALA B N 1
ATOM 9557 C CA . ALA B 1 306 ? 2.946 -17.847 19.032 1.00 36.17 295 ALA B CA 1
ATOM 9558 C C . ALA B 1 306 ? 1.869 -17.182 18.199 1.00 39.80 295 ALA B C 1
ATOM 9559 O O . ALA B 1 306 ? 2.168 -16.296 17.397 1.00 39.57 295 ALA B O 1
ATOM 9566 N N . GLU B 1 307 ? 0.599 -17.576 18.403 1.00 39.79 296 GLU B N 1
ATOM 9567 C CA . GLU B 1 307 ? -0.479 -17.043 17.579 1.00 42.12 296 GLU B CA 1
ATOM 9568 C C . GLU B 1 307 ? -0.656 -15.539 17.796 1.00 44.64 296 GLU B C 1
ATOM 9569 O O . GLU B 1 307 ? -1.104 -14.844 16.889 1.00 47.38 296 GLU B O 1
ATOM 9573 N N . THR B 1 308 ? -0.256 -15.006 18.949 1.00 42.18 297 THR B N 1
ATOM 9574 C CA . THR B 1 308 ? -0.414 -13.590 19.259 1.00 45.97 297 THR B CA 1
ATOM 9575 C C . THR B 1 308 ? 0.853 -12.805 18.979 1.00 41.46 297 THR B C 1
ATOM 9576 O O . THR B 1 308 ? 0.927 -11.613 19.304 1.00 40.29 297 THR B O 1
ATOM 9587 N N . LEU B 1 309 ? 1.840 -13.445 18.358 1.00 40.67 298 LEU B N 1
ATOM 9588 C CA . LEU B 1 309 ? 3.053 -12.749 17.958 1.00 43.29 298 LEU B CA 1
ATOM 9589 C C . LEU B 1 309 ? 2.732 -11.657 16.938 1.00 41.34 298 LEU B C 1
ATOM 9590 O O . LEU B 1 309 ? 1.958 -11.877 16.006 1.00 39.07 298 LEU B O 1
ATOM 9606 N N . THR B 1 310 ? 3.368 -10.491 17.077 1.00 46.56 299 THR B N 1
ATOM 9607 C CA . THR B 1 310 ? 3.168 -9.395 16.136 1.00 47.45 299 THR B CA 1
ATOM 9608 C C . THR B 1 310 ? 4.482 -8.982 15.483 1.00 42.85 299 THR B C 1
ATOM 9609 O O . THR B 1 310 ? 5.549 -9.173 16.066 1.00 40.96 299 THR B O 1
ATOM 9620 N N . PRO B 1 311 ? 4.439 -8.366 14.298 1.00 45.86 300 PRO B N 1
ATOM 9621 C CA . PRO B 1 311 ? 5.660 -7.740 13.745 1.00 45.94 300 PRO B CA 1
ATOM 9622 C C . PRO B 1 311 ? 6.382 -6.830 14.734 1.00 48.11 300 PRO B C 1
ATOM 9623 O O . PRO B 1 311 ? 7.610 -6.920 14.855 1.00 42.23 300 PRO B O 1
ATOM 9634 N N A GLU B 1 312 ? 5.663 -5.957 15.442 0.57 51.98 301 GLU B N 1
ATOM 9635 N N B GLU B 1 312 ? 5.657 -5.959 15.442 0.43 52.19 301 GLU B N 1
ATOM 9636 C CA A GLU B 1 312 ? 6.330 -5.049 16.371 0.57 53.34 301 GLU B CA 1
ATOM 9637 C CA B GLU B 1 312 ? 6.310 -5.049 16.382 0.43 53.39 301 GLU B CA 1
ATOM 9638 C C A GLU B 1 312 ? 7.112 -5.814 17.443 0.57 50.55 301 GLU B C 1
ATOM 9639 C C B GLU B 1 312 ? 7.113 -5.814 17.434 0.43 50.55 301 GLU B C 1
ATOM 9640 O O A GLU B 1 312 ? 8.197 -5.392 17.844 0.57 52.51 301 GLU B O 1
ATOM 9641 O O B GLU B 1 312 ? 8.211 -5.396 17.809 0.43 52.24 301 GLU B O 1
ATOM 9664 N N . GLN B 1 313 ? 6.581 -6.924 17.942 1.00 47.58 302 GLN B N 1
ATOM 9665 C CA . GLN B 1 313 ? 7.320 -7.713 18.935 1.00 43.91 302 GLN B CA 1
ATOM 9666 C C . GLN B 1 313 ? 8.591 -8.341 18.351 1.00 39.55 302 GLN B C 1
ATOM 9667 O O . GLN B 1 313 ? 9.648 -8.415 19.024 1.00 40.27 302 GLN B O 1
ATOM 9681 N N . ILE B 1 314 ? 8.501 -8.819 17.101 1.00 40.29 303 ILE B N 1
ATOM 9682 C CA . ILE B 1 314 ? 9.675 -9.384 16.440 1.00 44.88 303 ILE B CA 1
ATOM 9683 C C . ILE B 1 314 ? 10.753 -8.308 16.299 1.00 41.47 303 ILE B C 1
ATOM 9684 O O . ILE B 1 314 ? 11.926 -8.500 16.657 1.00 38.97 303 ILE B O 1
ATOM 9700 N N . PHE B 1 315 ? 10.351 -7.136 15.811 1.00 41.26 304 PHE B N 1
ATOM 9701 C CA . PHE B 1 315 ? 11.304 -6.042 15.684 1.00 41.57 304 PHE B CA 1
ATOM 9702 C C . PHE B 1 315 ? 11.850 -5.634 17.051 1.00 41.32 304 PHE B C 1
ATOM 9703 O O . PHE B 1 315 ? 13.018 -5.254 17.180 1.00 40.54 304 PHE B O 1
ATOM 9720 N N . GLN B 1 316 ? 11.043 -5.733 18.090 1.00 41.39 305 GLN B N 1
ATOM 9721 C CA . GLN B 1 316 ? 11.473 -5.352 19.421 1.00 45.98 305 GLN B CA 1
ATOM 9722 C C . GLN B 1 316 ? 12.524 -6.282 19.981 1.00 44.00 305 GLN B C 1
ATOM 9723 O O . GLN B 1 316 ? 13.158 -5.938 20.982 1.00 43.74 305 GLN B O 1
ATOM 9737 N N . SER B 1 317 ? 12.703 -7.459 19.391 1.00 42.78 306 SER B N 1
ATOM 9738 C CA . SER B 1 317 ? 13.793 -8.318 19.833 1.00 41.30 306 SER B CA 1
ATOM 9739 C C . SER B 1 317 ? 15.040 -8.212 18.957 1.00 36.80 306 SER B C 1
ATOM 9740 O O . SER B 1 317 ? 15.918 -9.070 19.040 1.00 29.89 306 SER B O 1
ATOM 9748 N N . GLN B 1 318 ? 15.188 -7.154 18.171 1.00 32.93 307 GLN B N 1
ATOM 9749 C CA . GLN B 1 318 ? 16.354 -7.081 17.304 1.00 35.66 307 GLN B CA 1
ATOM 9750 C C . GLN B 1 318 ? 17.650 -6.859 18.062 1.00 33.33 307 GLN B C 1
ATOM 9751 O O . GLN B 1 318 ? 18.721 -7.021 17.472 1.00 33.18 307 GLN B O 1
ATOM 9765 N N . ASP B 1 319 ? 17.584 -6.485 19.335 1.00 37.17 308 ASP B N 1
ATOM 9766 C CA . ASP B 1 319 ? 18.782 -6.274 20.143 1.00 41.51 308 ASP B CA 1
ATOM 9767 C C . ASP B 1 319 ? 19.136 -7.474 21.011 1.00 37.52 308 ASP B C 1
ATOM 9768 O O . ASP B 1 319 ? 20.024 -7.385 21.855 1.00 37.37 308 ASP B O 1
ATOM 9772 N N . SER B 1 320 ? 18.522 -8.618 20.775 1.00 35.19 309 SER B N 1
ATOM 9773 C CA . SER B 1 320 ? 18.876 -9.820 21.500 1.00 34.67 309 SER B CA 1
ATOM 9774 C C . SER B 1 320 ? 20.194 -10.411 20.987 1.00 32.72 309 SER B C 1
ATOM 9775 O O . SER B 1 320 ? 20.725 -10.061 19.928 1.00 30.09 309 SER B O 1
ATOM 9783 N N . ASP B 1 321 ? 20.721 -11.334 21.766 1.00 30.56 310 ASP B N 1
ATOM 9784 C CA . ASP B 1 321 ? 21.989 -11.970 21.410 1.00 32.71 310 ASP B CA 1
ATOM 9785 C C . ASP B 1 321 ? 21.678 -13.169 20.522 1.00 32.81 310 ASP B C 1
ATOM 9786 O O . ASP B 1 321 ? 21.280 -14.230 21.024 1.00 32.95 310 ASP B O 1
ATOM 9795 N N . PHE B 1 322 ? 21.818 -12.997 19.195 1.00 30.80 311 PHE B N 1
ATOM 9796 C CA . PHE B 1 322 ? 21.509 -14.096 18.290 1.00 33.68 311 PHE B CA 1
ATOM 9797 C C . PHE B 1 322 ? 22.682 -15.031 18.037 1.00 43.21 311 PHE B C 1
ATOM 9798 O O . PHE B 1 322 ? 22.510 -16.033 17.345 1.00 38.95 311 PHE B O 1
ATOM 9815 N N . ASP B 1 323 ? 23.871 -14.717 18.529 1.00 29.39 312 ASP B N 1
ATOM 9816 C CA . ASP B 1 323 ? 25.046 -15.566 18.347 1.00 26.88 312 ASP B CA 1
ATOM 9817 C C . ASP B 1 323 ? 25.813 -15.649 19.663 1.00 25.01 312 ASP B C 1
ATOM 9818 O O . ASP B 1 323 ? 26.880 -15.026 19.849 1.00 22.18 312 ASP B O 1
ATOM 9827 N N . PRO B 1 324 ? 25.253 -16.391 20.622 1.00 26.00 313 PRO B N 1
ATOM 9828 C CA . PRO B 1 324 ? 25.944 -16.539 21.924 1.00 30.18 313 PRO B CA 1
ATOM 9829 C C . PRO B 1 324 ? 27.311 -17.225 21.813 1.00 29.11 313 PRO B C 1
ATOM 9830 O O . PRO B 1 324 ? 28.195 -17.056 22.679 1.00 30.04 313 PRO B O 1
ATOM 9841 N N . TYR B 1 325 ? 27.543 -17.958 20.741 1.00 26.40 314 TYR B N 1
ATOM 9842 C CA . TYR B 1 325 ? 28.868 -18.496 20.518 1.00 29.23 314 TYR B CA 1
ATOM 9843 C C . TYR B 1 325 ? 29.890 -17.382 20.280 1.00 33.02 314 TYR B C 1
ATOM 9844 O O . TYR B 1 325 ? 30.943 -17.335 20.931 1.00 27.81 314 TYR B O 1
ATOM 9862 N N . GLN B 1 326 ? 29.604 -16.471 19.362 1.00 22.58 315 GLN B N 1
ATOM 9863 C CA . GLN B 1 326 ? 30.545 -15.374 19.121 1.00 22.28 315 GLN B CA 1
ATOM 9864 C C . GLN B 1 326 ? 30.706 -14.488 20.364 1.00 22.29 315 GLN B C 1
ATOM 9865 O O . GLN B 1 326 ? 31.820 -14.097 20.726 1.00 22.79 315 GLN B O 1
ATOM 9879 N N . SER B 1 327 ? 29.593 -14.157 21.031 1.00 20.78 316 SER B N 1
ATOM 9880 C CA . SER B 1 327 ? 29.657 -13.275 22.202 1.00 25.30 316 SER B CA 1
ATOM 9881 C C . SER B 1 327 ? 30.453 -13.910 23.347 1.00 23.87 316 SER B C 1
ATOM 9882 O O . SER B 1 327 ? 31.253 -13.242 24.032 1.00 23.99 316 SER B O 1
ATOM 9890 N N . THR B 1 328 ? 30.310 -15.214 23.520 1.00 21.03 317 THR B N 1
ATOM 9891 C CA . THR B 1 328 ? 31.081 -15.874 24.557 1.00 22.91 317 THR B CA 1
ATOM 9892 C C . THR B 1 328 ? 32.570 -15.842 24.230 1.00 22.82 317 THR B C 1
ATOM 9893 O O . THR B 1 328 ? 33.405 -15.635 25.125 1.00 22.11 317 THR B O 1
ATOM 9904 N N . GLN B 1 329 ? 32.910 -16.105 22.948 1.00 21.37 318 GLN B N 1
ATOM 9905 C CA . GLN B 1 329 ? 34.305 -16.073 22.504 1.00 23.18 318 GLN B CA 1
ATOM 9906 C C . GLN B 1 329 ? 34.928 -14.704 22.671 1.00 21.15 318 GLN B C 1
ATOM 9907 O O . GLN B 1 329 ? 36.095 -14.599 23.071 1.00 21.44 318 GLN B O 1
ATOM 9921 N N . LEU B 1 330 ? 34.143 -13.644 22.460 1.00 20.92 319 LEU B N 1
ATOM 9922 C CA . LEU B 1 330 ? 34.653 -12.292 22.684 1.00 24.30 319 LEU B CA 1
ATOM 9923 C C . LEU B 1 330 ? 34.949 -12.050 24.170 1.00 17.62 319 LEU B C 1
ATOM 9924 O O . LEU B 1 330 ? 36.021 -11.525 24.525 1.00 22.84 319 LEU B O 1
ATOM 9940 N N . VAL B 1 331 ? 34.003 -12.398 25.035 1.00 23.76 320 VAL B N 1
ATOM 9941 C CA . VAL B 1 331 ? 34.204 -12.239 26.480 1.00 24.89 320 VAL B CA 1
ATOM 9942 C C . VAL B 1 331 ? 35.416 -13.047 26.965 1.00 22.83 320 VAL B C 1
ATOM 9943 O O . VAL B 1 331 ? 36.237 -12.573 27.781 1.00 22.64 320 VAL B O 1
ATOM 9956 N N . PHE B 1 332 ? 35.498 -14.308 26.554 1.00 21.42 321 PHE B N 1
ATOM 9957 C CA . PHE B 1 332 ? 36.607 -15.154 26.969 1.00 20.51 321 PHE B CA 1
ATOM 9958 C C . PHE B 1 332 ? 37.943 -14.553 26.509 1.00 19.98 321 PHE B C 1
ATOM 9959 O O . PHE B 1 332 ? 38.900 -14.466 27.299 1.00 21.60 321 PHE B O 1
ATOM 9976 N N . ARG B 1 333 ? 38.026 -14.101 25.256 1.00 20.94 322 ARG B N 1
ATOM 9977 C CA . ARG B 1 333 ? 39.279 -13.531 24.744 1.00 18.40 322 ARG B CA 1
ATOM 9978 C C . ARG B 1 333 ? 39.659 -12.227 25.432 1.00 16.92 322 ARG B C 1
ATOM 9979 O O . ARG B 1 333 ? 40.851 -11.979 25.707 1.00 21.34 322 ARG B O 1
ATOM 10000 N N . GLN B 1 334 ? 38.660 -11.426 25.791 1.00 20.20 323 GLN B N 1
ATOM 10001 C CA . GLN B 1 334 ? 38.881 -10.234 26.606 1.00 22.77 323 GLN B CA 1
ATOM 10002 C C . GLN B 1 334 ? 39.468 -10.614 27.968 1.00 21.89 323 GLN B C 1
ATOM 10003 O O . GLN B 1 334 ? 40.386 -9.960 28.469 1.00 24.23 323 GLN B O 1
ATOM 10017 N N . LEU B 1 335 ? 38.937 -11.659 28.590 1.00 21.62 324 LEU B N 1
ATOM 10018 C CA . LEU B 1 335 ? 39.472 -12.094 29.880 1.00 25.89 324 LEU B CA 1
ATOM 10019 C C . LEU B 1 335 ? 40.909 -12.632 29.764 1.00 21.15 324 LEU B C 1
ATOM 10020 O O . LEU B 1 335 ? 41.698 -12.551 30.725 1.00 24.88 324 LEU B O 1
ATOM 10036 N N . LEU B 1 336 ? 41.244 -13.199 28.622 1.00 24.75 325 LEU B N 1
ATOM 10037 C CA . LEU B 1 336 ? 42.580 -13.734 28.392 1.00 26.76 325 LEU B CA 1
ATOM 10038 C C . LEU B 1 336 ? 43.619 -12.653 28.184 1.00 30.40 325 LEU B C 1
ATOM 10039 O O . LEU B 1 336 ? 44.816 -12.953 28.209 1.00 32.67 325 LEU B O 1
ATOM 10055 N N . THR B 1 337 ? 43.203 -11.428 27.878 1.00 30.16 326 THR B N 1
ATOM 10056 C CA . THR B 1 337 ? 44.231 -10.411 27.661 1.00 30.16 326 THR B CA 1
ATOM 10057 C C . THR B 1 337 ? 45.086 -10.166 28.902 1.00 35.64 326 THR B C 1
ATOM 10058 O O . THR B 1 337 ? 46.092 -9.450 28.798 1.00 37.69 326 THR B O 1
ATOM 10069 N N . SER B 1 338 ? 44.745 -10.769 30.048 1.00 37.30 327 SER B N 1
ATOM 10070 C CA . SER B 1 338 ? 45.533 -10.591 31.264 1.00 42.51 327 SER B CA 1
ATOM 10071 C C . SER B 1 338 ? 46.759 -11.481 31.300 1.00 46.75 327 SER B C 1
ATOM 10072 O O . SER B 1 338 ? 47.615 -11.304 32.178 1.00 50.10 327 SER B O 1
ATOM 10080 N N . TYR B 1 339 ? 46.858 -12.419 30.365 1.00 52.67 328 TYR B N 1
ATOM 10081 C CA . TYR B 1 339 ? 48.067 -13.191 30.135 1.00 57.87 328 TYR B CA 1
ATOM 10082 C C . TYR B 1 339 ? 48.811 -12.580 28.953 1.00 74.61 328 TYR B C 1
ATOM 10083 O O . TYR B 1 339 ? 48.189 -12.081 28.013 1.00 63.92 328 TYR B O 1
ATOM 10101 N N . LYS B 1 340 ? 50.139 -12.576 29.023 1.00 73.09 329 LYS B N 1
ATOM 10102 C CA . LYS B 1 340 ? 50.969 -12.056 27.933 1.00 92.92 329 LYS B CA 1
ATOM 10103 C C . LYS B 1 340 ? 51.287 -13.219 26.997 1.00 90.13 329 LYS B C 1
ATOM 10104 O O 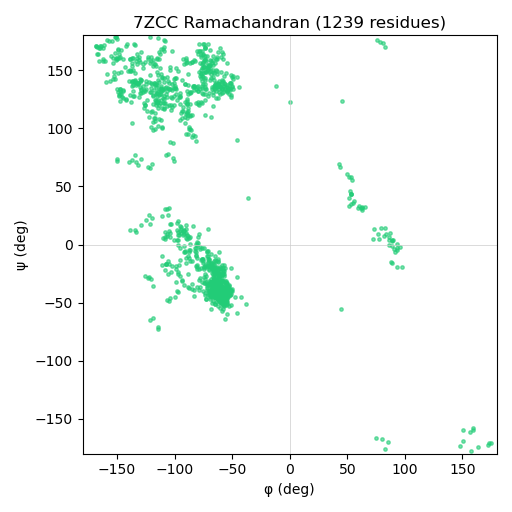. LYS B 1 340 ? 52.110 -14.083 27.307 1.00 92.14 329 LYS B O 1
ATOM 10108 N N . PHE B 1 341 ? 50.618 -13.254 25.853 1.00 88.67 330 PHE B N 1
ATOM 10109 C CA . PHE B 1 341 ? 50.797 -14.344 24.912 1.00 84.73 330 PHE B CA 1
ATOM 10110 C C . PHE B 1 341 ? 52.104 -14.192 24.134 1.00 85.68 330 PHE B C 1
ATOM 10111 O O . PHE B 1 341 ? 52.791 -15.191 23.869 1.00 87.13 330 PHE B O 1
ATOM 10129 N N . THR C 1 16 ? 21.504 47.431 27.138 1.00 91.62 5 THR C N 1
ATOM 10130 C CA . THR C 1 16 ? 22.393 46.283 26.937 1.00 92.01 5 THR C CA 1
ATOM 10131 C C . THR C 1 16 ? 23.037 46.333 25.545 1.00 97.49 5 THR C C 1
ATOM 10132 O O . THR C 1 16 ? 22.337 46.350 24.527 1.00 96.14 5 THR C O 1
ATOM 10135 N N . GLU C 1 17 ? 24.371 46.363 25.511 1.00 106.82 6 GLU C N 1
ATOM 10136 C CA . GLU C 1 17 ? 25.115 46.496 24.267 1.00 105.72 6 GLU C CA 1
ATOM 10137 C C . GLU C 1 17 ? 25.449 45.126 23.703 1.00 100.68 6 GLU C C 1
ATOM 10138 O O . GLU C 1 17 ? 25.566 44.138 24.438 1.00 101.47 6 GLU C O 1
ATOM 10150 N N . SER C 1 18 ? 25.651 45.089 22.378 1.00 97.43 7 SER C N 1
ATOM 10151 C CA . SER C 1 18 ? 25.704 43.834 21.622 1.00 89.82 7 SER C CA 1
ATOM 10152 C C . SER C 1 18 ? 26.842 43.868 20.608 1.00 90.28 7 SER C C 1
ATOM 10153 O O . SER C 1 18 ? 26.718 44.530 19.574 1.00 92.24 7 SER C O 1
ATOM 10161 N N . VAL C 1 19 ? 27.935 43.153 20.908 1.00 86.69 8 VAL C N 1
ATOM 10162 C CA . VAL C 1 19 ? 28.988 42.915 19.919 1.00 74.42 8 VAL C CA 1
ATOM 10163 C C . VAL C 1 19 ? 28.524 41.884 18.901 1.00 67.77 8 VAL C C 1
ATOM 10164 O O . VAL C 1 19 ? 29.042 41.805 17.773 1.00 64.57 8 VAL C O 1
ATOM 10177 N N . LEU C 1 20 ? 27.509 41.116 19.269 1.00 59.68 9 LEU C N 1
ATOM 10178 C CA . LEU C 1 20 ? 26.930 40.152 18.345 1.00 54.77 9 LEU C CA 1
ATOM 10179 C C . LEU C 1 20 ? 26.416 40.834 17.080 1.00 47.19 9 LEU C C 1
ATOM 10180 O O . LEU C 1 20 ? 26.592 40.318 15.979 1.00 46.92 9 LEU C O 1
ATOM 10196 N N . GLU C 1 21 ? 25.799 42.002 17.221 1.00 44.84 10 GLU C N 1
ATOM 10197 C CA . GLU C 1 21 ? 25.141 42.651 16.093 1.00 44.72 10 GLU C CA 1
ATOM 10198 C C . GLU C 1 21 ? 26.125 42.888 14.954 1.00 41.81 10 GLU C C 1
ATOM 10199 O O . GLU C 1 21 ? 25.829 42.622 13.794 1.00 41.70 10 GLU C O 1
ATOM 10203 N N . SER C 1 22 ? 27.304 43.385 15.263 1.00 41.62 11 SER C N 1
ATOM 10204 C CA . SER C 1 22 ? 28.321 43.510 14.231 1.00 47.67 11 SER C CA 1
ATOM 10205 C C . SER C 1 22 ? 28.717 42.167 13.642 1.00 48.12 11 SER C C 1
ATOM 10206 O O . SER C 1 22 ? 29.155 42.129 12.496 1.00 54.69 11 SER C O 1
ATOM 10214 N N . ILE C 1 23 ? 28.532 41.068 14.374 1.00 42.77 12 ILE C N 1
ATOM 10215 C CA . ILE C 1 23 ? 28.915 39.740 13.899 1.00 45.31 12 ILE C CA 1
ATOM 10216 C C . ILE C 1 23 ? 27.833 39.131 12.992 1.00 41.99 12 ILE C C 1
ATOM 10217 O O . ILE C 1 23 ? 28.125 38.512 11.963 1.00 44.11 12 ILE C O 1
ATOM 10233 N N . ILE C 1 24 ? 26.563 39.243 13.377 1.00 37.06 13 ILE C N 1
ATOM 10234 C CA . ILE C 1 24 ? 25.519 38.549 12.629 1.00 36.89 13 ILE C CA 1
ATOM 10235 C C . ILE C 1 24 ? 24.906 39.410 11.528 1.00 35.08 13 ILE C C 1
ATOM 10236 O O . ILE C 1 24 ? 24.031 38.942 10.782 1.00 32.42 13 ILE C O 1
ATOM 10252 N N . SER C 1 25 ? 25.355 40.648 11.390 1.00 39.21 14 SER C N 1
ATOM 10253 C CA . SER C 1 25 ? 24.855 41.524 10.339 1.00 48.84 14 SER C CA 1
ATOM 10254 C C . SER C 1 25 ? 24.925 40.798 8.995 1.00 53.54 14 SER C C 1
ATOM 10255 O O . SER C 1 25 ? 25.908 40.110 8.721 1.00 50.90 14 SER C O 1
ATOM 10263 N N . PRO C 1 26 ? 23.913 40.930 8.129 1.00 50.58 15 PRO C N 1
ATOM 10264 C CA . PRO C 1 26 ? 22.757 41.826 8.240 1.00 49.43 15 PRO C CA 1
ATOM 10265 C C . PRO C 1 26 ? 21.616 41.383 9.122 1.00 41.24 15 PRO C C 1
ATOM 10266 O O . PRO C 1 26 ? 20.634 42.083 9.149 1.00 40.09 15 PRO C O 1
ATOM 10277 N N . VAL C 1 27 ? 21.694 40.237 9.794 1.00 34.53 16 VAL C N 1
ATOM 10278 C CA . VAL C 1 27 ? 20.652 39.877 10.753 1.00 34.02 16 VAL C CA 1
ATOM 10279 C C . VAL C 1 27 ? 20.694 40.819 11.943 1.00 37.12 16 VAL C C 1
ATOM 10280 O O . VAL C 1 27 ? 21.765 41.130 12.469 1.00 38.92 16 VAL C O 1
ATOM 10293 N N . THR C 1 28 ? 19.532 41.288 12.366 1.00 36.54 17 THR C N 1
ATOM 10294 C CA . THR C 1 28 ? 19.411 42.175 13.515 1.00 36.96 17 THR C CA 1
ATOM 10295 C C . THR C 1 28 ? 19.213 41.366 14.786 1.00 35.26 17 THR C C 1
ATOM 10296 O O . THR C 1 28 ? 18.775 40.214 14.767 1.00 32.78 17 THR C O 1
ATOM 10307 N N . MET C 1 29 ? 19.574 41.981 15.907 1.00 37.04 18 MET C N 1
ATOM 10308 C CA . MET C 1 29 ? 19.396 41.323 17.183 1.00 40.02 18 MET C CA 1
ATOM 10309 C C . MET C 1 29 ? 17.924 41.032 17.414 1.00 42.39 18 MET C C 1
ATOM 10310 O O . MET C 1 29 ? 17.576 39.995 17.991 1.00 34.78 18 MET C O 1
ATOM 10324 N N . SER C 1 30 ? 17.042 41.949 16.977 1.00 39.99 19 SER C N 1
ATOM 10325 C CA . SER C 1 30 ? 15.596 41.732 17.089 1.00 41.72 19 SER C CA 1
ATOM 10326 C C . SER C 1 30 ? 15.169 40.485 16.311 1.00 35.38 19 SER C C 1
ATOM 10327 O O . SER C 1 30 ? 14.464 39.609 16.835 1.00 33.62 19 SER C O 1
ATOM 10335 N N . GLU C 1 31 ? 15.607 40.379 15.057 1.00 32.32 20 GLU C N 1
ATOM 10336 C CA . GLU C 1 31 ? 15.352 39.150 14.302 1.00 29.60 20 GLU C CA 1
ATOM 10337 C C . GLU C 1 31 ? 15.972 37.920 14.974 1.00 28.09 20 GLU C C 1
ATOM 10338 O O . GLU C 1 31 ? 15.385 36.830 14.982 1.00 28.47 20 GLU C O 1
ATOM 10350 N N . PHE C 1 32 ? 17.177 38.056 15.501 1.00 28.59 21 PHE C N 1
ATOM 10351 C CA . PHE C 1 32 ? 17.771 36.889 16.138 1.00 27.27 21 PHE C CA 1
ATOM 10352 C C . PHE C 1 32 ? 16.908 36.388 17.300 1.00 28.27 21 PHE C C 1
ATOM 10353 O O . PHE C 1 32 ? 16.657 35.190 17.432 1.00 25.74 21 PHE C O 1
ATOM 10370 N N . LEU C 1 33 ? 16.442 37.298 18.158 1.00 31.10 22 LEU C N 1
ATOM 10371 C CA . LEU C 1 33 ? 15.691 36.922 19.353 1.00 33.44 22 LEU C CA 1
ATOM 10372 C C . LEU C 1 33 ? 14.289 36.445 19.013 1.00 33.76 22 LEU C C 1
ATOM 10373 O O . LEU C 1 33 ? 13.741 35.616 19.738 1.00 35.46 22 LEU C O 1
ATOM 10389 N N . GLU C 1 34 ? 13.666 36.970 17.963 1.00 32.27 23 GLU C N 1
ATOM 10390 C CA . GLU C 1 34 ? 12.314 36.551 17.614 1.00 31.85 23 GLU C CA 1
ATOM 10391 C C . GLU C 1 34 ? 12.283 35.326 16.700 1.00 33.64 23 GLU C C 1
ATOM 10392 O O . GLU C 1 34 ? 11.382 34.502 16.819 1.00 36.89 23 GLU C O 1
ATOM 10396 N N . GLU C 1 35 ? 13.209 35.209 15.757 1.00 28.20 24 GLU C N 1
ATOM 10397 C CA . GLU C 1 35 ? 13.140 34.174 14.690 1.00 28.10 24 GLU C CA 1
ATOM 10398 C C . GLU C 1 35 ? 14.069 32.974 14.893 1.00 27.72 24 GLU C C 1
ATOM 10399 O O . GLU C 1 35 ? 13.777 31.936 14.290 1.00 26.93 24 GLU C O 1
ATOM 10411 N N . TYR C 1 36 ? 15.154 33.094 15.655 1.00 25.60 25 TYR C N 1
ATOM 10412 C CA . TYR C 1 36 ? 16.104 32.002 15.808 1.00 21.82 25 TYR C CA 1
ATOM 10413 C C . TYR C 1 36 ? 16.236 31.527 17.250 1.00 26.38 25 TYR C C 1
ATOM 10414 O O . TYR C 1 36 ? 15.906 30.375 17.569 1.00 27.45 25 TYR C O 1
ATOM 10432 N N . TRP C 1 37 ? 16.699 32.386 18.138 1.00 24.88 26 TRP C N 1
ATOM 10433 C CA . TRP C 1 37 ? 16.812 32.060 19.554 1.00 25.46 26 TRP C CA 1
ATOM 10434 C C . TRP C 1 37 ? 15.453 31.662 20.114 1.00 26.98 26 TRP C C 1
ATOM 10435 O O . TRP C 1 37 ? 14.464 32.358 19.863 1.00 26.87 26 TRP C O 1
ATOM 10456 N N . PRO C 1 38 ? 15.369 30.599 20.930 1.00 23.67 27 PRO C N 1
ATOM 10457 C CA . PRO C 1 38 ? 16.407 29.673 21.366 1.00 23.03 27 PRO C CA 1
ATOM 10458 C C . PRO C 1 38 ? 16.208 28.337 20.717 1.00 22.65 27 PRO C C 1
ATOM 10459 O O . PRO C 1 38 ? 16.595 27.351 21.300 1.00 24.44 27 PRO C O 1
ATOM 10470 N N . VAL C 1 39 ? 15.651 28.327 19.514 1.00 25.53 28 VAL C N 1
ATOM 10471 C CA . VAL C 1 39 ? 15.230 27.064 18.904 1.00 30.78 28 VAL C CA 1
ATOM 10472 C C . VAL C 1 39 ? 15.826 26.723 17.544 1.00 28.03 28 VAL C C 1
ATOM 10473 O O . VAL C 1 39 ? 15.964 25.536 17.197 1.00 26.89 28 VAL C O 1
ATOM 10486 N N . LYS C 1 40 ? 16.169 27.725 16.758 1.00 21.87 29 LYS C N 1
ATOM 10487 C CA . LYS C 1 40 ? 16.596 27.392 15.395 1.00 29.23 29 LYS C CA 1
ATOM 10488 C C . LYS C 1 40 ? 18.012 27.872 15.087 1.00 23.20 29 LYS C C 1
ATOM 10489 O O . LYS C 1 40 ? 18.371 28.989 15.495 1.00 22.82 29 LYS C O 1
ATOM 10496 N N . PRO C 1 41 ? 18.790 27.154 14.285 1.00 22.73 30 PRO C N 1
ATOM 10497 C CA . PRO C 1 41 ? 20.185 27.545 14.025 1.00 24.24 30 PRO C CA 1
ATOM 10498 C C . PRO C 1 41 ? 20.303 28.726 13.084 1.00 27.52 30 PRO C C 1
ATOM 10499 O O . PRO C 1 41 ? 19.426 28.995 12.265 1.00 25.27 30 PRO C O 1
ATOM 10510 N N . LEU C 1 42 ? 21.397 29.458 13.236 1.00 26.38 31 LEU C N 1
ATOM 10511 C CA . LEU C 1 42 ? 21.704 30.537 12.298 1.00 28.24 31 LEU C CA 1
ATOM 10512 C C . LEU C 1 42 ? 23.160 30.469 11.881 1.00 28.21 31 LEU C C 1
ATOM 10513 O O . LEU C 1 42 ? 24.024 30.146 12.696 1.00 28.09 31 LEU C O 1
ATOM 10529 N N . VAL C 1 43 ? 23.418 30.707 10.601 1.00 26.71 32 VAL C N 1
ATOM 10530 C CA . VAL C 1 43 ? 24.779 30.727 10.072 1.00 28.96 32 VAL C CA 1
ATOM 10531 C C . VAL C 1 43 ? 25.031 32.117 9.523 1.00 30.61 32 VAL C C 1
ATOM 10532 O O . VAL C 1 43 ? 24.299 32.579 8.646 1.00 32.80 32 VAL C O 1
ATOM 10545 N N . ALA C 1 44 ? 26.036 32.789 10.050 1.00 28.22 33 ALA C N 1
ATOM 10546 C CA . ALA C 1 44 ? 26.350 34.169 9.675 1.00 35.00 33 ALA C CA 1
ATOM 10547 C C . ALA C 1 44 ? 27.789 34.194 9.167 1.00 33.97 33 ALA C C 1
ATOM 10548 O O . ALA C 1 44 ? 28.731 33.932 9.927 1.00 33.86 33 ALA C O 1
ATOM 10555 N N . ARG C 1 45 ? 27.957 34.400 7.864 1.00 36.64 34 ARG C N 1
ATOM 10556 C CA . ARG C 1 45 ? 29.282 34.384 7.251 1.00 38.80 34 ARG C CA 1
ATOM 10557 C C . ARG C 1 45 ? 29.795 35.807 7.113 1.00 42.21 34 ARG C C 1
ATOM 10558 O O . ARG C 1 45 ? 29.004 36.738 6.951 1.00 43.26 34 ARG C O 1
ATOM 10579 N N . GLY C 1 46 ? 31.111 35.981 7.183 1.00 40.60 35 GLY C N 1
ATOM 10580 C CA . GLY C 1 46 ? 31.708 37.299 7.004 1.00 43.07 35 GLY C CA 1
ATOM 10581 C C . GLY C 1 46 ? 33.204 37.258 7.250 1.00 51.91 35 GLY C C 1
ATOM 10582 O O . GLY C 1 46 ? 33.806 36.186 7.354 1.00 44.65 35 GLY C O 1
ATOM 10586 N N . GLU C 1 47 ? 33.823 38.439 7.303 1.00 55.36 36 GLU C N 1
ATOM 10587 C CA . GLU C 1 47 ? 35.267 38.483 7.498 1.00 62.86 36 GLU C CA 1
ATOM 10588 C C . GLU C 1 47 ? 35.647 38.208 8.955 1.00 57.22 36 GLU C C 1
ATOM 10589 O O . GLU C 1 47 ? 35.060 38.785 9.883 1.00 53.83 36 GLU C O 1
ATOM 10593 N N . VAL C 1 48 ? 36.653 37.354 9.161 1.00 53.77 37 VAL C N 1
ATOM 10594 C CA . VAL C 1 48 ? 37.003 36.952 10.526 1.00 51.70 37 VAL C CA 1
ATOM 10595 C C . VAL C 1 48 ? 37.427 38.158 11.371 1.00 56.79 37 VAL C C 1
ATOM 10596 O O . VAL C 1 48 ? 37.357 38.124 12.606 1.00 52.31 37 VAL C O 1
ATOM 10609 N N . GLU C 1 49 ? 37.802 39.253 10.712 1.00 60.02 38 GLU C N 1
ATOM 10610 C CA . GLU C 1 49 ? 38.227 40.441 11.439 1.00 63.48 38 GLU C CA 1
ATOM 10611 C C . GLU C 1 49 ? 37.135 41.009 12.339 1.00 56.46 38 GLU C C 1
ATOM 10612 O O . GLU C 1 49 ? 37.449 41.650 13.342 1.00 57.13 38 GLU C O 1
ATOM 10624 N N . ARG C 1 50 ? 35.858 40.811 12.014 1.00 56.48 39 ARG C N 1
ATOM 10625 C CA . ARG C 1 50 ? 34.833 41.364 12.893 1.00 59.45 39 ARG C CA 1
ATOM 10626 C C . ARG C 1 50 ? 34.735 40.616 14.213 1.00 53.05 39 ARG C C 1
ATOM 10627 O O . ARG C 1 50 ? 34.062 41.107 15.133 1.00 51.05 39 ARG C O 1
ATOM 10648 N N . PHE C 1 51 ? 35.412 39.467 14.334 1.00 50.27 40 PHE C N 1
ATOM 10649 C CA . PHE C 1 51 ? 35.521 38.813 15.624 1.00 49.31 40 PHE C CA 1
ATOM 10650 C C . PHE C 1 51 ? 36.406 39.606 16.584 1.00 51.70 40 PHE C C 1
ATOM 10651 O O . PHE C 1 51 ? 36.328 39.373 17.800 1.00 51.84 40 PHE C O 1
ATOM 10668 N N . THR C 1 52 ? 37.209 40.563 16.070 1.00 55.79 41 THR C N 1
ATOM 10669 C CA . THR C 1 52 ? 38.115 41.325 16.931 1.00 61.01 41 THR C CA 1
ATOM 10670 C C . THR C 1 52 ? 37.364 42.071 18.023 1.00 54.90 41 THR C C 1
ATOM 10671 O O . THR C 1 52 ? 37.983 42.521 19.004 1.00 55.97 41 THR C O 1
ATOM 10682 N N . SER C 1 53 ? 36.052 42.248 17.844 1.00 56.03 42 SER C N 1
ATOM 10683 C CA . SER C 1 53 ? 35.232 42.896 18.855 1.00 61.90 42 SER C CA 1
ATOM 10684 C C . SER C 1 53 ? 35.130 42.060 20.115 1.00 60.78 42 SER C C 1
ATOM 10685 O O . SER C 1 53 ? 34.968 42.625 21.204 1.00 60.30 42 SER C O 1
ATOM 10689 N N . ILE C 1 54 ? 35.243 40.733 20.006 1.00 57.26 43 ILE C N 1
ATOM 10690 C CA . ILE C 1 54 ? 35.237 39.880 21.195 1.00 54.22 43 ILE C CA 1
ATOM 10691 C C . ILE C 1 54 ? 36.498 40.158 22.000 1.00 52.35 43 ILE C C 1
ATOM 10692 O O . ILE C 1 54 ? 37.604 39.930 21.489 1.00 53.66 43 ILE C O 1
ATOM 10708 N N . PRO C 1 55 ? 36.412 40.611 23.244 1.00 55.76 44 PRO C N 1
ATOM 10709 C CA . PRO C 1 55 ? 37.645 40.863 23.989 1.00 58.81 44 PRO C CA 1
ATOM 10710 C C . PRO C 1 55 ? 38.486 39.602 24.060 1.00 61.43 44 PRO C C 1
ATOM 10711 O O . PRO C 1 55 ? 37.954 38.508 24.207 1.00 59.19 44 PRO C O 1
ATOM 10722 N N . GLY C 1 56 ? 39.805 39.765 24.030 1.00 52.91 45 GLY C N 1
ATOM 10723 C CA . GLY C 1 56 ? 40.713 38.648 24.150 1.00 42.56 45 GLY C CA 1
ATOM 10724 C C . GLY C 1 56 ? 40.771 37.758 22.940 1.00 39.19 45 GLY C C 1
ATOM 10725 O O . GLY C 1 56 ? 41.492 36.766 22.970 1.00 36.29 45 GLY C O 1
ATOM 10729 N N . PHE C 1 57 ? 40.088 38.111 21.847 1.00 44.29 46 PHE C N 1
ATOM 10730 C CA . PHE C 1 57 ? 40.132 37.282 20.642 1.00 45.90 46 PHE C CA 1
ATOM 10731 C C . PHE C 1 57 ? 41.554 37.107 20.105 1.00 42.91 46 PHE C C 1
ATOM 10732 O O . PHE C 1 57 ? 41.928 36.002 19.685 1.00 41.96 46 PHE C O 1
ATOM 10749 N N . GLU C 1 58 ? 42.362 38.174 20.094 1.00 41.90 47 GLU C N 1
ATOM 10750 C CA . GLU C 1 58 ? 43.745 38.009 19.641 1.00 45.76 47 GLU C CA 1
ATOM 10751 C C . GLU C 1 58 ? 44.463 36.910 20.425 1.00 44.53 47 GLU C C 1
ATOM 10752 O O . GLU C 1 58 ? 45.322 36.206 19.872 1.00 46.92 47 GLU C O 1
ATOM 10764 N N . LYS C 1 59 ? 44.126 36.743 21.708 1.00 43.29 48 LYS C N 1
ATOM 10765 C CA . LYS C 1 59 ? 44.843 35.787 22.547 1.00 41.03 48 LYS C CA 1
ATOM 10766 C C . LYS C 1 59 ? 44.443 34.344 22.276 1.00 38.11 48 LYS C C 1
ATOM 10767 O O . LYS C 1 59 ? 45.158 33.447 22.744 1.00 38.47 48 LYS C O 1
ATOM 10777 N N . VAL C 1 60 ? 43.354 34.098 21.529 1.00 36.43 49 VAL C N 1
ATOM 10778 C CA . VAL C 1 60 ? 42.986 32.728 21.166 1.00 34.20 49 VAL C CA 1
ATOM 10779 C C . VAL C 1 60 ? 42.888 32.509 19.667 1.00 36.97 49 VAL C C 1
ATOM 10780 O O . VAL C 1 60 ? 42.183 31.606 19.212 1.00 37.72 49 VAL C O 1
ATOM 10793 N N . ARG C 1 61 ? 43.596 33.321 18.900 1.00 37.24 50 ARG C N 1
ATOM 10794 C CA . ARG C 1 61 ? 43.458 33.357 17.457 1.00 41.49 50 ARG C CA 1
ATOM 10795 C C . ARG C 1 61 ? 44.213 32.237 16.760 1.00 36.91 50 ARG C C 1
ATOM 10796 O O . ARG C 1 61 ? 43.898 31.944 15.600 1.00 35.46 50 ARG C O 1
ATOM 10817 N N . THR C 1 62 ? 45.219 31.647 17.420 1.00 35.66 51 THR C N 1
ATOM 10818 C CA . THR C 1 62 ? 45.928 30.475 16.921 1.00 36.39 51 THR C CA 1
ATOM 10819 C C . THR C 1 62 ? 46.016 29.413 18.015 1.00 32.01 51 THR C C 1
ATOM 10820 O O . THR C 1 62 ? 45.916 29.712 19.195 1.00 29.65 51 THR C O 1
ATOM 10831 N N . LEU C 1 63 ? 46.225 28.159 17.622 1.00 30.80 52 LEU C N 1
ATOM 10832 C CA . LEU C 1 63 ? 46.451 27.115 18.618 1.00 30.29 52 LEU C CA 1
ATOM 10833 C C . LEU C 1 63 ? 47.684 27.402 19.471 1.00 26.18 52 LEU C C 1
ATOM 10834 O O . LEU C 1 63 ? 47.697 27.082 20.669 1.00 25.32 52 LEU C O 1
ATOM 10850 N N . GLU C 1 64 ? 48.742 27.960 18.869 1.00 29.90 53 GLU C N 1
ATOM 10851 C CA . GLU C 1 64 ? 49.927 28.279 19.660 1.00 32.05 53 GLU C CA 1
ATOM 10852 C C . GLU C 1 64 ? 49.595 29.265 20.786 1.00 32.40 53 GLU C C 1
ATOM 10853 O O . GLU C 1 64 ? 50.031 29.075 21.931 1.00 36.16 53 GLU C O 1
ATOM 10857 N N . ASN C 1 65 ? 48.794 30.310 20.491 1.00 33.56 54 ASN C N 1
ATOM 10858 C CA . ASN C 1 65 ? 48.500 31.287 21.537 1.00 34.94 54 ASN C CA 1
ATOM 10859 C C . ASN C 1 65 ? 47.628 30.662 22.608 1.00 28.60 54 ASN C C 1
ATOM 10860 O O . ASN C 1 65 ? 47.848 30.893 23.810 1.00 29.64 54 ASN C O 1
ATOM 10871 N N . VAL C 1 66 ? 46.655 29.837 22.194 1.00 29.84 55 VAL C N 1
ATOM 10872 C CA . VAL C 1 66 ? 45.803 29.206 23.193 1.00 22.81 55 VAL C CA 1
ATOM 10873 C C . VAL C 1 66 ? 46.684 28.403 24.136 1.00 25.25 55 VAL C C 1
ATOM 10874 O O . VAL C 1 66 ? 46.513 28.414 25.362 1.00 25.88 55 VAL C O 1
ATOM 10887 N N . LEU C 1 67 ? 47.583 27.614 23.562 1.00 31.20 56 LEU C N 1
ATOM 10888 C CA . LEU C 1 67 ? 48.403 26.734 24.374 1.00 33.80 56 LEU C CA 1
ATOM 10889 C C . LEU C 1 67 ? 49.331 27.545 25.262 1.00 34.31 56 LEU C C 1
ATOM 10890 O O . LEU C 1 67 ? 49.673 27.111 26.365 1.00 33.98 56 LEU C O 1
ATOM 10906 N N . ALA C 1 68 ? 49.713 28.744 24.811 1.00 34.01 57 ALA C N 1
ATOM 10907 C CA . ALA C 1 68 ? 50.578 29.583 25.630 1.00 36.47 57 ALA C CA 1
ATOM 10908 C C . ALA C 1 68 ? 49.853 30.065 26.874 1.00 41.40 57 ALA C C 1
ATOM 10909 O O . ALA C 1 68 ? 50.456 30.189 27.944 1.00 43.02 57 ALA C O 1
ATOM 10916 N N . ILE C 1 69 ? 48.554 30.329 26.778 1.00 34.64 58 ILE C N 1
ATOM 10917 C CA . ILE C 1 69 ? 47.891 30.997 27.899 1.00 36.12 58 ILE C CA 1
ATOM 10918 C C . ILE C 1 69 ? 47.073 30.048 28.763 1.00 29.89 58 ILE C C 1
ATOM 10919 O O . ILE C 1 69 ? 46.675 30.419 29.884 1.00 29.89 58 ILE C O 1
ATOM 10935 N N . TYR C 1 70 ? 46.728 28.878 28.246 1.00 24.34 59 TYR C N 1
ATOM 10936 C CA . TYR C 1 70 ? 45.737 28.028 28.890 1.00 26.09 59 TYR C CA 1
ATOM 10937 C C . TYR C 1 70 ? 46.450 27.137 29.914 1.00 28.72 59 TYR C C 1
ATOM 10938 O O . TYR C 1 70 ? 47.070 26.131 29.539 1.00 29.23 59 TYR C O 1
ATOM 10956 N N . ASN C 1 71 ? 46.379 27.489 31.201 1.00 26.03 60 ASN C N 1
ATOM 10957 C CA . ASN C 1 71 ? 47.095 26.744 32.249 1.00 28.98 60 ASN C CA 1
ATOM 10958 C C . ASN C 1 71 ? 46.064 25.939 33.056 1.00 24.81 60 ASN C C 1
ATOM 10959 O O . ASN C 1 71 ? 45.632 26.331 34.135 1.00 22.68 60 ASN C O 1
ATOM 10970 N N . ASN C 1 72 ? 45.612 24.830 32.472 1.00 21.45 61 ASN C N 1
ATOM 10971 C CA . ASN C 1 72 ? 44.585 23.997 33.074 1.00 24.13 61 ASN C CA 1
ATOM 10972 C C . ASN C 1 72 ? 44.620 22.691 32.304 1.00 20.30 61 ASN C C 1
ATOM 10973 O O . ASN C 1 72 ? 45.280 22.589 31.243 1.00 20.78 61 ASN C O 1
ATOM 10984 N N . PRO C 1 73 ? 43.917 21.686 32.824 1.00 23.49 62 PRO C N 1
ATOM 10985 C CA . PRO C 1 73 ? 43.756 20.427 32.087 1.00 21.88 62 PRO C CA 1
ATOM 10986 C C . PRO C 1 73 ? 42.980 20.612 30.811 1.00 22.20 62 PRO C C 1
ATOM 10987 O O . PRO C 1 73 ? 41.979 21.320 30.746 1.00 23.21 62 PRO C O 1
ATOM 10998 N N . VAL C 1 74 ? 43.457 19.923 29.786 1.00 17.23 63 VAL C N 1
ATOM 10999 C CA . VAL C 1 74 ? 42.903 19.978 28.456 1.00 15.59 63 VAL C CA 1
ATOM 11000 C C . VAL C 1 74 ? 42.218 18.643 28.183 1.00 20.27 63 VAL C C 1
ATOM 11001 O O . VAL C 1 74 ? 42.832 17.592 28.419 1.00 20.01 63 VAL C O 1
ATOM 11014 N N . MET C 1 75 ? 40.934 18.675 27.755 1.00 16.41 64 MET C N 1
ATOM 11015 C CA . MET C 1 75 ? 40.260 17.431 27.381 1.00 19.25 64 MET C CA 1
ATOM 11016 C C . MET C 1 75 ? 40.676 16.987 25.961 1.00 21.77 64 MET C C 1
ATOM 11017 O O . MET C 1 75 ? 40.647 17.769 24.994 1.00 25.21 64 MET C O 1
ATOM 11031 N N . VAL C 1 76 ? 41.030 15.708 25.828 1.00 18.08 65 VAL C N 1
ATOM 11032 C CA . VAL C 1 76 ? 41.300 15.134 24.516 1.00 22.81 65 VAL C CA 1
ATOM 11033 C C . VAL C 1 76 ? 40.306 14.012 24.233 1.00 19.80 65 VAL C C 1
ATOM 11034 O O . VAL C 1 76 ? 40.014 13.179 25.124 1.00 20.26 65 VAL C O 1
ATOM 11047 N N . VAL C 1 77 ? 39.832 13.968 22.980 1.00 18.70 66 VAL C N 1
ATOM 11048 C CA . VAL C 1 77 ? 38.687 13.138 22.612 1.00 19.31 66 VAL C CA 1
ATOM 11049 C C . VAL C 1 77 ? 38.967 12.478 21.282 1.00 20.91 66 VAL C C 1
ATOM 11050 O O . VAL C 1 77 ? 39.154 13.180 20.285 1.00 21.35 66 VAL C O 1
ATOM 11063 N N . GLY C 1 78 ? 38.801 11.152 21.220 1.00 21.59 67 GLY C N 1
ATOM 11064 C CA . GLY C 1 78 ? 38.843 10.495 19.931 1.00 24.19 67 GLY C CA 1
ATOM 11065 C C . GLY C 1 78 ? 39.405 9.091 19.949 1.00 23.62 67 GLY C C 1
ATOM 11066 O O . GLY C 1 78 ? 39.617 8.493 21.006 1.00 22.73 67 GLY C O 1
ATOM 11070 N N . ASP C 1 79 ? 39.561 8.570 18.719 1.00 22.58 68 ASP C N 1
ATOM 11071 C CA . ASP C 1 79 ? 39.978 7.190 18.514 1.00 25.09 68 ASP C CA 1
ATOM 11072 C C . ASP C 1 79 ? 41.285 6.889 19.223 1.00 23.29 68 ASP C C 1
ATOM 11073 O O . ASP C 1 79 ? 41.491 5.767 19.706 1.00 21.60 68 ASP C O 1
ATOM 11082 N N . ALA C 1 80 ? 42.214 7.848 19.239 1.00 22.84 69 ALA C N 1
ATOM 11083 C CA . ALA C 1 80 ? 43.509 7.603 19.880 1.00 24.98 69 ALA C CA 1
ATOM 11084 C C . ALA C 1 80 ? 43.336 7.328 21.378 1.00 21.94 69 ALA C C 1
ATOM 11085 O O . ALA C 1 80 ? 44.066 6.503 21.963 1.00 23.22 69 ALA C O 1
ATOM 11092 N N . VAL C 1 81 ? 42.332 7.952 22.007 1.00 20.70 70 VAL C N 1
ATOM 11093 C CA . VAL C 1 81 ? 42.063 7.740 23.431 1.00 22.37 70 VAL C CA 1
ATOM 11094 C C . VAL C 1 81 ? 41.396 6.389 23.645 1.00 21.06 70 VAL C C 1
ATOM 11095 O O . VAL C 1 81 ? 41.669 5.708 24.633 1.00 24.37 70 VAL C O 1
ATOM 11108 N N . ILE C 1 82 ? 40.467 6.013 22.762 1.00 20.45 71 ILE C N 1
ATOM 11109 C CA . ILE C 1 82 ? 39.840 4.698 22.813 1.00 21.08 71 ILE C CA 1
ATOM 11110 C C . ILE C 1 82 ? 40.937 3.649 22.781 1.00 23.18 71 ILE C C 1
ATOM 11111 O O . ILE C 1 82 ? 40.895 2.646 23.512 1.00 23.67 71 ILE C O 1
ATOM 11127 N N . GLU C 1 83 ? 41.893 3.830 21.863 1.00 22.09 72 GLU C N 1
ATOM 11128 C CA . GLU C 1 83 ? 42.981 2.866 21.738 1.00 25.74 72 GLU C CA 1
ATOM 11129 C C . GLU C 1 83 ? 43.800 2.806 23.015 1.00 26.48 72 GLU C C 1
ATOM 11130 O O . GLU C 1 83 ? 44.039 1.730 23.570 1.00 26.20 72 GLU C O 1
ATOM 11142 N N . GLU C 1 84 ? 44.256 3.962 23.469 1.00 25.15 73 GLU C N 1
ATOM 11143 C CA . GLU C 1 84 ? 45.139 4.032 24.628 1.00 27.23 73 GLU C CA 1
ATOM 11144 C C . GLU C 1 84 ? 44.490 3.477 25.894 1.00 27.87 73 GLU C C 1
ATOM 11145 O O . GLU C 1 84 ? 45.168 2.874 26.731 1.00 28.81 73 GLU C O 1
ATOM 11157 N N . SER C 1 85 ? 43.184 3.669 26.056 1.00 23.69 74 SER C N 1
ATOM 11158 C CA . SER C 1 85 ? 42.467 3.186 27.226 1.00 27.67 74 SER C CA 1
ATOM 11159 C C . SER C 1 85 ? 41.920 1.779 27.052 1.00 30.90 74 SER C C 1
ATOM 11160 O O . SER C 1 85 ? 41.047 1.366 27.822 1.00 30.49 74 SER C O 1
ATOM 11168 N N . GLU C 1 86 ? 42.364 1.072 26.020 1.00 33.76 75 GLU C N 1
ATOM 11169 C CA . GLU C 1 86 ? 41.905 -0.275 25.714 1.00 37.20 75 GLU C CA 1
ATOM 11170 C C . GLU C 1 86 ? 40.385 -0.326 25.664 1.00 36.64 75 GLU C C 1
ATOM 11171 O O . GLU C 1 86 ? 39.765 -1.264 26.158 1.00 37.54 75 GLU C O 1
ATOM 11183 N N . GLY C 1 87 ? 39.782 0.701 25.091 1.00 32.70 76 GLY C N 1
ATOM 11184 C CA . GLY C 1 87 ? 38.358 0.718 24.860 1.00 33.50 76 GLY C CA 1
ATOM 11185 C C . GLY C 1 87 ? 37.490 1.256 25.975 1.00 33.68 76 GLY C C 1
ATOM 11186 O O . GLY C 1 87 ? 36.269 1.177 25.850 1.00 34.19 76 GLY C O 1
ATOM 11190 N N . ILE C 1 88 ? 38.073 1.737 27.072 1.00 32.31 77 ILE C N 1
ATOM 11191 C CA . ILE C 1 88 ? 37.315 2.118 28.265 1.00 34.34 77 ILE C CA 1
ATOM 11192 C C . ILE C 1 88 ? 36.689 3.496 28.126 1.00 33.99 77 ILE C C 1
ATOM 11193 O O . ILE C 1 88 ? 35.592 3.751 28.637 1.00 34.63 77 ILE C O 1
ATOM 11209 N N . THR C 1 89 ? 37.380 4.423 27.479 1.00 29.34 78 THR C N 1
ATOM 11210 C CA . THR C 1 89 ? 36.830 5.755 27.327 1.00 29.59 78 THR C CA 1
ATOM 11211 C C . THR C 1 89 ? 37.353 6.352 26.038 1.00 28.06 78 THR C C 1
ATOM 11212 O O . THR C 1 89 ? 38.384 5.928 25.526 1.00 27.56 78 THR C O 1
ATOM 11223 N N . ASP C 1 90 ? 36.659 7.364 25.533 1.00 27.19 79 ASP C N 1
ATOM 11224 C CA . ASP C 1 90 ? 37.108 8.136 24.385 1.00 25.14 79 ASP C CA 1
ATOM 11225 C C . ASP C 1 90 ? 37.653 9.498 24.783 1.00 24.41 79 ASP C C 1
ATOM 11226 O O . ASP C 1 90 ? 37.977 10.307 23.910 1.00 21.59 79 ASP C O 1
ATOM 11235 N N . ARG C 1 91 ? 37.774 9.768 26.080 1.00 23.34 80 ARG C N 1
ATOM 11236 C CA . ARG C 1 91 ? 38.293 11.060 26.495 1.00 26.47 80 ARG C CA 1
ATOM 11237 C C . ARG C 1 91 ? 38.990 11.029 27.856 1.00 24.64 80 ARG C C 1
ATOM 11238 O O . ARG C 1 91 ? 38.624 10.296 28.787 1.00 26.40 80 ARG C O 1
ATOM 11259 N N . PHE C 1 92 ? 40.026 11.845 27.955 1.00 19.91 81 PHE C N 1
ATOM 11260 C CA . PHE C 1 92 ? 40.493 12.140 29.300 1.00 26.81 81 PHE C CA 1
ATOM 11261 C C . PHE C 1 92 ? 41.195 13.489 29.297 1.00 21.17 81 PHE C C 1
ATOM 11262 O O . PHE C 1 92 ? 41.180 14.205 28.294 1.00 18.51 81 PHE C O 1
ATOM 11279 N N . LEU C 1 93 ? 41.579 13.933 30.493 1.00 19.70 82 LEU C N 1
ATOM 11280 C CA . LEU C 1 93 ? 42.211 15.241 30.717 1.00 21.57 82 LEU C CA 1
ATOM 11281 C C . LEU C 1 93 ? 43.723 15.068 30.807 1.00 22.69 82 LEU C C 1
ATOM 11282 O O . LEU C 1 93 ? 44.209 14.180 31.524 1.00 27.68 82 LEU C O 1
ATOM 11298 N N . VAL C 1 94 ? 44.475 15.927 30.119 1.00 21.43 83 VAL C N 1
ATOM 11299 C CA . VAL C 1 94 ? 45.930 15.879 30.132 1.00 22.70 83 VAL C CA 1
ATOM 11300 C C . VAL C 1 94 ? 46.486 17.274 30.328 1.00 24.51 83 VAL C C 1
ATOM 11301 O O . VAL C 1 94 ? 45.773 18.264 30.263 1.00 19.68 83 VAL C O 1
ATOM 11314 N N . SER C 1 95 ? 47.794 17.350 30.523 1.00 22.81 84 SER C N 1
ATOM 11315 C CA . SER C 1 95 ? 48.410 18.655 30.685 1.00 24.68 84 SER C CA 1
ATOM 11316 C C . SER C 1 95 ? 48.495 19.384 29.342 1.00 26.87 84 SER C C 1
ATOM 11317 O O . SER C 1 95 ? 48.557 18.763 28.266 1.00 25.63 84 SER C O 1
ATOM 11325 N N . PRO C 1 96 ? 48.493 20.717 29.369 1.00 28.04 85 PRO C N 1
ATOM 11326 C CA . PRO C 1 96 ? 48.629 21.452 28.101 1.00 31.12 85 PRO C CA 1
ATOM 11327 C C . PRO C 1 96 ? 49.875 21.050 27.316 1.00 31.83 85 PRO C C 1
ATOM 11328 O O . PRO C 1 96 ? 49.835 20.952 26.084 1.00 32.86 85 PRO C O 1
ATOM 11339 N N . ALA C 1 97 ? 50.951 20.708 28.028 1.00 35.43 86 ALA C N 1
ATOM 11340 C CA . ALA C 1 97 ? 52.175 20.213 27.404 1.00 38.25 86 ALA C CA 1
ATOM 11341 C C . ALA C 1 97 ? 51.973 18.885 26.695 1.00 39.08 86 ALA C C 1
ATOM 11342 O O . ALA C 1 97 ? 52.653 18.631 25.700 1.00 44.46 86 ALA C O 1
ATOM 11349 N N . GLU C 1 98 ? 51.055 18.030 27.166 1.00 34.31 87 GLU C N 1
ATOM 11350 C CA . GLU C 1 98 ? 50.794 16.763 26.488 1.00 33.94 87 GLU C CA 1
ATOM 11351 C C . GLU C 1 98 ? 49.711 16.846 25.427 1.00 28.66 87 GLU C C 1
ATOM 11352 O O . GLU C 1 98 ? 49.591 15.936 24.608 1.00 27.24 87 GLU C O 1
ATOM 11364 N N . ALA C 1 99 ? 48.912 17.900 25.444 1.00 26.94 88 ALA C N 1
ATOM 11365 C CA . ALA C 1 99 ? 47.745 17.949 24.578 1.00 25.63 88 ALA C CA 1
ATOM 11366 C C . ALA C 1 99 ? 48.132 17.962 23.095 1.00 22.67 88 ALA C C 1
ATOM 11367 O O . ALA C 1 99 ? 47.406 17.428 22.264 1.00 19.03 88 ALA C O 1
ATOM 11374 N N . LEU C 1 100 ? 49.249 18.573 22.737 1.00 22.00 89 LEU C N 1
ATOM 11375 C CA . LEU C 1 100 ? 49.618 18.633 21.331 1.00 23.96 89 LEU C CA 1
ATOM 11376 C C . LEU C 1 100 ? 49.959 17.257 20.767 1.00 24.15 89 LEU C C 1
ATOM 11377 O O . LEU C 1 100 ? 49.637 16.970 19.594 1.00 29.02 89 LEU C O 1
ATOM 11393 N N . GLU C 1 101 ? 50.542 16.375 21.589 1.00 26.91 90 GLU C N 1
ATOM 11394 C CA . GLU C 1 101 ? 50.729 14.986 21.138 1.00 29.67 90 GLU C CA 1
ATOM 11395 C C . GLU C 1 101 ? 49.407 14.331 20.690 1.00 28.45 90 GLU C C 1
ATOM 11396 O O . GLU C 1 101 ? 49.343 13.617 19.672 1.00 24.79 90 GLU C O 1
ATOM 11408 N N . TRP C 1 102 ? 48.366 14.464 21.513 1.00 24.61 91 TRP C N 1
ATOM 11409 C CA . TRP C 1 102 ? 47.076 13.872 21.171 1.00 23.76 91 TRP C CA 1
ATOM 11410 C C . TRP C 1 102 ? 46.443 14.546 19.959 1.00 23.45 91 TRP C C 1
ATOM 11411 O O . TRP C 1 102 ? 45.830 13.864 19.129 1.00 25.43 91 TRP C O 1
ATOM 11432 N N . TYR C 1 103 ? 46.585 15.879 19.840 1.00 23.88 92 TYR C N 1
ATOM 11433 C CA . TYR C 1 103 ? 46.169 16.595 18.636 1.00 22.98 92 TYR C CA 1
ATOM 11434 C C . TYR C 1 103 ? 46.812 15.985 17.414 1.00 22.93 92 TYR C C 1
ATOM 11435 O O . TYR C 1 103 ? 46.157 15.832 16.391 1.00 25.67 92 TYR C O 1
ATOM 11453 N N . GLU C 1 104 ? 48.091 15.651 17.482 1.00 22.62 93 GLU C N 1
ATOM 11454 C CA . GLU C 1 104 ? 48.727 15.122 16.286 1.00 25.34 93 GLU C CA 1
ATOM 11455 C C . GLU C 1 104 ? 48.190 13.742 15.940 1.00 26.71 93 GLU C C 1
ATOM 11456 O O . GLU C 1 104 ? 48.370 13.263 14.831 1.00 29.63 93 GLU C O 1
ATOM 11468 N N . LYS C 1 105 ? 47.566 13.052 16.867 1.00 27.86 94 LYS C N 1
ATOM 11469 C CA . LYS C 1 105 ? 46.943 11.768 16.592 1.00 29.99 94 LYS C CA 1
ATOM 11470 C C . LYS C 1 105 ? 45.452 11.888 16.276 1.00 31.20 94 LYS C C 1
ATOM 11471 O O . LYS C 1 105 ? 44.729 10.895 16.340 1.00 33.42 94 LYS C O 1
ATOM 11490 N N . GLY C 1 106 ? 44.980 13.083 15.967 1.00 28.30 95 GLY C N 1
ATOM 11491 C CA . GLY C 1 106 ? 43.618 13.274 15.576 1.00 25.58 95 GLY C CA 1
ATOM 11492 C C . GLY C 1 106 ? 42.636 13.417 16.702 1.00 24.72 95 GLY C C 1
ATOM 11493 O O . GLY C 1 106 ? 41.440 13.361 16.437 1.00 25.70 95 GLY C O 1
ATOM 11497 N N . ALA C 1 107 ? 43.080 13.545 17.949 1.00 24.65 96 ALA C N 1
ATOM 11498 C CA . ALA C 1 107 ? 42.165 13.752 19.063 1.00 24.95 96 ALA C CA 1
ATOM 11499 C C . ALA C 1 107 ? 41.696 15.202 19.042 1.00 23.41 96 ALA C C 1
ATOM 11500 O O . ALA C 1 107 ? 42.487 16.103 18.768 1.00 22.43 96 ALA C O 1
ATOM 11507 N N . ALA C 1 108 ? 40.414 15.441 19.251 1.00 22.90 97 ALA C N 1
ATOM 11508 C CA . ALA C 1 108 ? 39.941 16.819 19.356 1.00 22.80 97 ALA C CA 1
ATOM 11509 C C . ALA C 1 108 ? 40.345 17.352 20.723 1.00 23.63 97 ALA C C 1
ATOM 11510 O O . ALA C 1 108 ? 40.250 16.631 21.713 1.00 24.36 97 ALA C O 1
ATOM 11517 N N . LEU C 1 109 ? 40.813 18.596 20.786 1.00 19.20 98 LEU C N 1
ATOM 11518 C CA . LEU C 1 109 ? 41.171 19.225 22.042 1.00 19.47 98 LEU C CA 1
ATOM 11519 C C . LEU C 1 109 ? 40.053 20.168 22.433 1.00 21.18 98 LEU C C 1
ATOM 11520 O O . LEU C 1 109 ? 39.623 20.990 21.619 1.00 22.81 98 LEU C O 1
ATOM 11536 N N . GLU C 1 110 ? 39.715 20.176 23.701 1.00 19.33 99 GLU C N 1
ATOM 11537 C CA . GLU C 1 110 ? 38.674 21.046 24.231 1.00 23.09 99 GLU C CA 1
ATOM 11538 C C . GLU C 1 110 ? 39.324 21.777 25.381 1.00 21.32 99 GLU C C 1
ATOM 11539 O O . GLU C 1 110 ? 39.754 21.139 26.355 1.00 22.39 99 GLU C O 1
ATOM 11551 N N . PHE C 1 111 ? 39.408 23.102 25.259 1.00 21.76 100 PHE C N 1
ATOM 11552 C CA . PHE C 1 111 ? 40.006 23.974 26.258 1.00 18.44 100 PHE C CA 1
ATOM 11553 C C . PHE C 1 111 ? 38.830 24.634 26.973 1.00 22.54 100 PHE C C 1
ATOM 11554 O O . PHE C 1 111 ? 38.343 25.708 26.566 1.00 21.05 100 PHE C O 1
ATOM 11571 N N . ASP C 1 112 ? 38.353 23.954 28.010 1.00 21.20 101 ASP C N 1
ATOM 11572 C CA . ASP C 1 112 ? 37.138 24.327 28.721 1.00 23.90 101 ASP C CA 1
ATOM 11573 C C . ASP C 1 112 ? 37.438 25.497 29.674 1.00 18.75 101 ASP C C 1
ATOM 11574 O O . ASP C 1 112 ? 38.545 25.618 30.232 1.00 23.54 101 ASP C O 1
ATOM 11583 N N . PHE C 1 113 ? 36.450 26.390 29.835 1.00 24.53 102 PHE C N 1
ATOM 11584 C CA . PHE C 1 113 ? 36.605 27.613 30.658 1.00 19.33 102 PHE C CA 1
ATOM 11585 C C . PHE C 1 113 ? 37.831 28.422 30.271 1.00 19.73 102 PHE C C 1
ATOM 11586 O O . PHE C 1 113 ? 38.618 28.890 31.105 1.00 21.14 102 PHE C O 1
ATOM 11603 N N . THR C 1 114 ? 37.985 28.603 28.960 1.00 24.55 103 THR C N 1
ATOM 11604 C CA . THR C 1 114 ? 39.068 29.441 28.452 1.00 25.18 103 THR C CA 1
ATOM 11605 C C . THR C 1 114 ? 38.950 30.857 28.990 1.00 26.41 103 THR C C 1
ATOM 11606 O O . THR C 1 114 ? 39.952 31.574 29.131 1.00 23.51 103 THR C O 1
ATOM 11617 N N . ASP C 1 115 ? 37.736 31.280 29.311 1.00 25.25 104 ASP C N 1
ATOM 11618 C CA . ASP C 1 115 ? 37.563 32.602 29.911 1.00 26.04 104 ASP C CA 1
ATOM 11619 C C . ASP C 1 115 ? 38.258 32.796 31.267 1.00 27.32 104 ASP C C 1
ATOM 11620 O O . ASP C 1 115 ? 38.416 33.945 31.699 1.00 28.20 104 ASP C O 1
ATOM 11629 N N . LEU C 1 116 ? 38.713 31.737 31.931 1.00 25.27 105 LEU C N 1
ATOM 11630 C CA . LEU C 1 116 ? 39.574 31.908 33.100 1.00 25.45 105 LEU C CA 1
ATOM 11631 C C . LEU C 1 116 ? 40.883 32.595 32.740 1.00 30.58 105 LEU C C 1
ATOM 11632 O O . LEU C 1 116 ? 41.519 33.215 33.591 1.00 28.36 105 LEU C O 1
ATOM 11648 N N . PHE C 1 117 ? 41.323 32.470 31.505 1.00 29.17 106 PHE C N 1
ATOM 11649 C CA . PHE C 1 117 ? 42.644 32.939 31.106 1.00 30.73 106 PHE C CA 1
ATOM 11650 C C . PHE C 1 117 ? 42.548 34.147 30.210 1.00 32.83 106 PHE C C 1
ATOM 11651 O O . PHE C 1 117 ? 43.574 34.782 29.920 1.00 30.16 106 PHE C O 1
ATOM 11668 N N A ILE C 1 118 ? 41.337 34.478 29.775 0.74 35.64 107 ILE C N 1
ATOM 11669 N N B ILE C 1 118 ? 41.334 34.497 29.795 0.26 36.45 107 ILE C N 1
ATOM 11670 C CA A ILE C 1 118 ? 41.039 35.735 29.100 0.74 37.96 107 ILE C CA 1
ATOM 11671 C CA B ILE C 1 118 ? 41.059 35.750 29.110 0.26 39.70 107 ILE C CA 1
ATOM 11672 C C A ILE C 1 118 ? 39.914 36.450 29.839 0.74 36.92 107 ILE C C 1
ATOM 11673 C C B ILE C 1 118 ? 39.923 36.424 29.865 0.26 37.71 107 ILE C C 1
ATOM 11674 O O A ILE C 1 118 ? 38.783 36.565 29.315 0.74 32.03 107 ILE C O 1
ATOM 11675 O O B ILE C 1 118 ? 38.785 36.487 29.369 0.26 32.64 107 ILE C O 1
ATOM 11706 N N . PRO C 1 119 ? 40.189 36.908 31.077 1.00 39.55 108 PRO C N 1
ATOM 11707 C CA . PRO C 1 119 ? 39.111 37.472 31.906 1.00 43.37 108 PRO C CA 1
ATOM 11708 C C . PRO C 1 119 ? 38.380 38.597 31.224 1.00 43.54 108 PRO C C 1
ATOM 11709 O O . PRO C 1 119 ? 37.194 38.814 31.511 1.00 39.90 108 PRO C O 1
ATOM 11720 N N . GLN C 1 120 ? 39.053 39.289 30.299 1.00 44.41 109 GLN C N 1
ATOM 11721 C CA . GLN C 1 120 ? 38.433 40.341 29.510 1.00 47.54 109 GLN C CA 1
ATOM 11722 C C . GLN C 1 120 ? 37.052 39.933 29.054 1.00 42.88 109 GLN C C 1
ATOM 11723 O O . GLN C 1 120 ? 36.129 40.749 29.081 1.00 44.76 109 GLN C O 1
ATOM 11737 N N . VAL C 1 121 ? 36.942 38.697 28.565 1.00 39.83 110 VAL C N 1
ATOM 11738 C CA . VAL C 1 121 ? 35.749 38.241 27.893 1.00 38.38 110 VAL C CA 1
ATOM 11739 C C . VAL C 1 121 ? 34.563 38.054 28.835 1.00 37.48 110 VAL C C 1
ATOM 11740 O O . VAL C 1 121 ? 33.427 38.022 28.358 1.00 36.03 110 VAL C O 1
ATOM 11753 N N . ARG C 1 122 ? 34.772 37.989 30.156 1.00 38.55 111 ARG C N 1
ATOM 11754 C CA . ARG C 1 122 ? 33.654 37.736 31.070 1.00 39.86 111 ARG C CA 1
ATOM 11755 C C . ARG C 1 122 ? 32.659 38.886 31.019 1.00 41.43 111 ARG C C 1
ATOM 11756 O O . ARG C 1 122 ? 31.444 38.659 30.918 1.00 37.98 111 ARG C O 1
ATOM 11777 N N . ARG C 1 123 ? 33.157 40.128 31.004 1.00 42.53 112 ARG C N 1
ATOM 11778 C CA . ARG C 1 123 ? 32.234 41.259 30.904 1.00 46.84 112 ARG C CA 1
ATOM 11779 C C . ARG C 1 123 ? 31.371 41.077 29.656 1.00 41.48 112 ARG C C 1
ATOM 11780 O O . ARG C 1 123 ? 30.128 41.178 29.698 1.00 40.24 112 ARG C O 1
ATOM 11784 N N . TRP C 1 124 ? 32.021 40.708 28.547 1.00 35.22 113 TRP C N 1
ATOM 11785 C CA . TRP C 1 124 ? 31.295 40.495 27.304 1.00 33.83 113 TRP C CA 1
ATOM 11786 C C . TRP C 1 124 ? 30.247 39.380 27.468 1.00 30.58 113 TRP C C 1
ATOM 11787 O O . TRP C 1 124 ? 29.069 39.533 27.087 1.00 26.89 113 TRP C O 1
ATOM 11808 N N . ILE C 1 125 ? 30.663 38.238 28.038 1.00 26.32 114 ILE C N 1
ATOM 11809 C CA . ILE C 1 125 ? 29.739 37.117 28.166 1.00 25.86 114 ILE C CA 1
ATOM 11810 C C . ILE C 1 125 ? 28.549 37.525 29.024 1.00 26.03 114 ILE C C 1
ATOM 11811 O O . ILE C 1 125 ? 27.384 37.210 28.708 1.00 24.04 114 ILE C O 1
ATOM 11827 N N . GLU C 1 126 ? 28.813 38.306 30.083 1.00 28.18 115 GLU C N 1
ATOM 11828 C CA . GLU C 1 126 ? 27.730 38.746 30.960 1.00 29.87 115 GLU C CA 1
ATOM 11829 C C . GLU C 1 126 ? 26.783 39.676 30.205 1.00 27.96 115 GLU C C 1
ATOM 11830 O O . GLU C 1 126 ? 25.553 39.597 30.359 1.00 27.12 115 GLU C O 1
ATOM 11842 N N . LYS C 1 127 ? 27.329 40.549 29.346 1.00 30.73 116 LYS C N 1
ATOM 11843 C CA . LYS C 1 127 ? 26.448 41.410 28.569 1.00 32.11 116 LYS C CA 1
ATOM 11844 C C . LYS C 1 127 ? 25.577 40.563 27.664 1.00 29.07 116 LYS C C 1
ATOM 11845 O O . LYS C 1 127 ? 24.368 40.801 27.529 1.00 29.13 116 LYS C O 1
ATOM 11864 N N . LEU C 1 128 ? 26.180 39.545 27.048 1.00 28.69 117 LEU C N 1
ATOM 11865 C CA . LEU C 1 128 ? 25.452 38.695 26.126 1.00 28.99 117 LEU C CA 1
ATOM 11866 C C . LEU C 1 128 ? 24.329 37.982 26.876 1.00 26.21 117 LEU C C 1
ATOM 11867 O O . LEU C 1 128 ? 23.159 37.977 26.437 1.00 23.03 117 LEU C O 1
ATOM 11883 N N . LYS C 1 129 ? 24.661 37.484 28.084 1.00 23.12 118 LYS C N 1
ATOM 11884 C CA . LYS C 1 129 ? 23.687 36.781 28.905 1.00 23.27 118 LYS C CA 1
ATOM 11885 C C . LYS C 1 129 ? 22.506 37.687 29.199 1.00 23.95 118 LYS C C 1
ATOM 11886 O O . LYS C 1 129 ? 21.339 37.250 29.115 1.00 24.06 118 LYS C O 1
ATOM 11905 N N . ALA C 1 130 ? 22.794 38.975 29.472 1.00 25.10 119 ALA C N 1
ATOM 11906 C CA . ALA C 1 130 ? 21.728 39.940 29.735 1.00 27.50 119 ALA C CA 1
ATOM 11907 C C . ALA C 1 130 ? 20.877 40.184 28.492 1.00 27.84 119 ALA C C 1
ATOM 11908 O O . ALA C 1 130 ? 19.655 40.309 28.580 1.00 28.21 119 ALA C O 1
ATOM 11915 N N . GLU C 1 131 ? 21.513 40.354 27.352 1.00 31.43 120 GLU C N 1
ATOM 11916 C CA . GLU C 1 131 ? 20.793 40.634 26.117 1.00 35.59 120 GLU C CA 1
ATOM 11917 C C . GLU C 1 131 ? 19.877 39.485 25.729 1.00 30.50 120 GLU C C 1
ATOM 11918 O O . GLU C 1 131 ? 18.835 39.692 25.107 1.00 30.42 120 GLU C O 1
ATOM 11930 N N . LEU C 1 132 ? 20.284 38.269 26.021 1.00 26.77 121 LEU C N 1
ATOM 11931 C CA . LEU C 1 132 ? 19.529 37.066 25.715 1.00 25.80 121 LEU C CA 1
ATOM 11932 C C . LEU C 1 132 ? 18.461 36.816 26.769 1.00 25.77 121 LEU C C 1
ATOM 11933 O O . LEU C 1 132 ? 17.667 35.880 26.621 1.00 25.85 121 LEU C O 1
ATOM 11949 N N . ARG C 1 133 ? 18.416 37.650 27.805 1.00 26.32 122 ARG C N 1
ATOM 11950 C CA . ARG C 1 133 ? 17.403 37.592 28.873 1.00 28.95 122 ARG C CA 1
ATOM 11951 C C . ARG C 1 133 ? 17.501 36.275 29.629 1.00 26.00 122 ARG C C 1
ATOM 11952 O O . ARG C 1 133 ? 16.495 35.701 30.038 1.00 24.72 122 ARG C O 1
ATOM 11973 N N . LEU C 1 134 ? 18.686 35.729 29.735 1.00 22.91 123 LEU C N 1
ATOM 11974 C CA . LEU C 1 134 ? 18.879 34.507 30.498 1.00 19.83 123 LEU C CA 1
ATOM 11975 C C . LEU C 1 134 ? 18.827 34.825 31.995 1.00 22.49 123 LEU C C 1
ATOM 11976 O O . LEU C 1 134 ? 19.256 35.894 32.412 1.00 23.86 123 LEU C O 1
ATOM 11992 N N . PRO C 1 135 ? 18.339 33.903 32.815 1.00 21.80 124 PRO C N 1
ATOM 11993 C CA . PRO C 1 135 ? 18.452 34.078 34.271 1.00 22.98 124 PRO C CA 1
ATOM 11994 C C . PRO C 1 135 ? 19.879 34.421 34.662 1.00 23.84 124 PRO C C 1
ATOM 11995 O O . PRO C 1 135 ? 20.847 33.865 34.122 1.00 24.06 124 PRO C O 1
ATOM 12006 N N . ALA C 1 136 ? 20.007 35.283 35.671 1.00 25.74 125 ALA C N 1
ATOM 12007 C CA . ALA C 1 136 ? 21.324 35.700 36.168 1.00 27.71 125 ALA C CA 1
ATOM 12008 C C . ALA C 1 136 ? 22.235 34.508 36.545 1.00 26.34 125 ALA C C 1
ATOM 12009 O O . ALA C 1 136 ? 23.448 34.509 36.245 1.00 25.73 125 ALA C O 1
ATOM 12016 N N . GLY C 1 137 ? 21.665 33.457 37.145 1.00 27.36 126 GLY C N 1
ATOM 12017 C CA . GLY C 1 137 ? 22.448 32.304 37.555 1.00 27.77 126 GLY C CA 1
ATOM 12018 C C . GLY C 1 137 ? 22.836 31.323 36.455 1.00 27.25 126 GLY C C 1
ATOM 12019 O O . GLY C 1 137 ? 23.508 30.322 36.718 1.00 25.14 126 GLY C O 1
ATOM 12023 N N . THR C 1 138 ? 22.407 31.568 35.227 1.00 20.60 127 THR C N 1
ATOM 12024 C CA . THR C 1 138 ? 22.718 30.706 34.101 1.00 22.11 127 THR C CA 1
ATOM 12025 C C . THR C 1 138 ? 24.226 30.501 33.961 1.00 19.15 127 THR C C 1
ATOM 12026 O O . THR C 1 138 ? 25.002 31.467 33.972 1.00 22.43 127 THR C O 1
ATOM 12037 N N . SER C 1 139 ? 24.619 29.250 33.724 1.00 19.84 128 SER C N 1
ATOM 12038 C CA . SER C 1 139 ? 26.031 28.965 33.487 1.00 22.19 128 SER C CA 1
ATOM 12039 C C . SER C 1 139 ? 26.514 29.603 32.164 1.00 18.57 128 SER C C 1
ATOM 12040 O O . SER C 1 139 ? 25.791 29.687 31.147 1.00 17.38 128 SER C O 1
ATOM 12048 N N . SER C 1 140 ? 27.756 30.064 32.182 1.00 21.62 129 SER C N 1
ATOM 12049 C CA . SER C 1 140 ? 28.261 30.682 30.975 1.00 21.91 129 SER C CA 1
ATOM 12050 C C . SER C 1 140 ? 29.771 30.607 30.957 1.00 23.48 129 SER C C 1
ATOM 12051 O O . SER C 1 140 ? 30.410 30.710 32.000 1.00 23.39 129 SER C O 1
ATOM 12059 N N . LYS C 1 141 ? 30.324 30.351 29.782 1.00 19.76 130 LYS C N 1
ATOM 12060 C CA . LYS C 1 141 ? 31.769 30.160 29.669 1.00 22.46 130 LYS C CA 1
ATOM 12061 C C . LYS C 1 141 ? 32.189 30.263 28.209 1.00 21.20 130 LYS C C 1
ATOM 12062 O O . LYS C 1 141 ? 31.352 30.281 27.303 1.00 23.05 130 LYS C O 1
ATOM 12081 N N . ALA C 1 142 ? 33.506 30.303 28.003 1.00 21.36 131 ALA C N 1
ATOM 12082 C CA . ALA C 1 142 ? 34.111 30.159 26.689 1.00 20.53 131 ALA C CA 1
ATOM 12083 C C . ALA C 1 142 ? 34.862 28.835 26.621 1.00 21.11 131 ALA C C 1
ATOM 12084 O O . ALA C 1 142 ? 35.448 28.380 27.598 1.00 21.87 131 ALA C O 1
ATOM 12091 N N . ILE C 1 143 ? 34.830 28.209 25.465 1.00 21.92 132 ILE C N 1
ATOM 12092 C CA . ILE C 1 143 ? 35.567 26.977 25.225 1.00 23.03 132 ILE C CA 1
ATOM 12093 C C . ILE C 1 143 ? 36.258 27.109 23.887 1.00 22.31 132 ILE C C 1
ATOM 12094 O O . ILE C 1 143 ? 35.638 27.529 22.912 1.00 24.47 132 ILE C O 1
ATOM 12110 N N . VAL C 1 144 ? 37.486 26.631 23.780 1.00 20.91 133 VAL C N 1
ATOM 12111 C CA . VAL C 1 144 ? 38.158 26.583 22.478 1.00 18.40 133 VAL C CA 1
ATOM 12112 C C . VAL C 1 144 ? 38.216 25.136 22.029 1.00 22.79 133 VAL C C 1
ATOM 12113 O O . VAL C 1 144 ? 38.531 24.238 22.823 1.00 20.54 133 VAL C O 1
ATOM 12126 N N . TYR C 1 145 ? 37.894 24.898 20.761 1.00 20.03 134 TYR C N 1
ATOM 12127 C CA . TYR C 1 145 ? 37.991 23.579 20.140 1.00 21.39 134 TYR C CA 1
ATOM 12128 C C . TYR C 1 145 ? 39.028 23.557 19.015 1.00 22.18 134 TYR C C 1
ATOM 12129 O O . TYR C 1 145 ? 39.013 24.404 18.104 1.00 19.46 134 TYR C O 1
ATOM 12147 N N . ALA C 1 146 ? 39.941 22.613 19.082 1.00 20.61 135 ALA C N 1
ATOM 12148 C CA . ALA C 1 146 ? 40.937 22.451 18.037 1.00 20.23 135 ALA C CA 1
ATOM 12149 C C . ALA C 1 146 ? 40.994 21.005 17.595 1.00 20.87 135 ALA C C 1
ATOM 12150 O O . ALA C 1 146 ? 40.978 20.096 18.423 1.00 24.43 135 ALA C O 1
ATOM 12157 N N . ALA C 1 147 ? 41.193 20.791 16.301 1.00 21.41 136 ALA C N 1
ATOM 12158 C CA . ALA C 1 147 ? 41.257 19.417 15.839 1.00 18.98 136 ALA C CA 1
ATOM 12159 C C . ALA C 1 147 ? 41.827 19.411 14.434 1.00 21.00 136 ALA C C 1
ATOM 12160 O O . ALA C 1 147 ? 41.814 20.426 13.746 1.00 25.90 136 ALA C O 1
ATOM 12167 N N . LYS C 1 148 ? 42.373 18.272 14.033 1.00 23.14 137 LYS C N 1
ATOM 12168 C CA . LYS C 1 148 ? 42.828 18.030 12.668 1.00 28.90 137 LYS C CA 1
ATOM 12169 C C . LYS C 1 148 ? 42.729 16.536 12.377 1.00 24.80 137 LYS C C 1
ATOM 12170 O O . LYS C 1 148 ? 42.350 15.738 13.245 1.00 30.32 137 LYS C O 1
ATOM 12189 N N . ASN C 1 149 ? 43.081 16.161 11.149 1.00 34.10 138 ASN C N 1
ATOM 12190 C CA . ASN C 1 149 ? 43.261 14.754 10.786 1.00 36.26 138 ASN C CA 1
ATOM 12191 C C . ASN C 1 149 ? 41.956 13.981 10.941 1.00 34.13 138 ASN C C 1
ATOM 12192 O O . ASN C 1 149 ? 41.967 12.798 11.282 1.00 32.29 138 ASN C O 1
ATOM 12203 N N . GLY C 1 150 ? 40.833 14.655 10.760 1.00 32.90 139 GLY C N 1
ATOM 12204 C CA . GLY C 1 150 ? 39.537 14.031 10.859 1.00 36.29 139 GLY C CA 1
ATOM 12205 C C . GLY C 1 150 ? 38.910 14.025 12.228 1.00 30.96 139 GLY C C 1
ATOM 12206 O O . GLY C 1 150 ? 37.801 13.487 12.371 1.00 33.35 139 GLY C O 1
ATOM 12210 N N . GLY C 1 151 ? 39.548 14.661 13.219 1.00 28.89 140 GLY C N 1
ATOM 12211 C CA . GLY C 1 151 ? 39.044 14.634 14.572 1.00 25.35 140 GLY C CA 1
ATOM 12212 C C . GLY C 1 151 ? 37.815 15.519 14.746 1.00 26.28 140 GLY C C 1
ATOM 12213 O O . GLY C 1 151 ? 37.426 16.348 13.920 1.00 27.03 140 GLY C O 1
ATOM 12217 N N . GLY C 1 152 ? 37.087 15.220 15.805 1.00 22.47 141 GLY C N 1
ATOM 12218 C CA . GLY C 1 152 ? 35.863 15.945 16.093 1.00 24.92 141 GLY C CA 1
ATOM 12219 C C . GLY C 1 152 ? 34.996 15.104 17.007 1.00 26.55 141 GLY C C 1
ATOM 12220 O O . GLY C 1 152 ? 35.482 14.198 17.659 1.00 26.10 141 GLY C O 1
ATOM 12224 N N . PHE C 1 153 ? 33.706 15.419 17.024 1.00 23.95 142 PHE C N 1
ATOM 12225 C CA . PHE C 1 153 ? 32.758 14.793 17.938 1.00 24.56 142 PHE C CA 1
ATOM 12226 C C . PHE C 1 153 ? 31.657 14.087 17.181 1.00 31.11 142 PHE C C 1
ATOM 12227 O O . PHE C 1 153 ? 31.170 14.623 16.199 1.00 29.28 142 PHE C O 1
ATOM 12244 N N . LYS C 1 154 ? 31.252 12.904 17.637 1.00 24.79 143 LYS C N 1
ATOM 12245 C CA . LYS C 1 154 ? 30.229 12.144 16.930 1.00 29.37 143 LYS C CA 1
ATOM 12246 C C . LYS C 1 154 ? 28.829 12.652 17.267 1.00 23.34 143 LYS C C 1
ATOM 12247 O O . LYS C 1 154 ? 28.658 13.439 18.185 1.00 26.12 143 LYS C O 1
ATOM 12266 N N . ALA C 1 155 ? 27.838 12.230 16.485 1.00 23.44 144 ALA C N 1
ATOM 12267 C CA . ALA C 1 155 ? 26.481 12.792 16.578 1.00 25.28 144 ALA C CA 1
ATOM 12268 C C . ALA C 1 155 ? 25.889 12.739 17.991 1.00 24.55 144 ALA C C 1
ATOM 12269 O O . ALA C 1 155 ? 25.915 11.713 18.673 1.00 26.86 144 ALA C O 1
ATOM 12276 N N . HIS C 1 156 ? 25.342 13.867 18.424 1.00 24.16 145 HIS C N 1
ATOM 12277 C CA . HIS C 1 156 ? 24.837 14.020 19.776 1.00 23.78 145 HIS C CA 1
ATOM 12278 C C . HIS C 1 156 ? 24.037 15.302 19.819 1.00 22.92 145 HIS C C 1
ATOM 12279 O O . HIS C 1 156 ? 24.038 16.084 18.867 1.00 26.35 145 HIS C O 1
ATOM 12293 N N . PHE C 1 157 ? 23.337 15.505 20.923 1.00 23.79 146 PHE C N 1
ATOM 12294 C CA . PHE C 1 157 ? 22.819 16.813 21.282 1.00 25.34 146 PHE C CA 1
ATOM 12295 C C . PHE C 1 157 ? 23.197 17.114 22.731 1.00 24.36 146 PHE C C 1
ATOM 12296 O O . PHE C 1 157 ? 23.487 16.222 23.549 1.00 25.68 146 PHE C O 1
ATOM 12313 N N . ASP C 1 158 ? 23.210 18.409 23.030 1.00 22.36 147 ASP C N 1
ATOM 12314 C CA . ASP C 1 158 ? 23.552 18.970 24.320 1.00 24.38 147 ASP C CA 1
ATOM 12315 C C . ASP C 1 158 ? 22.347 19.675 24.941 1.00 24.13 147 ASP C C 1
ATOM 12316 O O . ASP C 1 158 ? 21.397 20.060 24.260 1.00 23.61 147 ASP C O 1
ATOM 12325 N N . ALA C 1 159 ? 22.419 19.862 26.251 1.00 20.94 148 ALA C N 1
ATOM 12326 C CA . ALA C 1 159 ? 21.436 20.647 26.978 1.00 20.21 148 ALA C CA 1
ATOM 12327 C C . ALA C 1 159 ? 21.879 22.087 27.068 1.00 24.52 148 ALA C C 1
ATOM 12328 O O . ALA C 1 159 ? 21.295 22.878 27.804 1.00 26.58 148 ALA C O 1
ATOM 12335 N N . TYR C 1 160 ? 22.927 22.446 26.355 1.00 21.01 149 TYR C N 1
ATOM 12336 C CA . TYR C 1 160 ? 23.471 23.789 26.369 1.00 23.92 149 TYR C CA 1
ATOM 12337 C C . TYR C 1 160 ? 23.238 24.393 24.998 1.00 19.45 149 TYR C C 1
ATOM 12338 O O . TYR C 1 160 ? 23.020 23.662 24.019 1.00 24.54 149 TYR C O 1
ATOM 12356 N N . THR C 1 161 ? 23.375 25.719 24.917 1.00 17.84 150 THR C N 1
ATOM 12357 C CA . THR C 1 161 ? 23.354 26.412 23.640 1.00 22.02 150 THR C CA 1
ATOM 12358 C C . THR C 1 161 ? 24.728 27.052 23.408 1.00 20.72 150 THR C C 1
ATOM 12359 O O . THR C 1 161 ? 25.417 27.458 24.352 1.00 21.80 150 THR C O 1
ATOM 12370 N N . ASN C 1 162 ? 25.123 27.144 22.139 1.00 20.62 151 ASN C N 1
ATOM 12371 C CA . ASN C 1 162 ? 26.442 27.646 21.804 1.00 21.27 151 ASN C CA 1
ATOM 12372 C C . ASN C 1 162 ? 26.405 28.694 20.708 1.00 22.25 151 ASN C C 1
ATOM 12373 O O . ASN C 1 162 ? 25.641 28.567 19.733 1.00 25.76 151 ASN C O 1
ATOM 12384 N N . LEU C 1 163 ? 27.216 29.740 20.883 1.00 20.88 152 LEU C N 1
ATOM 12385 C CA . LEU C 1 163 ? 27.582 30.682 19.825 1.00 26.05 152 LEU C CA 1
ATOM 12386 C C . LEU C 1 163 ? 29.006 30.315 19.407 1.00 23.51 152 LEU C C 1
ATOM 12387 O O . LEU C 1 163 ? 29.942 30.370 20.213 1.00 24.19 152 LEU C O 1
ATOM 12403 N N . ILE C 1 164 ? 29.171 29.888 18.166 1.00 25.74 153 ILE C N 1
ATOM 12404 C CA . ILE C 1 164 ? 30.419 29.296 17.721 1.00 26.12 153 ILE C CA 1
ATOM 12405 C C . ILE C 1 164 ? 31.061 30.201 16.688 1.00 26.58 153 ILE C C 1
ATOM 12406 O O . ILE C 1 164 ? 30.427 30.527 15.689 1.00 27.50 153 ILE C O 1
ATOM 12422 N N . PHE C 1 165 ? 32.336 30.531 16.892 1.00 23.54 154 PHE C N 1
ATOM 12423 C CA . PHE C 1 165 ? 33.094 31.468 16.067 1.00 27.69 154 PHE C CA 1
ATOM 12424 C C . PHE C 1 165 ? 34.261 30.718 15.432 1.00 28.32 154 PHE C C 1
ATOM 12425 O O . PHE C 1 165 ? 35.227 30.375 16.116 1.00 29.00 154 PHE C O 1
ATOM 12442 N N . GLN C 1 166 ? 34.186 30.486 14.127 1.00 29.93 155 GLN C N 1
ATOM 12443 C CA . GLN C 1 166 ? 35.184 29.697 13.445 1.00 31.88 155 GLN C CA 1
ATOM 12444 C C . GLN C 1 166 ? 36.344 30.637 13.170 1.00 33.40 155 GLN C C 1
ATOM 12445 O O . GLN C 1 166 ? 36.155 31.675 12.508 1.00 35.57 155 GLN C O 1
ATOM 12459 N N . ILE C 1 167 ? 37.533 30.290 13.671 1.00 32.32 156 ILE C N 1
ATOM 12460 C CA . ILE C 1 167 ? 38.704 31.180 13.600 1.00 32.99 156 ILE C CA 1
ATOM 12461 C C . ILE C 1 167 ? 39.676 30.734 12.534 1.00 34.29 156 ILE C C 1
ATOM 12462 O O . ILE C 1 167 ? 40.199 31.558 11.781 1.00 31.75 156 ILE C O 1
ATOM 12478 N N . GLN C 1 168 ? 39.973 29.455 12.485 1.00 33.09 157 GLN C N 1
ATOM 12479 C CA . GLN C 1 168 ? 40.921 28.909 11.530 1.00 38.75 157 GLN C CA 1
ATOM 12480 C C . GLN C 1 168 ? 40.304 27.660 10.923 1.00 33.86 157 GLN C C 1
ATOM 12481 O O . GLN C 1 168 ? 39.671 26.862 11.638 1.00 32.10 157 GLN C O 1
ATOM 12495 N N . GLY C 1 169 ? 40.529 27.455 9.622 1.00 34.84 158 GLY C N 1
ATOM 12496 C CA . GLY C 1 169 ? 40.219 26.189 8.992 1.00 34.04 158 GLY C CA 1
ATOM 12497 C C . GLY C 1 169 ? 38.768 26.038 8.578 1.00 33.82 158 GLY C C 1
ATOM 12498 O O . GLY C 1 169 ? 37.880 26.818 8.933 1.00 34.45 158 GLY C O 1
ATOM 12502 N N . GLU C 1 170 ? 38.536 24.968 7.823 1.00 34.88 159 GLU C N 1
ATOM 12503 C CA . GLU C 1 170 ? 37.217 24.593 7.327 1.00 34.78 159 GLU C CA 1
ATOM 12504 C C . GLU C 1 170 ? 36.751 23.370 8.121 1.00 34.09 159 GLU C C 1
ATOM 12505 O O . GLU C 1 170 ? 37.380 22.310 8.064 1.00 35.64 159 GLU C O 1
ATOM 12509 N N . LYS C 1 171 ? 35.638 23.493 8.823 1.00 33.67 160 LYS C N 1
ATOM 12510 C CA . LYS C 1 171 ? 35.170 22.452 9.724 1.00 32.02 160 LYS C CA 1
ATOM 12511 C C . LYS C 1 171 ? 33.812 21.967 9.259 1.00 30.44 160 LYS C C 1
ATOM 12512 O O . LYS C 1 171 ? 32.920 22.785 9.013 1.00 33.64 160 LYS C O 1
ATOM 12531 N N . THR C 1 172 ? 33.647 20.658 9.109 1.00 31.33 161 THR C N 1
ATOM 12532 C CA . THR C 1 172 ? 32.402 20.102 8.599 1.00 31.73 161 THR C CA 1
ATOM 12533 C C . THR C 1 172 ? 31.477 19.849 9.780 1.00 31.71 161 THR C C 1
ATOM 12534 O O . THR C 1 172 ? 31.774 19.025 10.659 1.00 31.44 161 THR C O 1
ATOM 12545 N N . TRP C 1 173 ? 30.385 20.596 9.822 1.00 30.72 162 TRP C N 1
ATOM 12546 C CA . TRP C 1 173 ? 29.330 20.437 10.810 1.00 30.23 162 TRP C CA 1
ATOM 12547 C C . TRP C 1 173 ? 28.160 19.713 10.165 1.00 30.41 162 TRP C C 1
ATOM 12548 O O . TRP C 1 173 ? 27.778 20.018 9.031 1.00 30.87 162 TRP C O 1
ATOM 12569 N N . LYS C 1 174 ? 27.634 18.709 10.850 1.00 31.01 163 LYS C N 1
ATOM 12570 C CA . LYS C 1 174 ? 26.325 18.167 10.514 1.00 31.87 163 LYS C CA 1
ATOM 12571 C C . LYS C 1 174 ? 25.325 18.737 11.504 1.00 30.72 163 LYS C C 1
ATOM 12572 O O . LYS C 1 174 ? 25.591 18.732 12.708 1.00 29.97 163 LYS C O 1
ATOM 12591 N N . LEU C 1 175 ? 24.175 19.187 11.015 1.00 30.79 164 LEU C N 1
ATOM 12592 C CA . LEU C 1 175 ? 23.153 19.815 11.851 1.00 32.02 164 LEU C CA 1
ATOM 12593 C C . LEU C 1 175 ? 21.858 19.113 11.520 1.00 32.34 164 LEU C C 1
ATOM 12594 O O . LEU C 1 175 ? 21.540 18.976 10.340 1.00 33.21 164 LEU C O 1
ATOM 12610 N N . ALA C 1 176 ? 21.114 18.662 12.522 1.00 31.31 165 ALA C N 1
ATOM 12611 C CA . ALA C 1 176 ? 19.847 18.001 12.246 1.00 32.83 165 ALA C CA 1
ATOM 12612 C C . ALA C 1 176 ? 18.814 18.383 13.289 1.00 32.23 165 ALA C C 1
ATOM 12613 O O . ALA C 1 176 ? 19.036 18.169 14.476 1.00 31.57 165 ALA C O 1
ATOM 12620 N N . LYS C 1 177 ? 17.681 18.914 12.828 1.00 32.70 166 LYS C N 1
ATOM 12621 C CA . LYS C 1 177 ? 16.533 19.206 13.682 1.00 36.28 166 LYS C CA 1
ATOM 12622 C C . LYS C 1 177 ? 16.173 18.002 14.544 1.00 35.14 166 LYS C C 1
ATOM 12623 O O . LYS C 1 177 ? 16.098 16.877 14.054 1.00 35.18 166 LYS C O 1
ATOM 12642 N N . ASN C 1 178 ? 15.912 18.258 15.828 1.00 32.60 167 ASN C N 1
ATOM 12643 C CA . ASN C 1 178 ? 15.547 17.206 16.772 1.00 33.46 167 ASN C CA 1
ATOM 12644 C C . ASN C 1 178 ? 14.037 16.962 16.737 1.00 35.03 167 ASN C C 1
ATOM 12645 O O . ASN C 1 178 ? 13.257 17.774 17.223 1.00 34.42 167 ASN C O 1
ATOM 12656 N N . GLU C 1 179 ? 13.619 15.816 16.228 1.00 36.97 168 GLU C N 1
ATOM 12657 C CA . GLU C 1 179 ? 12.203 15.465 16.205 1.00 42.68 168 GLU C CA 1
ATOM 12658 C C . GLU C 1 179 ? 11.816 14.508 17.318 1.00 39.58 168 GLU C C 1
ATOM 12659 O O . GLU C 1 179 ? 10.649 14.127 17.393 1.00 41.23 168 GLU C O 1
ATOM 12671 N N . ASN C 1 180 ? 12.744 14.164 18.215 1.00 38.60 169 ASN C N 1
ATOM 12672 C CA . ASN C 1 180 ? 12.465 13.238 19.306 1.00 40.23 169 ASN C CA 1
ATOM 12673 C C . ASN C 1 180 ? 12.144 13.932 20.627 1.00 38.93 169 ASN C C 1
ATOM 12674 O O . ASN C 1 180 ? 11.268 13.482 21.367 1.00 39.28 169 ASN C O 1
ATOM 12685 N N . VAL C 1 181 ? 12.841 15.001 20.960 1.00 36.14 170 VAL C N 1
ATOM 12686 C CA . VAL C 1 181 ? 12.655 15.647 22.247 1.00 35.06 170 VAL C CA 1
ATOM 12687 C C . VAL C 1 181 ? 12.671 17.150 22.046 1.00 35.68 170 VAL C C 1
ATOM 12688 O O . VAL C 1 181 ? 13.442 17.675 21.234 1.00 32.52 170 VAL C O 1
ATOM 12701 N N A SER C 1 182 ? 11.807 17.839 22.791 0.45 33.28 171 SER C N 1
ATOM 12702 N N B SER C 1 182 ? 11.795 17.843 22.776 0.55 33.21 171 SER C N 1
ATOM 12703 C CA A SER C 1 182 ? 11.776 19.291 22.894 0.45 33.50 171 SER C CA 1
ATOM 12704 C CA B SER C 1 182 ? 11.785 19.297 22.886 0.55 33.49 171 SER C CA 1
ATOM 12705 C C A SER C 1 182 ? 12.366 19.733 24.236 0.45 30.98 171 SER C C 1
ATOM 12706 C C B SER C 1 182 ? 12.379 19.725 24.231 0.55 30.98 171 SER C C 1
ATOM 12707 O O A SER C 1 182 ? 12.061 19.138 25.273 0.45 31.26 171 SER C O 1
ATOM 12708 O O B SER C 1 182 ? 12.090 19.114 25.263 0.55 31.26 171 SER C O 1
ATOM 12723 N N . ASN C 1 183 ? 13.226 20.752 24.219 1.00 29.12 172 ASN C N 1
ATOM 12724 C CA . ASN C 1 183 ? 13.838 21.295 25.428 1.00 28.18 172 ASN C CA 1
ATOM 12725 C C . ASN C 1 183 ? 14.451 20.196 26.298 1.00 28.68 172 ASN C C 1
ATOM 12726 O O . ASN C 1 183 ? 14.103 20.058 27.469 1.00 29.06 172 ASN C O 1
ATOM 12737 N N . PRO C 1 184 ? 15.374 19.421 25.741 1.00 28.83 173 PRO C N 1
ATOM 12738 C CA . PRO C 1 184 ? 16.016 18.373 26.539 1.00 29.51 173 PRO C CA 1
ATOM 12739 C C . PRO C 1 184 ? 16.842 19.007 27.626 1.00 28.98 173 PRO C C 1
ATOM 12740 O O . PRO C 1 184 ? 17.406 20.084 27.427 1.00 27.54 173 PRO C O 1
ATOM 12751 N N . MET C 1 185 ? 16.922 18.309 28.766 1.00 29.52 174 MET C N 1
ATOM 12752 C CA . MET C 1 185 ? 17.606 18.773 29.961 1.00 39.24 174 MET C CA 1
ATOM 12753 C C . MET C 1 185 ? 18.879 17.977 30.222 1.00 34.24 174 MET C C 1
ATOM 12754 O O . MET C 1 185 ? 19.493 18.142 31.265 1.00 29.94 174 MET C O 1
ATOM 12768 N N . GLN C 1 186 ? 19.265 17.084 29.317 1.00 30.27 175 GLN C N 1
ATOM 12769 C CA . GLN C 1 186 ? 20.546 16.401 29.434 1.00 30.88 175 GLN C CA 1
ATOM 12770 C C . GLN C 1 186 ? 21.152 16.118 28.063 1.00 30.74 175 GLN C C 1
ATOM 12771 O O . GLN C 1 186 ? 20.496 16.216 27.026 1.00 30.47 175 GLN C O 1
ATOM 12785 N N . HIS C 1 187 ? 22.422 15.735 28.093 1.00 31.17 176 HIS C N 1
ATOM 12786 C CA . HIS C 1 187 ? 23.193 15.355 26.919 1.00 34.40 176 HIS C CA 1
ATOM 12787 C C . HIS C 1 187 ? 22.744 13.980 26.419 1.00 33.45 176 HIS C C 1
ATOM 12788 O O . HIS C 1 187 ? 22.352 13.117 27.200 1.00 34.07 176 HIS C O 1
ATOM 12802 N N . TYR C 1 188 ? 22.848 13.759 25.116 1.00 32.95 177 TYR C N 1
ATOM 12803 C CA . TYR C 1 188 ? 22.605 12.431 24.565 1.00 34.65 177 TYR C CA 1
ATOM 12804 C C . TYR C 1 188 ? 23.489 12.177 23.347 1.00 34.97 177 TYR C C 1
ATOM 12805 O O . TYR C 1 188 ? 23.538 12.996 22.424 1.00 33.90 177 TYR C O 1
ATOM 12823 N N . ASP C 1 189 ? 24.183 11.038 23.348 1.00 36.61 178 ASP C N 1
ATOM 12824 C CA . ASP C 1 189 ? 24.928 10.571 22.182 1.00 37.39 178 ASP C CA 1
ATOM 12825 C C . ASP C 1 189 ? 24.092 9.597 21.359 1.00 38.93 178 ASP C C 1
ATOM 12826 O O . ASP C 1 189 ? 23.543 8.630 21.903 1.00 40.40 178 ASP C O 1
ATOM 12835 N N . LEU C 1 190 ? 24.027 9.843 20.043 1.00 38.80 179 LEU C N 1
ATOM 12836 C CA . LEU C 1 190 ? 23.233 8.988 19.163 1.00 40.46 179 LEU C CA 1
ATOM 12837 C C . LEU C 1 190 ? 23.663 7.534 19.262 1.00 42.81 179 LEU C C 1
ATOM 12838 O O . LEU C 1 190 ? 22.818 6.636 19.164 1.00 44.51 179 LEU C O 1
ATOM 12854 N N . SER C 1 191 ? 24.949 7.288 19.521 1.00 43.12 180 SER C N 1
ATOM 12855 C CA . SER C 1 191 ? 25.427 5.908 19.627 1.00 45.56 180 SER C CA 1
ATOM 12856 C C . SER C 1 191 ? 24.840 5.169 20.825 1.00 46.62 180 SER C C 1
ATOM 12857 O O . SER C 1 191 ? 24.946 3.931 20.889 1.00 48.96 180 SER C O 1
ATOM 12865 N N . GLU C 1 192 ? 24.229 5.895 21.770 1.00 46.38 181 GLU C N 1
ATOM 12866 C CA . GLU C 1 192 ? 23.542 5.259 22.898 1.00 52.01 181 GLU C CA 1
ATOM 12867 C C . GLU C 1 192 ? 22.238 4.553 22.515 1.00 58.26 181 GLU C C 1
ATOM 12868 O O . GLU C 1 192 ? 21.720 3.770 23.327 1.00 55.86 181 GLU C O 1
ATOM 12880 N N . ALA C 1 193 ? 21.763 4.741 21.290 1.00 66.75 182 ALA C N 1
ATOM 12881 C CA . ALA C 1 193 ? 20.414 4.491 20.803 1.00 83.91 182 ALA C CA 1
ATOM 12882 C C . ALA C 1 193 ? 19.566 3.313 21.281 1.00 93.98 182 ALA C C 1
ATOM 12883 O O . ALA C 1 193 ? 18.337 3.385 21.122 1.00 97.97 182 ALA C O 1
ATOM 12890 N N . TYR C 1 195 ? 19.687 2.517 24.624 1.00 81.75 184 TYR C N 1
ATOM 12891 C CA . TYR C 1 195 ? 19.443 2.973 25.982 1.00 67.18 184 TYR C CA 1
ATOM 12892 C C . TYR C 1 195 ? 19.189 4.485 26.045 1.00 57.59 184 TYR C C 1
ATOM 12893 O O . TYR C 1 195 ? 19.867 5.292 25.390 1.00 53.44 184 TYR C O 1
ATOM 12911 N N . TYR C 1 196 ? 18.180 4.855 26.838 1.00 57.77 185 TYR C N 1
ATOM 12912 C CA . TYR C 1 196 ? 17.887 6.248 27.140 1.00 56.07 185 TYR C CA 1
ATOM 12913 C C . TYR C 1 196 ? 17.844 6.434 28.657 1.00 54.75 185 TYR C C 1
ATOM 12914 O O . TYR C 1 196 ? 17.193 5.641 29.360 1.00 56.02 185 TYR C O 1
ATOM 12932 N N . PRO C 1 197 ? 18.508 7.447 29.202 1.00 54.22 186 PRO C N 1
ATOM 12933 C CA . PRO C 1 197 ? 18.353 7.720 30.640 1.00 55.90 186 PRO C CA 1
ATOM 12934 C C . PRO C 1 197 ? 16.913 8.104 30.999 1.00 54.50 186 PRO C C 1
ATOM 12935 O O . PRO C 1 197 ? 16.134 8.549 30.155 1.00 51.30 186 PRO C O 1
ATOM 12946 N N . ASP C 1 198 ? 16.579 7.951 32.292 1.00 63.26 187 ASP C N 1
ATOM 12947 C CA . ASP C 1 198 ? 15.176 7.859 32.707 1.00 63.49 187 ASP C CA 1
ATOM 12948 C C . ASP C 1 198 ? 14.401 9.138 32.412 1.00 55.63 187 ASP C C 1
ATOM 12949 O O . ASP C 1 198 ? 13.268 9.081 31.888 1.00 51.43 187 ASP C O 1
ATOM 12958 N N . ASP C 1 199 ? 14.954 10.296 32.814 1.00 51.83 188 ASP C N 1
ATOM 12959 C CA . ASP C 1 199 ? 14.237 11.536 32.564 1.00 47.77 188 ASP C CA 1
ATOM 12960 C C . ASP C 1 199 ? 14.036 11.710 31.070 1.00 43.26 188 ASP C C 1
ATOM 12961 O O . ASP C 1 199 ? 12.939 12.042 30.625 1.00 43.42 188 ASP C O 1
ATOM 12970 N N . LEU C 1 200 ? 15.104 11.548 30.276 1.00 39.27 189 LEU C N 1
ATOM 12971 C CA . LEU C 1 200 ? 14.974 11.706 28.825 1.00 38.95 189 LEU C CA 1
ATOM 12972 C C . LEU C 1 200 ? 13.888 10.786 28.267 1.00 39.71 189 LEU C C 1
ATOM 12973 O O . LEU C 1 200 ? 13.089 11.184 27.408 1.00 39.62 189 LEU C O 1
ATOM 12989 N N . GLN C 1 201 ? 13.840 9.548 28.760 1.00 41.57 190 GLN C N 1
ATOM 12990 C CA . GLN C 1 201 ? 12.820 8.616 28.308 1.00 43.61 190 GLN C CA 1
ATOM 12991 C C . GLN C 1 201 ? 11.437 9.190 28.530 1.00 43.69 190 GLN C C 1
ATOM 12992 O O . GLN C 1 201 ? 10.549 8.973 27.702 1.00 44.77 190 GLN C O 1
ATOM 12999 N N . SER C 1 202 ? 11.230 9.898 29.656 1.00 43.79 191 SER C N 1
ATOM 13000 C CA . SER C 1 202 ? 9.895 10.402 29.995 1.00 45.48 191 SER C CA 1
ATOM 13001 C C . SER C 1 202 ? 9.310 11.307 28.898 1.00 43.47 191 SER C C 1
ATOM 13002 O O . SER C 1 202 ? 8.093 11.475 28.809 1.00 43.24 191 SER C O 1
ATOM 13010 N N . TYR C 1 203 ? 10.143 11.968 28.102 1.00 40.73 192 TYR C N 1
ATOM 13011 C CA . TYR C 1 203 ? 9.607 12.912 27.119 1.00 40.51 192 TYR C CA 1
ATOM 13012 C C . TYR C 1 203 ? 10.151 12.660 25.713 1.00 40.88 192 TYR C C 1
ATOM 13013 O O . TYR C 1 203 ? 9.949 13.490 24.820 1.00 39.36 192 TYR C O 1
ATOM 13031 N N . TRP C 1 204 ? 10.728 11.480 25.479 1.00 41.22 193 TRP C N 1
ATOM 13032 C CA . TRP C 1 204 ? 11.177 11.079 24.151 1.00 42.28 193 TRP C CA 1
ATOM 13033 C C . TRP C 1 204 ? 10.035 10.495 23.336 1.00 43.89 193 TRP C C 1
ATOM 13034 O O . TRP C 1 204 ? 9.254 9.690 23.846 1.00 45.71 193 TRP C O 1
ATOM 13055 N N . LYS C 1 205 ? 9.939 10.898 22.070 1.00 48.52 194 LYS C N 1
ATOM 13056 C CA . LYS C 1 205 ? 8.963 10.311 21.155 1.00 51.56 194 LYS C CA 1
ATOM 13057 C C . LYS C 1 205 ? 9.619 9.875 19.839 1.00 51.14 194 LYS C C 1
ATOM 13058 O O . LYS C 1 205 ? 10.479 10.562 19.279 1.00 45.28 194 LYS C O 1
ATOM 13062 N N . GLY C 1 206 ? 9.208 8.742 19.343 1.00 52.73 195 GLY C N 1
ATOM 13063 C CA . GLY C 1 206 ? 9.659 8.292 18.035 1.00 52.62 195 GLY C CA 1
ATOM 13064 C C . GLY C 1 206 ? 11.013 7.600 18.038 1.00 54.05 195 GLY C C 1
ATOM 13065 O O . GLY C 1 206 ? 11.635 7.345 19.076 1.00 56.91 195 GLY C O 1
ATOM 13069 N N . ASP C 1 207 ? 11.479 7.257 16.796 1.00 55.47 196 ASP C N 1
ATOM 13070 C CA . ASP C 1 207 ? 12.770 6.616 16.587 1.00 56.25 196 ASP C CA 1
ATOM 13071 C C . ASP C 1 207 ? 13.897 7.639 16.413 1.00 48.70 196 ASP C C 1
ATOM 13072 O O . ASP C 1 207 ? 13.686 8.711 15.832 1.00 47.47 196 ASP C O 1
ATOM 13081 N N . PRO C 1 208 ? 15.102 7.309 16.877 1.00 48.19 197 PRO C N 1
ATOM 13082 C CA . PRO C 1 208 ? 16.241 8.237 16.733 1.00 46.47 197 PRO C CA 1
ATOM 13083 C C . PRO C 1 208 ? 16.595 8.495 15.278 1.00 47.21 197 PRO C C 1
ATOM 13084 O O . PRO C 1 208 ? 16.198 7.725 14.390 1.00 50.76 197 PRO C O 1
ATOM 13095 N N . PRO C 1 209 ? 17.333 9.577 14.994 1.00 46.24 198 PRO C N 1
ATOM 13096 C CA . PRO C 1 209 ? 17.857 9.766 13.627 1.00 45.79 198 PRO C CA 1
ATOM 13097 C C . PRO C 1 209 ? 18.658 8.555 13.167 1.00 48.07 198 PRO C C 1
ATOM 13098 O O . PRO C 1 209 ? 19.175 7.766 13.969 1.00 46.57 198 PRO C O 1
ATOM 13109 N N . LYS C 1 210 ? 18.736 8.409 11.844 1.00 53.50 199 LYS C N 1
ATOM 13110 C CA . LYS C 1 210 ? 19.454 7.294 11.252 1.00 58.65 199 LYS C CA 1
ATOM 13111 C C . LYS C 1 210 ? 20.960 7.507 11.393 1.00 58.20 199 LYS C C 1
ATOM 13112 O O . LYS C 1 210 ? 21.454 8.626 11.560 1.00 49.07 199 LYS C O 1
ATOM 13116 N N . GLU C 1 211 ? 21.691 6.402 11.297 1.00 68.21 200 GLU C N 1
ATOM 13117 C CA . GLU C 1 211 ? 23.137 6.428 11.463 1.00 66.13 200 GLU C CA 1
ATOM 13118 C C . GLU C 1 211 ? 23.782 7.363 10.446 1.00 61.63 200 GLU C C 1
ATOM 13119 O O . GLU C 1 211 ? 23.464 7.330 9.251 1.00 59.07 200 GLU C O 1
ATOM 13131 N N . ASP C 1 212 ? 24.708 8.184 10.926 1.00 59.23 201 ASP C N 1
ATOM 13132 C CA . ASP C 1 212 ? 25.424 9.180 10.119 1.00 59.67 201 ASP C CA 1
ATOM 13133 C C . ASP C 1 212 ? 24.545 10.392 9.838 1.00 54.31 201 ASP C C 1
ATOM 13134 O O . ASP C 1 212 ? 24.961 11.269 9.026 1.00 52.87 201 ASP C O 1
ATOM 13138 N N . LEU C 1 213 ? 23.347 10.497 10.487 1.00 51.77 202 LEU C N 1
ATOM 13139 C CA . LEU C 1 213 ? 22.409 11.585 10.250 1.00 51.24 202 LEU C CA 1
ATOM 13140 C C . LEU C 1 213 ? 22.298 11.833 8.745 1.00 55.17 202 LEU C C 1
ATOM 13141 O O . LEU C 1 213 ? 22.728 12.867 8.253 1.00 50.35 202 LEU C O 1
ATOM 13157 N N . PRO C 1 214 ? 21.732 10.854 8.004 1.00 60.85 203 PRO C N 1
ATOM 13158 C CA . PRO C 1 214 ? 21.724 10.992 6.536 1.00 59.38 203 PRO C CA 1
ATOM 13159 C C . PRO C 1 214 ? 21.008 12.241 6.043 1.00 55.45 203 PRO C C 1
ATOM 13160 O O . PRO C 1 214 ? 21.394 12.812 5.010 1.00 56.13 203 PRO C O 1
ATOM 13171 N N . ASP C 1 215 ? 19.955 12.659 6.744 1.00 54.62 204 ASP C N 1
ATOM 13172 C CA . ASP C 1 215 ? 19.137 13.796 6.347 1.00 56.45 204 ASP C CA 1
ATOM 13173 C C . ASP C 1 215 ? 19.662 15.113 6.911 1.00 51.14 204 ASP C C 1
ATOM 13174 O O . ASP C 1 215 ? 19.008 16.143 6.774 1.00 48.32 204 ASP C O 1
ATOM 13183 N N . ALA C 1 216 ? 20.838 15.113 7.515 1.00 41.72 205 ALA C N 1
ATOM 13184 C CA . ALA C 1 216 ? 21.348 16.316 8.151 1.00 39.08 205 ALA C CA 1
ATOM 13185 C C . ALA C 1 216 ? 21.739 17.362 7.101 1.00 35.99 205 ALA C C 1
ATOM 13186 O O . ALA C 1 216 ? 22.092 17.060 5.957 1.00 37.01 205 ALA C O 1
ATOM 13193 N N . GLU C 1 217 ? 21.690 18.608 7.518 1.00 35.01 206 GLU C N 1
ATOM 13194 C CA . GLU C 1 217 ? 22.321 19.689 6.785 1.00 36.57 206 GLU C CA 1
ATOM 13195 C C . GLU C 1 217 ? 23.818 19.619 7.009 1.00 36.16 206 GLU C C 1
ATOM 13196 O O . GLU C 1 217 ? 24.260 19.576 8.156 1.00 35.00 206 GLU C O 1
ATOM 13208 N N . ILE C 1 218 ? 24.603 19.656 5.946 1.00 38.88 207 ILE C N 1
ATOM 13209 C CA . ILE C 1 218 ? 26.057 19.705 6.056 1.00 41.25 207 ILE C CA 1
ATOM 13210 C C . ILE C 1 218 ? 26.448 21.176 5.892 1.00 36.81 207 ILE C C 1
ATOM 13211 O O . ILE C 1 218 ? 26.040 21.849 4.933 1.00 34.97 207 ILE C O 1
ATOM 13227 N N . VAL C 1 219 ? 27.168 21.720 6.854 1.00 33.84 208 VAL C N 1
ATOM 13228 C CA . VAL C 1 219 ? 27.563 23.120 6.826 1.00 38.86 208 VAL C CA 1
ATOM 13229 C C . VAL C 1 219 ? 29.073 23.150 6.980 1.00 37.43 208 VAL C C 1
ATOM 13230 O O . VAL C 1 219 ? 29.609 22.706 8.002 1.00 34.91 208 VAL C O 1
ATOM 13243 N N . ASN C 1 220 ? 29.758 23.702 5.991 1.00 36.12 209 ASN C N 1
ATOM 13244 C CA . ASN C 1 220 ? 31.194 23.919 6.087 1.00 43.65 209 ASN C CA 1
ATOM 13245 C C . ASN C 1 220 ? 31.419 25.271 6.760 1.00 39.52 209 ASN C C 1
ATOM 13246 O O . ASN C 1 220 ? 31.135 26.333 6.183 1.00 41.71 209 ASN C O 1
ATOM 13257 N N . LEU C 1 221 ? 31.948 25.234 7.981 1.00 35.60 210 LEU C N 1
ATOM 13258 C CA . LEU C 1 221 ? 32.247 26.454 8.714 1.00 35.95 210 LEU C CA 1
ATOM 13259 C C . LEU C 1 221 ? 33.647 26.907 8.351 1.00 33.49 210 LEU C C 1
ATOM 13260 O O . LEU C 1 221 ? 34.604 26.167 8.556 1.00 33.73 210 LEU C O 1
ATOM 13276 N N . THR C 1 222 ? 33.778 28.072 7.749 1.00 35.89 211 THR C N 1
ATOM 13277 C CA . THR C 1 222 ? 35.071 28.629 7.375 1.00 37.63 211 THR C CA 1
ATOM 13278 C C . THR C 1 222 ? 35.402 29.835 8.251 1.00 40.75 211 THR C C 1
ATOM 13279 O O . THR C 1 222 ? 34.559 30.307 9.018 1.00 32.18 211 THR C O 1
ATOM 13290 N N . PRO C 1 223 ? 36.633 30.320 8.216 1.00 38.82 212 PRO C N 1
ATOM 13291 C CA . PRO C 1 223 ? 36.991 31.415 9.128 1.00 37.32 212 PRO C CA 1
ATOM 13292 C C . PRO C 1 223 ? 36.055 32.596 8.949 1.00 35.92 212 PRO C C 1
ATOM 13293 O O . PRO C 1 223 ? 35.709 32.964 7.824 1.00 37.87 212 PRO C O 1
ATOM 13304 N N . GLY C 1 224 ? 35.576 33.127 10.079 1.00 34.72 213 GLY C N 1
ATOM 13305 C CA . GLY C 1 224 ? 34.674 34.244 10.070 1.00 36.12 213 GLY C CA 1
ATOM 13306 C C . GLY C 1 224 ? 33.225 33.861 10.086 1.00 35.45 213 GLY C C 1
ATOM 13307 O O . GLY C 1 224 ? 32.374 34.741 10.164 1.00 36.21 213 GLY C O 1
ATOM 13311 N N . THR C 1 225 ? 32.925 32.581 10.011 1.00 34.56 214 THR C N 1
ATOM 13312 C CA . THR C 1 225 ? 31.563 32.089 10.126 1.00 32.96 214 THR C CA 1
ATOM 13313 C C . THR C 1 225 ? 31.175 31.960 11.612 1.00 30.93 214 THR C C 1
ATOM 13314 O O . THR C 1 225 ? 31.896 31.368 12.415 1.00 29.07 214 THR C O 1
ATOM 13325 N N . MET C 1 226 ? 30.008 32.461 11.972 1.00 31.56 215 MET C N 1
ATOM 13326 C CA . MET C 1 226 ? 29.470 32.185 13.291 1.00 32.40 215 MET C CA 1
ATOM 13327 C C . MET C 1 226 ? 28.243 31.309 13.130 1.00 28.34 215 MET C C 1
ATOM 13328 O O . MET C 1 226 ? 27.405 31.582 12.281 1.00 28.72 215 MET C O 1
ATOM 13342 N N . LEU C 1 227 ? 28.202 30.217 13.883 1.00 24.86 216 LEU C N 1
ATOM 13343 C CA . LEU C 1 227 ? 27.044 29.349 14.001 1.00 25.67 216 LEU C CA 1
ATOM 13344 C C . LEU C 1 227 ? 26.391 29.545 15.367 1.00 21.42 216 LEU C C 1
ATOM 13345 O O . LEU C 1 227 ? 27.050 29.417 16.405 1.00 23.35 216 LEU C O 1
ATOM 13361 N N . TYR C 1 228 ? 25.101 29.820 15.340 1.00 23.73 217 TYR C N 1
ATOM 13362 C CA . TYR C 1 228 ? 24.248 29.659 16.513 1.00 20.13 217 TYR C CA 1
ATOM 13363 C C . TYR C 1 228 ? 23.690 28.242 16.531 1.00 19.84 217 TYR C C 1
ATOM 13364 O O . TYR C 1 228 ? 22.997 27.829 15.600 1.00 24.43 217 TYR C O 1
ATOM 13382 N N . LEU C 1 229 ? 23.988 27.523 17.602 1.00 19.31 218 LEU C N 1
ATOM 13383 C CA . LEU C 1 229 ? 23.663 26.121 17.796 1.00 21.60 218 LEU C CA 1
ATOM 13384 C C . LEU C 1 229 ? 22.661 26.053 18.957 1.00 20.23 218 LEU C C 1
ATOM 13385 O O . LEU C 1 229 ? 23.056 26.070 20.141 1.00 22.59 218 LEU C O 1
ATOM 13401 N N . PRO C 1 230 ? 21.378 25.887 18.684 1.00 24.75 219 PRO C N 1
ATOM 13402 C CA . PRO C 1 230 ? 20.420 25.831 19.794 1.00 25.47 219 PRO C CA 1
ATOM 13403 C C . PRO C 1 230 ? 20.530 24.530 20.579 1.00 24.78 219 PRO C C 1
ATOM 13404 O O . PRO C 1 230 ? 20.928 23.489 20.071 1.00 21.31 219 PRO C O 1
ATOM 13415 N N . ARG C 1 231 ? 20.117 24.602 21.833 1.00 22.19 220 ARG C N 1
ATOM 13416 C CA . ARG C 1 231 ? 19.991 23.416 22.665 1.00 23.70 220 ARG C CA 1
ATOM 13417 C C . ARG C 1 231 ? 19.130 22.358 21.978 1.00 25.31 220 ARG C C 1
ATOM 13418 O O . ARG C 1 231 ? 18.090 22.645 21.388 1.00 19.21 220 ARG C O 1
ATOM 13439 N N . GLY C 1 232 ? 19.604 21.135 22.029 1.00 23.32 221 GLY C N 1
ATOM 13440 C CA . GLY C 1 232 ? 18.870 19.991 21.526 1.00 24.14 221 GLY C CA 1
ATOM 13441 C C . GLY C 1 232 ? 19.080 19.675 20.049 1.00 24.63 221 GLY C C 1
ATOM 13442 O O . GLY C 1 232 ? 18.698 18.600 19.597 1.00 27.87 221 GLY C O 1
ATOM 13446 N N . LEU C 1 233 ? 19.645 20.586 19.264 1.00 25.39 222 LEU C N 1
ATOM 13447 C CA . LEU C 1 233 ? 19.881 20.293 17.851 1.00 22.28 222 LEU C CA 1
ATOM 13448 C C . LEU C 1 233 ? 20.935 19.194 17.732 1.00 23.21 222 LEU C C 1
ATOM 13449 O O . LEU C 1 233 ? 21.993 19.274 18.378 1.00 23.36 222 LEU C O 1
ATOM 13465 N N . TRP C 1 234 ? 20.650 18.159 16.925 1.00 24.64 223 TRP C N 1
ATOM 13466 C CA . TRP C 1 234 ? 21.659 17.127 16.658 1.00 24.51 223 TRP C CA 1
ATOM 13467 C C . TRP C 1 234 ? 22.837 17.720 15.910 1.00 23.72 223 TRP C C 1
ATOM 13468 O O . TRP C 1 234 ? 22.646 18.502 14.989 1.00 23.23 223 TRP C O 1
ATOM 13489 N N . HIS C 1 235 ? 24.063 17.347 16.291 1.00 23.10 224 HIS C N 1
ATOM 13490 C CA . HIS C 1 235 ? 25.208 17.811 15.518 1.00 23.15 224 HIS C CA 1
ATOM 13491 C C . HIS C 1 235 ? 26.373 16.832 15.662 1.00 21.82 224 HIS C C 1
ATOM 13492 O O . HIS C 1 235 ? 26.448 15.989 16.574 1.00 25.18 224 HIS C O 1
ATOM 13506 N N . SER C 1 236 ? 27.278 16.948 14.688 1.00 27.20 225 SER C N 1
ATOM 13507 C CA . SER C 1 236 ? 28.561 16.238 14.752 1.00 26.09 225 SER C CA 1
ATOM 13508 C C . SER C 1 236 ? 29.598 17.063 13.999 1.00 27.69 225 SER C C 1
ATOM 13509 O O . SER C 1 236 ? 29.260 17.944 13.212 1.00 27.77 225 SER C O 1
ATOM 13517 N N . THR C 1 237 ? 30.877 16.821 14.272 1.00 25.59 226 THR C N 1
ATOM 13518 C CA . THR C 1 237 ? 31.905 17.660 13.676 1.00 27.43 226 THR C CA 1
ATOM 13519 C C . THR C 1 237 ? 33.081 16.830 13.190 1.00 26.04 226 THR C C 1
ATOM 13520 O O . THR C 1 237 ? 33.472 15.819 13.787 1.00 24.91 226 THR C O 1
ATOM 13531 N N . LYS C 1 238 ? 33.708 17.331 12.143 1.00 27.21 227 LYS C N 1
ATOM 13532 C CA . LYS C 1 238 ? 34.855 16.670 11.536 1.00 27.96 227 LYS C CA 1
ATOM 13533 C C . LYS C 1 238 ? 35.788 17.764 11.025 1.00 34.39 227 LYS C C 1
ATOM 13534 O O . LYS C 1 238 ? 35.364 18.636 10.248 1.00 30.09 227 LYS C O 1
ATOM 13553 N N . SER C 1 239 ? 37.067 17.696 11.429 1.00 32.56 228 SER C N 1
ATOM 13554 C CA . SER C 1 239 ? 38.095 18.583 10.872 1.00 32.33 228 SER C CA 1
ATOM 13555 C C . SER C 1 239 ? 39.086 17.805 10.012 1.00 34.54 228 SER C C 1
ATOM 13556 O O . SER C 1 239 ? 39.982 17.168 10.568 1.00 31.99 228 SER C O 1
ATOM 13564 N N . ASP C 1 240 ? 38.932 17.879 8.681 1.00 35.07 229 ASP C N 1
ATOM 13565 C CA . ASP C 1 240 ? 39.862 17.162 7.804 1.00 42.12 229 ASP C CA 1
ATOM 13566 C C . ASP C 1 240 ? 41.263 17.716 7.974 1.00 40.33 229 ASP C C 1
ATOM 13567 O O . ASP C 1 240 ? 42.259 16.968 8.004 1.00 42.36 229 ASP C O 1
ATOM 13576 N N . GLN C 1 241 ? 41.348 19.042 7.995 1.00 38.13 230 GLN C N 1
ATOM 13577 C CA . GLN C 1 241 ? 42.577 19.786 8.197 1.00 44.00 230 GLN C CA 1
ATOM 13578 C C . GLN C 1 241 ? 42.432 20.521 9.519 1.00 37.24 230 GLN C C 1
ATOM 13579 O O . GLN C 1 241 ? 41.366 20.515 10.128 1.00 36.28 230 GLN C O 1
ATOM 13593 N N . ALA C 1 242 ? 43.472 21.236 9.917 1.00 36.44 231 ALA C N 1
ATOM 13594 C CA . ALA C 1 242 ? 43.474 21.889 11.220 1.00 34.54 231 ALA C CA 1
ATOM 13595 C C . ALA C 1 242 ? 42.342 22.896 11.314 1.00 34.25 231 ALA C C 1
ATOM 13596 O O . ALA C 1 242 ? 42.123 23.686 10.394 1.00 32.59 231 ALA C O 1
ATOM 13603 N N . THR C 1 243 ? 41.657 22.904 12.443 1.00 29.83 232 THR C N 1
ATOM 13604 C CA . THR C 1 243 ? 40.589 23.855 12.684 1.00 29.31 232 THR C CA 1
ATOM 13605 C C . THR C 1 243 ? 40.704 24.401 14.100 1.00 27.07 232 THR C C 1
ATOM 13606 O O . THR C 1 243 ? 41.184 23.709 15.020 1.00 26.98 232 THR C O 1
ATOM 13617 N N . LEU C 1 244 ? 40.175 25.618 14.261 1.00 26.40 233 LEU C N 1
ATOM 13618 C CA . LEU C 1 244 ? 40.185 26.306 15.541 1.00 25.20 233 LEU C CA 1
ATOM 13619 C C . LEU C 1 244 ? 38.915 27.122 15.692 1.00 27.33 233 LEU C C 1
ATOM 13620 O O . LEU C 1 244 ? 38.571 27.918 14.805 1.00 30.06 233 LEU C O 1
ATOM 13636 N N . ALA C 1 245 ? 38.205 26.898 16.780 1.00 26.43 234 ALA C N 1
ATOM 13637 C CA . ALA C 1 245 ? 36.949 27.601 16.971 1.00 28.69 234 ALA C CA 1
ATOM 13638 C C . ALA C 1 245 ? 36.803 28.051 18.414 1.00 26.11 234 ALA C C 1
ATOM 13639 O O . ALA C 1 245 ? 37.291 27.390 19.340 1.00 26.84 234 ALA C O 1
ATOM 13646 N N . LEU C 1 246 ? 36.105 29.164 18.600 1.00 23.61 235 LEU C N 1
ATOM 13647 C CA . LEU C 1 246 ? 35.805 29.676 19.921 1.00 22.26 235 LEU C CA 1
ATOM 13648 C C . LEU C 1 246 ? 34.313 29.552 20.120 1.00 23.08 235 LEU C C 1
ATOM 13649 O O . LEU C 1 246 ? 33.554 30.084 19.300 1.00 27.55 235 LEU C O 1
ATOM 13665 N N . ASN C 1 247 ? 33.911 28.959 21.254 1.00 22.22 236 ASN C N 1
ATOM 13666 C CA . ASN C 1 247 ? 32.510 28.817 21.612 1.00 23.69 236 ASN C CA 1
ATOM 13667 C C . ASN C 1 247 ? 32.234 29.656 22.843 1.00 21.92 236 ASN C C 1
ATOM 13668 O O . ASN C 1 247 ? 32.993 29.622 23.810 1.00 24.92 236 ASN C O 1
ATOM 13679 N N . ILE C 1 248 ? 31.080 30.302 22.843 1.00 25.34 237 ILE C N 1
ATOM 13680 C CA . ILE C 1 248 ? 30.472 30.897 24.020 1.00 20.73 237 ILE C CA 1
ATOM 13681 C C . ILE C 1 248 ? 29.266 30.008 24.326 1.00 21.73 237 ILE C C 1
ATOM 13682 O O . ILE C 1 248 ? 28.406 29.797 23.463 1.00 21.72 237 ILE C O 1
ATOM 13698 N N . THR C 1 249 ? 29.275 29.380 25.495 1.00 21.64 238 THR C N 1
ATOM 13699 C CA . THR C 1 249 ? 28.373 28.292 25.860 1.00 22.31 238 THR C CA 1
ATOM 13700 C C . THR C 1 249 ? 27.527 28.756 27.025 1.00 20.68 238 THR C C 1
ATOM 13701 O O . THR C 1 249 ? 28.084 29.153 28.078 1.00 21.30 238 THR C O 1
ATOM 13712 N N . PHE C 1 250 ? 26.202 28.683 26.831 1.00 21.27 239 PHE C N 1
ATOM 13713 C CA . PHE C 1 250 ? 25.250 29.035 27.861 1.00 21.18 239 PHE C CA 1
ATOM 13714 C C . PHE C 1 250 ? 24.396 27.855 28.309 1.00 18.76 239 PHE C C 1
ATOM 13715 O O . PHE C 1 250 ? 23.859 27.094 27.492 1.00 20.50 239 PHE C O 1
ATOM 13732 N N . GLY C 1 251 ? 24.196 27.768 29.618 1.00 19.55 240 GLY C N 1
ATOM 13733 C CA . GLY C 1 251 ? 23.161 26.894 30.117 1.00 21.26 240 GLY C CA 1
ATOM 13734 C C . GLY C 1 251 ? 21.804 27.307 29.583 1.00 16.66 240 GLY C C 1
ATOM 13735 O O . GLY C 1 251 ? 21.591 28.408 29.063 1.00 20.69 240 GLY C O 1
ATOM 13739 N N . GLN C 1 252 ? 20.830 26.432 29.805 1.00 19.33 241 GLN C N 1
ATOM 13740 C CA . GLN C 1 252 ? 19.423 26.668 29.475 1.00 18.57 241 GLN C CA 1
ATOM 13741 C C . GLN C 1 252 ? 18.568 26.254 30.668 1.00 21.12 241 GLN C C 1
ATOM 13742 O O . GLN C 1 252 ? 17.856 25.244 30.616 1.00 19.85 241 GLN C O 1
ATOM 13756 N N . PRO C 1 253 ? 18.609 27.004 31.765 1.00 20.80 242 PRO C N 1
ATOM 13757 C CA . PRO C 1 253 ? 17.797 26.631 32.927 1.00 22.59 242 PRO C CA 1
ATOM 13758 C C . PRO C 1 253 ? 16.327 26.697 32.558 1.00 23.71 242 PRO C C 1
ATOM 13759 O O . PRO C 1 253 ? 15.878 27.639 31.902 1.00 22.31 242 PRO C O 1
ATOM 13770 N N . ALA C 1 254 ? 15.587 25.690 32.984 1.00 22.59 243 ALA C N 1
ATOM 13771 C CA . ALA C 1 254 ? 14.157 25.579 32.739 1.00 20.91 243 ALA C CA 1
ATOM 13772 C C . ALA C 1 254 ? 13.359 26.233 33.847 1.00 20.35 243 ALA C C 1
ATOM 13773 O O . ALA C 1 254 ? 13.841 26.372 34.983 1.00 22.12 243 ALA C O 1
ATOM 13780 N N . TRP C 1 255 ? 12.087 26.557 33.540 1.00 22.08 244 TRP C N 1
ATOM 13781 C CA . TRP C 1 255 ? 11.231 27.039 34.622 1.00 21.06 244 TRP C CA 1
ATOM 13782 C C . TRP C 1 255 ? 11.257 26.075 35.806 1.00 20.56 244 TRP C C 1
ATOM 13783 O O . TRP C 1 255 ? 11.237 26.493 36.968 1.00 21.76 244 TRP C O 1
ATOM 13804 N N . LEU C 1 256 ? 11.263 24.772 35.525 1.00 23.01 245 LEU C N 1
ATOM 13805 C CA . LEU C 1 256 ? 11.289 23.763 36.571 1.00 23.57 245 LEU C CA 1
ATOM 13806 C C . LEU C 1 256 ? 12.441 24.010 37.516 1.00 26.05 245 LEU C C 1
ATOM 13807 O O . LEU C 1 256 ? 12.286 23.859 38.730 1.00 24.36 245 LEU C O 1
ATOM 13823 N N . ASP C 1 257 ? 13.640 24.296 36.965 1.00 24.94 246 ASP C N 1
ATOM 13824 C CA . ASP C 1 257 ? 14.818 24.578 37.798 1.00 27.10 246 ASP C CA 1
ATOM 13825 C C . ASP C 1 257 ? 14.560 25.739 38.771 1.00 25.73 246 ASP C C 1
ATOM 13826 O O . ASP C 1 257 ? 14.925 25.661 39.961 1.00 21.51 246 ASP C O 1
ATOM 13835 N N . LEU C 1 258 ? 14.020 26.867 38.268 1.00 19.94 247 LEU C N 1
ATOM 13836 C CA . LEU C 1 258 ? 13.814 28.021 39.131 1.00 22.91 247 LEU C CA 1
ATOM 13837 C C . LEU C 1 258 ? 12.733 27.722 40.163 1.00 21.18 247 LEU C C 1
ATOM 13838 O O . LEU C 1 258 ? 12.805 28.201 41.296 1.00 24.81 247 LEU C O 1
ATOM 13854 N N . MET C 1 259 ? 11.673 27.015 39.753 1.00 19.40 248 MET C N 1
ATOM 13855 C CA . MET C 1 259 ? 10.569 26.754 40.669 1.00 26.96 248 MET C CA 1
ATOM 13856 C C . MET C 1 259 ? 10.986 25.813 41.793 1.00 24.13 248 MET C C 1
ATOM 13857 O O . MET C 1 259 ? 10.608 26.001 42.958 1.00 23.06 248 MET C O 1
ATOM 13871 N N . LEU C 1 260 ? 11.756 24.784 41.451 1.00 26.33 249 LEU C N 1
ATOM 13872 C CA . LEU C 1 260 ? 12.202 23.880 42.490 1.00 26.34 249 LEU C CA 1
ATOM 13873 C C . LEU C 1 260 ? 13.202 24.561 43.389 1.00 26.83 249 LEU C C 1
ATOM 13874 O O . LEU C 1 260 ? 13.210 24.281 44.582 1.00 22.68 249 LEU C O 1
ATOM 13890 N N . ALA C 1 261 ? 14.042 25.455 42.854 1.00 26.66 250 ALA C N 1
ATOM 13891 C CA . ALA C 1 261 ? 14.903 26.263 43.727 1.00 26.93 250 ALA C CA 1
ATOM 13892 C C . ALA C 1 261 ? 14.086 27.115 44.705 1.00 26.79 250 ALA C C 1
ATOM 13893 O O . ALA C 1 261 ? 14.441 27.231 45.891 1.00 23.15 250 ALA C O 1
ATOM 13900 N N . ALA C 1 262 ? 13.042 27.785 44.213 1.00 24.58 251 ALA C N 1
ATOM 13901 C CA . ALA C 1 262 ? 12.203 28.604 45.087 1.00 24.33 251 ALA C CA 1
ATOM 13902 C C . ALA C 1 262 ? 11.543 27.747 46.184 1.00 25.79 251 ALA C C 1
ATOM 13903 O O . ALA C 1 262 ? 11.482 28.140 47.370 1.00 27.34 251 ALA C O 1
ATOM 13910 N N . LEU C 1 263 ? 11.016 26.579 45.804 1.00 21.07 252 LEU C N 1
ATOM 13911 C CA . LEU C 1 263 ? 10.321 25.730 46.769 1.00 27.32 252 LEU C CA 1
ATOM 13912 C C . LEU C 1 263 ? 11.303 25.160 47.785 1.00 25.37 252 LEU C C 1
ATOM 13913 O O . LEU C 1 263 ? 11.021 25.129 48.985 1.00 24.90 252 LEU C O 1
ATOM 13929 N N . ARG C 1 264 ? 12.494 24.787 47.350 1.00 24.81 253 ARG C N 1
ATOM 13930 C CA . ARG C 1 264 ? 13.516 24.359 48.305 1.00 25.97 253 ARG C CA 1
ATOM 13931 C C . ARG C 1 264 ? 13.846 25.465 49.312 1.00 27.21 253 ARG C C 1
ATOM 13932 O O . ARG C 1 264 ? 13.989 25.222 50.526 1.00 27.36 253 ARG C O 1
ATOM 13953 N N . LYS C 1 265 ? 13.947 26.695 48.841 1.00 28.73 254 LYS C N 1
ATOM 13954 C CA . LYS C 1 265 ? 14.251 27.773 49.781 1.00 34.73 254 LYS C CA 1
ATOM 13955 C C . LYS C 1 265 ? 13.158 27.933 50.820 1.00 38.97 254 LYS C C 1
ATOM 13956 O O . LYS C 1 265 ? 13.422 28.284 51.977 1.00 33.38 254 LYS C O 1
ATOM 13963 N N . LYS C 1 266 ? 11.924 27.703 50.421 1.00 33.86 255 LYS C N 1
ATOM 13964 C CA . LYS C 1 266 ? 10.821 27.774 51.360 1.00 38.36 255 LYS C CA 1
ATOM 13965 C C . LYS C 1 266 ? 10.885 26.680 52.406 1.00 34.71 255 LYS C C 1
ATOM 13966 O O . LYS C 1 266 ? 10.330 26.842 53.489 1.00 37.18 255 LYS C O 1
ATOM 13985 N N . LEU C 1 267 ? 11.394 25.515 52.059 1.00 29.28 256 LEU C N 1
ATOM 13986 C CA . LEU C 1 267 ? 11.299 24.376 52.972 1.00 32.22 256 LEU C CA 1
ATOM 13987 C C . LEU C 1 267 ? 12.571 24.125 53.778 1.00 31.39 256 LEU C C 1
ATOM 13988 O O . LEU C 1 267 ? 12.516 23.514 54.842 1.00 31.34 256 LEU C O 1
ATOM 14004 N N . ILE C 1 268 ? 13.709 24.618 53.322 1.00 27.38 257 ILE C N 1
ATOM 14005 C CA . ILE C 1 268 ? 14.977 24.246 53.931 1.00 30.44 257 ILE C CA 1
ATOM 14006 C C . ILE C 1 268 ? 15.117 24.815 55.335 1.00 29.19 257 ILE C C 1
ATOM 14007 O O . ILE C 1 268 ? 15.913 24.323 56.134 1.00 31.28 257 ILE C O 1
ATOM 14023 N N . SER C 1 269 ? 14.326 25.831 55.657 1.00 31.82 258 SER C N 1
ATOM 14024 C CA . SER C 1 269 ? 14.270 26.407 56.992 1.00 33.78 258 SER C CA 1
ATOM 14025 C C . SER C 1 269 ? 13.637 25.464 58.001 1.00 34.43 258 SER C C 1
ATOM 14026 O O . SER C 1 269 ? 13.822 25.660 59.187 1.00 36.25 258 SER C O 1
ATOM 14034 N N . ASP C 1 270 ? 12.894 24.459 57.577 1.00 32.26 259 ASP C N 1
ATOM 14035 C CA . ASP C 1 270 ? 12.141 23.556 58.449 1.00 35.44 259 ASP C CA 1
ATOM 14036 C C . ASP C 1 270 ? 12.950 22.288 58.732 1.00 31.76 259 ASP C C 1
ATOM 14037 O O . ASP C 1 270 ? 13.306 21.545 57.809 1.00 36.43 259 ASP C O 1
ATOM 14046 N N . ASN C 1 271 ? 13.222 22.032 60.008 1.00 33.69 260 ASN C N 1
ATOM 14047 C CA . ASN C 1 271 ? 14.164 20.979 60.341 1.00 34.10 260 ASN C CA 1
ATOM 14048 C C . ASN C 1 271 ? 13.628 19.629 59.913 1.00 36.44 260 ASN C C 1
ATOM 14049 O O . ASN C 1 271 ? 14.403 18.717 59.613 1.00 36.73 260 ASN C O 1
ATOM 14060 N N . ARG C 1 272 ? 12.300 19.469 59.913 1.00 37.84 261 ARG C N 1
ATOM 14061 C CA . ARG C 1 272 ? 11.704 18.201 59.512 1.00 40.24 261 ARG C CA 1
ATOM 14062 C C . ARG C 1 272 ? 12.180 17.814 58.111 1.00 36.02 261 ARG C C 1
ATOM 14063 O O . ARG C 1 272 ? 12.433 16.639 57.815 1.00 34.82 261 ARG C O 1
ATOM 14084 N N . PHE C 1 273 ? 12.246 18.791 57.211 1.00 31.49 262 PHE C N 1
ATOM 14085 C CA . PHE C 1 273 ? 12.674 18.524 55.842 1.00 30.11 262 PHE C CA 1
ATOM 14086 C C . PHE C 1 273 ? 14.173 18.291 55.718 1.00 26.48 262 PHE C C 1
ATOM 14087 O O . PHE C 1 273 ? 14.603 17.738 54.698 1.00 29.89 262 PHE C O 1
ATOM 14104 N N . ARG C 1 274 ? 14.971 18.749 56.693 1.00 26.48 263 ARG C N 1
ATOM 14105 C CA . ARG C 1 274 ? 16.419 18.564 56.650 1.00 29.57 263 ARG C CA 1
ATOM 14106 C C . ARG C 1 274 ? 16.874 17.243 57.265 1.00 30.24 263 ARG C C 1
ATOM 14107 O O . ARG C 1 274 ? 18.049 16.871 57.153 1.00 27.71 263 ARG C O 1
ATOM 14128 N N . GLU C 1 275 ? 15.990 16.543 57.952 1.00 30.92 264 GLU C N 1
ATOM 14129 C CA . GLU C 1 275 ? 16.353 15.311 58.628 1.00 33.10 264 GLU C CA 1
ATOM 14130 C C . GLU C 1 275 ? 16.790 14.245 57.629 1.00 30.23 264 GLU C C 1
ATOM 14131 O O . GLU C 1 275 ? 16.292 14.182 56.500 1.00 28.52 264 GLU C O 1
ATOM 14143 N N . LEU C 1 276 ? 17.688 13.370 58.081 1.00 32.91 265 LEU C N 1
ATOM 14144 C CA . LEU C 1 276 ? 18.260 12.332 57.238 1.00 31.99 265 LEU C CA 1
ATOM 14145 C C . LEU C 1 276 ? 17.185 11.388 56.719 1.00 31.37 265 LEU C C 1
ATOM 14146 O O . LEU C 1 276 ? 16.417 10.840 57.489 1.00 34.22 265 LEU C O 1
ATOM 14162 N N . ALA C 1 277 ? 17.203 11.129 55.421 1.00 30.67 266 ALA C N 1
ATOM 14163 C CA . ALA C 1 277 ? 16.367 10.122 54.784 1.00 30.67 266 ALA C CA 1
ATOM 14164 C C . ALA C 1 277 ? 16.956 8.732 54.971 1.00 43.71 266 ALA C C 1
ATOM 14165 O O . ALA C 1 277 ? 18.134 8.557 55.279 1.00 32.33 266 ALA C O 1
ATOM 14172 N N . VAL C 1 278 ? 16.115 7.737 54.724 1.00 48.70 267 VAL C N 1
ATOM 14173 C CA . VAL C 1 278 ? 16.457 6.349 54.999 1.00 57.21 267 VAL C CA 1
ATOM 14174 C C . VAL C 1 278 ? 16.142 5.471 53.794 1.00 62.50 267 VAL C C 1
ATOM 14175 O O . VAL C 1 278 ? 15.389 5.842 52.891 1.00 67.89 267 VAL C O 1
ATOM 14188 N N . ASN C 1 279 ? 16.748 4.295 53.786 1.00 66.42 268 ASN C N 1
ATOM 14189 C CA . ASN C 1 279 ? 16.429 3.287 52.792 1.00 70.35 268 ASN C CA 1
ATOM 14190 C C . ASN C 1 279 ? 15.142 2.567 53.197 1.00 75.06 268 ASN C C 1
ATOM 14191 O O . ASN C 1 279 ? 14.950 2.202 54.361 1.00 84.22 268 ASN C O 1
ATOM 14202 N N . HIS C 1 280 ? 14.267 2.356 52.214 1.00 73.47 269 HIS C N 1
ATOM 14203 C CA . HIS C 1 280 ? 12.925 1.828 52.455 1.00 71.45 269 HIS C CA 1
ATOM 14204 C C . HIS C 1 280 ? 12.960 0.368 52.918 1.00 75.66 269 HIS C C 1
ATOM 14205 O O . HIS C 1 280 ? 12.417 0.022 53.978 1.00 79.66 269 HIS C O 1
ATOM 14219 N N . GLN C 1 281 ? 13.589 -0.505 52.130 1.00 82.27 270 GLN C N 1
ATOM 14220 C CA . GLN C 1 281 ? 13.476 -1.940 52.382 1.00 86.75 270 GLN C CA 1
ATOM 14221 C C . GLN C 1 281 ? 14.278 -2.370 53.605 1.00 87.58 270 GLN C C 1
ATOM 14222 O O . GLN C 1 281 ? 13.943 -3.374 54.250 1.00 92.46 270 GLN C O 1
ATOM 14226 N N . SER C 1 282 ? 15.319 -1.616 53.952 1.00 83.24 271 SER C N 1
ATOM 14227 C CA . SER C 1 282 ? 16.104 -1.912 55.144 1.00 79.11 271 SER C CA 1
ATOM 14228 C C . SER C 1 282 ? 15.268 -1.955 56.418 1.00 79.42 271 SER C C 1
ATOM 14229 O O . SER C 1 282 ? 15.727 -2.507 57.429 1.00 81.42 271 SER C O 1
ATOM 14233 N N . LEU C 1 283 ? 14.060 -1.399 56.393 1.00 100.39 272 LEU C N 1
ATOM 14234 C CA . LEU C 1 283 ? 13.285 -1.169 57.601 1.00 98.80 272 LEU C CA 1
ATOM 14235 C C . LEU C 1 283 ? 12.481 -2.403 58.008 1.00 103.85 272 LEU C C 1
ATOM 14236 O O . LEU C 1 283 ? 12.170 -3.275 57.192 1.00 106.80 272 LEU C O 1
ATOM 14240 N N . HIS C 1 284 ? 12.151 -2.458 59.302 1.00 106.38 273 HIS C N 1
ATOM 14241 C CA . HIS C 1 284 ? 11.294 -3.495 59.857 1.00 107.89 273 HIS C CA 1
ATOM 14242 C C . HIS C 1 284 ? 9.828 -3.185 59.544 1.00 105.74 273 HIS C C 1
ATOM 14243 O O . HIS C 1 284 ? 9.489 -2.123 59.015 1.00 101.69 273 HIS C O 1
ATOM 14247 N N . GLU C 1 285 ? 8.950 -4.135 59.871 1.00 109.47 274 GLU C N 1
ATOM 14248 C CA . GLU C 1 285 ? 7.517 -3.918 59.707 1.00 109.03 274 GLU C CA 1
ATOM 14249 C C . GLU C 1 285 ? 7.078 -2.648 60.429 1.00 105.26 274 GLU C C 1
ATOM 14250 O O . GLU C 1 285 ? 6.558 -1.699 59.816 1.00 104.19 274 GLU C O 1
ATOM 14254 N N . SER C 1 286 ? 7.302 -2.623 61.745 1.00 109.01 275 SER C N 1
ATOM 14255 C CA . SER C 1 286 ? 6.927 -1.501 62.595 1.00 105.02 275 SER C CA 1
ATOM 14256 C C . SER C 1 286 ? 7.314 -0.160 61.981 1.00 102.63 275 SER C C 1
ATOM 14257 O O . SER C 1 286 ? 6.464 0.704 61.737 1.00 100.79 275 SER C O 1
ATOM 14261 N N . SER C 1 287 ? 8.608 0.023 61.719 1.00 105.90 276 SER C N 1
ATOM 14262 C CA . SER C 1 287 ? 9.097 1.333 61.316 1.00 105.39 276 SER C CA 1
ATOM 14263 C C . SER C 1 287 ? 8.804 1.635 59.851 1.00 103.24 276 SER C C 1
ATOM 14264 O O . SER C 1 287 ? 8.652 2.806 59.495 1.00 101.09 276 SER C O 1
ATOM 14268 N N . LYS C 1 288 ? 8.727 0.615 58.992 1.00 102.59 277 LYS C N 1
ATOM 14269 C CA . LYS C 1 288 ? 8.297 0.848 57.616 1.00 98.92 277 LYS C CA 1
ATOM 14270 C C . LYS C 1 288 ? 6.909 1.479 57.582 1.00 97.97 277 LYS C C 1
ATOM 14271 O O . LYS C 1 288 ? 6.642 2.376 56.773 1.00 92.50 277 LYS C O 1
ATOM 14275 N N . SER C 1 289 ? 6.011 1.039 58.466 1.00 97.56 278 SER C N 1
ATOM 14276 C CA . SER C 1 289 ? 4.725 1.737 58.525 1.00 95.43 278 SER C CA 1
ATOM 14277 C C . SER C 1 289 ? 4.820 3.054 59.303 1.00 91.14 278 SER C C 1
ATOM 14278 O O . SER C 1 289 ? 4.097 4.014 58.987 1.00 90.83 278 SER C O 1
ATOM 14282 N N . GLU C 1 290 ? 5.711 3.143 60.295 1.00 93.29 279 GLU C N 1
ATOM 14283 C CA . GLU C 1 290 ? 5.889 4.413 61.004 1.00 91.72 279 GLU C CA 1
ATOM 14284 C C . GLU C 1 290 ? 6.287 5.538 60.042 1.00 83.20 279 GLU C C 1
ATOM 14285 O O . GLU C 1 290 ? 5.869 6.697 60.198 1.00 81.18 279 GLU C O 1
ATOM 14297 N N . LEU C 1 291 ? 7.098 5.212 59.039 1.00 83.79 280 LEU C N 1
ATOM 14298 C CA . LEU C 1 291 ? 7.650 6.245 58.176 1.00 78.20 280 LEU C CA 1
ATOM 14299 C C . LEU C 1 291 ? 6.616 6.805 57.211 1.00 71.65 280 LEU C C 1
ATOM 14300 O O . LEU C 1 291 ? 6.711 7.974 56.829 1.00 67.98 280 LEU C O 1
ATOM 14316 N N . ASN C 1 292 ? 5.667 5.986 56.760 1.00 76.05 281 ASN C N 1
ATOM 14317 C CA . ASN C 1 292 ? 4.698 6.459 55.783 1.00 73.06 281 ASN C CA 1
ATOM 14318 C C . ASN C 1 292 ? 3.817 7.555 56.361 1.00 70.72 281 ASN C C 1
ATOM 14319 O O . ASN C 1 292 ? 3.451 8.478 55.642 1.00 67.71 281 ASN C O 1
ATOM 14330 N N . GLY C 1 293 ? 3.505 7.505 57.658 1.00 76.32 282 GLY C N 1
ATOM 14331 C CA . GLY C 1 293 ? 2.702 8.567 58.249 1.00 73.78 282 GLY C CA 1
ATOM 14332 C C . GLY C 1 293 ? 3.447 9.888 58.345 1.00 67.66 282 GLY C C 1
ATOM 14333 O O . GLY C 1 293 ? 2.898 10.955 58.033 1.00 63.03 282 GLY C O 1
ATOM 14337 N N . TYR C 1 294 ? 4.703 9.836 58.798 1.00 66.89 283 TYR C N 1
ATOM 14338 C CA . TYR C 1 294 ? 5.519 11.039 58.871 1.00 66.19 283 TYR C CA 1
ATOM 14339 C C . TYR C 1 294 ? 5.720 11.628 57.486 1.00 59.37 283 TYR C C 1
ATOM 14340 O O . TYR C 1 294 ? 5.602 12.843 57.311 1.00 58.71 283 TYR C O 1
ATOM 14358 N N . LEU C 1 295 ? 5.998 10.778 56.485 1.00 58.37 284 LEU C N 1
ATOM 14359 C CA . LEU C 1 295 ? 6.136 11.262 55.117 1.00 54.20 284 LEU C CA 1
ATOM 14360 C C . LEU C 1 295 ? 4.812 11.803 54.585 1.00 53.04 284 LEU C C 1
ATOM 14361 O O . LEU C 1 295 ? 4.807 12.770 53.830 1.00 48.40 284 LEU C O 1
ATOM 14377 N N . GLU C 1 296 ? 3.674 11.233 54.980 1.00 57.90 285 GLU C N 1
ATOM 14378 C CA . GLU C 1 296 ? 2.387 11.804 54.574 1.00 58.07 285 GLU C CA 1
ATOM 14379 C C . GLU C 1 296 ? 2.215 13.224 55.101 1.00 54.13 285 GLU C C 1
ATOM 14380 O O . GLU C 1 296 ? 1.791 14.133 54.378 1.00 50.83 285 GLU C O 1
ATOM 14392 N N . SER C 1 297 ? 2.587 13.442 56.356 1.00 56.55 286 SER C N 1
ATOM 14393 C CA . SER C 1 297 ? 2.576 14.795 56.915 1.00 62.82 286 SER C CA 1
ATOM 14394 C C . SER C 1 297 ? 3.527 15.743 56.163 1.00 54.50 286 SER C C 1
ATOM 14395 O O . SER C 1 297 ? 3.170 16.886 55.827 1.00 52.59 286 SER C O 1
ATOM 14403 N N . LEU C 1 298 ? 4.760 15.300 55.901 1.00 50.66 287 LEU C N 1
ATOM 14404 C CA . LEU C 1 298 ? 5.680 16.164 55.157 1.00 43.55 287 LEU C CA 1
ATOM 14405 C C . LEU C 1 298 ? 5.151 16.465 53.746 1.00 41.12 287 LEU C C 1
ATOM 14406 O O . LEU C 1 298 ? 5.306 17.577 53.228 1.00 39.10 287 LEU C O 1
ATOM 14422 N N . ILE C 1 299 ? 4.512 15.494 53.109 1.00 41.54 288 ILE C N 1
ATOM 14423 C CA . ILE C 1 299 ? 3.938 15.756 51.800 1.00 40.19 288 ILE C CA 1
ATOM 14424 C C . ILE C 1 299 ? 2.870 16.838 51.899 1.00 39.85 288 ILE C C 1
ATOM 14425 O O . ILE C 1 299 ? 2.786 17.734 51.057 1.00 39.78 288 ILE C O 1
ATOM 14441 N N . GLN C 1 300 ? 2.054 16.792 52.946 1.00 45.34 289 GLN C N 1
ATOM 14442 C CA . GLN C 1 300 ? 1.052 17.847 53.117 1.00 45.91 289 GLN C CA 1
ATOM 14443 C C . GLN C 1 300 ? 1.721 19.212 53.253 1.00 43.83 289 GLN C C 1
ATOM 14444 O O . GLN C 1 300 ? 1.263 20.211 52.677 1.00 43.37 289 GLN C O 1
ATOM 14448 N N . THR C 1 301 ? 2.789 19.280 54.043 1.00 44.33 290 THR C N 1
ATOM 14449 C CA . THR C 1 301 ? 3.457 20.562 54.265 1.00 42.55 290 THR C CA 1
ATOM 14450 C C . THR C 1 301 ? 4.123 21.074 52.994 1.00 37.79 290 THR C C 1
ATOM 14451 O O . THR C 1 301 ? 4.018 22.262 52.660 1.00 36.01 290 THR C O 1
ATOM 14462 N N . LEU C 1 302 ? 4.824 20.197 52.279 1.00 36.32 291 LEU C N 1
ATOM 14463 C CA . LEU C 1 302 ? 5.378 20.563 50.978 1.00 33.48 291 LEU C CA 1
ATOM 14464 C C . LEU C 1 302 ? 4.293 21.098 50.050 1.00 39.01 291 LEU C C 1
ATOM 14465 O O . LEU C 1 302 ? 4.474 22.142 49.414 1.00 37.18 291 LEU C O 1
ATOM 14481 N N . SER C 1 303 ? 3.136 20.413 49.997 1.00 38.83 292 SER C N 1
ATOM 14482 C CA . SER C 1 303 ? 2.030 20.861 49.152 1.00 40.91 292 SER C CA 1
ATOM 14483 C C . SER C 1 303 ? 1.590 22.261 49.536 1.00 39.93 292 SER C C 1
ATOM 14484 O O . SER C 1 303 ? 1.310 23.095 48.665 1.00 40.18 292 SER C O 1
ATOM 14492 N N . GLU C 1 304 ? 1.388 22.489 50.846 1.00 41.95 293 GLU C N 1
ATOM 14493 C CA . GLU C 1 304 ? 0.925 23.803 51.303 1.00 42.65 293 GLU C CA 1
ATOM 14494 C C . GLU C 1 304 ? 1.921 24.898 50.912 1.00 40.34 293 GLU C C 1
ATOM 14495 O O . GLU C 1 304 ? 1.540 26.007 50.522 1.00 38.24 293 GLU C O 1
ATOM 14499 N N . ASN C 1 305 ? 3.210 24.603 50.993 1.00 38.85 294 ASN C N 1
ATOM 14500 C CA . ASN C 1 305 ? 4.200 25.610 50.625 1.00 39.78 294 ASN C CA 1
ATOM 14501 C C . ASN C 1 305 ? 4.277 25.819 49.122 1.00 36.29 294 ASN C C 1
ATOM 14502 O O . ASN C 1 305 ? 4.507 26.951 48.671 1.00 37.84 294 ASN C O 1
ATOM 14513 N N . ALA C 1 306 ? 4.051 24.764 48.331 1.00 36.06 295 ALA C N 1
ATOM 14514 C CA . ALA C 1 306 ? 3.952 24.952 46.880 1.00 32.24 295 ALA C CA 1
ATOM 14515 C C . ALA C 1 306 ? 2.785 25.853 46.508 1.00 31.92 295 ALA C C 1
ATOM 14516 O O . ALA C 1 306 ? 2.888 26.667 45.568 1.00 31.19 295 ALA C O 1
ATOM 14523 N N . GLU C 1 307 ? 1.647 25.686 47.205 1.00 34.32 296 GLU C N 1
ATOM 14524 C CA . GLU C 1 307 ? 0.489 26.513 46.902 1.00 35.75 296 GLU C CA 1
ATOM 14525 C C . GLU C 1 307 ? 0.732 27.984 47.224 1.00 38.40 296 GLU C C 1
ATOM 14526 O O . GLU C 1 307 ? 0.046 28.839 46.676 1.00 40.41 296 GLU C O 1
ATOM 14530 N N . THR C 1 308 ? 1.648 28.299 48.116 1.00 37.83 297 THR C N 1
ATOM 14531 C CA . THR C 1 308 ? 1.998 29.676 48.423 1.00 43.15 297 THR C CA 1
ATOM 14532 C C . THR C 1 308 ? 2.973 30.270 47.403 1.00 40.68 297 THR C C 1
ATOM 14533 O O . THR C 1 308 ? 3.313 31.448 47.464 1.00 37.09 297 THR C O 1
ATOM 14544 N N . LEU C 1 309 ? 3.517 29.474 46.510 1.00 37.34 298 LEU C N 1
ATOM 14545 C CA . LEU C 1 309 ? 4.535 29.974 45.590 1.00 36.58 298 LEU C CA 1
ATOM 14546 C C . LEU C 1 309 ? 3.969 31.105 44.729 1.00 31.58 298 LEU C C 1
ATOM 14547 O O . LEU C 1 309 ? 2.861 30.997 44.203 1.00 28.53 298 LEU C O 1
ATOM 14563 N N . THR C 1 310 ? 4.759 32.156 44.528 1.00 30.35 299 THR C N 1
ATOM 14564 C CA . THR C 1 310 ? 4.410 33.311 43.706 1.00 33.77 299 THR C CA 1
ATOM 14565 C C . THR C 1 310 ? 5.341 33.462 42.499 1.00 28.45 299 THR C C 1
ATOM 14566 O O . THR C 1 310 ? 6.501 33.052 42.551 1.00 27.16 299 THR C O 1
ATOM 14577 N N . PRO C 1 311 ? 4.891 34.116 41.426 1.00 28.68 300 PRO C N 1
ATOM 14578 C CA . PRO C 1 311 ? 5.861 34.430 40.351 1.00 29.43 300 PRO C CA 1
ATOM 14579 C C . PRO C 1 311 ? 7.062 35.206 40.853 1.00 28.62 300 PRO C C 1
ATOM 14580 O O . PRO C 1 311 ? 8.218 34.903 40.474 1.00 28.28 300 PRO C O 1
ATOM 14591 N N . GLU C 1 312 ? 6.825 36.146 41.773 1.00 30.37 301 GLU C N 1
ATOM 14592 C CA . GLU C 1 312 ? 7.929 36.918 42.338 1.00 35.43 301 GLU C CA 1
ATOM 14593 C C . GLU C 1 312 ? 8.985 36.020 43.001 1.00 31.07 301 GLU C C 1
ATOM 14594 O O . GLU C 1 312 ? 10.190 36.297 42.879 1.00 29.31 301 GLU C O 1
ATOM 14606 N N . GLN C 1 313 ? 8.554 34.978 43.764 1.00 28.93 302 GLN C N 1
ATOM 14607 C CA . GLN C 1 313 ? 9.504 34.073 44.409 1.00 27.14 302 GLN C CA 1
ATOM 14608 C C . GLN C 1 313 ? 10.289 33.272 43.388 1.00 27.04 302 GLN C C 1
ATOM 14609 O O . GLN C 1 313 ? 11.489 33.030 43.564 1.00 26.12 302 GLN C O 1
ATOM 14623 N N . ILE C 1 314 ? 9.667 32.944 42.264 1.00 27.21 303 ILE C N 1
ATOM 14624 C CA . ILE C 1 314 ? 10.385 32.256 41.191 1.00 22.96 303 ILE C CA 1
ATOM 14625 C C . ILE C 1 314 ? 11.476 33.150 40.619 1.00 25.64 303 ILE C C 1
ATOM 14626 O O . ILE C 1 314 ? 12.620 32.721 40.399 1.00 26.32 303 ILE C O 1
ATOM 14642 N N . PHE C 1 315 ? 11.148 34.416 40.362 1.00 28.44 304 PHE C N 1
ATOM 14643 C CA . PHE C 1 315 ? 12.150 35.341 39.836 1.00 30.58 304 PHE C CA 1
ATOM 14644 C C . PHE C 1 315 ? 13.224 35.648 40.882 1.00 31.88 304 PHE C C 1
ATOM 14645 O O . PHE C 1 315 ? 14.407 35.803 40.561 1.00 34.22 304 PHE C O 1
ATOM 14662 N N . GLN C 1 316 ? 12.846 35.707 42.143 1.00 32.03 305 GLN C N 1
ATOM 14663 C CA . GLN C 1 316 ? 13.819 35.903 43.207 1.00 33.11 305 GLN C CA 1
ATOM 14664 C C . GLN C 1 316 ? 14.779 34.730 43.321 1.00 33.56 305 GLN C C 1
ATOM 14665 O O . GLN C 1 316 ? 15.735 34.810 44.072 1.00 33.04 305 GLN C O 1
ATOM 14679 N N A SER C 1 317 ? 14.508 33.615 42.666 0.25 29.67 306 SER C N 1
ATOM 14680 N N B SER C 1 317 ? 14.587 33.646 42.593 0.75 29.92 306 SER C N 1
ATOM 14681 C CA A SER C 1 317 ? 15.497 32.541 42.657 0.25 30.68 306 SER C CA 1
ATOM 14682 C CA B SER C 1 317 ? 15.544 32.545 42.630 0.75 30.03 306 SER C CA 1
ATOM 14683 C C A SER C 1 317 ? 16.302 32.449 41.350 0.25 28.93 306 SER C C 1
ATOM 14684 C C B SER C 1 317 ? 16.359 32.466 41.348 0.75 28.91 306 SER C C 1
ATOM 14685 O O A SER C 1 317 ? 16.937 31.419 41.096 0.25 27.77 306 SER C O 1
ATOM 14686 O O B SER C 1 317 ? 17.025 31.459 41.092 0.75 28.58 306 SER C O 1
ATOM 14701 N N . GLN C 1 318 ? 16.289 33.486 40.508 1.00 26.57 307 GLN C N 1
ATOM 14702 C CA . GLN C 1 318 ? 16.952 33.378 39.214 1.00 30.60 307 GLN C CA 1
ATOM 14703 C C . GLN C 1 318 ? 18.470 33.397 39.304 1.00 33.03 307 GLN C C 1
ATOM 14704 O O . GLN C 1 318 ? 19.139 33.097 38.296 1.00 27.41 307 GLN C O 1
ATOM 14718 N N . ASP C 1 319 ? 19.024 33.709 40.472 1.00 27.42 308 ASP C N 1
ATOM 14719 C CA . ASP C 1 319 ? 20.471 33.707 40.640 1.00 32.75 308 ASP C CA 1
ATOM 14720 C C . ASP C 1 319 ? 20.953 32.485 41.393 1.00 30.04 308 ASP C C 1
ATOM 14721 O O . ASP C 1 319 ? 22.085 32.480 41.879 1.00 31.37 308 ASP C O 1
ATOM 14730 N N . SER C 1 320 ? 20.133 31.446 41.478 1.00 25.04 309 SER C N 1
ATOM 14731 C CA . SER C 1 320 ? 20.577 30.197 42.079 1.00 28.78 309 SER C CA 1
ATOM 14732 C C . SER C 1 320 ? 21.500 29.444 41.117 1.00 24.72 309 SER C C 1
ATOM 14733 O O . SER C 1 320 ? 21.620 29.785 39.928 1.00 26.75 309 SER C O 1
ATOM 14741 N N . ASP C 1 321 ? 22.083 28.360 41.615 1.00 25.60 310 ASP C N 1
ATOM 14742 C CA . ASP C 1 321 ? 22.924 27.491 40.794 1.00 25.26 310 ASP C CA 1
ATOM 14743 C C . ASP C 1 321 ? 22.026 26.430 40.211 1.00 23.50 310 ASP C C 1
ATOM 14744 O O . ASP C 1 321 ? 21.551 25.539 40.936 1.00 26.70 310 ASP C O 1
ATOM 14753 N N . PHE C 1 322 ? 21.806 26.517 38.896 1.00 24.09 311 PHE C N 1
ATOM 14754 C CA . PHE C 1 322 ? 20.997 25.540 38.199 1.00 21.82 311 PHE C CA 1
ATOM 14755 C C . PHE C 1 322 ? 21.826 24.465 37.527 1.00 24.60 311 PHE C C 1
ATOM 14756 O O . PHE C 1 322 ? 21.256 23.626 36.818 1.00 28.69 311 PHE C O 1
ATOM 14773 N N . ASP C 1 323 ? 23.149 24.475 37.706 1.00 20.27 312 ASP C N 1
ATOM 14774 C CA . ASP C 1 323 ? 24.032 23.609 36.941 1.00 20.68 312 ASP C CA 1
ATOM 14775 C C . ASP C 1 323 ? 25.240 23.301 37.808 1.00 22.31 312 ASP C C 1
ATOM 14776 O O . ASP C 1 323 ? 26.334 23.826 37.597 1.00 22.18 312 ASP C O 1
ATOM 14785 N N . PRO C 1 324 ? 25.061 22.480 38.837 1.00 25.19 313 PRO C N 1
ATOM 14786 C CA . PRO C 1 324 ? 26.196 22.124 39.720 1.00 25.44 313 PRO C CA 1
ATOM 14787 C C . PRO C 1 324 ? 27.344 21.396 39.018 1.00 26.53 313 PRO C C 1
ATOM 14788 O O . PRO C 1 324 ? 28.492 21.429 39.475 1.00 26.86 313 PRO C O 1
ATOM 14799 N N . TYR C 1 325 ? 27.058 20.691 37.946 1.00 27.02 314 TYR C N 1
ATOM 14800 C CA . TYR C 1 325 ? 28.118 20.102 37.147 1.00 33.25 314 TYR C CA 1
ATOM 14801 C C . TYR C 1 325 ? 29.081 21.171 36.641 1.00 38.96 314 TYR C C 1
ATOM 14802 O O . TYR C 1 325 ? 30.301 21.056 36.802 1.00 31.30 314 TYR C O 1
ATOM 14820 N N . GLN C 1 326 ? 28.558 22.251 36.097 1.00 24.27 315 GLN C N 1
ATOM 14821 C CA . GLN C 1 326 ? 29.429 23.297 35.571 1.00 24.71 315 GLN C CA 1
ATOM 14822 C C . GLN C 1 326 ? 30.064 24.077 36.704 1.00 23.98 315 GLN C C 1
ATOM 14823 O O . GLN C 1 326 ? 31.265 24.373 36.659 1.00 25.29 315 GLN C O 1
ATOM 14837 N N . SER C 1 327 ? 29.268 24.425 37.732 1.00 24.88 316 SER C N 1
ATOM 14838 C CA . SER C 1 327 ? 29.818 25.267 38.797 1.00 20.23 316 SER C CA 1
ATOM 14839 C C . SER C 1 327 ? 30.925 24.540 39.558 1.00 20.41 316 SER C C 1
ATOM 14840 O O . SER C 1 327 ? 31.922 25.156 39.976 1.00 22.83 316 SER C O 1
ATOM 14848 N N . THR C 1 328 ? 30.760 23.241 39.758 1.00 23.54 317 THR C N 1
ATOM 14849 C CA . THR C 1 328 ? 31.790 22.444 40.408 1.00 22.37 317 THR C CA 1
ATOM 14850 C C . THR C 1 328 ? 33.060 22.440 39.585 1.00 21.48 317 THR C C 1
ATOM 14851 O O . THR C 1 328 ? 34.172 22.551 40.136 1.00 22.18 317 THR C O 1
ATOM 14862 N N . GLN C 1 329 ? 32.922 22.291 38.262 1.00 21.05 318 GLN C N 1
ATOM 14863 C CA . GLN C 1 329 ? 34.134 22.192 37.460 1.00 19.12 318 GLN C CA 1
ATOM 14864 C C . GLN C 1 329 ? 34.854 23.522 37.431 1.00 21.37 318 GLN C C 1
ATOM 14865 O O . GLN C 1 329 ? 36.087 23.558 37.390 1.00 22.63 318 GLN C O 1
ATOM 14879 N N . LEU C 1 330 ? 34.100 24.616 37.428 1.00 20.12 319 LEU C N 1
ATOM 14880 C CA . LEU C 1 330 ? 34.685 25.951 37.459 1.00 21.63 319 LEU C CA 1
ATOM 14881 C C . LEU C 1 330 ? 35.504 26.140 38.714 1.00 18.49 319 LEU C C 1
ATOM 14882 O O . LEU C 1 330 ? 36.651 26.609 38.638 1.00 21.94 319 LEU C O 1
ATOM 14898 N N . VAL C 1 331 ? 34.964 25.745 39.869 1.00 21.31 320 VAL C N 1
ATOM 14899 C CA . VAL C 1 331 ? 35.712 25.947 41.111 1.00 23.44 320 VAL C CA 1
ATOM 14900 C C . VAL C 1 331 ? 37.004 25.117 41.110 1.00 20.97 320 VAL C C 1
ATOM 14901 O O . VAL C 1 331 ? 38.085 25.581 41.544 1.00 22.45 320 VAL C O 1
ATOM 14914 N N . PHE C 1 332 ? 36.886 23.848 40.707 1.00 22.92 321 PHE C N 1
ATOM 14915 C CA . PHE C 1 332 ? 38.072 22.982 40.643 1.00 25.04 321 PHE C CA 1
ATOM 14916 C C . PHE C 1 332 ? 39.155 23.587 39.756 1.00 19.89 321 PHE C C 1
ATOM 14917 O O . PHE C 1 332 ? 40.366 23.628 40.106 1.00 27.46 321 PHE C O 1
ATOM 14934 N N . ARG C 1 333 ? 38.719 24.083 38.595 1.00 21.09 322 ARG C N 1
ATOM 14935 C CA . ARG C 1 333 ? 39.653 24.607 37.616 1.00 21.19 322 ARG C CA 1
ATOM 14936 C C . ARG C 1 333 ? 40.282 25.888 38.086 1.00 21.44 322 ARG C C 1
ATOM 14937 O O . ARG C 1 333 ? 41.479 26.103 37.839 1.00 24.82 322 ARG C O 1
ATOM 14958 N N . GLN C 1 334 ? 39.509 26.705 38.837 1.00 24.83 323 GLN C N 1
ATOM 14959 C CA . GLN C 1 334 ? 40.049 27.929 39.430 1.00 25.74 323 GLN C CA 1
ATOM 14960 C C . GLN C 1 334 ? 41.174 27.594 40.375 1.00 28.16 323 GLN C C 1
ATOM 14961 O O . GLN C 1 334 ? 42.181 28.317 40.437 1.00 29.65 323 GLN C O 1
ATOM 14975 N N . LEU C 1 335 ? 41.010 26.510 41.125 1.00 22.76 324 LEU C N 1
ATOM 14976 C CA . LEU C 1 335 ? 42.046 26.139 42.059 1.00 32.96 324 LEU C CA 1
ATOM 14977 C C . LEU C 1 335 ? 43.251 25.623 41.344 1.00 36.23 324 LEU C C 1
ATOM 14978 O O . LEU C 1 335 ? 44.283 25.497 41.997 1.00 29.91 324 LEU C O 1
ATOM 14994 N N . LEU C 1 336 ? 43.145 25.321 40.038 1.00 44.70 325 LEU C N 1
ATOM 14995 C CA . LEU C 1 336 ? 44.328 24.884 39.279 1.00 43.67 325 LEU C CA 1
ATOM 14996 C C . LEU C 1 336 ? 44.964 25.926 38.313 1.00 46.86 325 LEU C C 1
ATOM 14997 O O . LEU C 1 336 ? 45.839 25.560 37.508 1.00 45.67 325 LEU C O 1
ATOM 15013 N N . THR C 1 337 ? 44.592 27.206 38.356 1.00 48.64 326 THR C N 1
ATOM 15014 C CA . THR C 1 337 ? 45.033 28.092 37.272 1.00 50.51 326 THR C CA 1
ATOM 15015 C C . THR C 1 337 ? 46.539 28.352 37.288 1.00 55.11 326 THR C C 1
ATOM 15016 O O . THR C 1 337 ? 47.144 28.552 36.227 1.00 57.81 326 THR C O 1
ATOM 15027 N N . SER C 1 338 ? 47.166 28.372 38.460 1.00 58.15 327 SER C N 1
ATOM 15028 C CA . SER C 1 338 ? 48.614 28.533 38.548 1.00 60.95 327 SER C CA 1
ATOM 15029 C C . SER C 1 338 ? 49.321 27.214 38.848 1.00 59.85 327 SER C C 1
ATOM 15030 O O . SER C 1 338 ? 50.483 27.210 39.274 1.00 63.14 327 SER C O 1
ATOM 15038 N N . TYR C 1 339 ? 48.642 26.096 38.630 1.00 59.98 328 TYR C N 1
ATOM 15039 C CA . TYR C 1 339 ? 49.241 24.789 38.855 1.00 63.79 328 TYR C CA 1
ATOM 15040 C C . TYR C 1 339 ? 50.381 24.539 37.873 1.00 74.69 328 TYR C C 1
ATOM 15041 O O . TYR C 1 339 ? 50.244 24.761 36.665 1.00 63.36 328 TYR C O 1
ATOM 15059 N N . LYS C 1 340 ? 51.498 24.039 38.391 1.00 66.63 329 LYS C N 1
ATOM 15060 C CA . LYS C 1 340 ? 52.698 23.828 37.580 1.00 83.91 329 LYS C CA 1
ATOM 15061 C C . LYS C 1 340 ? 52.575 22.516 36.806 1.00 87.91 329 LYS C C 1
ATOM 15062 O O . LYS C 1 340 ? 52.996 21.452 37.270 1.00 89.56 329 LYS C O 1
ATOM 15066 N N . PHE C 1 341 ? 51.990 22.595 35.607 1.00 90.52 330 PHE C N 1
ATOM 15067 C CA . PHE C 1 341 ? 51.990 21.466 34.669 1.00 90.37 330 PHE C CA 1
ATOM 15068 C C . PHE C 1 341 ? 53.325 21.491 33.896 1.00 93.37 330 PHE C C 1
ATOM 15069 O O . PHE C 1 341 ? 54.131 22.431 33.997 1.00 94.16 330 PHE C O 1
ATOM 15087 N N . THR D 1 16 ? 31.940 -14.942 61.978 1.00 83.96 5 THR D N 1
ATOM 15088 C CA . THR D 1 16 ? 31.430 -14.302 60.766 1.00 80.71 5 THR D CA 1
ATOM 15089 C C . THR D 1 16 ? 30.917 -12.907 61.124 1.00 76.29 5 THR D C 1
ATOM 15090 O O . THR D 1 16 ? 29.794 -12.735 61.606 1.00 77.65 5 THR D O 1
ATOM 15100 N N . GLU D 1 17 ? 31.763 -11.913 60.881 1.00 75.64 6 GLU D N 1
ATOM 15101 C CA . GLU D 1 17 ? 31.478 -10.528 61.220 1.00 68.71 6 GLU D CA 1
ATOM 15102 C C . GLU D 1 17 ? 31.675 -9.676 59.980 1.00 65.58 6 GLU D C 1
ATOM 15103 O O . GLU D 1 17 ? 32.404 -10.057 59.067 1.00 62.23 6 GLU D O 1
ATOM 15115 N N . SER D 1 18 ? 31.010 -8.524 59.941 1.00 62.54 7 SER D N 1
ATOM 15116 C CA . SER D 1 18 ? 31.297 -7.552 58.896 1.00 61.88 7 SER D CA 1
ATOM 15117 C C . SER D 1 18 ? 32.591 -6.823 59.242 1.00 51.08 7 SER D C 1
ATOM 15118 O O . SER D 1 18 ? 33.064 -6.867 60.389 1.00 46.50 7 SER D O 1
ATOM 15126 N N . VAL D 1 19 ? 33.177 -6.158 58.236 1.00 50.04 8 VAL D N 1
ATOM 15127 C CA . VAL D 1 19 ? 34.401 -5.422 58.517 1.00 48.47 8 VAL D CA 1
ATOM 15128 C C . VAL D 1 19 ? 34.133 -4.344 59.569 1.00 46.30 8 VAL D C 1
ATOM 15129 O O . VAL D 1 19 ? 35.007 -4.050 60.410 1.00 46.32 8 VAL D O 1
ATOM 15142 N N . LEU D 1 20 ? 32.938 -3.737 59.549 1.00 45.14 9 LEU D N 1
ATOM 15143 C CA . LEU D 1 20 ? 32.662 -2.693 60.538 1.00 44.61 9 LEU D CA 1
ATOM 15144 C C . LEU D 1 20 ? 32.452 -3.274 61.944 1.00 42.90 9 LEU D C 1
ATOM 15145 O O . LEU D 1 20 ? 32.991 -2.761 62.938 1.00 40.48 9 LEU D O 1
ATOM 15161 N N . GLU D 1 21 ? 31.639 -4.328 62.042 1.00 40.08 10 GLU D N 1
ATOM 15162 C CA . GLU D 1 21 ? 31.466 -5.029 63.314 1.00 42.06 10 GLU D CA 1
ATOM 15163 C C . GLU D 1 21 ? 32.820 -5.413 63.911 1.00 41.05 10 GLU D C 1
ATOM 15164 O O . GLU D 1 21 ? 33.047 -5.259 65.127 1.00 38.26 10 GLU D O 1
ATOM 15176 N N . SER D 1 22 ? 33.730 -5.919 63.061 1.00 39.38 11 SER D N 1
ATOM 15177 C CA . SER D 1 22 ? 35.061 -6.310 63.517 1.00 43.87 11 SER D CA 1
ATOM 15178 C C . SER D 1 22 ? 35.805 -5.148 64.154 1.00 41.21 11 SER D C 1
ATOM 15179 O O . SER D 1 22 ? 36.580 -5.352 65.084 1.00 40.80 11 SER D O 1
ATOM 15187 N N . ILE D 1 23 ? 35.563 -3.924 63.707 1.00 38.97 12 ILE D N 1
ATOM 15188 C CA . ILE D 1 23 ? 36.343 -2.786 64.179 1.00 38.34 12 ILE D CA 1
ATOM 15189 C C . ILE D 1 23 ? 35.730 -2.181 65.430 1.00 41.45 12 ILE D C 1
ATOM 15190 O O . ILE D 1 23 ? 36.439 -1.661 66.291 1.00 39.37 12 ILE D O 1
ATOM 15206 N N . ILE D 1 24 ? 34.404 -2.141 65.529 1.00 37.98 13 ILE D N 1
ATOM 15207 C CA . ILE D 1 24 ? 33.791 -1.518 66.704 1.00 35.55 13 ILE D CA 1
ATOM 15208 C C . ILE D 1 24 ? 33.533 -2.523 67.821 1.00 34.91 13 ILE D C 1
ATOM 15209 O O . ILE D 1 24 ? 33.131 -2.112 68.915 1.00 32.66 13 ILE D O 1
ATOM 15225 N N . SER D 1 25 ? 33.760 -3.816 67.582 1.00 35.42 14 SER D N 1
ATOM 15226 C CA . SER D 1 25 ? 33.617 -4.814 68.633 1.00 37.33 14 SER D CA 1
ATOM 15227 C C . SER D 1 25 ? 34.392 -4.367 69.865 1.00 39.05 14 SER D C 1
ATOM 15228 O O . SER D 1 25 ? 35.546 -3.926 69.752 1.00 37.27 14 SER D O 1
ATOM 15236 N N . PRO D 1 26 ? 33.822 -4.492 71.054 1.00 39.04 15 PRO D N 1
ATOM 15237 C CA . PRO D 1 26 ? 32.627 -5.299 71.343 1.00 33.31 15 PRO D CA 1
ATOM 15238 C C . PRO D 1 26 ? 31.281 -4.604 71.260 1.00 33.53 15 PRO D C 1
ATOM 15239 O O . PRO D 1 26 ? 30.270 -5.145 71.683 1.00 34.82 15 PRO D O 1
ATOM 15250 N N . VAL D 1 27 ? 31.242 -3.400 70.718 1.00 34.70 16 VAL D N 1
ATOM 15251 C CA . VAL D 1 27 ? 29.965 -2.764 70.436 1.00 35.32 16 VAL D CA 1
ATOM 15252 C C . VAL D 1 27 ? 29.324 -3.452 69.239 1.00 34.66 16 VAL D C 1
ATOM 15253 O O . VAL D 1 27 ? 29.981 -3.700 68.216 1.00 33.32 16 VAL D O 1
ATOM 15266 N N . THR D 1 28 ? 28.034 -3.755 69.357 1.00 35.90 17 THR D N 1
ATOM 15267 C CA . THR D 1 28 ? 27.320 -4.400 68.266 1.00 39.07 17 THR D CA 1
ATOM 15268 C C . THR D 1 28 ? 26.861 -3.378 67.205 1.00 39.11 17 THR D C 1
ATOM 15269 O O . THR D 1 28 ? 26.684 -2.191 67.471 1.00 35.33 17 THR D O 1
ATOM 15280 N N . MET D 1 29 ? 26.626 -3.866 65.991 1.00 39.67 18 MET D N 1
ATOM 15281 C CA . MET D 1 29 ? 26.086 -2.979 64.962 1.00 46.42 18 MET D CA 1
ATOM 15282 C C . MET D 1 29 ? 24.732 -2.407 65.368 1.00 41.31 18 MET D C 1
ATOM 15283 O O . MET D 1 29 ? 24.448 -1.236 65.099 1.00 36.25 18 MET D O 1
ATOM 15297 N N . SER D 1 30 ? 23.877 -3.222 66.001 1.00 43.72 19 SER D N 1
ATOM 15298 C CA . SER D 1 30 ? 22.583 -2.725 66.463 1.00 47.18 19 SER D CA 1
ATOM 15299 C C . SER D 1 30 ? 22.757 -1.570 67.443 1.00 44.24 19 SER D C 1
ATOM 15300 O O . SER D 1 30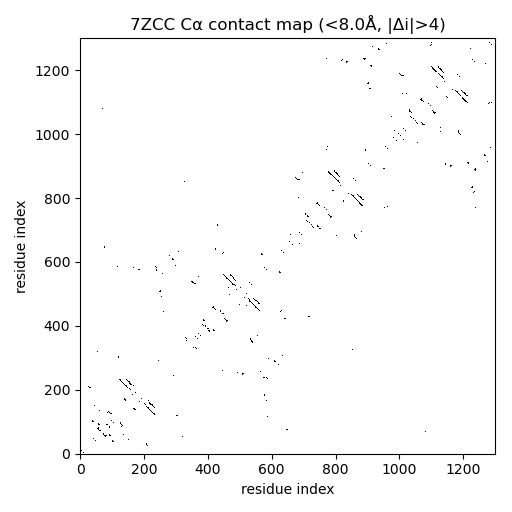 ? 22.036 -0.563 67.369 1.00 45.46 19 SER D O 1
ATOM 15308 N N . GLU D 1 31 ? 23.723 -1.692 68.353 1.00 38.88 20 GLU D N 1
ATOM 15309 C CA . GLU D 1 31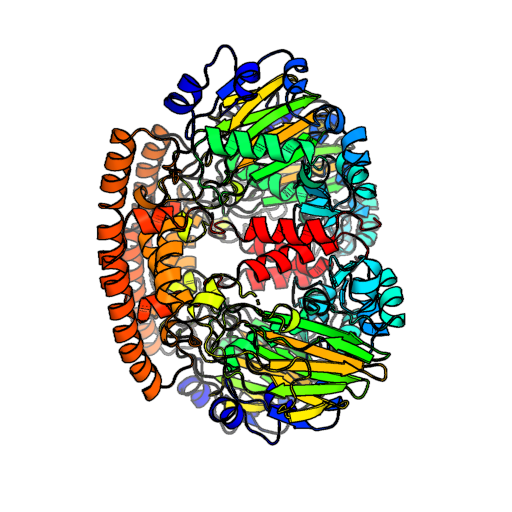 ? 23.983 -0.624 69.303 1.00 39.42 20 GLU D CA 1
ATOM 15310 C C . GLU D 1 31 ? 24.464 0.620 68.581 1.00 34.86 20 GLU D C 1
ATOM 15311 O O . GLU D 1 31 ? 24.127 1.742 68.959 1.00 35.74 20 GLU D O 1
ATOM 15323 N N . PHE D 1 32 ? 25.333 0.447 67.600 1.00 33.43 21 PHE D N 1
ATOM 15324 C CA . PHE D 1 32 ? 25.785 1.607 66.862 1.00 33.97 21 PHE D CA 1
ATOM 15325 C C . PHE D 1 32 ? 24.600 2.292 66.191 1.00 37.03 21 PHE D C 1
ATOM 15326 O O . PHE D 1 32 ? 24.504 3.522 66.190 1.00 37.15 21 PHE D O 1
ATOM 15343 N N . LEU D 1 33 ? 23.696 1.517 65.582 1.00 39.21 22 LEU D N 1
ATOM 15344 C CA . LEU D 1 33 ? 22.623 2.132 64.793 1.00 42.43 22 LEU D CA 1
ATOM 15345 C C . LEU D 1 33 ? 21.554 2.763 65.681 1.00 42.86 22 LEU D C 1
ATOM 15346 O O . LEU D 1 33 ? 20.869 3.704 65.267 1.00 42.81 22 LEU D O 1
ATOM 15362 N N . GLU D 1 34 ? 21.375 2.248 66.895 1.00 42.50 23 GLU D N 1
ATOM 15363 C CA . GLU D 1 34 ? 20.325 2.753 67.775 1.00 44.46 23 GLU D CA 1
ATOM 15364 C C . GLU D 1 34 ? 20.815 3.833 68.735 1.00 47.95 23 GLU D C 1
ATOM 15365 O O . GLU D 1 34 ? 20.043 4.741 69.080 1.00 50.37 23 GLU D O 1
ATOM 15369 N N . GLU D 1 35 ? 22.077 3.782 69.153 1.00 44.81 24 GLU D N 1
ATOM 15370 C CA . GLU D 1 35 ? 22.591 4.725 70.139 1.00 48.82 24 GLU D CA 1
ATOM 15371 C C . GLU D 1 35 ? 23.511 5.804 69.591 1.00 41.91 24 GLU D C 1
ATOM 15372 O O . GLU D 1 35 ? 23.624 6.860 70.211 1.00 45.22 24 GLU D O 1
ATOM 15384 N N . TYR D 1 36 ? 24.193 5.582 68.481 1.00 37.19 25 TYR D N 1
ATOM 15385 C CA . TYR D 1 36 ? 25.182 6.538 68.011 1.00 36.78 25 TYR D CA 1
ATOM 15386 C C . TYR D 1 36 ? 24.742 7.143 66.686 1.00 34.32 25 TYR D C 1
ATOM 15387 O O . TYR D 1 36 ? 24.308 8.285 66.682 1.00 36.58 25 TYR D O 1
ATOM 15405 N N . TRP D 1 37 ? 24.802 6.378 65.594 1.00 36.43 26 TRP D N 1
ATOM 15406 C CA . TRP D 1 37 ? 24.342 6.805 64.277 1.00 36.41 26 TRP D CA 1
ATOM 15407 C C . TRP D 1 37 ? 22.912 7.314 64.368 1.00 35.58 26 TRP D C 1
ATOM 15408 O O . TRP D 1 37 ? 22.069 6.637 64.950 1.00 39.11 26 TRP D O 1
ATOM 15429 N N . PRO D 1 38 ? 22.579 8.474 63.765 1.00 34.63 27 PRO D N 1
ATOM 15430 C CA . PRO D 1 38 ? 23.424 9.429 63.021 1.00 32.12 27 PRO D CA 1
ATOM 15431 C C . PRO D 1 38 ? 23.716 10.711 63.800 1.00 30.86 27 PRO D C 1
ATOM 15432 O O . PRO D 1 38 ? 23.952 11.765 63.190 1.00 33.97 27 PRO D O 1
ATOM 15443 N N . VAL D 1 39 ? 23.660 10.606 65.133 1.00 36.30 28 VAL D N 1
ATOM 15444 C CA . VAL D 1 39 ? 23.563 11.771 66.013 1.00 39.70 28 VAL D CA 1
ATOM 15445 C C . VAL D 1 39 ? 24.675 11.916 67.066 1.00 36.27 28 VAL D C 1
ATOM 15446 O O . VAL D 1 39 ? 25.058 13.036 67.446 1.00 33.52 28 VAL D O 1
ATOM 15459 N N . LYS D 1 40 ? 25.259 10.808 67.499 1.00 34.90 29 LYS D N 1
ATOM 15460 C CA . LYS D 1 40 ? 26.162 10.850 68.641 1.00 33.89 29 LYS D CA 1
ATOM 15461 C C . LYS D 1 40 ? 27.504 10.218 68.312 1.00 32.08 29 LYS D C 1
ATOM 15462 O O . LYS D 1 40 ? 27.533 9.103 67.771 1.00 33.02 29 LYS D O 1
ATOM 15466 N N . PRO D 1 41 ? 28.619 10.871 68.657 1.00 30.45 30 PRO D N 1
ATOM 15467 C CA . PRO D 1 41 ? 29.932 10.333 68.295 1.00 28.90 30 PRO D CA 1
ATOM 15468 C C . PRO D 1 41 ? 30.273 9.072 69.062 1.00 31.98 30 PRO D C 1
ATOM 15469 O O . PRO D 1 41 ? 29.848 8.862 70.195 1.00 32.90 30 PRO D O 1
ATOM 15480 N N . LEU D 1 42 ? 31.083 8.243 68.454 1.00 31.78 31 LEU D N 1
ATOM 15481 C CA . LEU D 1 42 ? 31.539 7.018 69.113 1.00 30.26 31 LEU D CA 1
ATOM 15482 C C . LEU D 1 42 ? 33.051 6.939 69.001 1.00 29.41 31 LEU D C 1
ATOM 15483 O O . LEU D 1 42 ? 33.596 7.204 67.933 1.00 26.33 31 LEU D O 1
ATOM 15499 N N . VAL D 1 43 ? 33.740 6.588 70.077 1.00 24.52 32 VAL D N 1
ATOM 15500 C CA . VAL D 1 43 ? 35.189 6.381 70.028 1.00 27.08 32 VAL D CA 1
ATOM 15501 C C . VAL D 1 43 ? 35.466 4.902 70.287 1.00 31.99 32 VAL D C 1
ATOM 15502 O O . VAL D 1 43 ? 35.128 4.387 71.345 1.00 28.91 32 VAL D O 1
ATOM 15515 N N . ALA D 1 44 ? 36.087 4.219 69.356 1.00 34.22 33 ALA D N 1
ATOM 15516 C CA . ALA D 1 44 ? 36.325 2.783 69.496 1.00 45.27 33 ALA D CA 1
ATOM 15517 C C . ALA D 1 44 ? 37.833 2.567 69.455 1.00 39.97 33 ALA D C 1
ATOM 15518 O O . ALA D 1 44 ? 38.457 2.778 68.410 1.00 36.09 33 ALA D O 1
ATOM 15525 N N . ARG D 1 45 ? 38.417 2.094 70.558 1.00 39.34 34 ARG D N 1
ATOM 15526 C CA . ARG D 1 45 ? 39.868 1.939 70.630 1.00 41.63 34 ARG D CA 1
ATOM 15527 C C . ARG D 1 45 ? 40.304 0.477 70.499 1.00 41.11 34 ARG D C 1
ATOM 15528 O O . ARG D 1 45 ? 39.560 -0.444 70.833 1.00 40.98 34 ARG D O 1
ATOM 15549 N N . GLY D 1 46 ? 41.498 0.269 69.954 1.00 39.27 35 GLY D N 1
ATOM 15550 C CA . GLY D 1 46 ? 42.002 -1.077 69.782 1.00 40.97 35 GLY D CA 1
ATOM 15551 C C . GLY D 1 46 ? 43.276 -1.063 68.966 1.00 40.27 35 GLY D C 1
ATOM 15552 O O . GLY D 1 46 ? 43.836 -0.003 68.642 1.00 38.15 35 GLY D O 1
ATOM 15556 N N . GLU D 1 47 ? 43.723 -2.263 68.636 1.00 43.62 36 GLU D N 1
ATOM 15557 C CA . GLU D 1 47 ? 44.947 -2.379 67.865 1.00 45.28 36 GLU D CA 1
ATOM 15558 C C . GLU D 1 47 ? 44.705 -1.969 66.412 1.00 38.97 36 GLU D C 1
ATOM 15559 O O . GLU D 1 47 ? 43.645 -2.238 65.830 1.00 40.19 36 GLU D O 1
ATOM 15571 N N . VAL D 1 48 ? 45.700 -1.305 65.819 1.00 38.30 37 VAL D N 1
ATOM 15572 C CA . VAL D 1 48 ? 45.539 -0.864 64.437 1.00 40.01 37 VAL D CA 1
ATOM 15573 C C . VAL D 1 48 ? 45.403 -2.063 63.480 1.00 37.64 37 VAL D C 1
ATOM 15574 O O . VAL D 1 48 ? 44.857 -1.936 62.373 1.00 32.09 37 VAL D O 1
ATOM 15587 N N . GLU D 1 49 ? 45.840 -3.249 63.903 1.00 39.29 38 GLU D N 1
ATOM 15588 C CA . GLU D 1 49 ? 45.779 -4.400 63.010 1.00 46.08 38 GLU D CA 1
ATOM 15589 C C . GLU D 1 49 ? 44.352 -4.755 62.614 1.00 43.34 38 GLU D C 1
ATOM 15590 O O . GLU D 1 49 ? 44.129 -5.330 61.541 1.00 41.47 38 GLU D O 1
ATOM 15602 N N . ARG D 1 50 ? 43.368 -4.395 63.422 1.00 41.72 39 ARG D N 1
ATOM 15603 C CA . ARG D 1 50 ? 42.006 -4.744 63.046 1.00 46.51 39 ARG D CA 1
ATOM 15604 C C . ARG D 1 50 ? 41.511 -3.901 61.886 1.00 34.35 39 ARG D C 1
ATOM 15605 O O . ARG D 1 50 ? 40.531 -4.273 61.233 1.00 33.80 39 ARG D O 1
ATOM 15626 N N . PHE D 1 51 ? 42.152 -2.757 61.628 1.00 29.14 40 PHE D N 1
ATOM 15627 C CA . PHE D 1 51 ? 41.840 -1.989 60.416 1.00 29.50 40 PHE D CA 1
ATOM 15628 C C . PHE D 1 51 ? 42.210 -2.710 59.112 1.00 28.84 40 PHE D C 1
ATOM 15629 O O . PHE D 1 51 ? 41.700 -2.318 58.039 1.00 28.67 40 PHE D O 1
ATOM 15646 N N . THR D 1 52 ? 43.074 -3.740 59.181 1.00 30.95 41 THR D N 1
ATOM 15647 C CA . THR D 1 52 ? 43.555 -4.350 57.955 1.00 35.83 41 THR D CA 1
ATOM 15648 C C . THR D 1 52 ? 42.447 -5.071 57.205 1.00 38.76 41 THR D C 1
ATOM 15649 O O . THR D 1 52 ? 42.634 -5.437 56.051 1.00 36.88 41 THR D O 1
ATOM 15660 N N A SER D 1 53 ? 41.296 -5.279 57.812 0.42 41.09 42 SER D N 1
ATOM 15661 N N B SER D 1 53 ? 41.294 -5.282 57.813 0.58 40.94 42 SER D N 1
ATOM 15662 C CA A SER D 1 53 ? 40.196 -5.867 57.058 0.42 40.88 42 SER D CA 1
ATOM 15663 C CA B SER D 1 53 ? 40.194 -5.870 57.061 0.58 40.82 42 SER D CA 1
ATOM 15664 C C A SER D 1 53 ? 39.500 -4.860 56.150 0.42 37.42 42 SER D C 1
ATOM 15665 C C B SER D 1 53 ? 39.503 -4.864 56.147 0.58 36.91 42 SER D C 1
ATOM 15666 O O A SER D 1 53 ? 38.604 -5.232 55.392 0.42 37.65 42 SER D O 1
ATOM 15667 O O B SER D 1 53 ? 38.626 -5.247 55.369 0.58 37.76 42 SER D O 1
ATOM 15682 N N . ILE D 1 54 ? 39.884 -3.593 56.195 1.00 30.55 43 ILE D N 1
ATOM 15683 C CA . ILE D 1 54 ? 39.359 -2.609 55.255 1.00 27.43 43 ILE D CA 1
ATOM 15684 C C . ILE D 1 54 ? 40.063 -2.833 53.923 1.00 26.98 43 ILE D C 1
ATOM 15685 O O . ILE D 1 54 ? 41.305 -2.776 53.899 1.00 25.93 43 ILE D O 1
ATOM 15701 N N . PRO D 1 55 ? 39.363 -3.078 52.808 1.00 27.75 44 PRO D N 1
ATOM 15702 C CA . PRO D 1 55 ? 40.091 -3.390 51.555 1.00 27.99 44 PRO D CA 1
ATOM 15703 C C . PRO D 1 55 ? 40.960 -2.223 51.135 1.00 26.96 44 PRO D C 1
ATOM 15704 O O . PRO D 1 55 ? 40.496 -1.093 51.023 1.00 24.38 44 PRO D O 1
ATOM 15715 N N . GLY D 1 56 ? 42.246 -2.485 50.921 1.00 26.89 45 GLY D N 1
ATOM 15716 C CA . GLY D 1 56 ? 43.178 -1.447 50.517 1.00 28.03 45 GLY D CA 1
ATOM 15717 C C . GLY D 1 56 ? 43.931 -0.772 51.655 1.00 23.31 45 GLY D C 1
ATOM 15718 O O . GLY D 1 56 ? 44.742 0.120 51.405 1.00 25.63 45 GLY D O 1
ATOM 15722 N N . PHE D 1 57 ? 43.641 -1.127 52.901 1.00 26.68 46 PHE D N 1
ATOM 15723 C CA . PHE D 1 57 ? 44.261 -0.456 54.037 1.00 24.41 46 PHE D CA 1
ATOM 15724 C C . PHE D 1 57 ? 45.773 -0.472 53.955 1.00 24.50 46 PHE D C 1
ATOM 15725 O O . PHE D 1 57 ? 46.407 0.543 54.240 1.00 21.82 46 PHE D O 1
ATOM 15742 N N . GLU D 1 58 ? 46.376 -1.592 53.567 1.00 28.11 47 GLU D N 1
ATOM 15743 C CA . GLU D 1 58 ? 47.833 -1.634 53.514 1.00 31.26 47 GLU D CA 1
ATOM 15744 C C . GLU D 1 58 ? 48.407 -0.575 52.579 1.00 27.90 47 GLU D C 1
ATOM 15745 O O . GLU D 1 58 ? 49.551 -0.150 52.751 1.00 32.34 47 GLU D O 1
ATOM 15757 N N . LYS D 1 59 ? 47.681 -0.223 51.530 1.00 27.14 48 LYS D N 1
ATOM 15758 C CA . LYS D 1 59 ? 48.143 0.757 50.563 1.00 29.98 48 LYS D CA 1
ATOM 15759 C C . LYS D 1 59 ? 48.054 2.180 51.070 1.00 27.20 48 LYS D C 1
ATOM 15760 O O . LYS D 1 59 ? 48.599 3.073 50.409 1.00 28.60 48 LYS D O 1
ATOM 15779 N N . VAL D 1 60 ? 47.361 2.422 52.186 1.00 25.19 49 VAL D N 1
ATOM 15780 C CA . VAL D 1 60 ? 47.248 3.780 52.708 1.00 23.69 49 VAL D CA 1
ATOM 15781 C C . VAL D 1 60 ? 47.723 3.848 54.158 1.00 27.38 49 VAL D C 1
ATOM 15782 O O . VAL D 1 60 ? 47.409 4.802 54.870 1.00 25.17 49 VAL D O 1
ATOM 15795 N N . ARG D 1 61 ? 48.544 2.867 54.582 1.00 26.48 50 ARG D N 1
ATOM 15796 C CA . ARG D 1 61 ? 48.935 2.692 55.981 1.00 33.30 50 ARG D CA 1
ATOM 15797 C C . ARG D 1 61 ? 50.048 3.629 56.419 1.00 29.95 50 ARG D C 1
ATOM 15798 O O . ARG D 1 61 ? 50.287 3.783 57.619 1.00 27.07 50 ARG D O 1
ATOM 15819 N N . THR D 1 62 ? 50.770 4.210 55.483 1.00 27.70 51 THR D N 1
ATOM 15820 C CA . THR D 1 62 ? 51.790 5.190 55.774 1.00 27.55 51 THR D CA 1
ATOM 15821 C C . THR D 1 62 ? 51.645 6.322 54.753 1.00 26.00 51 THR D C 1
ATOM 15822 O O . THR D 1 62 ? 51.106 6.142 53.658 1.00 23.82 51 THR D O 1
ATOM 15833 N N . LEU D 1 63 ? 52.210 7.481 55.096 1.00 25.57 52 LEU D N 1
ATOM 15834 C CA . LEU D 1 63 ? 52.173 8.605 54.166 1.00 26.22 52 LEU D CA 1
ATOM 15835 C C . LEU D 1 63 ? 52.934 8.257 52.882 1.00 27.96 52 LEU D C 1
ATOM 15836 O O . LEU D 1 63 ? 52.529 8.664 51.785 1.00 25.00 52 LEU D O 1
ATOM 15852 N N . GLU D 1 64 ? 54.059 7.513 53.004 1.00 23.93 53 GLU D N 1
ATOM 15853 C CA . GLU D 1 64 ? 54.827 7.092 51.823 1.00 29.34 53 GLU D CA 1
ATOM 15854 C C . GLU D 1 64 ? 53.993 6.193 50.908 1.00 29.13 53 GLU D C 1
ATOM 15855 O O . GLU D 1 64 ? 53.991 6.357 49.677 1.00 30.25 53 GLU D O 1
ATOM 15859 N N . ASN D 1 65 ? 53.233 5.274 51.496 1.00 26.05 54 ASN D N 1
ATOM 15860 C CA . ASN D 1 65 ? 52.349 4.417 50.708 1.00 27.23 54 ASN D CA 1
ATOM 15861 C C . ASN D 1 65 ? 51.277 5.225 49.994 1.00 25.51 54 ASN D C 1
ATOM 15862 O O . ASN D 1 65 ? 51.000 4.983 48.812 1.00 25.26 54 ASN D O 1
ATOM 15873 N N . VAL D 1 66 ? 50.637 6.165 50.709 1.00 24.93 55 VAL D N 1
ATOM 15874 C CA . VAL D 1 66 ? 49.606 7.010 50.093 1.00 24.23 55 VAL D CA 1
ATOM 15875 C C . VAL D 1 66 ? 50.171 7.750 48.892 1.00 24.42 55 VAL D C 1
ATOM 15876 O O . VAL D 1 66 ? 49.587 7.754 47.795 1.00 24.93 55 VAL D O 1
ATOM 15889 N N . LEU D 1 67 ? 51.347 8.342 49.070 1.00 22.59 56 LEU D N 1
ATOM 15890 C CA . LEU D 1 67 ? 51.977 9.077 47.984 1.00 25.06 56 LEU D CA 1
ATOM 15891 C C . LEU D 1 67 ? 52.359 8.175 46.837 1.00 31.00 56 LEU D C 1
ATOM 15892 O O . LEU D 1 67 ? 52.331 8.622 45.683 1.00 29.35 56 LEU D O 1
ATOM 15908 N N . ALA 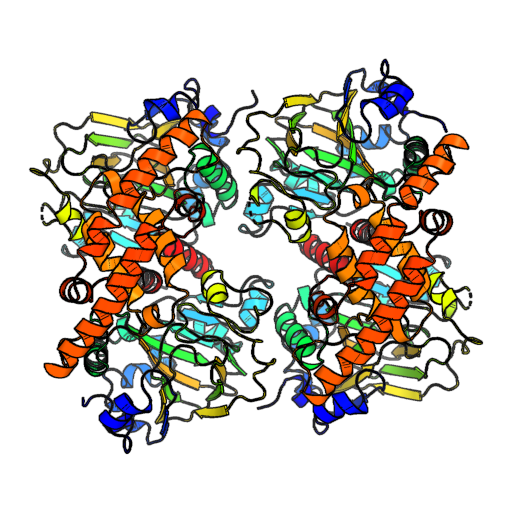D 1 68 ? 52.705 6.909 47.111 1.00 25.84 57 ALA D N 1
ATOM 15909 C CA . ALA D 1 68 ? 53.041 5.985 46.042 1.00 28.14 57 ALA D CA 1
ATOM 15910 C C . ALA D 1 68 ? 51.834 5.743 45.148 1.00 26.89 57 ALA D C 1
ATOM 15911 O O . ALA D 1 68 ? 52.001 5.389 43.976 1.00 29.36 57 ALA D O 1
ATOM 15918 N N . ILE D 1 69 ? 50.610 5.819 45.681 1.00 26.35 58 ILE D N 1
ATOM 15919 C CA . ILE D 1 69 ? 49.436 5.462 44.869 1.00 27.27 58 ILE D CA 1
ATOM 15920 C C . ILE D 1 69 ? 48.565 6.649 44.434 1.00 26.39 58 ILE D C 1
ATOM 15921 O O . ILE D 1 69 ? 47.740 6.492 43.511 1.00 23.86 58 ILE D O 1
ATOM 15937 N N . TYR D 1 70 ? 48.708 7.803 45.066 1.00 24.03 59 TYR D N 1
ATOM 15938 C CA . TYR D 1 70 ? 47.740 8.882 44.872 1.00 23.14 59 TYR D CA 1
ATOM 15939 C C . TYR D 1 70 ? 48.101 9.783 43.693 1.00 25.83 59 TYR D C 1
ATOM 15940 O O . TYR D 1 70 ? 48.842 10.758 43.824 1.00 25.22 59 TYR D O 1
ATOM 15958 N N . ASN D 1 71 ? 47.517 9.481 42.545 1.00 23.73 60 ASN D N 1
ATOM 15959 C CA . ASN D 1 71 ? 47.805 10.209 41.307 1.00 27.69 60 ASN D CA 1
ATOM 15960 C C . ASN D 1 71 ? 46.706 11.234 41.009 1.00 26.50 60 ASN D C 1
ATOM 15961 O O . ASN D 1 71 ? 45.924 11.103 40.071 1.00 20.14 60 ASN D O 1
ATOM 15972 N N . ASN D 1 72 ? 46.695 12.300 41.797 1.00 21.39 61 ASN D N 1
ATOM 15973 C CA . ASN D 1 72 ? 45.676 13.336 41.718 1.00 24.38 61 ASN D CA 1
ATOM 15974 C C . ASN D 1 72 ? 46.166 14.562 42.479 1.00 22.40 61 ASN D C 1
ATOM 15975 O O . ASN D 1 72 ? 47.180 14.486 43.186 1.00 23.21 61 ASN D O 1
ATOM 15986 N N . PRO D 1 73 ? 45.478 15.705 42.336 1.00 28.87 62 PRO D N 1
ATOM 15987 C CA . PRO D 1 73 ? 45.847 16.912 43.117 1.00 28.25 62 PRO D CA 1
ATOM 15988 C C . PRO D 1 73 ? 45.484 16.730 44.580 1.00 21.71 62 PRO D C 1
ATOM 15989 O O . PRO D 1 73 ? 44.486 16.074 44.930 1.00 19.93 62 PRO D O 1
ATOM 16000 N N . VAL D 1 74 ? 46.267 17.380 45.431 1.00 19.14 63 VAL D N 1
ATOM 16001 C CA . VAL D 1 74 ? 46.174 17.297 46.875 1.00 20.34 63 VAL D CA 1
ATOM 16002 C C . VAL D 1 74 ? 45.752 18.662 47.410 1.00 20.60 63 VAL D C 1
ATOM 16003 O O . VAL D 1 74 ? 46.273 19.695 46.962 1.00 22.26 63 VAL D O 1
ATOM 16016 N N . MET D 1 75 ? 44.761 18.705 48.288 1.00 22.30 64 MET D N 1
ATOM 16017 C CA . MET D 1 75 ? 44.433 19.994 48.908 1.00 23.22 64 MET D CA 1
ATOM 16018 C C . MET D 1 75 ? 45.348 20.271 50.115 1.00 24.45 64 MET D C 1
ATOM 16019 O O . MET D 1 75 ? 45.595 19.372 50.935 1.00 24.61 64 MET D O 1
ATOM 16033 N N . VAL D 1 76 ? 45.848 21.513 50.224 1.00 24.16 65 VAL D N 1
ATOM 16034 C CA . VAL D 1 76 ? 46.613 21.962 51.391 1.00 23.69 65 VAL D CA 1
ATOM 16035 C C . VAL D 1 76 ? 45.890 23.110 52.073 1.00 22.12 65 VAL D C 1
ATOM 16036 O O . VAL D 1 76 ? 45.409 24.031 51.404 1.00 28.27 65 VAL D O 1
ATOM 16049 N N . VAL D 1 77 ? 45.779 23.023 53.396 1.00 21.89 66 VAL D N 1
ATOM 16050 C CA . VAL D 1 77 ? 44.986 23.975 54.153 1.00 27.26 66 VAL D CA 1
ATOM 16051 C C . VAL D 1 77 ? 45.782 24.400 55.377 1.00 28.03 66 VAL D C 1
ATOM 16052 O O . VAL D 1 77 ? 46.214 23.563 56.177 1.00 27.10 66 VAL D O 1
ATOM 16065 N N . GLY D 1 78 ? 45.925 25.702 55.565 1.00 32.99 67 GLY D N 1
ATOM 16066 C CA . GLY D 1 78 ? 46.383 26.155 56.861 1.00 40.76 67 GLY D CA 1
ATOM 16067 C C . GLY D 1 78 ? 46.890 27.580 56.857 1.00 39.53 67 GLY D C 1
ATOM 16068 O O . GLY D 1 78 ? 46.812 28.283 55.846 1.00 35.82 67 GLY D O 1
ATOM 16072 N N . ASP D 1 79 ? 47.436 27.974 58.031 1.00 38.21 68 ASP D N 1
ATOM 16073 C CA . ASP D 1 79 ? 47.920 29.342 58.245 1.00 42.06 68 ASP D CA 1
ATOM 16074 C C . ASP D 1 79 ? 49.023 29.718 57.267 1.00 40.18 68 ASP D C 1
ATOM 16075 O O . ASP D 1 79 ? 49.114 30.876 56.847 1.00 44.05 68 ASP D O 1
ATOM 16084 N N . ALA D 1 80 ? 49.886 28.768 56.904 1.00 41.20 69 ALA D N 1
ATOM 16085 C CA . ALA D 1 80 ? 50.911 29.066 55.912 1.00 44.30 69 ALA D CA 1
ATOM 16086 C C . ALA D 1 80 ? 50.290 29.482 54.592 1.00 49.18 69 ALA D C 1
ATOM 16087 O O . ALA D 1 80 ? 50.847 30.326 53.886 1.00 48.48 69 ALA D O 1
ATOM 16094 N N . VAL D 1 81 ? 49.132 28.918 54.244 1.00 43.25 70 VAL D N 1
ATOM 16095 C CA . VAL D 1 81 ? 48.463 29.331 53.015 1.00 40.12 70 VAL D CA 1
ATOM 16096 C C . VAL D 1 81 ? 47.891 30.727 53.173 1.00 43.52 70 VAL D C 1
ATOM 16097 O O . VAL D 1 81 ? 48.056 31.580 52.290 1.00 45.53 70 VAL D O 1
ATOM 16110 N N . ILE D 1 82 ? 47.265 31.003 54.319 1.00 43.01 71 ILE D N 1
ATOM 16111 C CA . ILE D 1 82 ? 46.757 32.350 54.586 1.00 45.41 71 ILE D CA 1
ATOM 16112 C C . ILE D 1 82 ? 47.880 33.378 54.456 1.00 49.93 71 ILE D C 1
ATOM 16113 O O . ILE D 1 82 ? 47.731 34.412 53.789 1.00 51.40 71 ILE D O 1
ATOM 16129 N N . GLU D 1 83 ? 49.013 33.114 55.110 1.00 52.45 72 GLU D N 1
ATOM 16130 C CA . GLU D 1 83 ? 50.139 34.039 55.059 1.00 56.51 72 GLU D CA 1
ATOM 16131 C C . GLU D 1 83 ? 50.683 34.137 53.642 1.00 56.30 72 GLU D C 1
ATOM 16132 O O . GLU D 1 83 ? 51.093 35.221 53.195 1.00 61.22 72 GLU D O 1
ATOM 16136 N N . GLU D 1 84 ? 50.661 33.018 52.919 1.00 56.02 73 GLU D N 1
ATOM 16137 C CA . GLU D 1 84 ? 51.172 32.973 51.557 1.00 60.38 73 GLU D CA 1
ATOM 16138 C C . GLU D 1 84 ? 50.281 33.757 50.614 1.00 57.53 73 GLU D C 1
ATOM 16139 O O . GLU D 1 84 ? 50.769 34.539 49.792 1.00 59.80 73 GLU D O 1
ATOM 16151 N N . SER D 1 85 ? 48.978 33.550 50.713 1.00 54.74 74 SER D N 1
ATOM 16152 C CA . SER D 1 85 ? 47.985 34.162 49.846 1.00 59.02 74 SER D CA 1
ATOM 16153 C C . SER D 1 85 ? 47.685 35.604 50.230 1.00 60.02 74 SER D C 1
ATOM 16154 O O . SER D 1 85 ? 46.729 36.175 49.697 1.00 59.30 74 SER D O 1
ATOM 16162 N N . GLU D 1 86 ? 48.454 36.190 51.152 1.00 58.99 75 GLU D N 1
ATOM 16163 C CA . GLU D 1 86 ? 48.150 37.512 51.694 1.00 64.42 75 GLU D CA 1
ATOM 16164 C C . GLU D 1 86 ? 46.703 37.586 52.185 1.00 65.79 75 GLU D C 1
ATOM 16165 O O . GLU D 1 86 ? 46.055 38.632 52.103 1.00 69.02 75 GLU D O 1
ATOM 16169 N N . GLY D 1 87 ? 46.187 36.464 52.694 1.00 57.70 76 GLY D N 1
ATOM 16170 C CA . GLY D 1 87 ? 44.865 36.406 53.283 1.00 61.76 76 GLY D CA 1
ATOM 16171 C C . GLY D 1 87 ? 43.721 36.157 52.328 1.00 60.32 76 GLY D C 1
ATOM 16172 O O . GLY D 1 87 ? 42.557 36.202 52.757 1.00 63.21 76 GLY D O 1
ATOM 16176 N N . ILE D 1 88 ? 44.001 35.877 51.056 1.00 57.87 77 ILE D N 1
ATOM 16177 C CA . ILE D 1 88 ? 42.921 35.603 50.110 1.00 55.67 77 ILE D CA 1
ATOM 16178 C C . ILE D 1 88 ? 42.263 34.272 50.431 1.00 54.38 77 ILE D C 1
ATOM 16179 O O . ILE D 1 88 ? 41.034 34.134 50.392 1.00 55.05 77 ILE D O 1
ATOM 16183 N N . THR D 1 89 ? 43.066 33.261 50.731 1.00 47.81 78 THR D N 1
ATOM 16184 C CA . THR D 1 89 ? 42.509 31.933 50.924 1.00 44.87 78 THR D CA 1
ATOM 16185 C C . THR D 1 89 ? 43.316 31.175 51.957 1.00 40.76 78 THR D C 1
ATOM 16186 O O . THR D 1 89 ? 44.479 31.505 52.220 1.00 41.42 78 THR D O 1
ATOM 16197 N N . ASP D 1 90 ? 42.693 30.117 52.502 1.00 40.69 79 ASP D N 1
ATOM 16198 C CA . ASP D 1 90 ? 43.385 29.176 53.372 1.00 37.69 79 ASP D CA 1
ATOM 16199 C C . ASP D 1 90 ? 43.670 27.832 52.712 1.00 33.55 79 ASP D C 1
ATOM 16200 O O . ASP D 1 90 ? 44.074 26.892 53.406 1.00 28.78 79 ASP D O 1
ATOM 16209 N N . ARG D 1 91 ? 43.445 27.694 51.409 1.00 31.39 80 ARG D N 1
ATOM 16210 C CA . ARG D 1 91 ? 43.746 26.404 50.809 1.00 32.95 80 ARG D CA 1
ATOM 16211 C C . ARG D 1 91 ? 44.110 26.509 49.334 1.00 31.12 80 ARG D C 1
ATOM 16212 O O . ARG D 1 91 ? 43.619 27.375 48.622 1.00 31.35 80 ARG D O 1
ATOM 16233 N N . PHE D 1 92 ? 45.068 25.691 48.926 1.00 31.40 81 PHE D N 1
ATOM 16234 C CA . PHE D 1 92 ? 45.428 25.528 47.521 1.00 33.18 81 PHE D CA 1
ATOM 16235 C C . PHE D 1 92 ? 45.188 24.069 47.101 1.00 29.54 81 PHE D C 1
ATOM 16236 O O . PHE D 1 92 ? 45.238 23.151 47.917 1.00 27.97 81 PHE D O 1
ATOM 16253 N N . LEU D 1 93 ? 45.046 23.836 45.794 1.00 28.17 82 LEU D N 1
ATOM 16254 C CA . LEU D 1 93 ? 45.072 22.499 45.200 1.00 30.67 82 LEU D CA 1
ATOM 16255 C C . LEU D 1 93 ? 46.374 22.365 44.426 1.00 27.34 82 LEU D C 1
ATOM 16256 O O . LEU D 1 93 ? 46.600 23.164 43.517 1.00 30.35 82 LEU D O 1
ATOM 16272 N N . VAL D 1 94 ? 47.217 21.371 44.756 1.00 24.49 83 VAL D N 1
ATOM 16273 C CA . VAL D 1 94 ? 48.597 21.330 44.268 1.00 28.56 83 VAL D CA 1
ATOM 16274 C C . VAL D 1 94 ? 49.029 19.906 43.914 1.00 24.14 83 VAL D C 1
ATOM 16275 O O . VAL D 1 94 ? 48.374 18.919 44.238 1.00 21.28 83 VAL D O 1
ATOM 16288 N N . SER D 1 95 ? 50.206 19.788 43.315 1.00 26.54 84 SER D N 1
ATOM 16289 C CA . SER D 1 95 ? 50.717 18.443 43.063 1.00 27.20 84 SER D CA 1
ATOM 16290 C C . SER D 1 95 ? 51.068 17.756 44.391 1.00 26.20 84 SER D C 1
ATOM 16291 O O . SER D 1 95 ? 51.316 18.425 45.416 1.00 27.83 84 SER D O 1
ATOM 16299 N N . PRO D 1 96 ? 51.105 16.408 44.404 1.00 26.19 85 PRO D N 1
ATOM 16300 C CA . PRO D 1 96 ? 51.580 15.711 45.620 1.00 25.89 85 PRO D CA 1
ATOM 16301 C C . PRO D 1 96 ? 52.965 16.135 46.092 1.00 22.74 85 PRO D C 1
ATOM 16302 O O . PRO D 1 96 ? 53.147 16.371 47.298 1.00 26.26 85 PRO D O 1
ATOM 16313 N N . ALA D 1 97 ? 53.904 16.352 45.165 1.00 27.34 86 ALA D N 1
ATOM 16314 C CA . ALA D 1 97 ? 55.217 16.838 45.573 1.00 25.60 86 ALA D CA 1
ATOM 16315 C C . ALA D 1 97 ? 55.124 18.210 46.275 1.00 28.06 86 ALA D C 1
ATOM 16316 O O . ALA D 1 97 ? 55.777 18.465 47.327 1.00 29.89 86 ALA D O 1
ATOM 16323 N N . GLU D 1 98 ? 54.402 19.153 45.648 1.00 30.68 87 GLU D N 1
ATOM 16324 C CA . GLU D 1 98 ? 54.319 20.470 46.256 1.00 32.27 87 GLU D CA 1
ATOM 16325 C C . GLU D 1 98 ? 53.628 20.351 47.586 1.00 26.27 87 GLU D C 1
ATOM 16326 O O . GLU D 1 98 ? 53.900 21.134 48.526 1.00 28.62 87 GLU D O 1
ATOM 16338 N N . ALA D 1 99 ? 52.685 19.410 47.675 1.00 23.20 88 ALA D N 1
ATOM 16339 C CA . ALA D 1 99 ? 51.944 19.239 48.911 1.00 23.75 88 ALA D CA 1
ATOM 16340 C C . ALA D 1 99 ? 52.883 18.911 50.050 1.00 24.13 88 ALA D C 1
ATOM 16341 O O . ALA D 1 99 ? 52.648 19.323 51.194 1.00 23.82 88 ALA D O 1
ATOM 16348 N N . LEU D 1 100 ? 53.912 18.105 49.769 1.00 21.09 89 LEU D N 1
ATOM 16349 C CA . LEU D 1 100 ? 54.915 17.821 50.787 1.00 26.37 89 LEU D CA 1
ATOM 16350 C C . LEU D 1 100 ? 55.684 19.075 51.197 1.00 29.02 89 LEU D C 1
ATOM 16351 O O . LEU D 1 100 ? 56.159 19.186 52.342 1.00 28.28 89 LEU D O 1
ATOM 16367 N N . GLU D 1 101 ? 55.832 20.035 50.289 1.00 26.83 90 GLU D N 1
ATOM 16368 C CA . GLU D 1 101 ? 56.462 21.288 50.725 1.00 28.88 90 GLU D CA 1
ATOM 16369 C C . GLU D 1 101 ? 55.588 22.002 51.748 1.00 27.48 90 GLU D C 1
ATOM 16370 O O . GLU D 1 101 ? 56.077 22.485 52.775 1.00 28.53 90 GLU D O 1
ATOM 16382 N N . TRP D 1 102 ? 54.280 22.034 51.480 1.00 25.10 91 TRP D N 1
ATOM 16383 C CA . TRP D 1 102 ? 53.319 22.673 52.400 1.00 24.14 91 TRP D CA 1
ATOM 16384 C C . TRP D 1 102 ? 53.193 21.896 53.710 1.00 25.61 91 TRP D C 1
ATOM 16385 O O . TRP D 1 102 ? 53.015 22.476 54.798 1.00 26.21 91 TRP D O 1
ATOM 16406 N N . TYR D 1 103 ? 53.205 20.575 53.619 1.00 21.61 92 TYR D N 1
ATOM 16407 C CA . TYR D 1 103 ? 53.191 19.701 54.792 1.00 23.81 92 TYR D CA 1
ATOM 16408 C C . TYR D 1 103 ? 54.286 20.081 55.798 1.00 27.05 92 TYR D C 1
ATOM 16409 O O . TYR D 1 103 ? 54.055 20.156 57.017 1.00 25.82 92 TYR D O 1
ATOM 16427 N N . GLU D 1 104 ? 55.481 20.354 55.290 1.00 27.20 93 GLU D N 1
ATOM 16428 C CA . GLU D 1 104 ? 56.536 20.772 56.211 1.00 31.19 93 GLU D CA 1
ATOM 16429 C C . GLU D 1 104 ? 56.251 22.120 56.886 1.00 31.46 93 GLU D C 1
ATOM 16430 O O . GLU D 1 104 ? 56.852 22.418 57.934 1.00 35.85 93 GLU D O 1
ATOM 16442 N N . LYS D 1 105 ? 55.392 22.954 56.299 1.00 28.89 94 LYS D N 1
ATOM 16443 C CA . LYS D 1 105 ? 55.000 24.211 56.929 1.00 31.01 94 LYS D CA 1
ATOM 16444 C C . LYS D 1 105 ? 53.713 24.095 57.746 1.00 29.31 94 LYS D C 1
ATOM 16445 O O . LYS D 1 105 ? 53.123 25.114 58.144 1.00 31.56 94 LYS D O 1
ATOM 16458 N N . GLY D 1 106 ? 53.293 22.876 58.041 1.00 27.90 95 GLY D N 1
ATOM 16459 C CA . GLY D 1 106 ? 52.178 22.665 58.931 1.00 26.53 95 GLY D CA 1
ATOM 16460 C C . GLY D 1 106 ? 50.831 22.781 58.282 1.00 25.83 95 GLY D C 1
ATOM 16461 O O . GLY D 1 106 ? 49.809 22.761 58.987 1.00 27.68 95 GLY D O 1
ATOM 16465 N N . ALA D 1 107 ? 50.788 22.774 56.955 1.00 25.41 96 ALA D N 1
ATOM 16466 C CA . ALA D 1 107 ? 49.517 22.721 56.265 1.00 30.12 96 ALA D CA 1
ATOM 16467 C C . ALA D 1 107 ? 48.983 21.306 56.317 1.00 26.69 96 ALA D C 1
ATOM 16468 O O . ALA D 1 107 ? 49.750 20.344 56.301 1.00 28.23 96 ALA D O 1
ATOM 16475 N N . ALA D 1 108 ? 47.669 21.190 56.453 1.00 27.43 97 ALA D N 1
ATOM 16476 C CA . ALA D 1 108 ? 47.006 19.903 56.474 1.00 25.72 97 ALA D CA 1
ATOM 16477 C C . ALA D 1 108 ? 46.795 19.470 55.033 1.00 20.72 97 ALA D C 1
ATOM 16478 O O . ALA D 1 108 ? 46.292 20.246 54.214 1.00 24.61 97 ALA D O 1
ATOM 16485 N N . LEU D 1 109 ? 47.076 18.196 54.774 1.00 21.16 98 LEU D N 1
ATOM 16486 C CA . LEU D 1 109 ? 46.945 17.612 53.457 1.00 19.49 98 LEU D CA 1
ATOM 16487 C C . LEU D 1 109 ? 45.695 16.752 53.417 1.00 19.81 98 LEU D C 1
ATOM 16488 O O . LEU D 1 109 ? 45.482 15.894 54.299 1.00 20.14 98 LEU D O 1
ATOM 16504 N N A GLU D 1 110 ? 44.924 16.931 52.348 0.39 22.32 99 GLU D N 1
ATOM 16505 N N B GLU D 1 110 ? 44.911 16.934 52.355 0.61 22.52 99 GLU D N 1
ATOM 16506 C CA A GLU D 1 110 ? 43.719 16.157 52.091 0.39 20.21 99 GLU D CA 1
ATOM 16507 C CA B GLU D 1 110 ? 43.696 16.164 52.108 0.61 19.58 99 GLU D CA 1
ATOM 16508 C C A GLU D 1 110 ? 43.861 15.454 50.750 0.39 22.25 99 GLU D C 1
ATOM 16509 C C B GLU D 1 110 ? 43.821 15.464 50.758 0.61 22.01 99 GLU D C 1
ATOM 16510 O O A GLU D 1 110 ? 44.054 16.101 49.713 0.39 21.30 99 GLU D O 1
ATOM 16511 O O B GLU D 1 110 ? 43.987 16.118 49.722 0.61 19.16 99 GLU D O 1
ATOM 16534 N N . PHE D 1 111 ? 43.875 14.132 50.805 1.00 21.24 100 PHE D N 1
ATOM 16535 C CA . PHE D 1 111 ? 43.900 13.273 49.626 1.00 19.63 100 PHE D CA 1
ATOM 16536 C C . PHE D 1 111 ? 42.475 12.780 49.365 1.00 21.37 100 PHE D C 1
ATOM 16537 O O . PHE D 1 111 ? 42.075 11.720 49.832 1.00 18.13 100 PHE D O 1
ATOM 16554 N N . ASP D 1 112 ? 41.693 13.602 48.708 1.00 17.37 101 ASP D N 1
ATOM 16555 C CA . ASP D 1 112 ? 40.285 13.351 48.460 1.00 20.74 101 ASP D CA 1
ATOM 16556 C C . ASP D 1 112 ? 40.074 12.260 47.412 1.00 20.43 101 ASP D C 1
ATOM 16557 O O . ASP D 1 112 ? 40.916 12.049 46.520 1.00 21.23 101 ASP D O 1
ATOM 16566 N N . PHE D 1 113 ? 38.968 11.515 47.581 1.00 18.49 102 PHE D N 1
ATOM 16567 C CA . PHE D 1 113 ? 38.634 10.407 46.683 1.00 17.93 102 PHE D CA 1
ATOM 16568 C C . PHE D 1 113 ? 39.821 9.442 46.565 1.00 19.39 102 PHE D C 1
ATOM 16569 O O . PHE D 1 113 ? 40.154 8.928 45.475 1.00 21.19 102 PHE D O 1
ATOM 16586 N N . THR D 1 114 ? 40.424 9.154 47.701 1.00 21.39 103 THR D N 1
ATOM 16587 C CA . THR D 1 114 ? 41.424 8.102 47.750 1.00 20.64 103 THR D CA 1
ATOM 16588 C C . THR D 1 114 ? 40.887 6.769 47.262 1.00 23.16 103 THR D C 1
ATOM 16589 O O . THR D 1 114 ? 41.673 5.975 46.744 1.00 23.34 103 THR D O 1
ATOM 16600 N N . ASP D 1 115 ? 39.561 6.553 47.295 1.00 23.50 104 ASP D N 1
ATOM 16601 C CA . ASP D 1 115 ? 38.971 5.355 46.718 1.00 24.45 104 ASP D CA 1
ATOM 16602 C C . ASP D 1 115 ? 39.215 5.190 45.216 1.00 23.65 104 ASP D C 1
ATOM 16603 O O . ASP D 1 115 ? 39.157 4.060 44.717 1.00 26.59 104 ASP D O 1
ATOM 16612 N N . LEU D 1 116 ? 39.536 6.256 44.471 1.00 20.19 105 LEU D N 1
ATOM 16613 C CA . LEU D 1 116 ? 39.938 6.026 43.077 1.00 22.80 105 LEU D CA 1
ATOM 16614 C C . LEU D 1 116 ? 41.203 5.156 42.976 1.00 20.07 105 LEU D C 1
ATOM 16615 O O . LEU D 1 116 ? 41.451 4.530 41.933 1.00 26.26 105 LEU D O 1
ATOM 16631 N N . PHE D 1 117 ? 42.065 5.183 44.012 1.00 22.92 106 PHE D N 1
ATOM 16632 C CA . PHE D 1 117 ? 43.406 4.586 43.970 1.00 24.74 106 PHE D CA 1
ATOM 16633 C C . PHE D 1 117 ? 43.507 3.296 44.768 1.00 28.02 106 PHE D C 1
ATOM 16634 O O . PHE D 1 117 ? 44.459 2.558 44.566 1.00 31.27 106 PHE D O 1
ATOM 16651 N N . ILE D 1 118 ? 42.544 2.991 45.630 1.00 25.84 107 ILE D N 1
ATOM 16652 C CA . ILE D 1 118 ? 42.309 1.676 46.237 1.00 22.76 107 ILE D CA 1
ATOM 16653 C C . ILE D 1 118 ? 40.872 1.328 45.872 1.00 22.42 107 ILE D C 1
ATOM 16654 O O . ILE D 1 118 ? 39.988 1.280 46.744 1.00 24.00 107 ILE D O 1
ATOM 16670 N N . PRO D 1 119 ? 40.581 1.104 44.590 1.00 21.22 108 PRO D N 1
ATOM 16671 C CA . PRO D 1 119 ? 39.165 0.946 44.159 1.00 23.64 108 PRO D CA 1
ATOM 16672 C C . PRO D 1 119 ? 38.445 -0.268 44.781 1.00 25.06 108 PRO D C 1
ATOM 16673 O O . PRO D 1 119 ? 37.192 -0.341 44.789 1.00 24.62 108 PRO D O 1
ATOM 16684 N N . GLN D 1 120 ? 39.200 -1.199 45.372 1.00 22.75 109 GLN D N 1
ATOM 16685 C CA . GLN D 1 120 ? 38.558 -2.299 46.097 1.00 25.87 109 GLN D CA 1
ATOM 16686 C C . GLN D 1 120 ? 37.759 -1.788 47.309 1.00 25.47 109 GLN D C 1
ATOM 16687 O O . GLN D 1 120 ? 36.788 -2.416 47.734 1.00 23.29 109 GLN D O 1
ATOM 16701 N N . VAL D 1 121 ? 38.117 -0.624 47.849 1.00 23.49 110 VAL D N 1
ATOM 16702 C CA . VAL D 1 121 ? 37.389 -0.122 48.991 1.00 22.45 110 VAL D CA 1
ATOM 16703 C C . VAL D 1 121 ? 35.997 0.310 48.595 1.00 25.91 110 VAL D C 1
ATOM 16704 O O . VAL D 1 121 ? 35.121 0.371 49.460 1.00 26.66 110 VAL D O 1
ATOM 16717 N N . ARG D 1 122 ? 35.771 0.603 47.302 1.00 26.12 111 ARG D N 1
ATOM 16718 C CA . ARG D 1 122 ? 34.474 1.079 46.859 1.00 29.35 111 ARG D CA 1
ATOM 16719 C C . ARG D 1 122 ? 33.439 0.018 47.113 1.00 32.85 111 ARG D C 1
ATOM 16720 O O . ARG D 1 122 ? 32.346 0.339 47.596 1.00 29.73 111 ARG D O 1
ATOM 16741 N N . ARG D 1 123 ? 33.824 -1.264 46.934 1.00 36.92 112 ARG D N 1
ATOM 16742 C CA . ARG D 1 123 ? 32.904 -2.359 47.232 1.00 42.26 112 ARG D CA 1
ATOM 16743 C C . ARG D 1 123 ? 32.407 -2.202 48.647 1.00 36.48 112 ARG D C 1
ATOM 16744 O O . ARG D 1 123 ? 31.193 -2.220 48.919 1.00 36.60 112 ARG D O 1
ATOM 16765 N N . TRP D 1 124 ? 33.381 -2.041 49.558 1.00 35.33 113 TRP D N 1
ATOM 16766 C CA . TRP D 1 124 ? 33.093 -2.059 50.985 1.00 29.65 113 TRP D CA 1
ATOM 16767 C C . TRP D 1 124 ? 32.242 -0.861 51.373 1.00 26.54 113 TRP D C 1
ATOM 16768 O O . TRP D 1 124 ? 31.336 -0.976 52.213 1.00 29.38 113 TRP D O 1
ATOM 16789 N N . ILE D 1 125 ? 32.540 0.299 50.777 1.00 28.52 114 ILE D N 1
ATOM 16790 C CA . ILE D 1 125 ? 31.827 1.522 51.109 1.00 27.94 114 ILE D CA 1
ATOM 16791 C C . ILE D 1 125 ? 30.373 1.362 50.735 1.00 28.24 114 ILE D C 1
ATOM 16792 O O . ILE D 1 125 ? 29.495 1.658 51.556 1.00 28.85 114 ILE D O 1
ATOM 16808 N N . GLU D 1 126 ? 30.104 0.729 49.559 1.00 29.10 115 GLU D N 1
ATOM 16809 C CA . GLU D 1 126 ? 28.723 0.561 49.123 1.00 28.57 115 GLU D CA 1
ATOM 16810 C C . GLU D 1 126 ? 28.018 -0.368 50.082 1.00 28.31 115 GLU D C 1
ATOM 16811 O O . GLU D 1 126 ? 26.864 -0.125 50.460 1.00 29.17 115 GLU D O 1
ATOM 16823 N N . LYS D 1 127 ? 28.731 -1.419 50.521 1.00 32.30 116 LYS D N 1
ATOM 16824 C CA . LYS D 1 127 ? 28.225 -2.315 51.563 1.00 34.29 116 LYS D CA 1
ATOM 16825 C C . LYS D 1 127 ? 27.887 -1.545 52.845 1.00 30.76 116 LYS D C 1
ATOM 16826 O O . LYS D 1 127 ? 26.777 -1.656 53.391 1.00 31.73 116 LYS D O 1
ATOM 16845 N N . LEU D 1 128 ? 28.837 -0.754 53.343 1.00 29.18 117 LEU D N 1
ATOM 16846 C CA . LEU D 1 128 ? 28.592 0.028 54.549 1.00 33.17 117 LEU D CA 1
ATOM 16847 C C . LEU D 1 128 ? 27.379 0.934 54.377 1.00 31.45 117 LEU D C 1
ATOM 16848 O O . LEU D 1 128 ? 26.556 1.074 55.299 1.00 28.95 117 LEU D O 1
ATOM 16864 N N . LYS D 1 129 ? 27.231 1.520 53.169 1.00 30.43 118 LYS D N 1
ATOM 16865 C CA . LYS D 1 129 ? 26.125 2.432 52.921 1.00 28.94 118 LYS D CA 1
ATOM 16866 C C . LYS D 1 129 ? 24.815 1.705 53.130 1.00 28.42 118 LYS D C 1
ATOM 16867 O O . LYS D 1 129 ? 23.908 2.237 53.775 1.00 30.30 118 LYS D O 1
ATOM 16886 N N . ALA D 1 130 ? 24.698 0.486 52.599 1.00 28.49 119 ALA D N 1
ATOM 16887 C CA . ALA D 1 130 ? 23.493 -0.320 52.819 1.00 31.28 119 ALA D CA 1
ATOM 16888 C C . ALA D 1 130 ? 23.341 -0.751 54.286 1.00 32.82 119 ALA D C 1
ATOM 16889 O O . ALA D 1 130 ? 22.227 -0.811 54.815 1.00 35.32 119 ALA D O 1
ATOM 16896 N N . GLU D 1 131 ? 24.440 -1.043 54.969 1.00 35.59 120 GLU D N 1
ATOM 16897 C CA . GLU D 1 131 ? 24.342 -1.450 56.375 1.00 39.76 120 GLU D CA 1
ATOM 16898 C C . GLU D 1 131 ? 23.844 -0.313 57.266 1.00 37.72 120 GLU D C 1
ATOM 16899 O O . GLU D 1 131 ? 23.112 -0.531 58.238 1.00 37.56 120 GLU D O 1
ATOM 16911 N N . LEU D 1 132 ? 24.206 0.904 56.931 1.00 30.89 121 LEU D N 1
ATOM 16912 C CA . LEU D 1 132 ? 23.738 2.096 57.615 1.00 28.71 121 LEU D CA 1
ATOM 16913 C C . LEU D 1 132 ? 22.360 2.550 57.144 1.00 28.71 121 LEU D C 1
ATOM 16914 O O . LEU D 1 132 ? 21.882 3.583 57.625 1.00 27.02 121 LEU D O 1
ATOM 16930 N N . ARG D 1 133 ? 21.748 1.836 56.191 1.00 30.88 122 ARG D N 1
ATOM 16931 C CA . ARG D 1 133 ? 20.419 2.160 55.649 1.00 35.67 122 ARG D CA 1
ATOM 16932 C C . ARG D 1 133 ? 20.351 3.546 55.006 1.00 33.12 122 ARG D C 1
ATOM 16933 O O . ARG D 1 133 ? 19.305 4.216 55.049 1.00 29.13 122 ARG D O 1
ATOM 16954 N N . LEU D 1 134 ? 21.434 3.972 54.413 1.00 29.99 123 LEU D N 1
ATOM 16955 C CA . LEU D 1 134 ? 21.468 5.207 53.639 1.00 27.28 123 LEU D CA 1
ATOM 16956 C C . LEU D 1 134 ? 20.809 4.984 52.277 1.00 30.30 123 LEU D C 1
ATOM 16957 O O . LEU D 1 134 ? 20.827 3.867 51.764 1.00 31.30 123 LEU D O 1
ATOM 16973 N N . PRO D 1 135 ? 20.135 5.999 51.722 1.00 28.10 124 PRO D N 1
ATOM 16974 C CA . PRO D 1 135 ? 19.649 5.892 50.331 1.00 31.18 124 PRO D CA 1
ATOM 16975 C C . PRO D 1 135 ? 20.794 5.455 49.418 1.00 29.43 124 PRO D C 1
ATOM 16976 O O . PRO D 1 135 ? 21.936 5.861 49.596 1.00 26.94 124 PRO D O 1
ATOM 16987 N N . ALA D 1 136 ? 20.462 4.674 48.390 1.00 33.19 125 ALA D N 1
ATOM 16988 C CA . ALA D 1 136 ? 21.462 4.239 47.410 1.00 34.69 125 ALA D CA 1
ATOM 16989 C C . ALA D 1 136 ? 22.241 5.391 46.779 1.00 35.83 125 ALA D C 1
ATOM 16990 O O . ALA D 1 136 ? 23.442 5.262 46.515 1.00 30.60 125 ALA D O 1
ATOM 16997 N N . GLY D 1 137 ? 21.599 6.516 46.548 1.00 32.03 126 GLY D N 1
ATOM 16998 C CA . GLY D 1 137 ? 22.200 7.652 45.892 1.00 30.38 126 GLY D CA 1
ATOM 16999 C C . GLY D 1 137 ? 23.114 8.490 46.741 1.00 28.89 126 GLY D C 1
ATOM 17000 O O . GLY D 1 137 ? 23.714 9.430 46.216 1.00 28.53 126 GLY D O 1
ATOM 17004 N N . THR D 1 138 ? 23.236 8.172 48.020 1.00 24.67 127 THR D N 1
ATOM 17005 C CA . THR D 1 138 ? 24.031 8.972 48.933 1.00 24.78 127 THR D CA 1
ATOM 17006 C C . THR D 1 138 ? 25.472 9.055 48.436 1.00 22.45 127 THR D C 1
ATOM 17007 O O . THR D 1 138 ? 26.069 8.065 48.004 1.00 22.96 127 THR D O 1
ATOM 17018 N N . SER D 1 139 ? 26.061 10.220 48.572 1.00 21.30 128 SER D N 1
ATOM 17019 C CA . SER D 1 139 ? 27.476 10.363 48.216 1.00 20.90 128 SER D CA 1
ATOM 17020 C C . SER D 1 139 ? 28.384 9.598 49.193 1.00 19.21 128 SER D C 1
ATOM 17021 O O . SER D 1 139 ? 28.102 9.485 50.399 1.00 20.53 128 SER D O 1
ATOM 17029 N N . SER D 1 140 ? 29.498 9.075 48.679 1.00 20.24 129 SER D N 1
ATOM 17030 C CA . SER D 1 140 ? 30.393 8.337 49.555 1.00 17.52 129 SER D CA 1
ATOM 17031 C C . SER D 1 140 ? 31.768 8.282 48.947 1.00 22.15 129 SER D C 1
ATOM 17032 O O . SER D 1 140 ? 31.904 8.174 47.721 1.00 22.66 129 SER D O 1
ATOM 17040 N N . LYS D 1 141 ? 32.774 8.288 49.814 1.00 21.37 130 LYS D N 1
ATOM 17041 C CA . LYS D 1 141 ? 34.150 8.312 49.339 1.00 17.54 130 LYS D CA 1
ATOM 17042 C C . LYS D 1 141 ? 35.088 7.992 50.497 1.00 19.37 130 LYS D C 1
ATOM 17043 O O . LYS D 1 141 ? 34.706 8.061 51.670 1.00 19.45 130 LYS D O 1
ATOM 17062 N N . ALA D 1 142 ? 36.355 7.780 50.152 1.00 17.92 131 ALA D N 1
ATOM 17063 C CA . ALA D 1 142 ? 37.439 7.714 51.124 1.00 21.18 131 ALA D CA 1
ATOM 17064 C C . ALA D 1 142 ? 38.305 8.958 50.986 1.00 19.87 131 ALA D C 1
ATOM 17065 O O . ALA D 1 142 ? 38.514 9.434 49.860 1.00 23.78 131 ALA D O 1
ATOM 17072 N N . ILE D 1 143 ? 38.805 9.475 52.127 1.00 20.36 132 ILE D N 1
ATOM 17073 C CA . ILE D 1 143 ? 39.712 10.631 52.146 1.00 21.78 132 ILE D CA 1
ATOM 17074 C C . ILE D 1 143 ? 40.831 10.334 53.111 1.00 19.91 132 ILE D C 1
ATOM 17075 O O . ILE D 1 143 ? 40.533 9.836 54.198 1.00 20.77 132 ILE D O 1
ATOM 17091 N N . VAL D 1 144 ? 42.112 10.656 52.751 1.00 20.45 133 VAL D N 1
ATOM 17092 C CA . VAL D 1 144 ? 43.247 10.573 53.702 1.00 16.66 133 VAL D CA 1
ATOM 17093 C C . VAL D 1 144 ? 43.619 11.986 54.143 1.00 17.90 133 VAL D C 1
ATOM 17094 O O . VAL D 1 144 ? 43.609 12.927 53.341 1.00 21.00 133 VAL D O 1
ATOM 17107 N N . TYR D 1 145 ? 43.809 12.157 55.448 1.00 19.04 134 TYR D N 1
ATOM 17108 C CA . TYR D 1 145 ? 44.285 13.399 56.042 1.00 19.60 134 TYR D CA 1
ATOM 17109 C C . TYR D 1 145 ? 45.652 13.191 56.691 1.00 19.70 134 TYR D C 1
ATOM 17110 O O . TYR D 1 145 ? 45.843 12.244 57.469 1.00 20.21 134 TYR D O 1
ATOM 17128 N N . ALA D 1 146 ? 46.600 14.076 56.377 1.00 22.30 135 ALA D N 1
ATOM 17129 C CA . ALA D 1 146 ? 47.946 14.011 56.940 1.00 22.81 135 ALA D CA 1
ATOM 17130 C C . ALA D 1 146 ? 48.339 15.392 57.436 1.00 23.04 135 ALA D C 1
ATOM 17131 O O . ALA D 1 146 ? 48.043 16.395 56.781 1.00 22.55 135 ALA D O 1
ATOM 17138 N N . ALA D 1 147 ? 48.991 15.455 58.598 1.00 21.19 136 ALA D N 1
ATOM 17139 C CA . ALA D 1 147 ? 49.407 16.759 59.104 1.00 23.85 136 ALA D CA 1
ATOM 17140 C C . ALA D 1 147 ? 50.484 16.579 60.168 1.00 21.62 136 ALA D C 1
ATOM 17141 O O . ALA D 1 147 ? 50.622 15.524 60.797 1.00 26.48 136 ALA D O 1
ATOM 17148 N N . LYS D 1 148 ? 51.231 17.659 60.341 1.00 26.51 137 LYS D N 1
ATOM 17149 C CA . LYS D 1 148 ? 52.235 17.722 61.379 1.00 25.63 137 LYS D CA 1
ATOM 17150 C C . LYS D 1 148 ? 52.414 19.165 61.820 1.00 28.12 137 LYS D C 1
ATOM 17151 O O . LYS D 1 148 ? 51.788 20.078 61.305 1.00 26.40 137 LYS D O 1
ATOM 17170 N N . ASN D 1 149 ? 53.293 19.357 62.791 1.00 31.39 138 ASN D N 1
ATOM 17171 C CA . ASN D 1 149 ? 53.726 20.688 63.222 1.00 35.20 138 ASN D CA 1
ATOM 17172 C C . ASN D 1 149 ? 52.571 21.608 63.620 1.00 34.00 138 ASN D C 1
ATOM 17173 O O . ASN D 1 149 ? 52.621 22.826 63.438 1.00 36.92 138 ASN D O 1
ATOM 17184 N N . GLY D 1 150 ? 51.548 21.036 64.220 1.00 31.65 139 GLY D N 1
ATOM 17185 C CA . GLY D 1 150 ? 50.413 21.813 64.657 1.00 30.86 139 GLY D CA 1
ATOM 17186 C C . GLY D 1 150 ? 49.333 22.050 63.646 1.00 29.22 139 GLY D C 1
ATOM 17187 O O . GLY D 1 150 ? 48.312 22.674 63.991 1.00 30.60 139 GLY D O 1
ATOM 17191 N N . GLY D 1 151 ? 49.501 21.543 62.441 1.00 25.31 140 GLY D N 1
ATOM 17192 C CA . GLY D 1 151 ? 48.501 21.677 61.412 1.00 26.40 140 GLY D CA 1
ATOM 17193 C C . GLY D 1 151 ? 47.209 20.925 61.698 1.00 26.58 140 GLY D C 1
ATOM 17194 O O . GLY D 1 151 ? 47.128 20.028 62.549 1.00 26.49 140 GLY D O 1
ATOM 17198 N N . GLY D 1 152 ? 46.180 21.337 60.962 1.00 24.91 141 GLY D N 1
ATOM 17199 C CA . GLY D 1 152 ? 44.854 20.765 61.053 1.00 23.75 141 GLY D CA 1
ATOM 17200 C C . GLY D 1 152 ? 43.823 21.774 60.572 1.00 27.11 141 GLY D C 1
ATOM 17201 O O . GLY D 1 152 ? 44.143 22.693 59.806 1.00 27.15 141 GLY D O 1
ATOM 17205 N N . PHE D 1 153 ? 42.576 21.515 60.963 1.00 23.35 142 PHE D N 1
ATOM 17206 C CA . PHE D 1 153 ? 41.440 22.341 60.579 1.00 25.01 142 PHE D CA 1
ATOM 17207 C C . PHE D 1 153 ? 40.900 23.094 61.777 1.00 30.80 142 PHE D C 1
ATOM 17208 O O . PHE D 1 153 ? 40.710 22.529 62.860 1.00 28.60 142 PHE D O 1
ATOM 17225 N N . LYS D 1 154 ? 40.672 24.385 61.576 1.00 25.00 143 LYS D N 1
ATOM 17226 C CA . LYS D 1 154 ? 40.017 25.238 62.551 1.00 31.45 143 LYS D CA 1
ATOM 17227 C C . LYS D 1 154 ? 38.534 24.865 62.686 1.00 26.09 143 LYS D C 1
ATOM 17228 O O . LYS D 1 154 ? 37.979 24.110 61.879 1.00 26.46 143 LYS D O 1
ATOM 17238 N N . ALA D 1 155 ? 37.900 25.404 63.728 1.00 26.96 144 ALA D N 1
ATOM 17239 C CA . ALA D 1 155 ? 36.511 25.090 64.049 1.00 26.69 144 ALA D CA 1
ATOM 17240 C C . ALA D 1 155 ? 35.592 25.260 62.847 1.00 25.64 144 ALA D C 1
ATOM 17241 O O . ALA D 1 155 ? 35.556 26.316 62.197 1.00 26.20 144 ALA D O 1
ATOM 17248 N N . HIS D 1 156 ? 34.840 24.203 62.560 1.00 23.35 145 HIS D N 1
ATOM 17249 C CA . HIS D 1 156 ? 33.854 24.251 61.500 1.00 23.37 145 HIS D CA 1
ATOM 17250 C C . HIS D 1 156 ? 32.819 23.160 61.736 1.00 24.87 145 HIS D C 1
ATOM 17251 O O . HIS D 1 156 ? 32.969 22.290 62.602 1.00 24.61 145 HIS D O 1
ATOM 17265 N N . PHE D 1 157 ? 31.796 23.154 60.865 1.00 22.70 146 PHE D N 1
ATOM 17266 C CA . PHE D 1 157 ? 30.980 21.950 60.762 1.00 24.74 146 PHE D CA 1
ATOM 17267 C C . PHE D 1 157 ? 30.798 21.591 59.289 1.00 23.84 146 PHE D C 1
ATOM 17268 O O . PHE D 1 157 ? 31.055 22.380 58.379 1.00 24.07 146 PHE D O 1
ATOM 17285 N N . ASP D 1 158 ? 30.366 20.354 59.068 1.00 25.38 147 ASP D N 1
ATOM 17286 C CA . ASP D 1 158 ? 30.185 19.791 57.744 1.00 24.14 147 ASP D CA 1
ATOM 17287 C C . ASP D 1 158 ? 28.742 19.311 57.594 1.00 22.07 147 ASP D C 1
ATOM 17288 O O . ASP D 1 158 ? 28.068 19.035 58.574 1.00 23.99 147 ASP D O 1
ATOM 17297 N N . ALA D 1 159 ? 28.318 19.135 56.350 1.00 20.12 148 ALA D N 1
ATOM 17298 C CA . ALA D 1 159 ? 27.055 18.493 56.036 1.00 22.54 148 ALA D CA 1
ATOM 17299 C C . ALA D 1 159 ? 27.215 17.013 55.802 1.00 22.40 148 ALA D C 1
ATOM 17300 O O . ALA D 1 159 ? 26.277 16.395 55.311 1.00 26.69 148 ALA D O 1
ATOM 17307 N N . TYR D 1 160 ? 28.386 16.462 56.061 1.00 18.22 149 TYR D N 1
ATOM 17308 C CA . TYR D 1 160 ? 28.700 15.054 55.893 1.00 18.56 149 TYR D CA 1
ATOM 17309 C C . TYR D 1 160 ? 29.002 14.411 57.253 1.00 19.53 149 TYR D C 1
ATOM 17310 O O . TYR D 1 160 ? 29.364 15.090 58.208 1.00 24.37 149 TYR D O 1
ATOM 17328 N N . THR D 1 161 ? 28.899 13.090 57.310 1.00 20.08 150 THR D N 1
ATOM 17329 C CA . THR D 1 161 ? 29.295 12.296 58.466 1.00 19.15 150 THR D CA 1
ATOM 17330 C C . THR D 1 161 ? 30.493 11.449 58.081 1.00 21.90 150 THR D C 1
ATOM 17331 O O . THR D 1 161 ? 30.682 11.101 56.919 1.00 18.91 150 THR D O 1
ATOM 17342 N N . ASN D 1 162 ? 31.309 11.131 59.044 1.00 20.98 151 ASN D N 1
ATOM 17343 C CA . ASN D 1 162 ? 32.564 10.427 58.792 1.00 25.35 151 ASN D CA 1
ATOM 17344 C C . ASN D 1 162 ? 32.799 9.267 59.766 1.00 22.71 151 ASN D C 1
ATOM 17345 O O . ASN D 1 162 ? 32.501 9.361 60.964 1.00 21.35 151 ASN D O 1
ATOM 17356 N N . LEU D 1 163 ? 33.339 8.170 59.237 1.00 19.77 152 LEU D N 1
ATOM 17357 C CA . LEU D 1 163 ? 33.992 7.124 60.022 1.00 25.24 152 LEU D CA 1
ATOM 17358 C C . LEU D 1 163 ? 35.482 7.357 59.850 1.00 22.97 152 LEU D C 1
ATOM 17359 O O . LEU D 1 163 ? 35.988 7.323 58.720 1.00 22.84 152 LEU D O 1
ATOM 17375 N N . ILE D 1 164 ? 36.174 7.628 60.959 1.00 22.62 153 ILE D N 1
ATOM 17376 C CA . ILE D 1 164 ? 37.558 8.097 60.929 1.00 24.40 153 ILE D CA 1
ATOM 17377 C C . ILE D 1 164 ? 38.438 7.055 61.593 1.00 24.22 153 ILE D C 1
ATOM 17378 O O . ILE D 1 164 ? 38.223 6.727 62.754 1.00 24.35 153 ILE D O 1
ATOM 17394 N N . PHE D 1 165 ? 39.439 6.560 60.869 1.00 22.71 154 PHE D N 1
ATOM 17395 C CA . PHE D 1 165 ? 40.357 5.516 61.337 1.00 22.03 154 PHE D CA 1
ATOM 17396 C C . PHE D 1 165 ? 41.738 6.157 61.499 1.00 21.57 154 PHE D C 1
ATOM 17397 O O . PHE D 1 165 ? 42.398 6.495 60.509 1.00 24.84 154 PHE D O 1
ATOM 17414 N N . GLN D 1 166 ? 42.158 6.367 62.754 1.00 21.45 155 GLN D N 1
ATOM 17415 C CA . GLN D 1 166 ? 43.445 7.000 63.035 1.00 22.59 155 GLN D CA 1
ATOM 17416 C C . GLN D 1 166 ? 44.551 5.970 62.825 1.00 26.32 155 GLN D C 1
ATOM 17417 O O . GLN D 1 166 ? 44.543 4.903 63.454 1.00 24.24 155 GLN D O 1
ATOM 17431 N N . ILE D 1 167 ? 45.507 6.255 61.951 1.00 24.98 156 ILE D N 1
ATOM 17432 C CA . ILE D 1 167 ? 46.493 5.240 61.559 1.00 26.79 156 ILE D CA 1
ATOM 17433 C C . ILE D 1 167 ? 47.850 5.507 62.172 1.00 29.29 156 ILE D C 1
ATOM 17434 O O . ILE D 1 167 ? 48.507 4.573 62.636 1.00 30.19 156 ILE D O 1
ATOM 17450 N N . GLN D 1 168 ? 48.342 6.747 62.081 1.00 26.74 157 GLN D N 1
ATOM 17451 C CA . GLN D 1 168 ? 49.648 7.122 62.599 1.00 27.19 157 GLN D CA 1
ATOM 17452 C C . GLN D 1 168 ? 49.491 8.357 63.472 1.00 26.79 157 GLN D C 1
ATOM 17453 O O . GLN D 1 168 ? 48.717 9.280 63.151 1.00 23.13 157 GLN D O 1
ATOM 17467 N N . GLY D 1 169 ? 50.252 8.373 64.575 1.00 30.02 158 GLY D N 1
ATOM 17468 C CA . GLY D 1 169 ? 50.351 9.547 65.416 1.00 33.52 158 GLY D CA 1
ATOM 17469 C C . GLY D 1 169 ? 49.146 9.791 66.306 1.00 37.53 158 GLY D C 1
ATOM 17470 O O . GLY D 1 169 ? 48.134 9.099 66.267 1.00 33.59 158 GLY D O 1
ATOM 17474 N N . GLU D 1 170 ? 49.286 10.820 67.134 1.00 34.74 159 GLU D N 1
ATOM 17475 C CA . GLU D 1 170 ? 48.273 11.243 68.090 1.00 37.28 159 GLU D CA 1
ATOM 17476 C C . GLU D 1 170 ? 47.690 12.574 67.617 1.00 32.68 159 GLU D C 1
ATOM 17477 O O . GLU D 1 170 ? 48.413 13.559 67.409 1.00 33.86 159 GLU D O 1
ATOM 17489 N N . LYS D 1 171 ? 46.389 12.589 67.410 1.00 27.83 160 LYS D N 1
ATOM 17490 C CA . LYS D 1 171 ? 45.728 13.746 66.839 1.00 28.68 160 LYS D CA 1
ATOM 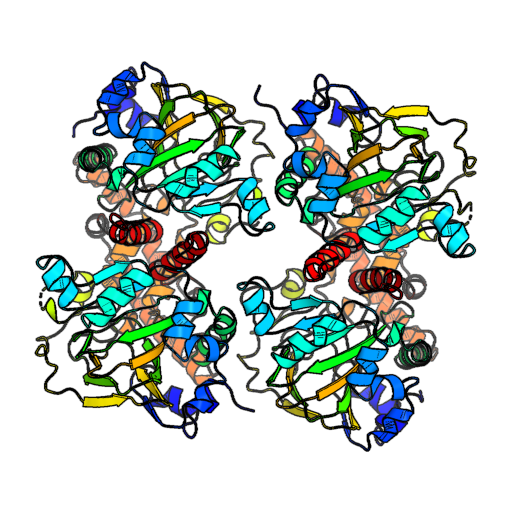17491 C C . LYS D 1 171 ? 44.694 14.255 67.833 1.00 29.06 160 LYS D C 1
ATOM 17492 O O . LYS D 1 171 ? 43.861 13.478 68.323 1.00 29.25 160 LYS D O 1
ATOM 17511 N N . THR D 1 172 ? 44.711 15.555 68.094 1.00 29.57 161 THR D N 1
ATOM 17512 C CA . THR D 1 172 ? 43.772 16.163 69.041 1.00 28.39 161 THR D CA 1
ATOM 17513 C C . THR D 1 172 ? 42.534 16.679 68.321 1.00 27.81 161 THR D C 1
ATOM 17514 O O . THR D 1 172 ? 42.634 17.521 67.421 1.00 28.48 161 THR D O 1
ATOM 17525 N N . TRP D 1 173 ? 41.383 16.125 68.672 1.00 26.43 162 TRP D N 1
ATOM 17526 C CA . TRP D 1 173 ? 40.088 16.526 68.147 1.00 26.22 162 TRP D CA 1
ATOM 17527 C C . TRP D 1 173 ? 39.358 17.313 69.233 1.00 29.32 162 TRP D C 1
ATOM 17528 O O . TRP D 1 173 ? 39.452 16.998 70.426 1.00 30.92 162 TRP D O 1
ATOM 17549 N N . LYS D 1 174 ? 38.673 18.361 68.807 1.00 29.50 163 LYS D N 1
ATOM 17550 C CA . LYS D 1 174 ? 37.685 19.040 69.623 1.00 30.56 163 LYS D CA 1
ATOM 17551 C C . LYS D 1 174 ? 36.317 18.782 68.997 1.00 27.48 163 LYS D C 1
ATOM 17552 O O . LYS D 1 174 ? 36.138 18.951 67.779 1.00 26.90 163 LYS D O 1
ATOM 17571 N N . LEU D 1 175 ? 35.352 18.430 69.849 1.00 29.93 164 LEU D N 1
ATOM 17572 C CA . LEU D 1 175 ? 33.987 18.130 69.444 1.00 29.95 164 LEU D CA 1
ATOM 17573 C C . LEU D 1 175 ? 32.998 18.900 70.320 1.00 29.38 164 LEU D C 1
ATOM 17574 O O . LEU D 1 175 ? 32.998 18.784 71.549 1.00 34.34 164 LEU D O 1
ATOM 17590 N N . ALA D 1 176 ? 32.110 19.633 69.681 1.00 31.64 165 ALA D N 1
ATOM 17591 C CA . ALA D 1 176 ? 31.111 20.355 70.449 1.00 32.00 165 ALA D CA 1
ATOM 17592 C C . ALA D 1 176 ? 29.750 20.235 69.790 1.00 29.76 165 ALA D C 1
ATOM 17593 O O . ALA D 1 176 ? 29.618 20.330 68.564 1.00 27.87 165 ALA D O 1
ATOM 17600 N N . LYS D 1 177 ? 28.731 20.088 70.619 1.00 34.44 166 LYS D N 1
ATOM 17601 C CA . LYS D 1 177 ? 27.368 20.063 70.128 1.00 33.92 166 LYS D CA 1
ATOM 17602 C C . LYS D 1 177 ? 27.024 21.383 69.451 1.00 31.35 166 LYS D C 1
ATOM 17603 O O . LYS D 1 177 ? 27.385 22.461 69.917 1.00 31.45 166 LYS D O 1
ATOM 17622 N N . ASN D 1 178 ? 26.293 21.294 68.353 1.00 31.85 167 ASN D N 1
ATOM 17623 C CA . ASN D 1 178 ? 25.974 22.459 67.542 1.00 30.51 167 ASN D CA 1
ATOM 17624 C C . ASN D 1 178 ? 24.632 22.953 68.029 1.00 33.99 167 ASN D C 1
ATOM 17625 O O . ASN D 1 178 ? 23.615 22.281 67.814 1.00 33.00 167 ASN D O 1
ATOM 17636 N N . GLU D 1 179 ? 24.637 24.103 68.707 1.00 33.26 168 GLU D N 1
ATOM 17637 C CA . GLU D 1 179 ? 23.406 24.747 69.158 1.00 39.71 168 GLU D CA 1
ATOM 17638 C C . GLU D 1 179 ? 22.861 25.733 68.133 1.00 34.75 168 GLU D C 1
ATOM 17639 O O . GLU D 1 179 ? 21.787 26.310 68.315 1.00 35.50 168 GLU D O 1
ATOM 17651 N N . ASN D 1 180 ? 23.603 25.968 67.076 1.00 33.67 169 ASN D N 1
ATOM 17652 C CA . ASN D 1 180 ? 23.196 26.949 66.101 1.00 34.07 169 ASN D CA 1
ATOM 17653 C C . ASN D 1 180 ? 22.422 26.343 64.953 1.00 32.19 169 ASN D C 1
ATOM 17654 O O . ASN D 1 180 ? 21.574 27.032 64.383 1.00 31.39 169 ASN D O 1
ATOM 17665 N N . VAL D 1 181 ? 22.683 25.093 64.567 1.00 31.84 170 VAL D N 1
ATOM 17666 C CA . VAL D 1 181 ? 21.978 24.540 63.417 1.00 35.74 170 VAL D CA 1
ATOM 17667 C C . VAL D 1 181 ? 21.806 23.056 63.625 1.00 33.57 170 VAL D C 1
ATOM 17668 O O . VAL D 1 181 ? 22.771 22.358 63.950 1.00 34.19 170 VAL D O 1
ATOM 17681 N N . SER D 1 182 ? 20.572 22.575 63.474 1.00 29.30 171 SER D N 1
ATOM 17682 C CA . SER D 1 182 ? 20.309 21.142 63.398 1.00 31.92 171 SER D CA 1
ATOM 17683 C C . SER D 1 182 ? 20.345 20.727 61.944 1.00 32.19 171 SER D C 1
ATOM 17684 O O . SER D 1 182 ? 19.794 21.434 61.103 1.00 29.87 171 SER D O 1
ATOM 17692 N N . ASN D 1 183 ? 20.953 19.587 61.653 1.00 25.87 172 ASN D N 1
ATOM 17693 C CA . ASN D 1 183 ? 20.965 19.024 60.304 1.00 28.43 172 ASN D CA 1
ATOM 17694 C C . ASN D 1 183 ? 21.387 20.042 59.246 1.00 27.60 172 ASN D C 1
ATOM 17695 O O . ASN D 1 183 ? 20.664 20.265 58.255 1.00 27.37 172 ASN D O 1
ATOM 17706 N N . PRO D 1 184 ? 22.592 20.584 59.352 1.00 25.61 173 PRO D N 1
ATOM 17707 C CA . PRO D 1 184 ? 23.041 21.566 58.354 1.00 27.50 173 PRO D CA 1
ATOM 17708 C C . PRO D 1 184 ? 23.234 20.868 57.023 1.00 26.85 173 PRO D C 1
ATOM 17709 O O . PRO D 1 184 ? 23.664 19.714 56.958 1.00 23.62 173 PRO D O 1
ATOM 17720 N N . MET D 1 185 ? 22.900 21.568 55.949 1.00 24.48 174 MET D N 1
ATOM 17721 C CA . MET D 1 185 ? 23.026 21.049 54.608 1.00 28.58 174 MET D CA 1
ATOM 17722 C C . MET D 1 185 ? 24.152 21.699 53.834 1.00 23.47 174 MET D C 1
ATOM 17723 O O . MET D 1 185 ? 24.219 21.530 52.631 1.00 23.24 174 MET D O 1
ATOM 17737 N N . GLN D 1 186 ? 25.003 22.464 54.484 1.00 24.51 175 GLN D N 1
ATOM 17738 C CA . GLN D 1 186 ? 26.223 22.953 53.870 1.00 23.45 175 GLN D CA 1
ATOM 17739 C C . GLN D 1 186 ? 27.277 23.096 54.959 1.00 25.07 175 GLN D C 1
ATOM 17740 O O . GLN D 1 186 ? 26.962 23.039 56.131 1.00 25.64 175 GLN D O 1
ATOM 17754 N N . HIS D 1 187 ? 28.524 23.305 54.554 1.00 24.43 176 HIS D N 1
ATOM 17755 C CA . HIS D 1 187 ? 29.699 23.468 55.408 1.00 25.19 176 HIS D CA 1
ATOM 17756 C C . HIS D 1 187 ? 29.679 24.874 55.978 1.00 24.36 176 HIS D C 1
ATOM 17757 O O . HIS D 1 187 ? 29.165 25.812 55.351 1.00 23.37 176 HIS D O 1
ATOM 17772 N N . TYR D 1 188 ? 30.233 25.016 57.170 1.00 23.00 177 TYR D N 1
ATOM 17773 C CA . TYR D 1 188 ? 30.496 26.363 57.656 1.00 24.61 177 TYR D CA 1
ATOM 17774 C C . TYR D 1 188 ? 31.778 26.413 58.479 1.00 24.96 177 TYR D C 1
ATOM 17775 O O . TYR D 1 188 ? 31.973 25.590 59.375 1.00 23.80 177 TYR D O 1
ATOM 17793 N N . ASP D 1 189 ? 32.624 27.406 58.182 1.00 28.52 178 ASP D N 1
ATOM 17794 C CA . ASP D 1 189 ? 33.816 27.674 58.973 1.00 37.87 178 ASP D CA 1
ATOM 17795 C C . ASP D 1 189 ? 33.495 28.752 59.991 1.00 35.86 178 ASP D C 1
ATOM 17796 O O . ASP D 1 189 ? 32.951 29.791 59.631 1.00 33.36 178 ASP D O 1
ATOM 17805 N N . LEU D 1 190 ? 33.779 28.476 61.260 1.00 37.17 179 LEU D N 1
ATOM 17806 C CA . LEU D 1 190 ? 33.521 29.445 62.319 1.00 41.33 179 LEU D CA 1
ATOM 17807 C C . LEU D 1 190 ? 34.246 30.767 62.111 1.00 46.91 179 LEU D C 1
ATOM 17808 O O . LEU D 1 190 ? 33.750 31.794 62.592 1.00 47.55 179 LEU D O 1
ATOM 17824 N N . SER D 1 191 ? 35.329 30.770 61.324 1.00 49.61 180 SER D N 1
ATOM 17825 C CA . SER D 1 191 ? 36.080 31.979 61.007 1.00 58.31 180 SER D CA 1
ATOM 17826 C C . SER D 1 191 ? 35.235 33.050 60.335 1.00 61.01 180 SER D C 1
ATOM 17827 O O . SER D 1 191 ? 35.609 34.229 60.405 1.00 64.05 180 SER D O 1
ATOM 17835 N N . GLU D 1 192 ? 34.096 32.700 59.739 1.00 65.38 181 GLU D N 1
ATOM 17836 C CA . GLU D 1 192 ? 33.275 33.687 58.976 1.00 73.86 181 GLU D CA 1
ATOM 17837 C C . GLU D 1 192 ? 32.260 34.423 59.859 1.00 84.59 181 GLU D C 1
ATOM 17838 O O . GLU D 1 192 ? 31.845 35.510 59.469 1.00 78.46 181 GLU D O 1
ATOM 17850 N N . ALA D 1 193 ? 31.835 33.833 60.969 1.00 95.30 182 ALA D N 1
ATOM 17851 C CA . ALA D 1 193 ? 30.876 34.428 61.924 1.00 107.20 182 ALA D CA 1
ATOM 17852 C C . ALA D 1 193 ? 31.274 35.883 62.204 1.00 109.92 182 ALA D C 1
ATOM 17853 O O . ALA D 1 193 ? 31.819 36.146 63.284 1.00 112.45 182 ALA D O 1
ATOM 17860 N N . TYR D 1 195 ? 29.083 36.477 59.325 1.00 80.94 184 TYR D N 1
ATOM 17861 C CA . TYR D 1 195 ? 28.478 36.277 58.011 1.00 70.64 184 TYR D CA 1
ATOM 17862 C C . TYR D 1 195 ? 28.124 34.805 57.761 1.00 58.86 184 TYR D C 1
ATOM 17863 O O . TYR D 1 195 ? 28.979 33.925 57.765 1.00 53.65 184 TYR D O 1
ATOM 17881 N N . TYR D 1 196 ? 26.853 34.540 57.467 1.00 59.18 185 TYR D N 1
ATOM 17882 C CA . TYR D 1 196 ? 26.377 33.203 57.100 1.00 56.49 185 TYR D CA 1
ATOM 17883 C C . TYR D 1 196 ? 25.831 33.132 55.661 1.00 53.66 185 TYR D C 1
ATOM 17884 O O . TYR D 1 196 ? 25.101 34.037 55.239 1.00 54.18 185 TYR D O 1
ATOM 17902 N N . PRO D 1 197 ? 26.182 32.096 54.887 1.00 51.34 186 PRO D N 1
ATOM 17903 C CA . PRO D 1 197 ? 25.598 31.928 53.537 1.00 52.41 186 PRO D CA 1
ATOM 17904 C C . PRO D 1 197 ? 24.075 31.825 53.562 1.00 52.36 186 PRO D C 1
ATOM 17905 O O . PRO D 1 197 ? 23.468 31.458 54.566 1.00 48.46 186 PRO D O 1
ATOM 17916 N N . ASP D 1 198 ? 23.462 32.101 52.406 1.00 56.48 187 ASP D N 1
ATOM 17917 C CA . ASP D 1 198 ? 22.035 32.440 52.370 1.00 66.51 187 ASP D CA 1
ATOM 17918 C C . ASP D 1 198 ? 21.157 31.326 52.954 1.00 56.00 187 ASP D C 1
ATOM 17919 O O . ASP D 1 198 ? 20.348 31.551 53.883 1.00 59.52 187 ASP D O 1
ATOM 17928 N N . ASP D 1 199 ? 21.262 30.116 52.384 1.00 47.25 188 ASP D N 1
ATOM 17929 C CA . ASP D 1 199 ? 20.457 29.021 52.913 1.00 41.26 188 ASP D CA 1
ATOM 17930 C C . ASP D 1 199 ? 20.719 28.846 54.402 1.00 34.05 188 ASP D C 1
ATOM 17931 O O . ASP D 1 199 ? 19.791 28.878 55.212 1.00 32.75 188 ASP D O 1
ATOM 17940 N N . LEU D 1 200 ? 21.999 28.729 54.783 1.00 32.01 189 LEU D N 1
ATOM 17941 C CA . LEU D 1 200 ? 22.328 28.575 56.190 1.00 31.84 189 LEU D CA 1
ATOM 17942 C C . LEU D 1 200 ? 21.695 29.684 57.024 1.00 29.90 189 LEU D C 1
ATOM 17943 O O . LEU D 1 200 ? 21.161 29.425 58.110 1.00 32.08 189 LEU D O 1
ATOM 17959 N N . GLN D 1 201 ? 21.769 30.930 56.539 1.00 30.65 190 GLN D N 1
ATOM 17960 C CA . GLN D 1 201 ? 21.209 32.062 57.261 1.00 40.13 190 GLN D CA 1
ATOM 17961 C C . GLN D 1 201 ? 19.739 31.840 57.569 1.00 42.16 190 GLN D C 1
ATOM 17962 O O . GLN D 1 201 ? 19.259 32.255 58.629 1.00 43.98 190 GLN D O 1
ATOM 17969 N N . SER D 1 202 ? 19.018 31.152 56.685 1.00 39.87 191 SER D N 1
ATOM 17970 C CA . SER D 1 202 ? 17.589 30.933 56.923 1.00 43.31 191 SER D CA 1
ATOM 17971 C C . SER D 1 202 ? 17.274 30.010 58.114 1.00 36.71 191 SER D C 1
ATOM 17972 O O . SER D 1 202 ? 16.166 30.104 58.667 1.00 36.72 191 SER D O 1
ATOM 17980 N N . TYR D 1 203 ? 18.230 29.207 58.605 1.00 33.33 192 TYR D N 1
ATOM 17981 C CA . TYR D 1 203 ? 17.944 28.320 59.722 1.00 30.76 192 TYR D CA 1
ATOM 17982 C C . TYR D 1 203 ? 19.016 28.355 60.795 1.00 34.45 192 TYR D C 1
ATOM 17983 O O . TYR D 1 203 ? 18.978 27.528 61.709 1.00 32.59 192 TYR D O 1
ATOM 18001 N N . TRP D 1 204 ? 19.937 29.309 60.730 1.00 32.79 193 TRP D N 1
ATOM 18002 C CA . TRP D 1 204 ? 20.871 29.557 61.820 1.00 33.12 193 TRP D CA 1
ATOM 18003 C C . TRP D 1 204 ? 20.162 30.192 63.020 1.00 34.48 193 TRP D C 1
ATOM 18004 O O . TRP D 1 204 ? 19.529 31.255 62.908 1.00 36.11 193 TRP D O 1
ATOM 18025 N N . LYS D 1 205 ? 20.348 29.584 64.179 1.00 34.87 194 LYS D N 1
ATOM 18026 C CA . LYS D 1 205 ? 19.828 30.193 65.396 1.00 44.18 194 LYS D CA 1
ATOM 18027 C C . LYS D 1 205 ? 20.938 30.626 66.353 1.00 41.24 194 LYS D C 1
ATOM 18028 O O . LYS D 1 205 ? 21.963 29.946 66.499 1.00 37.51 194 LYS D O 1
ATOM 18047 N N . GLY D 1 206 ? 20.692 31.732 67.074 1.00 43.61 195 GLY D N 1
ATOM 18048 C CA . GLY D 1 206 ? 21.551 32.062 68.209 1.00 48.80 195 GLY D CA 1
ATOM 18049 C C . GLY D 1 206 ? 22.930 32.613 67.850 1.00 50.61 195 GLY D C 1
ATOM 18050 O O . GLY D 1 206 ? 23.235 32.969 66.722 1.00 51.36 195 GLY D O 1
ATOM 18054 N N . ASP D 1 207 ? 23.780 32.635 68.856 1.00 51.69 196 ASP D N 1
ATOM 18055 C CA . ASP D 1 207 ? 25.082 33.266 68.759 1.00 55.81 196 ASP D CA 1
ATOM 18056 C C . ASP D 1 207 ? 26.177 32.225 68.524 1.00 53.10 196 ASP D C 1
ATOM 18057 O O . ASP D 1 207 ? 26.144 31.141 69.097 1.00 47.70 196 ASP D O 1
ATOM 18066 N N . PRO D 1 208 ? 27.178 32.511 67.716 1.00 52.89 197 PRO D N 1
ATOM 18067 C CA . PRO D 1 208 ? 28.189 31.496 67.411 1.00 49.34 197 PRO D CA 1
ATOM 18068 C C . PRO D 1 208 ? 29.025 31.112 68.622 1.00 49.90 197 PRO D C 1
ATOM 18069 O O . PRO D 1 208 ? 29.147 31.876 69.592 1.00 52.81 197 PRO D O 1
ATOM 18080 N N . PRO D 1 209 ? 29.661 29.944 68.592 1.00 48.32 198 PRO D N 1
ATOM 18081 C CA . PRO D 1 209 ? 30.661 29.627 69.617 1.00 50.38 198 PRO D CA 1
ATOM 18082 C C . PRO D 1 209 ? 31.935 30.424 69.392 1.00 50.47 198 PRO D C 1
ATOM 18083 O O . PRO D 1 209 ? 32.203 30.922 68.293 1.00 50.08 198 PRO D O 1
ATOM 18094 N N . LYS D 1 210 ? 32.747 30.500 70.447 1.00 51.61 199 LYS D N 1
ATOM 18095 C CA . LYS D 1 210 ? 34.070 31.097 70.328 1.00 53.60 199 LYS D CA 1
ATOM 18096 C C . LYS D 1 210 ? 35.006 30.212 69.508 1.00 50.06 199 LYS D C 1
ATOM 18097 O O . LYS D 1 210 ? 34.845 28.988 69.455 1.00 46.98 199 LYS D O 1
ATOM 18116 N N . GLU D 1 211 ? 36.021 30.856 68.900 1.00 50.56 200 GLU D N 1
ATOM 18117 C CA . GLU D 1 211 ? 36.829 30.211 67.859 1.00 53.96 200 GLU D CA 1
ATOM 18118 C C . GLU D 1 211 ? 37.562 28.981 68.384 1.00 49.61 200 GLU D C 1
ATOM 18119 O O . GLU D 1 211 ? 37.785 28.027 67.635 1.00 46.11 200 GLU D O 1
ATOM 18131 N N . ASP D 1 212 ? 37.943 28.977 69.651 1.00 48.46 201 ASP D N 1
ATOM 18132 C CA . ASP D 1 212 ? 38.660 27.853 70.246 1.00 48.03 201 ASP D CA 1
ATOM 18133 C C . ASP D 1 212 ? 37.735 26.772 70.812 1.00 42.47 201 ASP D C 1
ATOM 18134 O O . ASP D 1 212 ? 38.215 25.833 71.471 1.00 41.48 201 ASP D O 1
ATOM 18143 N N . LEU D 1 213 ? 36.429 26.907 70.613 1.00 39.24 202 LEU D N 1
ATOM 18144 C CA . LEU D 1 213 ? 35.457 25.905 71.050 1.00 38.79 202 LEU D CA 1
ATOM 18145 C C . LEU D 1 213 ? 35.657 25.617 72.522 1.00 44.44 202 LEU D C 1
ATOM 18146 O O . LEU D 1 213 ? 35.926 24.423 72.904 1.00 42.97 202 LEU D O 1
ATOM 18162 N N . PRO D 1 214 ? 35.568 26.601 73.401 1.00 51.07 203 PRO D N 1
ATOM 18163 C CA . PRO D 1 214 ? 35.956 26.408 74.815 1.00 56.85 203 PRO D CA 1
ATOM 18164 C C . PRO D 1 214 ? 35.188 25.319 75.553 1.00 57.06 203 PRO D C 1
ATOM 18165 O O . PRO D 1 214 ? 35.757 24.702 76.466 1.00 57.54 203 PRO D O 1
ATOM 18176 N N . ASP D 1 215 ? 33.924 25.057 75.213 1.00 57.63 204 ASP D N 1
ATOM 18177 C CA . ASP D 1 215 ? 33.169 24.023 75.917 1.00 60.67 204 ASP D CA 1
ATOM 18178 C C . ASP D 1 215 ? 33.224 22.661 75.222 1.00 54.80 204 ASP D C 1
ATOM 18179 O O . ASP D 1 215 ? 32.498 21.728 75.596 1.00 56.73 204 ASP D O 1
ATOM 18188 N N . ALA D 1 216 ? 34.126 22.501 74.272 1.00 45.52 205 ALA D N 1
ATOM 18189 C CA . ALA D 1 216 ? 34.198 21.252 73.540 1.00 40.61 205 ALA D CA 1
ATOM 18190 C C . ALA D 1 216 ? 34.814 20.115 74.375 1.00 39.07 205 ALA D C 1
ATOM 18191 O O . ALA D 1 216 ? 35.602 20.331 75.301 1.00 40.03 205 ALA D O 1
ATOM 18198 N N . GLU D 1 217 ? 34.420 18.889 74.041 1.00 38.08 206 GLU D N 1
ATOM 18199 C CA . GLU D 1 217 ? 35.122 17.706 74.508 1.00 40.45 206 GLU D CA 1
ATOM 18200 C C . GLU D 1 217 ? 36.430 17.578 73.748 1.00 36.78 206 GLU D C 1
ATOM 18201 O O . GLU D 1 217 ? 36.458 17.692 72.516 1.00 32.65 206 GLU D O 1
ATOM 18213 N N . ILE D 1 218 ? 37.512 17.287 74.455 1.00 38.54 207 ILE D N 1
ATOM 18214 C CA . ILE D 1 218 ? 38.792 17.058 73.791 1.00 40.69 207 ILE D CA 1
ATOM 18215 C C . ILE D 1 218 ? 39.063 15.561 73.740 1.00 38.58 207 ILE D C 1
ATOM 18216 O O . ILE D 1 218 ? 39.070 14.896 74.775 1.00 36.89 207 ILE D O 1
ATOM 18232 N N . VAL D 1 219 ? 39.324 15.025 72.550 1.00 35.30 208 VAL D N 1
ATOM 18233 C CA . VAL D 1 219 ? 39.504 13.594 72.344 1.00 38.57 208 VAL D CA 1
ATOM 18234 C C . VAL D 1 219 ? 40.852 13.410 71.656 1.00 34.05 208 VAL D C 1
ATOM 18235 O O . VAL D 1 219 ? 41.057 13.913 70.547 1.00 33.08 208 VAL D O 1
ATOM 18248 N N . ASN D 1 220 ? 41.755 12.680 72.273 1.00 32.10 209 ASN D N 1
ATOM 18249 C CA . ASN D 1 220 ? 42.991 12.285 71.605 1.00 35.18 209 ASN D CA 1
ATOM 18250 C C . ASN D 1 220 ? 42.820 10.971 70.844 1.00 31.65 209 ASN D C 1
ATOM 18251 O O . ASN D 1 220 ? 42.540 9.910 71.417 1.00 33.59 209 ASN D O 1
ATOM 18262 N N . LEU D 1 221 ? 42.930 11.058 69.533 1.00 28.13 210 LEU D N 1
ATOM 18263 C CA . LEU D 1 221 ? 42.850 9.891 68.677 1.00 29.69 210 LEU D CA 1
ATOM 18264 C C . LEU D 1 221 ? 44.261 9.365 68.494 1.00 31.60 210 LEU D C 1
ATOM 18265 O O . LEU D 1 221 ? 45.110 10.045 67.936 1.00 33.41 210 LEU D O 1
ATOM 18281 N N . THR D 1 222 ? 44.475 8.124 68.848 1.00 34.98 211 THR D N 1
ATOM 18282 C CA . THR D 1 222 ? 45.702 7.387 68.637 1.00 36.20 211 THR D CA 1
ATOM 18283 C C . THR D 1 222 ? 45.543 6.249 67.615 1.00 35.20 211 THR D C 1
ATOM 18284 O O . THR D 1 222 ? 44.413 5.912 67.201 1.00 33.80 211 THR D O 1
ATOM 18295 N N . PRO D 1 223 ? 46.650 5.668 67.170 1.00 36.32 212 PRO D N 1
ATOM 18296 C CA . PRO D 1 223 ? 46.568 4.607 66.164 1.00 35.18 212 PRO D CA 1
ATOM 18297 C C . PRO D 1 223 ? 45.641 3.509 66.638 1.00 34.25 212 PRO D C 1
ATOM 18298 O O . PRO D 1 223 ? 45.724 3.061 67.784 1.00 34.79 212 PRO D O 1
ATOM 18309 N N . GLY D 1 224 ? 44.736 3.068 65.751 1.00 32.80 213 GLY D N 1
ATOM 18310 C CA . GLY D 1 224 ? 43.749 2.065 66.142 1.00 30.76 213 GLY D CA 1
ATOM 18311 C C . GLY D 1 224 ? 42.462 2.651 66.666 1.00 29.72 213 GLY D C 1
ATOM 18312 O O . GLY D 1 224 ? 41.504 1.911 66.949 1.00 30.59 213 GLY D O 1
ATOM 18316 N N . THR D 1 225 ? 42.406 3.957 66.834 1.00 30.44 214 THR D N 1
ATOM 18317 C CA . THR D 1 225 ? 41.167 4.572 67.270 1.00 28.79 214 THR D CA 1
ATOM 18318 C C . THR D 1 225 ? 40.288 4.873 66.062 1.00 24.20 214 THR D C 1
ATOM 18319 O O . THR D 1 225 ? 40.739 5.495 65.098 1.00 24.52 214 THR D O 1
ATOM 18330 N N . MET D 1 226 ? 39.037 4.472 66.144 1.00 24.91 215 MET D N 1
ATOM 18331 C CA . MET D 1 226 ? 38.038 4.868 65.172 1.00 28.35 215 MET D CA 1
ATOM 18332 C C . MET D 1 226 ? 37.119 5.874 65.840 1.00 25.39 215 MET D C 1
ATOM 18333 O O . MET D 1 226 ? 36.591 5.620 66.921 1.00 28.92 215 MET D O 1
ATOM 18347 N N . LEU D 1 227 ? 36.910 7.000 65.189 1.00 27.19 216 LEU D N 1
ATOM 18348 C CA . LEU D 1 227 ? 35.954 7.999 65.648 1.00 21.02 216 LEU D CA 1
ATOM 18349 C C . LEU D 1 227 ? 34.815 8.027 64.657 1.00 22.56 216 LEU D C 1
ATOM 18350 O O . LEU D 1 227 ? 35.065 8.186 63.460 1.00 20.45 216 LEU D O 1
ATOM 18366 N N . TYR D 1 228 ? 33.586 7.831 65.115 1.00 22.06 217 TYR D N 1
ATOM 18367 C CA . TYR D 1 228 ? 32.402 8.147 64.334 1.00 21.08 217 TYR D CA 1
ATOM 18368 C C . TYR D 1 228 ? 32.030 9.595 64.632 1.00 22.94 217 TYR D C 1
ATOM 18369 O O . TYR D 1 228 ? 31.822 9.969 65.798 1.00 25.75 217 TYR D O 1
ATOM 18387 N N . LEU D 1 229 ? 31.915 10.402 63.564 1.00 22.39 218 LEU D N 1
ATOM 18388 C CA . LEU D 1 229 ? 31.676 11.831 63.659 1.00 21.82 218 LEU D CA 1
ATOM 18389 C C . LEU D 1 229 ? 30.348 12.169 62.982 1.00 22.02 218 LEU D C 1
ATOM 18390 O O . LEU D 1 229 ? 30.251 12.145 61.737 1.00 21.63 218 LEU D O 1
ATOM 18406 N N . PRO D 1 230 ? 29.304 12.460 63.751 1.00 25.03 219 PRO D N 1
ATOM 18407 C CA . PRO D 1 230 ? 28.010 12.755 63.132 1.00 23.23 219 PRO D CA 1
ATOM 18408 C C . PRO D 1 230 ? 28.066 14.091 62.394 1.00 23.22 219 PRO D C 1
ATOM 18409 O O . PRO D 1 230 ? 28.862 14.965 62.721 1.00 23.79 219 PRO D O 1
ATOM 18420 N N . ARG D 1 231 ? 27.286 14.200 61.330 1.00 21.86 220 ARG D N 1
ATOM 18421 C CA . ARG D 1 231 ? 27.077 15.488 60.674 1.00 23.36 220 ARG D CA 1
ATOM 18422 C C . ARG D 1 231 ? 26.642 16.593 61.643 1.00 23.83 220 ARG D C 1
ATOM 18423 O O . ARG D 1 231 ? 25.827 16.404 62.562 1.00 21.51 220 ARG D O 1
ATOM 18444 N N . GLY D 1 232 ? 27.214 17.762 61.425 1.00 22.53 221 GLY D N 1
ATOM 18445 C CA . GLY D 1 232 ? 26.826 18.971 62.069 1.00 24.84 221 GLY D CA 1
ATOM 18446 C C . GLY D 1 232 ? 27.601 19.299 63.328 1.00 27.20 221 GLY D C 1
ATOM 18447 O O . GLY D 1 232 ? 27.588 20.455 63.734 1.00 27.34 221 GLY D O 1
ATOM 18451 N N . LEU D 1 233 ? 28.278 18.330 63.958 1.00 23.90 222 LEU D N 1
ATOM 18452 C CA . LEU D 1 233 ? 29.019 18.618 65.181 1.00 28.55 222 LEU D CA 1
ATOM 18453 C C . LEU D 1 233 ? 30.128 19.595 64.857 1.00 32.79 222 LEU D C 1
ATOM 18454 O O . LEU D 1 233 ? 30.830 19.472 63.840 1.00 27.41 222 LEU D O 1
ATOM 18470 N N . TRP D 1 234 ? 30.275 20.575 65.708 1.00 27.54 223 TRP D N 1
ATOM 18471 C CA . TRP D 1 234 ? 31.428 21.464 65.598 1.00 26.67 223 TRP D CA 1
ATOM 18472 C C . TRP D 1 234 ? 32.691 20.667 65.873 1.00 25.07 223 TRP D C 1
ATOM 18473 O O . TRP D 1 234 ? 32.737 19.906 66.840 1.00 26.41 223 TRP D O 1
ATOM 18494 N N . HIS D 1 235 ? 33.720 20.823 65.041 1.00 25.64 224 HIS D N 1
ATOM 18495 C CA . HIS D 1 235 ? 34.964 20.135 65.355 1.00 25.16 224 HIS D CA 1
ATOM 18496 C C . HIS D 1 235 ? 36.182 20.880 64.818 1.00 22.73 224 HIS D C 1
ATOM 18497 O O . HIS D 1 235 ? 36.101 21.729 63.916 1.00 25.51 224 HIS D O 1
ATOM 18511 N N . SER D 1 236 ? 37.319 20.562 65.422 1.00 24.47 225 SER D N 1
ATOM 18512 C CA . SER D 1 236 ? 38.608 21.088 64.954 1.00 23.38 225 SER D CA 1
ATOM 18513 C C . SER D 1 236 ? 39.678 20.054 65.243 1.00 25.77 225 SER D C 1
ATOM 18514 O O . SER D 1 236 ? 39.510 19.196 66.111 1.00 22.96 225 SER D O 1
ATOM 18522 N N . THR D 1 237 ? 40.808 20.161 64.547 1.00 21.92 226 THR D N 1
ATOM 18523 C CA . THR D 1 237 ? 41.858 19.166 64.678 1.00 23.93 226 THR D CA 1
ATOM 18524 C C . THR D 1 237 ? 43.213 19.835 64.782 1.00 25.11 226 THR D C 1
ATOM 18525 O O . THR D 1 237 ? 43.447 20.896 64.189 1.00 23.20 226 THR D O 1
ATOM 18536 N N . LYS D 1 238 ? 44.122 19.172 65.498 1.00 24.24 227 LYS D N 1
ATOM 18537 C CA . LYS D 1 238 ? 45.497 19.631 65.602 1.00 28.25 227 LYS D CA 1
ATOM 18538 C C . LYS D 1 238 ? 46.403 18.417 65.726 1.00 28.89 227 LYS D C 1
ATOM 18539 O O . LYS D 1 238 ? 46.168 17.523 66.556 1.00 28.17 227 LYS D O 1
ATOM 18558 N N . SER D 1 239 ? 47.477 18.440 64.958 1.00 28.04 228 SER D N 1
ATOM 18559 C CA . SER D 1 239 ? 48.486 17.388 64.957 1.00 28.12 228 SER D CA 1
ATOM 18560 C C . SER D 1 239 ? 49.824 18.019 65.331 1.00 34.57 228 SER D C 1
ATOM 18561 O O . SER D 1 239 ? 50.503 18.612 64.488 1.00 30.01 228 SER D O 1
ATOM 18569 N N . ASP D 1 240 ? 50.233 17.848 66.582 1.00 35.40 229 ASP D N 1
ATOM 18570 C CA . ASP D 1 240 ? 51.513 18.393 67.030 1.00 43.59 229 ASP D CA 1
ATOM 18571 C C . ASP D 1 240 ? 52.678 17.622 66.442 1.00 41.06 229 ASP D C 1
ATOM 18572 O O . ASP D 1 240 ? 53.699 18.210 66.085 1.00 42.17 229 ASP D O 1
ATOM 18581 N N . GLN D 1 241 ? 52.548 16.311 66.359 1.00 41.12 230 GLN D N 1
ATOM 18582 C CA . GLN D 1 241 ? 53.427 15.431 65.604 1.00 43.06 230 GLN D CA 1
ATOM 18583 C C . GLN D 1 241 ? 52.701 14.899 64.361 1.00 34.75 230 GLN D C 1
ATOM 18584 O O . GLN D 1 241 ? 51.502 15.128 64.150 1.00 31.32 230 GLN D O 1
ATOM 18598 N N . ALA D 1 242 ? 53.449 14.166 63.539 1.00 30.47 231 ALA D N 1
ATOM 18599 C CA . ALA D 1 242 ? 52.920 13.671 62.275 1.00 30.47 231 ALA D CA 1
ATOM 18600 C C . ALA D 1 242 ? 51.745 12.739 62.544 1.00 28.76 231 ALA D C 1
ATOM 18601 O O . ALA D 1 242 ? 51.824 11.835 63.381 1.00 27.02 231 ALA D O 1
ATOM 18608 N N . THR D 1 243 ? 50.702 12.887 61.752 1.00 26.69 232 THR D N 1
ATOM 18609 C CA . THR D 1 243 ? 49.535 12.045 61.857 1.00 24.05 232 THR D CA 1
ATOM 18610 C C . THR D 1 243 ? 49.057 11.682 60.454 1.00 20.96 232 THR D C 1
ATOM 18611 O O . THR D 1 243 ? 49.215 12.435 59.465 1.00 22.66 232 THR D O 1
ATOM 18622 N N . LEU D 1 244 ? 48.291 10.604 60.462 1.00 19.98 233 LEU D N 1
ATOM 18623 C CA . LEU D 1 244 ? 47.690 10.070 59.264 1.00 19.22 233 LEU D CA 1
ATOM 18624 C C . LEU D 1 244 ? 46.397 9.399 59.668 1.00 18.90 233 LEU D C 1
ATOM 18625 O O . LEU D 1 244 ? 46.381 8.601 60.605 1.00 21.70 233 LEU D O 1
ATOM 18641 N N . ALA D 1 245 ? 45.336 9.672 58.907 1.00 22.94 234 ALA D N 1
ATOM 18642 C CA . ALA D 1 245 ? 44.037 9.063 59.172 1.00 19.87 234 ALA D CA 1
ATOM 18643 C C . ALA D 1 245 ? 43.303 8.828 57.866 1.00 21.46 234 ALA D C 1
ATOM 18644 O O . ALA D 1 245 ? 43.463 9.582 56.894 1.00 21.45 234 ALA D O 1
ATOM 18651 N N . LEU D 1 246 ? 42.505 7.766 57.853 1.00 20.19 235 LEU D N 1
ATOM 18652 C CA . LEU D 1 246 ? 41.634 7.435 56.732 1.00 21.00 235 LEU D CA 1
ATOM 18653 C C . LEU D 1 246 ? 40.188 7.684 57.144 1.00 21.10 235 LEU D C 1
ATOM 18654 O O . LEU D 1 246 ? 39.737 7.176 58.171 1.00 18.56 235 LEU D O 1
ATOM 18670 N N . ASN D 1 247 ? 39.484 8.505 56.356 1.00 19.02 236 ASN D N 1
ATOM 18671 C CA . ASN D 1 247 ? 38.088 8.782 56.603 1.00 17.65 236 ASN D CA 1
ATOM 18672 C C . ASN D 1 247 ? 37.260 8.113 55.517 1.00 21.58 236 ASN D C 1
ATOM 18673 O O . ASN D 1 247 ? 37.625 8.162 54.337 1.00 23.03 236 ASN D O 1
ATOM 18684 N N . ILE D 1 248 ? 36.131 7.534 55.902 1.00 18.04 237 ILE D N 1
ATOM 18685 C CA . ILE D 1 248 ? 35.039 7.164 55.017 1.00 17.91 237 ILE D CA 1
ATOM 18686 C C . ILE D 1 248 ? 33.958 8.208 55.265 1.00 19.72 237 ILE D C 1
ATOM 18687 O O . ILE D 1 248 ? 33.465 8.353 56.385 1.00 19.00 237 ILE D O 1
ATOM 18703 N N . THR D 1 249 ? 33.594 8.929 54.208 1.00 18.95 238 THR D N 1
ATOM 18704 C CA . THR D 1 249 ? 32.767 10.135 54.261 1.00 19.12 238 THR D CA 1
ATOM 18705 C C . THR D 1 249 ? 31.456 9.877 53.538 1.00 23.03 238 THR D C 1
ATOM 18706 O O . THR D 1 249 ? 31.462 9.450 52.370 1.00 21.25 238 THR D O 1
ATOM 18717 N N . PHE D 1 250 ? 30.346 10.042 54.253 1.00 20.17 239 PHE D N 1
ATOM 18718 C CA . PHE D 1 250 ? 29.029 9.859 53.680 1.00 18.97 239 PHE D CA 1
ATOM 18719 C C . PHE D 1 250 ? 28.234 11.163 53.639 1.00 21.92 239 PHE D C 1
ATOM 18720 O O . PHE D 1 250 ? 28.185 11.937 54.617 1.00 20.08 239 PHE D O 1
ATOM 18737 N N . GLY D 1 251 ? 27.494 11.325 52.557 1.00 20.57 240 GLY D N 1
ATOM 18738 C CA . GLY D 1 251 ? 26.531 12.398 52.527 1.00 21.09 240 GLY D CA 1
ATOM 18739 C C . GLY D 1 251 ? 25.378 12.075 53.464 1.00 22.55 240 GLY D C 1
ATOM 18740 O O . GLY D 1 251 ? 25.234 10.979 53.991 1.00 22.54 240 GLY D O 1
ATOM 18744 N N . GLN D 1 252 ? 24.509 13.040 53.642 1.00 20.17 241 GLN D N 1
ATOM 18745 C CA . GLN D 1 252 ? 23.365 12.911 54.527 1.00 26.05 241 GLN D CA 1
ATOM 18746 C C . GLN D 1 252 ? 22.168 13.454 53.769 1.00 24.93 241 GLN D C 1
ATOM 18747 O O . GLN D 1 252 ? 21.712 14.560 54.037 1.00 25.81 241 GLN D O 1
ATOM 18761 N N . PRO D 1 253 ? 21.615 12.691 52.816 1.00 25.50 242 PRO D N 1
ATOM 18762 C CA . PRO D 1 253 ? 20.485 13.196 52.022 1.00 27.55 242 PRO D CA 1
ATOM 18763 C C . PRO D 1 253 ? 19.293 13.419 52.927 1.00 24.99 242 PRO D C 1
ATOM 18764 O O . PRO D 1 253 ? 18.920 12.541 53.702 1.00 24.95 242 PRO D O 1
ATOM 18775 N N . ALA D 1 254 ? 18.674 14.585 52.784 1.00 30.85 243 ALA D N 1
ATOM 18776 C CA . ALA D 1 254 ? 17.504 14.980 53.542 1.00 29.85 243 ALA D CA 1
ATOM 18777 C C . ALA D 1 254 ? 16.239 14.474 52.856 1.00 28.85 243 ALA D C 1
ATOM 18778 O O . ALA D 1 254 ? 16.202 14.254 51.643 1.00 29.27 243 ALA D O 1
ATOM 18785 N N . TRP D 1 255 ? 15.171 14.329 53.641 1.00 29.38 244 TRP D N 1
ATOM 18786 C CA . TRP D 1 255 ? 13.862 14.091 53.027 1.00 29.57 244 TRP D CA 1
ATOM 18787 C C . TRP D 1 255 ? 13.576 15.114 51.914 1.00 28.75 244 TRP D C 1
ATOM 18788 O O . TRP D 1 255 ? 13.030 14.772 50.858 1.00 26.16 244 TRP D O 1
ATOM 18809 N N . LEU D 1 256 ? 13.935 16.379 52.128 1.00 26.36 245 LEU D N 1
ATOM 18810 C CA . LEU D 1 256 ? 13.703 17.390 51.095 1.00 29.45 245 LEU D CA 1
ATOM 18811 C C . LEU D 1 256 ? 14.322 16.997 49.768 1.00 31.07 245 LEU D C 1
ATOM 18812 O O . LEU D 1 256 ? 13.727 17.242 48.720 1.00 29.98 245 LEU D O 1
ATOM 18828 N N . ASP D 1 257 ? 15.548 16.467 49.796 1.00 29.66 246 ASP D N 1
ATOM 18829 C CA . ASP D 1 257 ? 16.234 16.040 48.586 1.00 28.04 246 ASP D CA 1
ATOM 18830 C C . ASP D 1 257 ? 15.394 14.999 47.858 1.00 26.01 246 ASP D C 1
ATOM 18831 O O . ASP D 1 257 ? 15.206 15.073 46.636 1.00 27.55 246 ASP D O 1
ATOM 18840 N N . LEU D 1 258 ? 14.966 13.951 48.579 1.00 25.64 247 LEU D N 1
ATOM 18841 C CA . LEU D 1 258 ? 14.199 12.876 47.936 1.00 27.09 247 LEU D CA 1
ATOM 18842 C C . LEU D 1 258 ? 12.841 13.372 47.423 1.00 28.53 247 LEU D C 1
ATOM 18843 O O . LEU D 1 258 ? 12.366 12.951 46.356 1.00 28.08 247 LEU D O 1
ATOM 18859 N N . MET D 1 259 ? 12.166 14.209 48.194 1.00 28.90 248 MET D N 1
ATOM 18860 C CA . MET D 1 259 ? 10.873 14.730 47.781 1.00 29.16 248 MET D CA 1
ATOM 18861 C C . MET D 1 259 ? 10.997 15.625 46.553 1.00 31.09 248 MET D C 1
ATOM 18862 O O . MET D 1 259 ? 10.222 15.481 45.601 1.00 29.33 248 MET D O 1
ATOM 18876 N N . LEU D 1 260 ? 11.979 16.530 46.523 1.00 26.78 249 LEU D N 1
ATOM 18877 C CA . LEU D 1 260 ? 12.144 17.346 45.310 1.00 26.09 249 LEU D CA 1
ATOM 18878 C C . LEU D 1 260 ? 12.564 16.498 44.098 1.00 27.12 249 LEU D C 1
ATOM 18879 O O . LEU D 1 260 ? 12.137 16.762 42.965 1.00 27.47 249 LEU D O 1
ATOM 18895 N N . ALA D 1 261 ? 13.369 15.452 44.309 1.00 28.26 250 ALA D N 1
ATOM 18896 C CA . ALA D 1 261 ? 13.669 14.528 43.210 1.00 28.60 250 ALA D CA 1
ATOM 18897 C C . ALA D 1 261 ? 12.393 13.895 42.668 1.00 29.46 250 ALA D C 1
ATOM 18898 O O . ALA D 1 261 ? 12.182 13.805 41.449 1.00 29.46 250 ALA D O 1
ATOM 18905 N N . ALA D 1 262 ? 11.536 13.427 43.566 1.00 29.58 251 ALA D N 1
ATOM 18906 C CA . ALA D 1 262 ? 10.326 12.740 43.150 1.00 30.69 251 ALA D CA 1
ATOM 18907 C C . ALA D 1 262 ? 9.392 13.711 42.432 1.00 29.93 251 ALA D C 1
ATOM 18908 O O . ALA D 1 262 ? 8.770 13.371 41.418 1.00 29.17 251 ALA D O 1
ATOM 18915 N N . LEU D 1 263 ? 9.345 14.953 42.904 1.00 27.30 252 LEU D N 1
ATOM 18916 C CA . LEU D 1 263 ? 8.479 15.948 42.276 1.00 29.63 252 LEU D CA 1
ATOM 18917 C C . LEU D 1 263 ? 8.994 16.298 40.892 1.00 27.19 252 LEU D C 1
ATOM 18918 O O . LEU D 1 263 ? 8.208 16.416 39.929 1.00 31.13 252 LEU D O 1
ATOM 18934 N N . ARG D 1 264 ? 10.319 16.424 40.775 1.00 29.61 253 ARG D N 1
ATOM 18935 C CA . ARG D 1 264 ? 10.911 16.772 39.496 1.00 25.04 253 ARG D CA 1
ATOM 18936 C C . ARG D 1 264 ? 10.654 15.665 38.486 1.00 27.42 253 ARG D C 1
ATOM 18937 O O . ARG D 1 264 ? 10.395 15.933 37.306 1.00 27.25 253 ARG D O 1
ATOM 18958 N N . LYS D 1 265 ? 10.717 14.410 38.933 1.00 28.00 254 LYS D N 1
ATOM 18959 C CA . LYS D 1 265 ? 10.359 13.279 38.082 1.00 33.34 254 LYS D CA 1
ATOM 18960 C C . LYS D 1 265 ? 8.936 13.401 37.578 1.00 31.68 254 LYS D C 1
ATOM 18961 O O . LYS D 1 265 ? 8.673 13.102 36.406 1.00 30.43 254 LYS D O 1
ATOM 18968 N N . LYS D 1 266 ? 8.016 13.876 38.432 1.00 30.83 255 LYS D N 1
ATOM 18969 C CA . LYS D 1 266 ? 6.639 14.040 37.963 1.00 29.72 255 LYS D CA 1
ATOM 18970 C C . LYS D 1 266 ? 6.500 15.144 36.916 1.00 30.27 255 LYS D C 1
ATOM 18971 O O . LYS D 1 266 ? 5.602 15.072 36.063 1.00 33.31 255 LYS D O 1
ATOM 18990 N N . LEU D 1 267 ? 7.300 16.206 37.019 1.00 27.41 256 LEU D N 1
ATOM 18991 C CA . LEU D 1 267 ? 7.086 17.418 36.223 1.00 25.16 256 LEU D CA 1
ATOM 18992 C C . LEU D 1 267 ? 7.936 17.481 34.975 1.00 27.39 256 LEU D C 1
ATOM 18993 O O . LEU D 1 267 ? 7.558 18.183 34.026 1.00 26.43 256 LEU D O 1
ATOM 19009 N N . ILE D 1 268 ? 9.063 16.767 34.947 1.00 26.68 257 ILE D N 1
ATOM 19010 C CA . ILE D 1 268 ? 10.010 16.946 33.852 1.00 28.20 257 ILE D CA 1
ATOM 19011 C C . ILE D 1 268 ? 9.446 16.484 32.523 1.00 27.06 257 ILE D C 1
ATOM 19012 O O . ILE D 1 268 ? 9.927 16.926 31.481 1.00 27.17 257 ILE D O 1
ATOM 19028 N N . SER D 1 269 ? 8.429 15.636 32.522 1.00 25.92 258 SER D N 1
ATOM 19029 C CA . SER D 1 269 ? 7.816 15.182 31.284 1.00 31.66 258 SER D CA 1
ATOM 19030 C C . SER D 1 269 ? 6.980 16.272 30.627 1.00 31.90 258 SER D C 1
ATOM 19031 O O . SER D 1 269 ? 6.647 16.126 29.459 1.00 33.35 258 SER D O 1
ATOM 19039 N N . ASP D 1 270 ? 6.591 17.319 31.362 1.00 31.92 259 ASP D N 1
ATOM 19040 C CA . ASP D 1 270 ? 5.680 18.360 30.885 1.00 31.11 259 ASP D CA 1
ATOM 19041 C C . ASP D 1 270 ? 6.530 19.433 30.209 1.00 31.46 259 ASP D C 1
ATOM 19042 O O . ASP D 1 270 ? 7.306 20.124 30.876 1.00 31.16 259 ASP D O 1
ATOM 19051 N N . ASN D 1 271 ? 6.403 19.561 28.883 1.00 30.41 260 ASN D N 1
ATOM 19052 C CA . ASN D 1 271 ? 7.235 20.518 28.154 1.00 29.72 260 ASN D CA 1
ATOM 19053 C C . ASN D 1 271 ? 7.074 21.948 28.676 1.00 25.61 260 ASN D C 1
ATOM 19054 O O . ASN D 1 271 ? 8.023 22.732 28.567 1.00 29.73 260 ASN D O 1
ATOM 19065 N N . ARG D 1 272 ? 5.937 22.291 29.297 1.00 29.49 261 ARG D N 1
ATOM 19066 C CA . ARG D 1 272 ? 5.795 23.648 29.834 1.00 29.98 261 ARG D CA 1
ATOM 19067 C C . ARG D 1 272 ? 6.870 23.937 30.871 1.00 32.21 261 ARG D C 1
ATOM 19068 O O . ARG D 1 272 ? 7.346 25.072 30.990 1.00 26.78 261 ARG D O 1
ATOM 19089 N N . PHE D 1 273 ? 7.202 22.930 31.683 1.00 26.13 262 PHE D N 1
ATOM 19090 C CA . PHE D 1 273 ? 8.167 23.092 32.762 1.00 21.84 262 PHE D CA 1
ATOM 19091 C C . PHE D 1 273 ? 9.599 23.049 32.235 1.00 22.06 262 PHE D C 1
ATOM 19092 O O . PHE D 1 273 ? 10.500 23.517 32.936 1.00 25.28 262 PHE D O 1
ATOM 19109 N N . ARG D 1 274 ? 9.829 22.470 31.036 1.00 22.43 263 ARG D N 1
ATOM 19110 C CA . ARG D 1 274 ? 11.172 22.388 30.454 1.00 23.36 263 ARG D CA 1
ATOM 19111 C C . ARG D 1 274 ? 11.552 23.629 29.646 1.00 23.07 263 ARG D C 1
ATOM 19112 O O . ARG D 1 274 ? 12.729 23.795 29.287 1.00 23.60 263 ARG D O 1
ATOM 19133 N N . GLU D 1 275 ? 10.589 24.479 29.319 1.00 22.58 264 GLU D N 1
ATOM 19134 C CA . GLU D 1 275 ? 10.879 25.695 28.564 1.00 25.21 264 GLU D CA 1
ATOM 19135 C C . GLU D 1 275 ? 11.936 26.542 29.264 1.00 24.03 264 GLU D C 1
ATOM 19136 O O . GLU D 1 275 ? 11.972 26.630 30.508 1.00 24.65 264 GLU D O 1
ATOM 19148 N N . LEU D 1 276 ? 12.740 27.238 28.450 1.00 22.96 265 LEU D N 1
ATOM 19149 C CA . LEU D 1 276 ? 13.760 28.141 28.972 1.00 22.91 265 LEU D CA 1
ATOM 19150 C C . LEU D 1 276 ? 13.164 29.231 29.882 1.00 23.00 265 LEU D C 1
ATOM 19151 O O . LEU D 1 276 ? 12.247 29.972 29.491 1.00 23.67 265 LEU D O 1
ATOM 19167 N N . ALA D 1 277 ? 13.763 29.410 31.054 1.00 22.59 266 ALA D N 1
ATOM 19168 C CA . ALA D 1 277 ? 13.379 30.512 31.928 1.00 22.99 266 ALA D CA 1
ATOM 19169 C C . ALA D 1 277 ? 13.936 31.830 31.414 1.00 23.98 266 ALA D C 1
ATOM 19170 O O . ALA D 1 277 ? 14.893 31.883 30.626 1.00 24.24 266 ALA D O 1
ATOM 19177 N N . VAL D 1 278 ? 13.268 32.902 31.830 1.00 27.95 267 VAL D N 1
ATOM 19178 C CA . VAL D 1 278 ? 13.504 34.238 31.300 1.00 33.17 267 VAL D CA 1
ATOM 19179 C C . VAL D 1 278 ? 13.709 35.177 32.470 1.00 33.37 267 VAL D C 1
ATOM 19180 O O . VAL D 1 278 ? 12.967 35.105 33.454 1.00 30.47 267 VAL D O 1
ATOM 19193 N N . ASN D 1 279 ? 14.734 36.028 32.388 1.00 30.56 268 ASN D N 1
ATOM 19194 C CA . ASN D 1 279 ? 14.906 37.129 33.326 1.00 31.89 268 ASN D CA 1
ATOM 19195 C C . ASN D 1 279 ? 13.864 38.200 32.984 1.00 32.28 268 ASN D C 1
ATOM 19196 O O . ASN D 1 279 ? 13.943 38.842 31.928 1.00 32.61 268 ASN D O 1
ATOM 19207 N N . HIS D 1 280 ? 12.875 38.390 33.862 1.00 35.01 269 HIS D N 1
ATOM 19208 C CA . HIS D 1 280 ? 11.850 39.397 33.577 1.00 37.64 269 HIS D CA 1
ATOM 19209 C C . HIS D 1 280 ? 12.342 40.832 33.697 1.00 39.48 269 HIS D C 1
ATOM 19210 O O . HIS D 1 280 ? 11.609 41.758 33.341 1.00 36.90 269 HIS D O 1
ATOM 19224 N N . GLN D 1 281 ? 13.574 41.050 34.142 1.00 42.44 270 GLN D N 1
ATOM 19225 C CA . GLN D 1 281 ? 14.044 42.408 34.435 1.00 46.26 270 GLN D CA 1
ATOM 19226 C C . GLN D 1 281 ? 13.919 43.349 33.234 1.00 49.32 270 GLN D C 1
ATOM 19227 O O . GLN D 1 281 ? 13.460 44.494 33.364 1.00 50.28 270 GLN D O 1
ATOM 19231 N N . SER D 1 282 ? 14.304 42.884 32.051 1.00 52.60 271 SER D N 1
ATOM 19232 C CA . SER D 1 282 ? 14.384 43.784 30.904 1.00 58.75 271 SER D CA 1
ATOM 19233 C C . SER D 1 282 ? 13.047 44.014 30.204 1.00 57.52 271 SER D C 1
ATOM 19234 O O . SER D 1 282 ? 12.995 44.833 29.273 1.00 58.65 271 SER D O 1
ATOM 19242 N N . LEU D 1 283 ? 11.987 43.309 30.603 1.00 48.22 272 LEU D N 1
ATOM 19243 C CA . LEU D 1 283 ? 10.754 43.288 29.831 1.00 49.11 272 LEU D CA 1
ATOM 19244 C C . LEU D 1 283 ? 9.856 44.486 30.131 1.00 48.93 272 LEU D C 1
ATOM 19245 O O . LEU D 1 283 ? 9.916 45.095 31.187 1.00 45.80 272 LEU D O 1
ATOM 19261 N N . HIS D 1 284 ? 8.964 44.779 29.203 1.00 52.98 273 HIS D N 1
ATOM 19262 C CA . HIS D 1 284 ? 7.940 45.783 29.439 1.00 62.51 273 HIS D CA 1
ATOM 19263 C C . HIS D 1 284 ? 6.863 45.222 30.357 1.00 57.01 273 HIS D C 1
ATOM 19264 O O . HIS D 1 284 ? 6.763 44.006 30.559 1.00 51.22 273 HIS D O 1
ATOM 19278 N N . GLU D 1 285 ? 6.065 46.135 30.931 1.00 54.32 274 GLU D N 1
ATOM 19279 C CA . GLU D 1 285 ? 5.122 45.752 31.983 1.00 48.20 274 GLU D CA 1
ATOM 19280 C C . GLU D 1 285 ? 4.107 44.732 31.464 1.00 47.10 274 GLU D C 1
ATOM 19281 O O . GLU D 1 285 ? 3.772 43.762 32.169 1.00 43.21 274 GLU D O 1
ATOM 19285 N N . SER D 1 286 ? 3.646 44.913 30.215 1.00 48.21 275 SER D N 1
ATOM 19286 C CA . SER D 1 286 ? 2.701 43.973 29.611 1.00 47.82 275 SER D CA 1
ATOM 19287 C C . SER D 1 286 ? 3.277 42.562 29.609 1.00 45.71 275 SER D C 1
ATOM 19288 O O . SER D 1 286 ? 2.630 41.602 30.054 1.00 42.47 275 SER D O 1
ATOM 19292 N N . SER D 1 287 ? 4.487 42.422 29.071 1.00 48.56 276 SER D N 1
ATOM 19293 C CA . SER D 1 287 ? 5.132 41.118 28.971 1.00 49.21 276 SER D CA 1
ATOM 19294 C C . SER D 1 287 ? 5.437 40.539 30.351 1.00 39.43 276 SER D C 1
ATOM 19295 O O . SER D 1 287 ? 5.328 39.324 30.558 1.00 34.93 276 SER D O 1
ATOM 19303 N N . LYS D 1 288 ? 5.813 41.377 31.313 1.00 35.44 277 LYS D N 1
ATOM 19304 C CA . LYS D 1 288 ? 5.967 40.881 32.679 1.00 32.98 277 LYS D CA 1
ATOM 19305 C C . LYS D 1 288 ? 4.678 40.235 33.202 1.00 31.64 277 LYS D C 1
ATOM 19306 O O . LYS D 1 288 ? 4.711 39.185 33.860 1.00 29.74 277 LYS D O 1
ATOM 19325 N N . SER D 1 289 ? 3.552 40.936 33.068 1.00 31.55 278 SER D N 1
ATOM 19326 C CA . SER D 1 289 ? 2.288 40.385 33.564 1.00 36.22 278 SER D CA 1
ATOM 19327 C C . SER D 1 289 ? 1.893 39.106 32.833 1.00 35.34 278 SER D C 1
ATOM 19328 O O . SER D 1 289 ? 1.399 38.146 33.456 1.00 34.22 278 SER D O 1
ATOM 19336 N N . GLU D 1 290 ? 2.130 39.058 31.522 1.00 35.47 279 GLU D N 1
ATOM 19337 C CA . GLU D 1 290 ? 1.912 37.811 30.799 1.00 37.71 279 GLU D CA 1
ATOM 19338 C C . GLU D 1 290 ? 2.797 36.691 31.336 1.00 33.72 279 GLU D C 1
ATOM 19339 O O . GLU D 1 290 ? 2.334 35.541 31.471 1.00 31.37 279 GLU D O 1
ATOM 19351 N N . LEU D 1 291 ? 4.070 36.989 31.650 1.00 31.26 280 LEU D N 1
ATOM 19352 C CA . LEU D 1 291 ? 4.917 35.952 32.218 1.00 31.43 280 LEU D CA 1
ATOM 19353 C C . LEU D 1 291 ? 4.371 35.498 33.558 1.00 29.70 280 LEU D C 1
ATOM 19354 O O . LEU D 1 291 ? 4.442 34.315 33.901 1.00 27.79 280 LEU D O 1
ATOM 19370 N N . ASN D 1 292 ? 3.843 36.438 34.325 1.00 31.68 281 ASN D N 1
ATOM 19371 C CA . ASN D 1 292 ? 3.278 36.155 35.660 1.00 33.27 281 ASN D CA 1
ATOM 19372 C C . ASN D 1 292 ? 2.124 35.172 35.490 1.00 30.27 281 ASN D C 1
ATOM 19373 O O . ASN D 1 292 ? 2.057 34.227 36.245 1.00 29.07 281 ASN D O 1
ATOM 19384 N N . GLY D 1 293 ? 1.285 35.397 34.488 1.00 32.98 282 GLY D N 1
ATOM 19385 C CA . GLY D 1 293 ? 0.150 34.515 34.197 1.00 39.27 282 GLY D CA 1
ATOM 19386 C C . GLY D 1 293 ? 0.630 33.145 33.781 1.00 50.72 282 GLY D C 1
ATOM 19387 O O . GLY D 1 293 ? 0.102 32.165 34.270 1.00 64.45 282 GLY D O 1
ATOM 19391 N N . TYR D 1 294 ? 1.667 33.083 32.958 1.00 49.72 283 TYR D N 1
ATOM 19392 C CA . TYR D 1 294 ? 2.233 31.799 32.495 1.00 35.22 283 TYR D CA 1
ATOM 19393 C C . TYR D 1 294 ? 2.719 31.039 33.729 1.00 26.56 283 TYR D C 1
ATOM 19394 O O . TYR D 1 294 ? 2.366 29.902 33.912 1.00 28.41 283 TYR D O 1
ATOM 19412 N N . LEU D 1 295 ? 3.441 31.716 34.607 1.00 24.09 284 LEU D N 1
ATOM 19413 C CA . LEU D 1 295 ? 3.997 31.103 35.809 1.00 29.35 284 LEU D CA 1
ATOM 19414 C C . LEU D 1 295 ? 2.891 30.697 36.769 1.00 34.37 284 LEU D C 1
ATOM 19415 O O . LEU D 1 295 ? 2.977 29.662 37.432 1.00 25.87 284 LEU D O 1
ATOM 19431 N N . GLU D 1 296 ? 1.822 31.468 36.794 1.00 25.91 285 GLU D N 1
ATOM 19432 C CA . GLU D 1 296 ? 0.632 31.047 37.487 1.00 32.42 285 GLU D CA 1
ATOM 19433 C C . GLU D 1 296 ? 0.130 29.725 36.939 1.00 30.80 285 GLU D C 1
ATOM 19434 O O . GLU D 1 296 ? -0.177 28.833 37.782 1.00 29.72 285 GLU D O 1
ATOM 19441 N N A SER D 1 297 ? 0.075 29.481 35.632 0.66 32.67 286 SER D N 1
ATOM 19442 N N B SER D 1 297 ? 0.013 29.559 35.518 0.34 34.69 286 SER D N 1
ATOM 19443 C CA A SER D 1 297 ? -0.386 28.139 35.286 0.66 31.06 286 SER D CA 1
ATOM 19444 C CA B SER D 1 297 ? -0.379 28.181 35.152 0.34 33.61 286 SER D CA 1
ATOM 19445 C C A SER D 1 297 ? 0.564 27.072 35.858 0.66 29.32 286 SER D C 1
ATOM 19446 C C B SER D 1 297 ? 0.549 27.113 35.824 0.34 29.67 286 SER D C 1
ATOM 19447 O O A SER D 1 297 ? 0.134 26.039 36.414 0.66 29.88 286 SER D O 1
ATOM 19448 O O B SER D 1 297 ? 0.080 26.116 36.422 0.34 28.15 286 SER D O 1
ATOM 19463 N N . LEU D 1 298 ? 1.865 27.340 35.780 1.00 24.55 287 LEU D N 1
ATOM 19464 C CA . LEU D 1 298 ? 2.837 26.332 36.244 1.00 25.73 287 LEU D CA 1
ATOM 19465 C C . LEU D 1 298 ? 2.787 26.082 37.762 1.00 25.42 287 LEU D C 1
ATOM 19466 O O . LEU D 1 298 ? 3.025 24.954 38.227 1.00 23.54 287 LEU D O 1
ATOM 19482 N N . ILE D 1 299 ? 2.578 27.141 38.549 1.00 23.10 288 ILE D N 1
ATOM 19483 C CA . ILE D 1 299 ? 2.479 27.011 40.005 1.00 26.17 288 ILE D CA 1
ATOM 19484 C C . ILE D 1 299 ? 1.317 26.100 40.383 1.00 30.47 288 ILE D C 1
ATOM 19485 O O . ILE D 1 299 ? 1.428 25.241 41.284 1.00 25.30 288 ILE D O 1
ATOM 19501 N N . GLN D 1 300 ? 0.173 26.300 39.714 1.00 38.23 289 GLN D N 1
ATOM 19502 C CA . GLN D 1 300 ? -0.979 25.462 40.027 1.00 53.02 289 GLN D CA 1
ATOM 19503 C C . GLN D 1 300 ? -0.691 23.997 39.719 1.00 40.82 289 GLN D C 1
ATOM 19504 O O . GLN D 1 300 ? -1.029 23.094 40.515 1.00 35.36 289 GLN D O 1
ATOM 19518 N N . THR D 1 301 ? -0.101 23.732 38.548 1.00 34.22 290 THR D N 1
ATOM 19519 C CA . THR D 1 301 ? 0.242 22.342 38.197 1.00 41.86 290 THR D CA 1
ATOM 19520 C C . THR D 1 301 ? 1.311 21.723 39.124 1.00 31.43 290 THR D C 1
ATOM 19521 O O . THR D 1 301 ? 1.228 20.546 39.512 1.00 30.90 290 THR D O 1
ATOM 19532 N N . LEU D 1 302 ? 2.331 22.491 39.477 1.00 27.09 291 LEU D N 1
ATOM 19533 C CA . LEU D 1 302 ? 3.321 21.985 40.425 1.00 27.45 291 LEU D CA 1
ATOM 19534 C C . LEU D 1 302 ? 2.663 21.624 41.749 1.00 27.74 291 LEU D C 1
ATOM 19535 O O . LEU D 1 302 ? 2.929 20.548 42.304 1.00 28.20 291 LEU D O 1
ATOM 19551 N N . SER D 1 303 ? 1.740 22.470 42.219 1.00 29.06 292 SER D N 1
ATOM 19552 C CA . SER D 1 303 ? 1.075 22.238 43.507 1.00 36.74 292 SER D CA 1
ATOM 19553 C C . SER D 1 303 ? 0.233 20.968 43.460 1.00 36.96 292 SER D C 1
ATOM 19554 O O . SER D 1 303 ? 0.172 20.194 44.426 1.00 37.94 292 SER D O 1
ATOM 19562 N N . GLU D 1 304 ? -0.485 20.771 42.363 1.00 34.60 293 GLU D N 1
ATOM 19563 C CA . GLU D 1 304 ? -1.322 19.583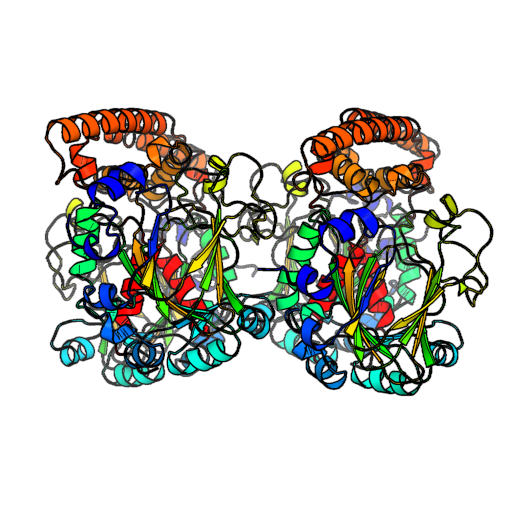 42.277 1.00 37.78 293 GLU D CA 1
ATOM 19564 C C . GLU D 1 304 ? -0.493 18.317 42.204 1.00 39.76 293 GLU D C 1
ATOM 19565 O O . GLU D 1 304 ? -0.899 17.296 42.737 1.00 39.71 293 GLU D O 1
ATOM 19577 N N . ASN D 1 305 ? 0.673 18.363 41.571 1.00 32.80 294 ASN D N 1
ATOM 19578 C CA . ASN D 1 305 ? 1.550 17.199 41.563 1.00 34.92 294 ASN D CA 1
ATOM 19579 C C . ASN D 1 305 ? 2.192 16.957 42.911 1.00 34.28 294 ASN D C 1
ATOM 19580 O O . ASN D 1 305 ? 2.427 15.811 43.278 1.00 37.33 294 ASN D O 1
ATOM 19591 N N . ALA D 1 306 ? 2.486 18.012 43.650 1.00 37.40 295 ALA D N 1
ATOM 19592 C CA . ALA D 1 306 ? 2.944 17.840 45.013 1.00 43.76 295 ALA D CA 1
ATOM 19593 C C . ALA D 1 306 ? 1.876 17.170 45.846 1.00 41.87 295 ALA D C 1
ATOM 19594 O O . ALA D 1 306 ? 2.178 16.292 46.656 1.00 42.14 295 ALA D O 1
ATOM 19601 N N . GLU D 1 307 ? 0.615 17.579 45.657 1.00 40.11 296 GLU D N 1
ATOM 19602 C CA . GLU D 1 307 ? -0.458 17.022 46.461 1.00 40.07 296 GLU D CA 1
ATOM 19603 C C . GLU D 1 307 ? -0.651 15.529 46.201 1.00 42.87 296 GLU D C 1
ATOM 19604 O O . GLU D 1 307 ? -1.147 14.830 47.077 1.00 46.02 296 GLU D O 1
ATOM 19608 N N . THR D 1 308 ? -0.252 15.012 45.043 1.00 44.30 297 THR D N 1
ATOM 19609 C CA . THR D 1 308 ? -0.413 13.597 44.731 1.00 45.47 297 THR D CA 1
ATOM 19610 C C . THR D 1 308 ? 0.846 12.793 45.032 1.00 40.88 297 THR D C 1
ATOM 19611 O O . THR D 1 308 ? 0.899 11.603 44.713 1.00 41.27 297 THR D O 1
ATOM 19622 N N . LEU D 1 309 ? 1.847 13.398 45.668 1.00 39.59 298 LEU D N 1
ATOM 19623 C CA . LEU D 1 309 ? 3.048 12.661 46.030 1.00 43.15 298 LEU D CA 1
ATOM 19624 C C . LEU D 1 309 ? 2.728 11.599 47.076 1.00 40.77 298 LEU D C 1
ATOM 19625 O O . LEU D 1 309 ? 1.959 11.837 48.008 1.00 40.08 298 LEU D O 1
ATOM 19641 N N . THR D 1 310 ? 3.356 10.439 46.949 1.00 43.91 299 THR D N 1
ATOM 19642 C CA . THR D 1 310 ? 3.159 9.334 47.899 1.00 45.69 299 THR D CA 1
ATOM 19643 C C . THR D 1 310 ? 4.471 8.986 48.599 1.00 42.67 299 THR D C 1
ATOM 19644 O O . THR D 1 310 ? 5.539 9.226 48.043 1.00 40.92 299 THR D O 1
ATOM 19655 N N . PRO D 1 311 ? 4.427 8.400 49.812 1.00 43.46 300 PRO D N 1
ATOM 19656 C CA . PRO D 1 311 ? 5.663 7.850 50.409 1.00 42.65 300 PRO D CA 1
ATOM 19657 C C . PRO D 1 311 ? 6.401 6.938 49.448 1.00 44.12 300 PRO D C 1
ATOM 19658 O O . PRO D 1 311 ? 7.629 6.981 49.377 1.00 41.46 300 PRO D O 1
ATOM 19669 N N . GLU D 1 312 ? 5.679 6.135 48.665 1.00 49.20 301 GLU D N 1
ATOM 19670 C CA . GLU D 1 312 ? 6.352 5.192 47.774 1.00 50.75 301 GLU D CA 1
ATOM 19671 C C . GLU D 1 312 ? 7.133 5.898 46.656 1.00 44.03 301 GLU D C 1
ATOM 19672 O O . GLU D 1 312 ? 8.206 5.434 46.266 1.00 43.52 301 GLU D O 1
ATOM 19682 N N . GLN D 1 313 ? 6.622 7.000 46.109 1.00 42.37 302 GLN D N 1
ATOM 19683 C CA . GLN D 1 313 ? 7.369 7.743 45.092 1.00 40.16 302 GLN D CA 1
ATOM 19684 C C . GLN D 1 313 ? 8.621 8.371 45.683 1.00 36.53 302 GLN D C 1
ATOM 19685 O O . GLN D 1 313 ? 9.693 8.393 45.045 1.00 35.07 302 GLN D O 1
ATOM 19699 N N . ILE D 1 314 ? 8.505 8.882 46.912 1.00 36.11 303 ILE D N 1
ATOM 19700 C CA . ILE D 1 314 ? 9.672 9.390 47.630 1.00 42.30 303 ILE D CA 1
ATOM 19701 C C . ILE D 1 314 ? 10.724 8.290 47.800 1.00 40.21 303 ILE D C 1
ATOM 19702 O O . ILE D 1 314 ? 11.916 8.477 47.516 1.00 36.78 303 ILE D O 1
ATOM 19718 N N . PHE D 1 315 ? 10.306 7.119 48.274 1.00 40.95 304 PHE D N 1
ATOM 19719 C CA . PHE D 1 315 ? 11.275 6.035 48.403 1.00 43.96 304 PHE D CA 1
ATOM 19720 C C . PHE D 1 315 ? 11.853 5.643 47.044 1.00 42.06 304 PHE D C 1
ATOM 19721 O O . PHE D 1 315 ? 13.040 5.301 46.934 1.00 41.93 304 PHE D O 1
ATOM 19738 N N . GLN D 1 316 ? 11.057 5.733 45.990 1.00 41.33 305 GLN D N 1
ATOM 19739 C CA . GLN D 1 316 ? 11.523 5.350 44.670 1.00 43.12 305 GLN D CA 1
ATOM 19740 C C . GLN D 1 316 ? 12.582 6.281 44.110 1.00 43.35 305 GLN D C 1
ATOM 19741 O O . GLN D 1 316 ? 13.233 5.918 43.131 1.00 45.60 305 GLN D O 1
ATOM 19755 N N A SER D 1 317 ? 12.703 7.495 44.637 0.23 45.70 306 SER D N 1
ATOM 19756 N N B SER D 1 317 ? 12.781 7.467 44.672 0.77 46.44 306 SER D N 1
ATOM 19757 C CA A SER D 1 317 ? 13.795 8.361 44.200 0.23 43.00 306 SER D CA 1
ATOM 19758 C CA B SER D 1 317 ? 13.843 8.345 44.198 0.77 41.51 306 SER D CA 1
ATOM 19759 C C A SER D 1 317 ? 15.059 8.250 45.076 0.23 38.70 306 SER D C 1
ATOM 19760 C C B SER D 1 317 ? 15.104 8.221 45.051 0.77 38.17 306 SER D C 1
ATOM 19761 O O A SER D 1 317 ? 15.907 9.151 45.029 0.23 32.77 306 SER D O 1
ATOM 19762 O O B SER D 1 317 ? 15.989 9.074 44.972 0.77 32.92 306 SER D O 1
ATOM 19777 N N . GLN D 1 318 ? 15.194 7.190 45.885 1.00 34.15 307 GLN D N 1
ATOM 19778 C CA . GLN D 1 318 ? 16.363 7.061 46.751 1.00 34.92 307 GLN D CA 1
ATOM 19779 C C . GLN D 1 318 ? 17.663 6.852 45.987 1.00 35.60 307 GLN D C 1
ATOM 19780 O O . GLN D 1 318 ? 18.744 7.012 46.582 1.00 35.30 307 GLN D O 1
ATOM 19794 N N . ASP D 1 319 ? 17.586 6.477 44.706 1.00 35.10 308 ASP D N 1
ATOM 19795 C CA . ASP D 1 319 ? 18.789 6.271 43.896 1.00 37.50 308 ASP D CA 1
ATOM 19796 C C . ASP D 1 319 ? 19.141 7.477 43.044 1.00 36.73 308 ASP D C 1
ATOM 19797 O O . ASP D 1 319 ? 20.073 7.404 42.223 1.00 37.69 308 ASP D O 1
ATOM 19801 N N . SER D 1 320 ? 18.494 8.611 43.284 1.00 34.39 309 SER D N 1
ATOM 19802 C CA . SER D 1 320 ? 18.882 9.820 42.585 1.00 32.51 309 SER D CA 1
ATOM 19803 C C . SER D 1 320 ? 20.188 10.403 43.137 1.00 33.51 309 SER D C 1
ATOM 19804 O O . SER D 1 320 ? 20.644 10.100 44.237 1.00 31.61 309 SER D O 1
ATOM 19812 N N . ASP D 1 321 ? 20.757 11.293 42.349 1.00 31.39 310 ASP D N 1
ATOM 19813 C CA . ASP D 1 321 ? 22.015 11.942 42.699 1.00 38.14 310 ASP D CA 1
ATOM 19814 C C . ASP D 1 321 ? 21.693 13.147 43.577 1.00 32.41 310 ASP D C 1
ATOM 19815 O O . ASP D 1 321 ? 21.306 14.213 43.072 1.00 34.35 310 ASP D O 1
ATOM 19824 N N . PHE D 1 322 ? 21.825 12.976 44.900 1.00 29.41 311 PHE D N 1
ATOM 19825 C CA . PHE D 1 322 ? 21.500 14.084 45.791 1.00 30.24 311 PHE D CA 1
ATOM 19826 C C . PHE D 1 322 ? 22.665 15.029 46.011 1.00 35.68 311 PHE D C 1
ATOM 19827 O O . PHE D 1 322 ? 22.513 16.032 46.706 1.00 38.31 311 PHE D O 1
ATOM 19844 N N . ASP D 1 323 ? 23.839 14.721 45.487 1.00 27.45 312 ASP D N 1
ATOM 19845 C CA . ASP D 1 323 ? 25.030 15.551 45.676 1.00 26.27 312 ASP D CA 1
ATOM 19846 C C . ASP D 1 323 ? 25.802 15.619 44.353 1.00 24.01 312 ASP D C 1
ATOM 19847 O O . ASP D 1 323 ? 26.848 14.968 44.149 1.00 22.26 312 ASP D O 1
ATOM 19856 N N . PRO D 1 324 ? 25.238 16.342 43.387 1.00 25.37 313 PRO D N 1
ATOM 19857 C CA . PRO D 1 324 ? 25.937 16.488 42.102 1.00 27.57 313 PRO D CA 1
ATOM 19858 C C . PRO D 1 324 ? 27.300 17.160 42.220 1.00 28.82 313 PRO D C 1
ATOM 19859 O O . PRO D 1 324 ? 28.155 16.987 41.330 1.00 29.90 313 PRO D O 1
ATOM 19870 N N . TYR D 1 325 ? 27.534 17.927 43.270 1.00 27.60 314 TYR D N 1
ATOM 19871 C CA . TYR D 1 325 ? 28.855 18.488 43.490 1.00 29.96 314 TYR D CA 1
ATOM 19872 C C . TYR D 1 325 ? 29.886 17.395 43.752 1.00 34.96 314 TYR D C 1
ATOM 19873 O O . TYR D 1 325 ? 30.949 17.353 43.124 1.00 27.42 314 TYR D O 1
ATOM 19891 N N . GLN D 1 326 ? 29.599 16.500 44.678 1.00 23.18 315 GLN D N 1
ATOM 19892 C CA . GLN D 1 326 ? 30.524 15.398 44.921 1.00 20.74 315 GLN D CA 1
ATOM 19893 C C . GLN D 1 326 ? 30.685 14.511 43.690 1.00 21.89 315 GLN D C 1
ATOM 19894 O O . GLN D 1 326 ? 31.806 14.141 43.319 1.00 23.53 315 GLN D O 1
ATOM 19908 N N . SER D 1 327 ? 29.565 14.180 43.027 1.00 23.84 316 SER D N 1
ATOM 19909 C CA . SER D 1 327 ? 29.640 13.296 41.861 1.00 24.47 316 SER D CA 1
ATOM 19910 C C . SER D 1 327 ? 30.453 13.922 40.717 1.00 24.53 316 SER D C 1
ATOM 19911 O O . SER D 1 327 ? 31.248 13.233 40.043 1.00 21.94 316 SER D O 1
ATOM 19919 N N . THR D 1 328 ? 30.350 15.245 40.549 1.00 19.81 317 THR D N 1
ATOM 19920 C CA . THR D 1 328 ? 31.124 15.892 39.502 1.00 22.95 317 THR D CA 1
ATOM 19921 C C . THR D 1 328 ? 32.606 15.893 39.852 1.00 22.93 317 THR D C 1
ATOM 19922 O O . THR D 1 328 ? 33.456 15.702 38.978 1.00 22.56 317 THR D O 1
ATOM 19933 N N . GLN D 1 329 ? 32.920 16.133 41.136 1.00 21.66 318 GLN D N 1
ATOM 19934 C CA . GLN D 1 329 ? 34.308 16.059 41.582 1.00 25.96 318 GLN D CA 1
ATOM 19935 C C . GLN D 1 329 ? 34.903 14.680 41.352 1.00 20.68 318 GLN D C 1
ATOM 19936 O O . GLN D 1 329 ? 36.062 14.579 40.946 1.00 23.14 318 GLN D O 1
ATOM 19950 N N . LEU D 1 330 ? 34.127 13.619 41.588 1.00 20.26 319 LEU D N 1
ATOM 19951 C CA . LEU D 1 330 ? 34.625 12.266 41.359 1.00 24.29 319 LEU D CA 1
ATOM 19952 C C . LEU D 1 330 ? 34.956 12.059 39.894 1.00 17.91 319 LEU D C 1
ATOM 19953 O O . LEU D 1 330 ? 36.012 11.500 39.555 1.00 21.36 319 LEU D O 1
ATOM 19969 N N . VAL D 1 331 ? 34.037 12.467 39.016 1.00 22.50 320 VAL D N 1
ATOM 19970 C CA . VAL D 1 331 ? 34.238 12.258 37.591 1.00 23.60 320 VAL D CA 1
ATOM 19971 C C . VAL D 1 331 ? 35.450 13.065 37.109 1.00 23.97 320 VAL D C 1
ATOM 19972 O O . VAL D 1 331 ? 36.301 12.580 36.333 1.00 21.65 320 VAL D O 1
ATOM 19985 N N . PHE D 1 332 ? 35.529 14.319 37.542 1.00 19.85 321 PHE D N 1
ATOM 19986 C CA . PHE D 1 332 ? 36.645 15.151 37.118 1.00 20.79 321 PHE D CA 1
ATOM 19987 C C . PHE D 1 332 ? 37.990 14.563 37.588 1.00 17.85 321 PHE D C 1
ATOM 19988 O O . PHE D 1 332 ? 38.957 14.502 36.813 1.00 22.76 321 PHE D O 1
ATOM 20005 N N . ARG D 1 333 ? 38.075 14.117 38.848 1.00 20.25 322 ARG D N 1
ATOM 20006 C CA . ARG D 1 333 ? 39.311 13.510 39.339 1.00 19.26 322 ARG D CA 1
ATOM 20007 C C . ARG D 1 333 ? 39.656 12.203 38.641 1.00 19.94 322 ARG D C 1
ATOM 20008 O O . ARG D 1 333 ? 40.845 11.939 38.363 1.00 22.05 322 ARG D O 1
ATOM 20029 N N . GLN D 1 334 ? 38.642 11.416 38.280 1.00 23.78 323 GLN D N 1
ATOM 20030 C CA . GLN D 1 334 ? 38.886 10.230 37.466 1.00 22.82 323 GLN D CA 1
ATOM 20031 C C . GLN D 1 334 ? 39.465 10.609 36.109 1.00 24.42 323 GLN D C 1
ATOM 20032 O O . GLN D 1 334 ? 40.379 9.949 35.609 1.00 23.65 323 GLN D O 1
ATOM 20046 N N . LEU D 1 335 ? 38.936 11.665 35.492 1.00 21.67 324 LEU D N 1
ATOM 20047 C CA . LEU D 1 335 ? 39.454 12.085 34.191 1.00 26.05 324 LEU D CA 1
ATOM 20048 C C . LEU D 1 335 ? 40.894 12.602 34.301 1.00 22.71 324 LEU D C 1
ATOM 20049 O O . LEU D 1 335 ? 41.657 12.551 33.325 1.00 24.82 324 LEU D O 1
ATOM 20065 N N . LEU D 1 336 ? 41.253 13.173 35.430 1.00 24.36 325 LEU D N 1
ATOM 20066 C CA . LEU D 1 336 ? 42.588 13.725 35.640 1.00 26.15 325 LEU D CA 1
ATOM 20067 C C . LEU D 1 336 ? 43.631 12.651 35.861 1.00 34.14 325 LEU D C 1
ATOM 20068 O O . LEU D 1 336 ? 44.828 12.941 35.881 1.00 37.91 325 LEU D O 1
ATOM 20084 N N . THR D 1 337 ? 43.213 11.426 36.125 1.00 30.59 326 THR D N 1
ATOM 20085 C CA . THR D 1 337 ? 44.252 10.430 36.386 1.00 32.80 326 THR D CA 1
ATOM 20086 C C . THR D 1 337 ? 45.128 10.174 35.170 1.00 37.02 326 THR D C 1
ATOM 20087 O O . THR D 1 337 ? 46.149 9.489 35.310 1.00 37.79 326 THR D O 1
ATOM 20098 N N . SER D 1 338 ? 44.751 10.687 33.998 1.00 39.93 327 SER D N 1
ATOM 20099 C CA . SER D 1 338 ? 45.582 10.469 32.820 1.00 48.89 327 SER D CA 1
ATOM 20100 C C . SER D 1 338 ? 46.794 11.378 32.824 1.00 55.04 327 SER D C 1
ATOM 20101 O O . SER D 1 338 ? 47.725 11.170 32.038 1.00 58.85 327 SER D O 1
ATOM 20109 N N . TYR D 1 339 ? 46.793 12.384 33.679 1.00 58.06 328 TYR D N 1
ATOM 20110 C CA . TYR D 1 339 ? 47.950 13.228 33.896 1.00 64.33 328 TYR D CA 1
ATOM 20111 C C . TYR D 1 339 ? 48.779 12.648 35.034 1.00 78.90 328 TYR D C 1
ATOM 20112 O O . TYR D 1 339 ? 48.236 12.186 36.040 1.00 69.03 328 TYR D O 1
ATOM 20130 N N . LYS D 1 340 ? 50.098 12.651 34.863 1.00 74.83 329 LYS D N 1
ATOM 20131 C CA . LYS D 1 340 ? 50.998 12.046 35.844 1.00 83.25 329 LYS D CA 1
ATOM 20132 C C . LYS D 1 340 ? 51.278 13.064 36.947 1.00 89.21 329 LYS D C 1
ATOM 20133 O O . LYS D 1 340 ? 52.161 13.919 36.835 1.00 90.35 329 LYS D O 1
ATOM 20137 N N . PHE D 1 341 ? 50.502 12.978 38.015 1.00 92.10 330 PHE D N 1
ATOM 20138 C CA . PHE D 1 341 ? 50.797 13.705 39.243 1.00 93.00 330 PHE D CA 1
ATOM 20139 C C . PHE D 1 341 ? 51.878 12.926 40.012 1.00 98.94 330 PHE D C 1
ATOM 20140 O O . PHE D 1 341 ? 52.975 13.429 40.286 1.00 103.48 330 PHE D O 1
#

Foldseek 3Di:
DPLCDLQQPVDHLVCCLPPDPFAHKDKGFDALVSVVSQQCCVQQLDPVSLLVQQQFWKKWFADVVCVVVVNPHRIDTDGSVCRVVSQVVFTKIKRWQSCVRRVVRVVVLQVVCVSSVAQNQKDKGKMKIKHEQWHKFAKKFALKKKKKAWNAAKKKKWWARAPFADNDNGITGPVVQVDDPPVSVVGTDDHDADPPNPVTDIDIAHHSMIMTGHGPIIMIMTHHGITMMMMIMIHDDDLVLLLVQLLCVVPVPPVLVVDDDDDQVVDDPVVNVVVVVSVVVVVVVSVVSSVVDDPVSSSVSSNPNSCCVSVVVVVVRVVRSVPDD/DPDALVPLQQPVDHLVNCLPPDPFNHKDKGFDALVSNVVQQCCVQQLDPVSLLVQQQFWKKWFDPVCCVVVVNPHGIDTHGPVVNVVSQVVFTKIKRWQSCVRRVVNVVVLCVVCVSSVAQSQKDKGKMKIKGEQWHWFWKKFALKKKKKAWRAAKKKKWWADDPFADNDNGITHVVCQDDDDVSVVRTDDGDDDRRNVVTDIDIDHHSMIMTGHGPIIMIMTGHGITMMMMIMIHDDDLVLLLVQLLCVVPVVPVLVVDDDDDCVVPDPVVVVVVVVSVVVVVVVSVVSSVPDDPVSSSVSSNPNSCVPSVVVNVVRSVSSVDRD/DDDLVQLQQPVDHLVCCLPPDPFAHKDKGFDALVSVPVQQCCVQQLDPVSLLVQQFFWKKWFDDVVCVVVVNPHRIDTDGSVCVVVSQVVFTKIKRWQSCVRRVVRVVVLQVVCVSSVAQQQKDKGKMKIKHEQWHWFAKKFALKKKKKAWRAAKKKKWWARAPFADNDNGITGVVPLPDDDVSVVGTDDGDQDPPNPVTDIDTDHHSMIMTGHGPIIMIMTHHGITMMMMIMIHDFDLVLLLVQLLCVVPVVPVLVVDDDDDQVVDDPVVNVVVVVSVVVVVVVSVVSSVVDDPVSSSVSSNPNSCCVSVVVVVVRSVRSVPDD/DDALVCLQQPPPHLVCCLPPDPFHHKDKGFDALVSVVVQQCCVQQLDPVSLLVQQFFWKKWFDPVVCVVVVNPHGIDTHGPVVNVVSQVVFTKIKRWQSCVRRVVNVVVLCVVCVSSVAQSQKDKGKMKIKHEQWHKFWKKFAQKKKWKAWRAAKKKKWWAAAPFADNDNGIGHPVVQPDDDVSVVRTDDGDDDRRNVPTDIDIDHHSMIMTGHGPIIMIMTHHGITMMMMMMIHDDDLVLLLVLLLCVVPVVPVLVVDDDDDCVVDDPVVVVVVVVSVVVVVVVSVVSSVPDDPVSSSVSSNPNSCVPSVVVVVVRSVSSVPGD

InterPro domains:
  IPR003347 JmjC domain [PF08007] (128-246)
  IPR003347 JmjC domain [PS51184] (96-256)
  IPR003347 JmjC domain [SM00558] (96-254)
  IPR039994 Histone lysine demethylase/ribosomal histidine hydroxylase NO66-like [PTHR13096] (4-280)

Sequence (1301 aa):
ESVLESIISPVTMSEFLEEYWPVKPLVARGEVERFTSIPGFEKVRTLENVLAIYNNPVMVVGDAVIEESEGITDRFLVSPAEALEWYEKGAALEFDFTDLFIPQVRRRWIEKLKAELRLPAGTSSKAIVYAAKNGGGFKAHFDAYTNLLIFQIQGEKTWKLAKNENVSSNPMQHYDLSEAPYYPDDLQSYWKGDPPKEDLPDAEIVNLTPGTMLYLPRGLWHSTKSDQATLALNITFGQPAWLDLMLAALRKKLISDNRFRELAVNHQSLHESSKSELNGYLESLIQTLLSENAETLTPEQIFQSSQDSDFDPYQSTQLVFRQLLTSYKFVTESVLESIISPVTMSSEFLEEYWPVKPLVARGEEVERFTSIPGFEKVRTLENVLAIYNNPVMVVGDAVIEESEGITDRFLVSPAEALEWYEKGAALEEFDFTDLFIPQVRRWIEKLKAELRLPAGTSSKAIVYAAKNGGGFKAHFDAYTNLLIFQIQGEKTWKLAKNENVSNPMMQHYDLSEAYYPDDLQSYWKGDPPKEDLPDAEIVNLTPGTMLYLPRGLWHSTKSDQATLALNITFGQPAWLDLMLAALRKKLISDNRFRELAVNHQSLHESSKSELNGYLESLIQTLSENAETLTPEEQIFQSQDSDFDPYQSTQLVFRQLLTSYKFTESVLESIISPVTMSEFLEEYWPVKPLVARGEVERFTSIPGFEKVRTLENVLAIYNNPVMVVGDAVIEESEGITDRFLVSPAEALEWYEKGAALEFDFTDLFIIPQVRRWIEKLKAELRLPAGTSSKAIVYAAKNGGGFKAHFDAYTNLIFQIQGEKTWKLAKNENVSSNPMQHYDLSEAYYPDDLQSYWKGDPPKEDLPDAEIVNLTPGTMLYLPRGLWHSTKSDQATLALNITFGQPAWLDLMLAALRKKLISDNRFRELAVNHQSLHESSKSELNGYLESLIQTLSENAETLTPEQIFQSSQDSDFDPYQSTQLVFRQLLTSYKFTESVLESIISPVTMSEFLEEYWPVKPLVARGEVERFTSSIPGFEKVRTLENVLAIYNNPVMVVGDAVIEESEGITDRFLVSPAEALEWYEKGAALEEFDFTDLFIPQVRRWIEKLKAELRLPAGTSSKAIVYAAKNGGGFKAHFDAYTNLIFQIQGEKTWKLAKNENVSNPMQHYDLSEAYYPDDLQSYWKGDPPKEDLPDAEIVNLTPGTMLYLPRGLWHSTKSDQATLALNITFGQPAWLDLMLAALRKKLISDNRFRELAVNHQSLHESSKSELNGYLESSLIQTLSENAETLTPEQIFQSSQDSDFDPYQSTQLVFRQLLTSYKF

CATH classification: 2.60.120.650

Radius of gyration: 33.58 Å; Cα contacts (8 Å, |Δi|>4): 2764; chains: 4; bounding box: 58×92×88 Å